Protein AF-A0A8J4SWR3-F1 (afdb_monomer)

Mean predicted aligned error: 11.01 Å

Nearest PDB structures (foldseek):
  1mqq-assembly1_A  TM=9.898E-01  e=1.662E-84  Geobacillus stearothermophilus
  1l8n-assembly1_A-2  TM=9.903E-01  e=9.318E-84  Geobacillus stearothermophilus
  1k9e-assembly1_A  TM=9.892E-01  e=3.804E-82  Geobacillus stearothermophilus
  1k9d-assembly1_A  TM=9.890E-01  e=4.939E-82  Geobacillus stearothermophilus
  1mqr-assembly1_A  TM=9.861E-01  e=1.559E-81  Geobacillus stearothermophilus

Organism: NCBI:txid1284355

Structure (mmCIF, N/CA/C/O backbone):
data_AF-A0A8J4SWR3-F1
#
_entry.id   AF-A0A8J4SWR3-F1
#
loop_
_atom_site.group_PDB
_atom_site.id
_atom_site.type_symbol
_atom_site.label_atom_id
_atom_site.label_alt_id
_atom_site.label_comp_id
_atom_site.label_asym_id
_atom_site.label_entity_id
_atom_site.label_seq_id
_atom_site.pdbx_PDB_ins_code
_atom_site.Cartn_x
_atom_site.Cartn_y
_atom_site.Cartn_z
_atom_site.occupancy
_atom_site.B_iso_or_equiv
_atom_site.auth_seq_id
_atom_site.auth_comp_id
_atom_site.auth_asym_id
_atom_site.auth_atom_id
_atom_site.pdbx_PDB_model_num
ATOM 1 N N . MET A 1 1 ? 6.407 -12.129 30.545 1.00 88.31 1 MET A N 1
ATOM 2 C CA . MET A 1 1 ? 5.534 -12.922 31.439 1.00 88.31 1 MET A CA 1
ATOM 3 C C . MET A 1 1 ? 4.850 -11.991 32.424 1.00 88.31 1 MET A C 1
ATOM 5 O O . MET A 1 1 ? 5.529 -11.154 33.009 1.00 88.31 1 MET A O 1
ATOM 9 N N . ILE A 1 2 ? 3.544 -12.156 32.614 1.00 88.31 2 ILE A N 1
ATOM 10 C CA . ILE A 1 2 ? 2.744 -11.530 33.669 1.00 88.31 2 ILE A CA 1
ATOM 11 C C . ILE A 1 2 ? 2.226 -12.658 34.562 1.00 88.31 2 ILE A C 1
ATOM 13 O O . ILE A 1 2 ? 1.759 -13.676 34.052 1.00 88.31 2 ILE A O 1
ATOM 17 N N . ARG A 1 3 ? 2.347 -12.521 35.882 1.00 86.75 3 ARG A N 1
ATOM 18 C CA . ARG A 1 3 ? 1.887 -13.540 36.832 1.00 86.75 3 ARG A CA 1
ATOM 19 C C . ARG A 1 3 ? 1.279 -12.900 38.068 1.00 86.75 3 ARG A C 1
ATOM 21 O O . ARG A 1 3 ? 1.910 -12.050 38.695 1.00 86.75 3 ARG A O 1
ATOM 28 N N . GLU A 1 4 ? 0.099 -13.368 38.443 1.00 84.31 4 GLU A N 1
ATOM 29 C CA . GLU A 1 4 ? -0.558 -13.022 39.699 1.00 84.31 4 GLU A CA 1
ATOM 30 C C . GLU A 1 4 ? -0.117 -13.977 40.822 1.00 84.31 4 GLU A C 1
ATOM 32 O O . GLU A 1 4 ? -0.136 -15.202 40.677 1.00 84.31 4 GLU A O 1
ATOM 37 N N . ASP A 1 5 ? 0.276 -13.415 41.962 1.00 82.31 5 ASP A N 1
ATOM 38 C CA . ASP A 1 5 ? 0.424 -14.117 43.235 1.00 82.31 5 ASP A CA 1
ATOM 39 C C . ASP A 1 5 ? -0.751 -13.728 44.136 1.00 82.31 5 ASP A C 1
ATOM 41 O O . ASP A 1 5 ? -0.742 -12.688 44.806 1.00 82.31 5 ASP A O 1
ATOM 45 N N . LYS A 1 6 ? -1.781 -14.579 44.121 1.00 76.75 6 LYS A N 1
ATOM 46 C CA . LYS A 1 6 ? -3.027 -14.377 44.868 1.00 76.75 6 LYS A CA 1
ATOM 47 C C . LYS A 1 6 ? -2.840 -14.449 46.380 1.00 76.75 6 LYS A C 1
ATOM 49 O O . LYS A 1 6 ? -3.588 -13.800 47.103 1.00 76.75 6 LYS A O 1
ATOM 54 N N . GLU A 1 7 ? -1.859 -15.209 46.867 1.00 76.81 7 GLU A N 1
ATOM 55 C CA . GLU A 1 7 ? -1.609 -15.341 48.308 1.00 76.81 7 GLU A CA 1
ATOM 56 C C . GLU A 1 7 ? -1.031 -14.048 48.890 1.00 76.81 7 GLU A C 1
ATOM 58 O O . GLU A 1 7 ? -1.329 -13.689 50.029 1.00 76.81 7 GLU A O 1
ATOM 63 N N . GLN A 1 8 ? -0.232 -13.325 48.099 1.00 80.38 8 GLN A N 1
ATOM 64 C CA . GLN A 1 8 ? 0.403 -12.071 48.515 1.00 80.38 8 GLN A CA 1
ATOM 65 C C . GLN A 1 8 ? -0.277 -10.813 47.960 1.00 80.38 8 GLN A C 1
ATOM 67 O O . GLN A 1 8 ? 0.134 -9.707 48.316 1.00 80.38 8 GLN A O 1
ATOM 72 N N . GLY A 1 9 ? -1.278 -10.957 47.085 1.00 81.56 9 GLY A N 1
ATOM 73 C CA . GLY A 1 9 ? -1.933 -9.840 46.400 1.00 81.56 9 GLY A CA 1
ATOM 74 C C . GLY A 1 9 ? -0.969 -9.046 45.513 1.00 81.56 9 GLY A C 1
ATOM 75 O O . GLY A 1 9 ? -0.998 -7.815 45.515 1.00 81.56 9 GLY A O 1
ATOM 76 N N . ARG A 1 10 ? -0.053 -9.732 44.817 1.00 85.62 10 ARG A N 1
ATOM 77 C CA . ARG A 1 10 ? 1.008 -9.116 44.000 1.00 85.62 10 ARG A CA 1
ATOM 78 C C . ARG A 1 10 ? 0.876 -9.509 42.537 1.00 85.62 10 ARG A C 1
ATOM 80 O O . ARG A 1 10 ? 0.489 -10.628 42.221 1.00 85.62 10 ARG A O 1
ATOM 87 N N . LEU A 1 11 ? 1.289 -8.608 41.652 1.00 88.88 11 LEU A N 1
ATOM 88 C CA . LEU A 1 11 ? 1.412 -8.872 40.225 1.00 88.88 11 LEU A CA 1
ATOM 89 C C . LEU A 1 11 ? 2.868 -8.679 39.794 1.00 88.88 11 LEU A C 1
ATOM 91 O O . LEU A 1 11 ? 3.489 -7.664 40.112 1.00 88.88 11 LEU A O 1
ATOM 95 N N . PHE A 1 12 ? 3.407 -9.653 39.070 1.00 91.25 12 PHE A N 1
ATOM 96 C CA . PHE A 1 12 ? 4.779 -9.646 38.579 1.00 91.25 12 PHE A CA 1
ATOM 97 C C . PHE A 1 12 ? 4.803 -9.505 37.061 1.00 91.25 12 PHE A C 1
ATOM 99 O O . PHE A 1 12 ? 4.116 -10.248 36.364 1.00 91.25 12 PHE A O 1
ATOM 106 N N . ILE A 1 13 ? 5.655 -8.611 36.556 1.00 93.94 13 ILE A N 1
ATOM 107 C CA . ILE A 1 13 ? 6.020 -8.527 35.139 1.00 93.94 13 ILE A CA 1
ATOM 108 C C . ILE A 1 13 ? 7.500 -8.877 35.030 1.00 93.94 13 ILE A C 1
ATOM 110 O O . ILE A 1 13 ? 8.350 -8.198 35.604 1.00 93.94 13 ILE A O 1
ATOM 114 N N . GLY A 1 14 ? 7.802 -9.961 34.321 1.00 93.25 14 GLY A N 1
ATOM 115 C CA . GLY A 1 14 ? 9.156 -10.481 34.155 1.00 93.25 14 GLY A CA 1
ATOM 116 C C . GLY A 1 14 ? 9.518 -10.685 32.688 1.00 93.25 14 GLY A C 1
ATOM 117 O O . GLY A 1 14 ? 8.694 -11.137 31.888 1.00 93.25 14 GLY A O 1
ATOM 118 N N . SER A 1 15 ? 10.765 -10.367 32.354 1.00 95.38 15 SER A N 1
ATOM 119 C CA . SER A 1 15 ? 11.383 -10.556 31.041 1.00 95.38 15 SER A CA 1
ATOM 120 C C . SER A 1 15 ? 12.899 -10.683 31.211 1.00 95.38 15 SER A C 1
ATOM 122 O O . SER A 1 15 ? 13.454 -10.170 32.182 1.00 95.38 15 SER A O 1
ATOM 124 N N . GLU A 1 16 ? 13.566 -11.338 30.262 1.00 92.56 16 GLU A N 1
ATOM 125 C CA . GLU A 1 16 ? 15.032 -11.422 30.196 1.00 92.56 16 GLU A CA 1
ATOM 126 C C . GLU A 1 16 ? 15.677 -10.091 29.781 1.00 92.56 16 GLU A C 1
ATOM 128 O O . GLU A 1 16 ? 16.842 -9.837 30.079 1.00 92.56 16 GLU A O 1
ATOM 133 N N . THR A 1 17 ? 14.911 -9.218 29.118 1.00 93.81 17 THR A N 1
ATOM 134 C CA . THR A 1 17 ? 15.361 -7.900 28.652 1.00 93.81 17 THR A CA 1
ATOM 135 C C . THR A 1 17 ? 14.491 -6.768 29.210 1.00 93.81 17 THR A C 1
ATOM 137 O O . THR A 1 17 ? 13.284 -6.969 29.413 1.00 93.81 17 THR A O 1
ATOM 140 N N . PRO A 1 18 ? 15.048 -5.553 29.400 1.00 94.31 18 PRO A N 1
ATOM 141 C CA . PRO A 1 18 ? 14.268 -4.370 29.775 1.00 94.31 18 PRO A CA 1
ATOM 142 C C . PRO A 1 18 ? 13.114 -4.067 28.806 1.00 94.31 18 PRO A C 1
ATOM 144 O O . PRO A 1 18 ? 12.027 -3.696 29.242 1.00 94.31 18 PRO A O 1
ATOM 147 N N . GLN A 1 19 ? 13.314 -4.282 27.501 1.00 94.62 19 GLN A N 1
ATOM 148 C CA . GLN A 1 19 ? 12.285 -4.079 26.476 1.00 94.62 19 GLN A CA 1
ATOM 149 C C . GLN A 1 19 ? 11.085 -5.004 26.693 1.00 94.62 19 GLN A C 1
ATOM 151 O O . GLN A 1 19 ? 9.945 -4.556 26.617 1.00 94.62 19 GLN A O 1
ATOM 156 N N . GLY A 1 20 ? 11.309 -6.277 27.032 1.00 95.88 20 GLY A N 1
ATOM 157 C CA . GLY A 1 20 ? 10.192 -7.180 27.308 1.00 95.88 20 GLY A CA 1
ATOM 158 C C . GLY A 1 20 ? 9.425 -6.836 28.594 1.00 95.88 20 GLY A C 1
ATOM 159 O O . GLY A 1 20 ? 8.236 -7.133 28.677 1.00 95.88 20 GLY A O 1
ATOM 160 N N . VAL A 1 21 ? 10.044 -6.149 29.570 1.00 96.56 21 VAL A N 1
ATOM 161 C CA . VAL A 1 21 ? 9.308 -5.577 30.720 1.00 96.56 21 VAL A CA 1
ATOM 162 C C . VAL A 1 21 ? 8.406 -4.431 30.262 1.00 96.56 21 VAL A C 1
ATOM 164 O O . VAL A 1 21 ? 7.251 -4.365 30.683 1.00 96.56 21 VAL A O 1
ATOM 167 N N . LEU A 1 22 ? 8.889 -3.560 29.370 1.00 97.31 22 LEU A N 1
ATOM 168 C CA . LEU A 1 22 ? 8.082 -2.486 28.786 1.00 97.31 22 LEU A CA 1
ATOM 169 C C . LEU A 1 22 ? 6.879 -3.043 28.009 1.00 97.31 22 LEU A C 1
ATOM 171 O O . LEU A 1 22 ? 5.747 -2.643 28.275 1.00 97.31 22 LEU A O 1
ATOM 175 N N . TYR A 1 23 ? 7.097 -4.011 27.114 1.00 97.50 23 TYR A N 1
ATOM 176 C CA . TYR A 1 23 ? 6.010 -4.648 26.360 1.00 97.50 23 TYR A CA 1
ATOM 177 C C . TYR A 1 23 ? 5.023 -5.369 27.284 1.00 97.50 23 TYR A C 1
ATOM 179 O O . TYR A 1 23 ? 3.815 -5.206 27.138 1.00 97.50 23 TYR A O 1
ATOM 187 N N . GLY A 1 24 ? 5.520 -6.092 28.294 1.00 96.06 24 GLY A N 1
ATOM 188 C CA . GLY A 1 24 ? 4.673 -6.721 29.310 1.00 96.06 24 GLY A CA 1
ATOM 189 C C . GLY A 1 24 ? 3.865 -5.713 30.134 1.00 96.06 24 GLY A C 1
ATOM 190 O O . GLY A 1 24 ? 2.739 -6.006 30.522 1.00 96.06 24 GLY A O 1
ATOM 191 N N . THR A 1 25 ? 4.394 -4.507 30.358 1.00 96.19 25 THR A N 1
ATOM 192 C CA . THR A 1 25 ? 3.666 -3.415 31.023 1.00 96.19 25 THR A CA 1
ATOM 193 C C . THR A 1 25 ? 2.527 -2.898 30.152 1.00 96.19 25 THR A C 1
ATOM 195 O O . THR A 1 25 ? 1.414 -2.741 30.642 1.00 96.19 25 THR A O 1
ATOM 198 N N . PHE A 1 26 ? 2.760 -2.685 28.855 1.00 97.75 26 PHE A N 1
ATOM 199 C CA . PHE A 1 26 ? 1.685 -2.309 27.935 1.00 97.75 26 PHE A CA 1
ATOM 200 C C . PHE A 1 26 ? 0.640 -3.412 27.760 1.00 97.75 26 PHE A C 1
ATOM 202 O O . PHE A 1 26 ? -0.549 -3.103 27.730 1.00 97.75 26 PHE A O 1
ATOM 209 N N . HIS A 1 27 ? 1.052 -4.684 27.716 1.00 95.81 27 HIS A N 1
ATOM 210 C CA . HIS A 1 27 ? 0.121 -5.815 27.726 1.00 95.81 27 HIS A CA 1
ATOM 211 C C . HIS A 1 27 ? -0.744 -5.775 28.985 1.00 95.81 27 HIS A C 1
ATOM 213 O O . HIS A 1 27 ? -1.963 -5.818 28.876 1.00 95.81 27 HIS A O 1
ATOM 219 N N . LEU A 1 28 ? -0.147 -5.618 30.169 1.00 93.56 28 LEU A N 1
ATOM 220 C CA . LEU A 1 28 ? -0.916 -5.511 31.407 1.00 93.56 28 LEU A CA 1
ATOM 221 C C . LEU A 1 28 ? -1.931 -4.363 31.352 1.00 93.56 28 LEU A C 1
ATOM 223 O O . LEU A 1 28 ? -3.089 -4.563 31.694 1.00 93.56 28 LEU A O 1
ATOM 227 N N . LEU A 1 29 ? -1.509 -3.169 30.928 1.00 94.12 29 LEU A N 1
ATOM 228 C CA . LEU A 1 29 ? -2.411 -2.019 30.818 1.00 94.12 29 LEU A CA 1
ATOM 229 C C . LEU A 1 29 ? -3.570 -2.302 29.860 1.00 94.12 29 LEU A C 1
ATOM 231 O O . LEU A 1 29 ? -4.701 -1.932 30.159 1.00 94.12 29 LEU A O 1
ATOM 235 N N . ARG A 1 30 ? -3.300 -2.989 28.747 1.00 94.31 30 ARG A N 1
ATOM 236 C CA . ARG A 1 30 ? -4.330 -3.434 27.810 1.00 94.31 30 ARG A CA 1
ATOM 237 C C . ARG A 1 30 ? -5.323 -4.385 28.479 1.00 94.31 30 ARG A C 1
ATOM 239 O O . ARG A 1 30 ? -6.515 -4.117 28.422 1.00 94.31 30 ARG A O 1
ATOM 246 N N . GLU A 1 31 ? -4.857 -5.426 29.168 1.00 90.25 31 GLU A N 1
ATOM 247 C CA . GLU A 1 31 ? -5.745 -6.368 29.877 1.00 90.25 31 GLU A CA 1
ATOM 248 C C . GLU A 1 31 ? -6.562 -5.674 30.970 1.00 90.25 31 GLU A C 1
ATOM 250 O O . GLU A 1 31 ? -7.741 -5.961 31.112 1.00 90.25 31 GLU A O 1
ATOM 255 N N . LEU A 1 32 ? -5.979 -4.722 31.708 1.00 87.31 32 LEU A N 1
ATOM 256 C CA . LEU A 1 32 ? -6.698 -3.973 32.746 1.00 87.31 32 LEU A CA 1
ATOM 257 C C . LEU A 1 32 ? -7.832 -3.108 32.187 1.00 87.31 32 LEU A C 1
ATOM 259 O O . LEU A 1 32 ? -8.826 -2.899 32.877 1.00 87.31 32 LEU A O 1
ATOM 263 N N . VAL A 1 33 ? -7.677 -2.571 30.973 1.00 88.88 33 VAL A N 1
ATOM 264 C CA . VAL A 1 33 ? -8.770 -1.863 30.297 1.00 88.88 33 VAL A CA 1
ATOM 265 C C . VAL A 1 33 ? -9.803 -2.874 29.810 1.00 88.88 3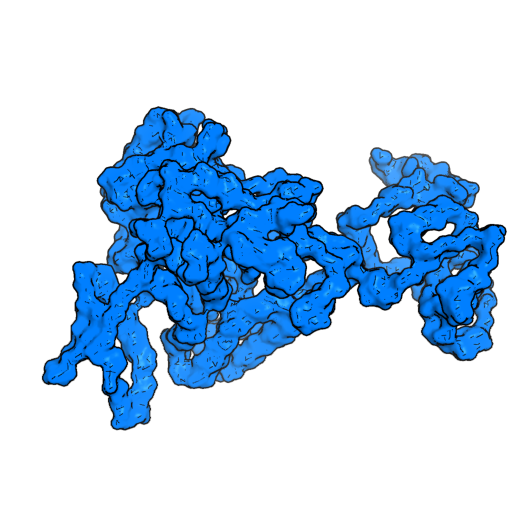3 VAL A C 1
ATOM 267 O O . VAL A 1 33 ? -10.976 -2.724 30.124 1.00 88.88 33 VAL A O 1
ATOM 270 N N . LEU A 1 34 ? -9.373 -3.944 29.134 1.00 87.44 34 LEU A N 1
ATOM 271 C CA . LEU A 1 34 ? -10.274 -4.965 28.589 1.00 87.44 34 LEU A CA 1
ATOM 272 C C . LEU A 1 34 ? -11.096 -5.701 29.668 1.00 87.44 34 LEU A C 1
ATOM 274 O O . LEU A 1 34 ? -12.232 -6.074 29.399 1.00 87.44 34 LEU A O 1
ATOM 278 N N . ASP A 1 35 ? -10.568 -5.870 30.884 1.00 77.31 35 ASP A N 1
ATOM 279 C CA . ASP A 1 35 ? -11.212 -6.591 31.997 1.00 77.31 35 ASP A CA 1
ATOM 280 C C . ASP A 1 35 ? -12.252 -5.760 32.784 1.00 77.31 35 ASP A C 1
ATOM 282 O O . ASP A 1 35 ? -12.876 -6.261 33.722 1.00 77.31 35 ASP A O 1
ATOM 286 N N . GLN A 1 36 ? -12.500 -4.493 32.417 1.00 65.94 36 GLN A N 1
ATOM 287 C CA . GLN A 1 36 ? -13.511 -3.656 33.091 1.00 65.94 36 GLN A CA 1
ATOM 288 C C . GLN A 1 36 ? -14.961 -4.182 32.973 1.00 65.94 36 GLN A C 1
ATOM 290 O O . GLN A 1 36 ? -15.846 -3.654 33.647 1.00 65.94 36 GLN A O 1
ATOM 295 N N . GLU A 1 37 ? -15.213 -5.253 32.209 1.00 51.75 37 GLU A N 1
ATOM 296 C CA . GLU A 1 37 ? -16.476 -6.016 32.227 1.00 51.75 37 GLU A CA 1
ATOM 297 C C . GLU A 1 37 ? -16.807 -6.612 33.610 1.00 51.75 37 GLU A C 1
ATOM 299 O O . GLU A 1 37 ? -17.973 -6.705 33.997 1.00 51.75 37 GLU A O 1
ATOM 304 N N . SER A 1 38 ? -15.796 -6.967 34.402 1.00 46.12 38 SER A N 1
ATOM 305 C CA . SER A 1 38 ? -15.959 -7.813 35.594 1.00 46.12 38 SER A CA 1
ATOM 306 C C . SER A 1 38 ? -16.396 -7.070 36.863 1.00 46.12 38 SER A C 1
ATOM 308 O O . SER A 1 38 ? -16.514 -7.674 37.927 1.00 46.12 38 SER A O 1
ATOM 310 N N . ALA A 1 39 ? -16.604 -5.751 36.796 1.00 44.28 39 ALA A N 1
ATOM 311 C CA . ALA A 1 39 ? -16.967 -4.940 37.962 1.00 44.28 39 ALA A CA 1
ATOM 312 C C . ALA A 1 39 ? -18.487 -4.817 38.192 1.00 44.28 39 ALA A C 1
ATOM 314 O O . ALA A 1 39 ? -18.901 -4.434 39.287 1.00 44.28 39 ALA A O 1
ATOM 315 N N . ASN A 1 40 ? -19.312 -5.144 37.188 1.00 43.09 40 ASN A N 1
ATOM 316 C CA . ASN A 1 40 ? -20.778 -5.102 37.292 1.00 43.09 40 ASN A CA 1
ATOM 317 C C . ASN A 1 40 ? -21.417 -6.465 37.590 1.00 43.09 40 ASN A C 1
ATOM 319 O O . ASN A 1 40 ? -22.575 -6.501 38.010 1.00 43.09 40 ASN A O 1
ATOM 323 N N . ASP A 1 41 ? -20.670 -7.561 37.442 1.00 42.19 41 ASP A N 1
ATOM 324 C CA . ASP A 1 41 ? -21.083 -8.883 37.895 1.00 42.19 41 ASP A CA 1
ATOM 325 C C . ASP A 1 41 ? -20.356 -9.244 39.193 1.00 42.19 41 ASP A C 1
ATOM 327 O O . ASP A 1 41 ? -19.172 -8.987 39.385 1.00 42.19 41 ASP A O 1
ATOM 331 N N . SER A 1 42 ? -21.077 -9.849 40.130 1.00 38.56 42 SER A N 1
ATOM 332 C CA . SER A 1 42 ? -20.582 -10.183 41.478 1.00 38.56 42 SER A CA 1
ATOM 333 C C . SER A 1 42 ? -19.594 -11.366 41.510 1.00 38.56 42 SER A C 1
ATOM 335 O O . SER A 1 42 ? -19.412 -12.014 42.544 1.00 38.56 42 SER A O 1
ATOM 337 N N . GLN A 1 43 ? -18.917 -11.630 40.391 1.00 38.66 43 GLN A N 1
ATOM 338 C CA . GLN A 1 43 ? -17.796 -12.551 40.273 1.00 38.66 43 GLN A CA 1
ATOM 339 C C . GLN A 1 43 ? -16.595 -11.798 39.680 1.00 38.66 43 GLN A C 1
ATOM 341 O O . GLN A 1 43 ? -16.655 -11.401 38.521 1.00 38.66 43 GLN A O 1
ATOM 346 N N . PRO A 1 44 ? -15.491 -11.605 40.430 1.00 42.22 44 PRO A N 1
ATOM 347 C CA . PRO A 1 44 ? -14.265 -11.076 39.836 1.00 42.22 44 PRO A CA 1
ATOM 348 C C . PRO A 1 44 ? -13.821 -12.003 38.698 1.00 42.22 44 PRO A C 1
ATOM 350 O O . PRO A 1 44 ? -13.978 -13.220 38.835 1.00 42.22 44 PRO A O 1
ATOM 353 N N . ALA A 1 45 ? -13.234 -11.460 37.622 1.00 47.22 45 ALA A N 1
ATOM 354 C CA . ALA A 1 45 ? -12.552 -12.223 36.571 1.00 47.22 45 ALA A CA 1
ATOM 355 C C . ALA A 1 45 ? -11.378 -13.018 37.155 1.00 47.22 45 ALA A C 1
ATOM 357 O O . ALA A 1 45 ? -10.196 -12.685 37.061 1.00 47.22 45 ALA A O 1
ATOM 358 N N . ALA A 1 46 ? -11.709 -14.105 37.834 1.00 44.44 46 ALA A N 1
ATOM 359 C CA . ALA A 1 46 ? -10.774 -14.944 38.533 1.00 44.44 46 ALA A CA 1
ATOM 360 C C . ALA A 1 46 ? -10.089 -15.852 37.510 1.00 44.44 46 ALA A C 1
ATOM 362 O O . ALA A 1 46 ? -10.480 -16.999 37.335 1.00 44.44 46 ALA A O 1
ATOM 363 N N . GLY A 1 47 ? -9.027 -15.366 36.863 1.00 54.94 47 GLY A N 1
ATOM 364 C CA . GLY A 1 47 ? -8.113 -16.254 36.136 1.00 54.94 47 GLY A CA 1
ATOM 365 C C . GLY A 1 47 ? -7.329 -15.668 34.968 1.00 54.94 47 GLY A C 1
ATOM 366 O O . GLY A 1 47 ? -6.282 -16.229 34.652 1.00 54.94 47 GLY A O 1
ATOM 367 N N . ARG A 1 48 ? -7.763 -14.560 34.350 1.00 60.44 48 ARG A N 1
ATOM 368 C CA . ARG A 1 48 ? -7.156 -14.057 33.097 1.00 60.44 48 ARG A CA 1
ATOM 369 C C . ARG A 1 48 ? -5.705 -13.582 33.271 1.00 60.44 48 ARG A C 1
ATOM 371 O O . ARG A 1 48 ? -4.853 -13.893 32.450 1.00 60.44 48 ARG A O 1
ATOM 378 N N . LEU A 1 49 ? -5.393 -12.948 34.403 1.00 68.56 49 LEU A N 1
ATOM 379 C CA . LEU A 1 49 ? -4.036 -12.521 34.778 1.00 68.56 49 LEU A CA 1
ATOM 380 C C . LEU A 1 49 ? -3.254 -13.569 35.595 1.00 68.56 49 LEU A C 1
ATOM 382 O O . LEU A 1 49 ? -2.145 -13.283 36.052 1.00 68.56 49 LEU A O 1
ATOM 386 N N . SER A 1 50 ? -3.800 -14.780 35.786 1.00 71.56 50 SER A N 1
ATOM 387 C CA . SER A 1 50 ? -3.154 -15.806 36.622 1.00 71.56 50 SER A CA 1
ATOM 388 C C . SER A 1 50 ? -1.753 -16.154 36.108 1.00 71.56 50 SER A C 1
ATOM 390 O O . SER A 1 50 ? -0.807 -16.246 36.897 1.00 71.56 50 SER A O 1
ATOM 392 N N . TYR A 1 51 ? -1.604 -16.271 34.785 1.00 83.19 51 TYR A N 1
ATOM 393 C CA . TYR A 1 51 ? -0.332 -16.458 34.101 1.00 83.19 51 TYR A CA 1
ATOM 394 C C . TYR A 1 51 ? -0.464 -16.131 32.604 1.00 83.19 51 TYR A C 1
ATOM 396 O O . TYR A 1 51 ? -1.218 -16.793 31.898 1.00 83.19 51 TYR A O 1
ATOM 404 N N . ILE A 1 52 ? 0.304 -15.156 32.110 1.00 89.44 52 ILE A N 1
ATOM 405 C CA . ILE A 1 52 ? 0.409 -14.816 30.682 1.00 89.44 52 ILE A CA 1
ATOM 406 C C . ILE A 1 52 ? 1.887 -14.850 30.287 1.00 89.44 52 ILE A C 1
ATOM 408 O O . ILE A 1 52 ? 2.729 -14.194 30.910 1.00 89.44 52 ILE A O 1
ATOM 412 N N . ALA A 1 53 ? 2.222 -15.586 29.233 1.00 92.62 53 ALA A N 1
ATOM 413 C CA . ALA A 1 53 ? 3.554 -15.599 28.644 1.00 92.62 53 ALA A CA 1
ATOM 414 C C . ALA A 1 53 ? 3.443 -15.261 27.158 1.00 92.62 53 ALA A C 1
ATOM 416 O O . ALA A 1 53 ? 2.702 -15.905 26.432 1.00 92.62 53 ALA A O 1
ATOM 417 N N . GLU A 1 54 ? 4.188 -14.245 26.735 1.00 94.69 54 GLU A N 1
ATOM 418 C CA . GLU A 1 54 ? 4.132 -13.678 25.392 1.00 94.69 54 GLU A CA 1
ATOM 419 C C . GLU A 1 54 ? 5.552 -13.430 24.899 1.00 94.69 54 GLU A C 1
ATOM 421 O O . GLU A 1 54 ? 6.417 -12.994 25.673 1.00 94.69 54 GLU A O 1
ATOM 426 N N . GLN A 1 55 ? 5.777 -13.708 23.620 1.00 95.12 55 GLN A N 1
ATOM 427 C CA . GLN A 1 55 ? 7.019 -13.445 22.902 1.00 95.12 55 GLN A CA 1
ATOM 428 C C . GLN A 1 55 ? 6.656 -12.989 21.485 1.00 95.12 55 GLN A C 1
ATOM 430 O O . GLN A 1 55 ? 5.762 -13.585 20.885 1.00 95.12 55 GLN A O 1
ATOM 435 N N . PRO A 1 56 ? 7.315 -11.953 20.941 1.00 95.50 56 PRO A N 1
ATOM 436 C CA . PRO A 1 56 ? 7.067 -11.555 19.565 1.00 95.50 56 PRO A CA 1
ATOM 437 C C . PRO A 1 56 ? 7.539 -12.658 18.616 1.00 95.50 56 PRO A C 1
ATOM 439 O O . PRO A 1 56 ? 8.640 -13.183 18.778 1.00 95.50 56 PRO A O 1
ATOM 442 N N . VAL A 1 57 ? 6.729 -12.958 17.605 1.00 95.88 57 VAL A N 1
ATOM 443 C CA . VAL A 1 57 ? 7.054 -13.926 16.549 1.00 95.88 57 VAL A CA 1
ATOM 444 C C . VAL A 1 57 ? 8.126 -13.364 15.609 1.00 95.88 57 VAL A C 1
ATOM 446 O O . VAL A 1 57 ? 9.041 -14.073 15.208 1.00 95.88 57 VAL A O 1
ATOM 449 N N . ASN A 1 58 ? 8.059 -12.064 15.312 1.00 96.25 58 ASN A N 1
ATOM 450 C CA . ASN A 1 58 ? 8.918 -11.418 14.319 1.00 96.25 58 ASN A CA 1
ATOM 451 C C . ASN A 1 58 ? 10.008 -10.573 14.962 1.00 96.25 58 ASN A C 1
ATOM 453 O O . ASN A 1 58 ? 9.721 -9.779 15.862 1.00 96.25 58 ASN A O 1
ATOM 457 N N . ALA A 1 59 ? 11.243 -10.676 14.471 1.00 94.88 59 ALA A N 1
ATOM 458 C CA . ALA A 1 59 ? 12.384 -9.971 15.053 1.00 94.88 59 ALA A CA 1
ATOM 459 C C . ALA A 1 59 ? 12.341 -8.453 14.793 1.00 94.88 59 ALA A C 1
ATOM 461 O O . ALA A 1 59 ? 12.449 -7.653 15.732 1.00 94.88 59 ALA A O 1
ATOM 462 N N . LEU A 1 60 ? 12.153 -8.054 13.532 1.00 98.12 60 LEU A N 1
ATOM 463 C CA . LEU A 1 60 ? 12.001 -6.664 13.109 1.00 98.12 60 LEU A CA 1
ATOM 464 C C . LEU A 1 60 ? 10.515 -6.313 12.978 1.00 98.12 60 LEU A C 1
ATOM 466 O O . LEU A 1 60 ? 9.766 -6.981 12.272 1.00 98.12 60 LEU A O 1
ATOM 470 N N . ARG A 1 61 ? 10.082 -5.253 13.660 1.00 98.62 61 ARG A N 1
ATOM 471 C CA . ARG A 1 61 ? 8.707 -4.738 13.618 1.00 98.62 61 ARG A CA 1
ATOM 472 C C . ARG A 1 61 ? 8.806 -3.233 13.423 1.00 98.62 61 ARG A C 1
ATOM 474 O O . ARG A 1 61 ? 8.953 -2.487 14.394 1.00 98.62 61 ARG A O 1
ATOM 481 N N . MET A 1 62 ? 8.862 -2.816 12.161 1.00 98.88 62 MET A N 1
ATOM 482 C CA . MET A 1 62 ? 9.358 -1.501 11.756 1.00 98.88 62 MET A CA 1
ATOM 483 C C . MET A 1 62 ? 8.263 -0.587 11.203 1.00 98.88 62 MET A C 1
ATOM 485 O O . MET A 1 62 ? 7.361 -1.041 10.511 1.00 98.88 62 MET A O 1
ATOM 489 N N . ILE A 1 63 ? 8.374 0.719 11.440 1.00 98.88 63 ILE A N 1
ATOM 490 C CA . ILE A 1 63 ? 7.616 1.741 10.705 1.00 98.88 63 ILE A CA 1
ATOM 491 C C . ILE A 1 63 ? 8.548 2.529 9.784 1.00 98.88 63 ILE A C 1
ATOM 493 O O . ILE A 1 63 ? 9.641 2.930 10.185 1.00 98.88 63 ILE A O 1
ATOM 497 N N . ASN A 1 64 ? 8.103 2.794 8.558 1.00 98.94 64 ASN A N 1
ATOM 498 C CA . ASN A 1 64 ? 8.770 3.697 7.633 1.00 98.94 64 ASN A CA 1
ATOM 499 C C . ASN A 1 64 ? 7.999 5.011 7.522 1.00 98.94 64 ASN A C 1
ATOM 501 O O . ASN A 1 64 ? 6.828 5.018 7.154 1.00 98.94 64 ASN A O 1
ATOM 505 N N . GLN A 1 65 ? 8.662 6.124 7.819 1.00 98.81 65 GLN A N 1
ATOM 506 C CA . GLN A 1 65 ? 8.137 7.459 7.555 1.00 98.81 65 GLN A CA 1
ATOM 507 C C . GLN A 1 65 ? 8.491 7.896 6.137 1.00 98.81 65 GLN A C 1
ATOM 509 O O . GLN A 1 65 ? 9.627 7.713 5.695 1.00 98.81 65 GLN A O 1
ATOM 514 N N . TRP A 1 66 ? 7.528 8.499 5.441 1.00 98.69 66 TRP A N 1
ATOM 515 C CA . TRP A 1 66 ? 7.735 9.158 4.146 1.00 98.69 66 TRP A CA 1
ATOM 516 C C . TRP A 1 66 ? 7.787 10.685 4.284 1.00 98.69 66 TRP A C 1
ATOM 518 O O . TRP A 1 66 ? 7.409 11.442 3.394 1.00 98.69 66 TRP A O 1
ATOM 528 N N . ASP A 1 67 ? 8.278 11.133 5.435 1.00 98.69 67 ASP A N 1
ATOM 529 C CA . ASP A 1 67 ? 8.384 12.530 5.822 1.00 98.69 67 ASP A CA 1
ATOM 530 C C . ASP A 1 67 ? 9.566 13.215 5.131 1.00 98.69 67 ASP A C 1
ATOM 532 O O . ASP A 1 67 ? 10.696 12.711 5.133 1.00 98.69 67 ASP A O 1
ATOM 536 N N . ASN A 1 68 ? 9.301 14.401 4.594 1.00 98.25 68 ASN A N 1
ATOM 537 C CA . ASN A 1 68 ? 10.296 15.311 4.047 1.00 98.25 68 ASN A CA 1
ATOM 538 C C . ASN A 1 68 ? 10.608 16.408 5.068 1.00 98.25 68 ASN A C 1
ATOM 540 O O . ASN A 1 68 ? 9.764 16.822 5.869 1.00 98.25 68 ASN A O 1
ATOM 544 N N . VAL A 1 69 ? 11.827 16.937 5.017 1.00 97.00 69 VAL A N 1
ATOM 545 C CA . VAL A 1 69 ? 12.308 17.923 5.994 1.00 97.00 69 VAL A CA 1
ATOM 546 C C . VAL A 1 69 ? 11.594 19.277 5.876 1.00 97.00 69 VAL A C 1
ATOM 548 O O . VAL A 1 69 ? 11.607 20.082 6.806 1.00 97.00 69 VAL A O 1
ATOM 551 N N . ASP A 1 70 ? 10.937 19.550 4.747 1.00 95.88 70 ASP A N 1
ATOM 552 C CA . ASP A 1 70 ? 10.083 20.731 4.569 1.00 95.88 70 ASP A CA 1
ATOM 553 C C . ASP A 1 70 ? 8.748 20.645 5.340 1.00 95.88 70 ASP A C 1
ATOM 555 O O . ASP A 1 70 ? 8.006 21.629 5.417 1.00 95.88 70 ASP A O 1
ATOM 559 N N . GLY A 1 71 ? 8.474 19.497 5.966 1.00 97.38 71 GLY A N 1
ATOM 560 C CA . GLY A 1 71 ? 7.275 19.211 6.743 1.00 97.38 71 GLY A CA 1
ATOM 561 C C . GLY A 1 71 ? 6.161 18.544 5.936 1.00 97.38 71 GLY A C 1
ATOM 562 O O . GLY A 1 71 ? 5.128 18.207 6.514 1.00 97.38 71 GLY A O 1
ATOM 563 N N . SER A 1 72 ? 6.326 18.350 4.626 1.00 97.94 72 SER A N 1
ATOM 564 C CA . SER A 1 72 ? 5.426 17.504 3.840 1.00 97.94 72 SER A CA 1
ATOM 565 C C . SER A 1 72 ? 5.674 16.021 4.133 1.00 97.94 72 SER A C 1
ATOM 567 O O . SER A 1 72 ? 6.742 15.631 4.599 1.00 97.94 72 SER A O 1
ATOM 569 N N . ILE A 1 73 ? 4.672 15.187 3.869 1.00 98.69 73 ILE A N 1
ATOM 570 C CA . ILE A 1 73 ? 4.794 13.730 3.914 1.00 98.69 73 ILE A CA 1
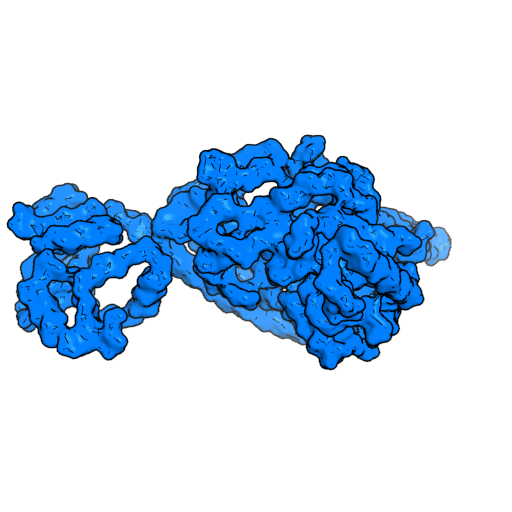ATOM 571 C C . ILE A 1 73 ? 4.355 13.224 2.543 1.00 98.69 73 ILE A C 1
ATOM 573 O O . ILE A 1 73 ? 3.230 13.494 2.110 1.00 98.69 73 ILE A O 1
ATOM 577 N N . GLU A 1 74 ? 5.236 12.520 1.836 1.00 98.19 74 GLU A N 1
ATOM 578 C CA . GLU A 1 74 ? 4.875 11.875 0.577 1.00 98.19 74 GLU A CA 1
ATOM 579 C C . GLU A 1 74 ? 3.819 10.802 0.865 1.00 98.19 74 GLU A C 1
ATOM 581 O O . GLU A 1 74 ? 4.013 9.933 1.711 1.00 98.19 74 GLU A O 1
ATOM 586 N N . ARG A 1 75 ? 2.659 10.908 0.204 1.00 97.44 75 ARG A N 1
ATOM 587 C CA . ARG A 1 75 ? 1.468 10.082 0.486 1.00 97.44 75 ARG A CA 1
ATOM 588 C C . ARG A 1 75 ? 0.983 10.173 1.941 1.00 97.44 75 ARG A C 1
ATOM 590 O O . ARG A 1 75 ? 0.427 9.214 2.474 1.00 97.44 75 ARG A O 1
ATOM 597 N N . GLY A 1 76 ? 1.174 11.325 2.586 1.00 98.00 76 GLY A N 1
ATOM 598 C CA . GLY A 1 76 ? 0.619 11.611 3.907 1.00 98.00 76 GLY A CA 1
ATOM 599 C C . GLY A 1 76 ? -0.729 12.321 3.834 1.00 98.00 76 GLY A C 1
ATOM 600 O O . GLY A 1 76 ? -0.850 13.395 3.246 1.00 98.00 76 GLY A O 1
ATOM 601 N N . TYR A 1 77 ? -1.735 11.745 4.490 1.00 98.62 77 TYR A N 1
ATOM 602 C CA . TYR A 1 77 ? -3.115 12.256 4.491 1.00 98.62 77 TYR A CA 1
ATOM 603 C C . TYR A 1 77 ? -3.610 12.643 5.893 1.00 98.62 77 TYR A C 1
ATOM 605 O O . TYR A 1 77 ? -4.810 12.743 6.138 1.00 98.62 77 TYR A O 1
ATOM 613 N N . ALA A 1 78 ? -2.673 12.857 6.820 1.00 98.50 78 ALA A N 1
ATOM 614 C CA . ALA A 1 78 ? -2.932 13.077 8.241 1.00 98.50 78 ALA A CA 1
ATOM 615 C C . ALA A 1 78 ? -2.239 14.338 8.792 1.00 98.50 78 ALA A C 1
ATOM 617 O O . ALA A 1 78 ? -1.835 14.398 9.955 1.00 98.50 78 ALA A O 1
ATOM 618 N N . GLY A 1 79 ? -2.061 15.343 7.934 1.00 97.94 79 GLY A N 1
ATOM 619 C CA . GLY A 1 79 ? -1.353 16.580 8.251 1.00 97.94 79 GLY A CA 1
ATOM 620 C C . GLY A 1 79 ? 0.133 16.535 7.883 1.00 97.94 79 GLY A C 1
ATOM 621 O O . GLY A 1 79 ? 0.573 15.721 7.077 1.00 97.94 79 GLY A O 1
ATOM 622 N N . LYS A 1 80 ? 0.899 17.472 8.449 1.00 98.38 80 LYS A N 1
ATOM 623 C CA . LYS A 1 80 ? 2.346 17.628 8.216 1.00 98.38 80 LYS A CA 1
ATOM 624 C C . LYS A 1 80 ? 3.175 16.626 9.023 1.00 98.38 80 LYS A C 1
ATOM 626 O O . LYS A 1 80 ? 2.652 15.990 9.933 1.00 98.38 80 LYS A O 1
ATOM 631 N N . SER A 1 81 ? 4.470 16.546 8.733 1.00 98.62 81 SER A N 1
ATOM 632 C CA . SER A 1 81 ? 5.433 15.798 9.542 1.00 98.62 81 SER A CA 1
ATOM 633 C C . SER A 1 81 ? 5.370 16.198 11.017 1.00 98.62 81 SER A C 1
ATOM 635 O O . SER A 1 81 ? 5.236 17.376 11.353 1.00 98.62 81 SER A O 1
ATOM 637 N N . ILE A 1 82 ? 5.511 15.213 11.905 1.00 98.56 82 ILE A N 1
ATOM 638 C CA . ILE A 1 82 ? 5.731 15.457 13.338 1.00 98.56 82 ILE A CA 1
ATOM 639 C C . ILE A 1 82 ? 7.215 15.638 13.676 1.00 98.56 82 ILE A C 1
ATOM 641 O O . ILE A 1 82 ? 7.535 16.053 14.785 1.00 98.56 82 ILE A O 1
ATOM 645 N N . PHE A 1 83 ? 8.117 15.294 12.753 1.00 98.62 83 PHE A N 1
ATOM 646 C CA . PHE A 1 83 ? 9.565 15.354 12.949 1.00 98.62 83 PHE A CA 1
ATOM 647 C C . PHE A 1 83 ? 10.157 16.657 12.436 1.00 98.62 83 PHE A C 1
ATOM 649 O O . PHE A 1 83 ? 11.163 17.115 12.979 1.00 98.62 83 PHE A O 1
ATOM 656 N N . TYR A 1 84 ? 9.543 17.248 11.410 1.00 98.25 84 TYR A N 1
ATOM 657 C CA . TYR A 1 84 ? 10.131 18.350 10.665 1.00 98.25 84 TYR A CA 1
ATOM 658 C C . TYR A 1 84 ? 9.190 19.539 10.532 1.00 98.25 84 TYR A C 1
ATOM 660 O O . TYR A 1 84 ? 8.004 19.399 10.239 1.00 98.25 84 TYR A O 1
ATOM 668 N N . GLU A 1 85 ? 9.750 20.732 10.699 1.00 94.62 85 GLU A N 1
ATOM 669 C CA . GLU A 1 85 ? 9.043 21.987 10.495 1.00 94.62 85 GLU A CA 1
ATOM 670 C C . GLU A 1 85 ? 9.998 23.015 9.876 1.00 94.62 85 GLU A C 1
ATOM 672 O O . GLU A 1 85 ? 11.098 23.250 10.377 1.00 94.62 85 GLU A O 1
ATOM 677 N N . ASN A 1 86 ? 9.579 23.652 8.777 1.00 90.06 86 ASN A N 1
ATOM 678 C CA . ASN A 1 86 ? 10.326 24.725 8.107 1.00 90.06 86 ASN A CA 1
ATOM 679 C C . ASN A 1 86 ? 11.762 24.341 7.676 1.00 90.06 86 ASN A C 1
ATOM 681 O O . ASN A 1 86 ? 12.667 25.179 7.700 1.00 90.06 86 ASN A O 1
ATOM 685 N N . GLY A 1 87 ? 11.992 23.090 7.259 1.00 92.88 87 GLY A N 1
ATOM 686 C CA . GLY A 1 87 ? 13.313 22.622 6.822 1.00 92.88 87 GLY A CA 1
ATOM 687 C C . GLY A 1 87 ? 14.242 22.188 7.962 1.00 92.88 87 GLY A C 1
ATOM 688 O O . GLY A 1 87 ? 15.423 21.935 7.723 1.00 92.88 87 GLY A O 1
ATOM 689 N N . GLU A 1 88 ? 13.756 22.122 9.197 1.00 96.62 88 GLU A N 1
ATOM 690 C CA . GLU A 1 88 ? 14.537 21.758 10.379 1.00 96.62 88 GLU A CA 1
ATOM 691 C C . GLU A 1 88 ? 13.824 20.669 11.186 1.00 96.62 88 GLU A C 1
ATOM 693 O O . GLU A 1 88 ? 12.631 20.426 11.008 1.00 96.62 88 GLU A O 1
ATOM 698 N N . PHE A 1 89 ? 14.545 20.031 12.109 1.00 98.12 89 PHE A N 1
ATOM 699 C CA . PHE A 1 89 ? 13.921 19.168 13.109 1.00 98.12 89 PHE A CA 1
ATOM 700 C C . PHE A 1 89 ? 13.024 19.991 14.040 1.00 98.12 89 PHE A C 1
ATOM 702 O O . PHE A 1 89 ? 13.389 21.089 14.477 1.00 98.12 89 PHE A O 1
ATOM 709 N N . THR A 1 90 ? 11.861 19.435 14.376 1.00 96.44 90 THR A N 1
ATOM 710 C CA . THR A 1 90 ? 10.937 20.032 15.336 1.00 96.44 90 THR A CA 1
ATOM 711 C C . THR A 1 90 ? 11.599 20.209 16.701 1.00 96.44 90 THR A C 1
ATOM 713 O O . THR A 1 90 ? 12.490 19.459 17.109 1.00 96.44 90 THR A O 1
ATOM 716 N N . ARG A 1 91 ? 11.115 21.198 17.453 1.00 93.62 91 ARG A N 1
ATOM 717 C CA . ARG A 1 91 ? 11.463 21.368 18.870 1.00 93.62 91 ARG A CA 1
ATOM 718 C C . ARG A 1 91 ? 10.490 20.645 19.800 1.00 93.62 91 ARG A C 1
ATOM 720 O O . ARG A 1 91 ? 10.786 20.512 20.986 1.00 93.62 91 ARG A O 1
ATOM 727 N N . ASP A 1 92 ? 9.353 20.184 19.281 1.00 93.44 92 ASP A N 1
ATOM 728 C CA . ASP A 1 92 ? 8.357 19.438 20.045 1.00 93.44 92 ASP A CA 1
ATOM 729 C C . ASP A 1 92 ? 8.734 17.954 20.146 1.00 93.44 92 ASP A C 1
ATOM 731 O O . ASP A 1 92 ? 8.243 17.090 19.420 1.00 93.44 92 ASP A O 1
ATOM 735 N N . LEU A 1 93 ? 9.619 17.651 21.094 1.00 97.00 93 LEU A N 1
ATOM 736 C CA . LEU A 1 93 ? 9.954 16.269 21.440 1.00 97.00 93 LEU A CA 1
ATOM 737 C C . LEU A 1 93 ? 8.838 15.573 22.237 1.00 97.00 93 LEU A C 1
ATOM 739 O O . LEU A 1 93 ? 8.854 14.350 22.359 1.00 97.00 93 LEU A O 1
ATOM 743 N N . GLY A 1 94 ? 7.872 16.323 22.785 1.00 98.25 94 GLY A N 1
ATOM 744 C CA . GLY A 1 94 ? 6.766 15.760 23.558 1.00 98.25 94 GLY A CA 1
ATOM 745 C C . GLY A 1 94 ? 5.890 14.871 22.685 1.00 98.25 94 GLY A C 1
ATOM 746 O O . GLY A 1 94 ? 5.651 13.712 23.023 1.00 98.25 94 GLY A O 1
ATOM 747 N N . ARG A 1 95 ? 5.519 15.372 21.505 1.00 97.81 95 ARG A N 1
ATOM 748 C CA . ARG A 1 95 ? 4.744 14.592 20.540 1.00 97.81 95 ARG A CA 1
ATOM 749 C C . ARG A 1 95 ? 5.512 13.382 20.004 1.00 97.81 95 ARG A C 1
ATOM 751 O O . ARG A 1 95 ? 4.945 12.300 19.904 1.00 97.81 95 ARG A O 1
ATOM 758 N N . ILE A 1 96 ? 6.812 13.508 19.736 1.00 98.62 96 ILE A N 1
ATOM 759 C CA . ILE A 1 96 ? 7.652 12.364 19.327 1.00 98.62 96 ILE A CA 1
ATOM 760 C C . ILE A 1 96 ? 7.678 11.283 20.419 1.00 98.62 96 ILE A C 1
ATOM 762 O O . ILE A 1 96 ? 7.577 10.094 20.118 1.00 98.62 96 ILE A O 1
ATOM 766 N N . ARG A 1 97 ? 7.749 11.681 21.693 1.00 98.69 97 ARG A N 1
ATOM 767 C CA . ARG A 1 97 ? 7.690 10.754 22.828 1.00 98.69 97 ARG A CA 1
ATOM 768 C C . ARG A 1 97 ? 6.354 10.023 22.913 1.00 98.69 97 ARG A C 1
ATOM 770 O O . ARG A 1 97 ? 6.336 8.818 23.150 1.00 98.69 97 ARG A O 1
ATOM 777 N N . ASP A 1 98 ? 5.243 10.724 22.705 1.00 98.69 98 ASP A N 1
ATOM 778 C CA . ASP A 1 98 ? 3.919 10.097 22.661 1.00 98.69 98 ASP A CA 1
ATOM 779 C C . ASP A 1 98 ? 3.776 9.142 21.479 1.00 98.69 98 ASP A C 1
ATOM 781 O O . ASP A 1 98 ? 3.185 8.072 21.617 1.00 98.69 98 ASP A O 1
ATOM 785 N N . TYR A 1 99 ? 4.399 9.458 20.346 1.00 98.81 99 TYR A N 1
ATOM 786 C CA . TYR A 1 99 ? 4.452 8.531 19.228 1.00 98.81 99 TYR A CA 1
ATOM 787 C C . TYR A 1 99 ? 5.251 7.267 19.565 1.00 98.81 99 TYR A C 1
ATOM 789 O O . TYR A 1 99 ? 4.776 6.157 19.331 1.00 98.81 99 TYR A O 1
ATOM 797 N N . ALA A 1 100 ? 6.416 7.406 20.204 1.00 98.88 100 ALA A N 1
ATOM 798 C CA . ALA A 1 100 ? 7.195 6.266 20.683 1.00 98.88 100 ALA A CA 1
ATOM 799 C C . ALA A 1 100 ? 6.394 5.386 21.666 1.00 98.88 100 ALA A C 1
ATOM 801 O O . ALA A 1 100 ? 6.479 4.159 21.593 1.00 98.88 100 ALA A O 1
ATOM 802 N N . ARG A 1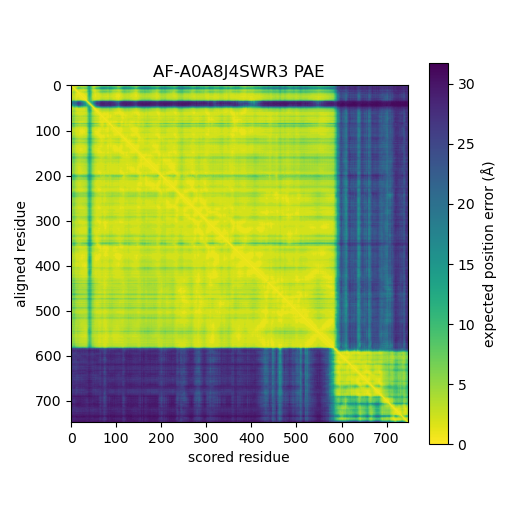 101 ? 5.550 5.989 22.522 1.00 98.81 101 ARG A N 1
ATOM 803 C CA . ARG A 1 101 ? 4.604 5.262 23.391 1.00 98.81 101 ARG A CA 1
ATOM 804 C C . ARG A 1 101 ? 3.576 4.458 22.594 1.00 98.81 101 ARG A C 1
ATOM 806 O O . ARG A 1 101 ? 3.345 3.302 22.935 1.00 98.81 101 ARG A O 1
ATOM 813 N N . LEU A 1 102 ? 2.969 5.052 21.563 1.00 98.69 102 LEU A N 1
ATOM 814 C CA . LEU A 1 102 ? 1.985 4.381 20.699 1.00 98.69 102 LEU A CA 1
ATOM 815 C C . LEU A 1 102 ? 2.598 3.195 19.944 1.00 98.69 102 LEU A C 1
ATOM 817 O O . LEU A 1 102 ? 1.989 2.134 19.845 1.00 98.69 102 LEU A O 1
ATOM 821 N N . LEU A 1 103 ? 3.818 3.355 19.435 1.00 98.88 103 LEU A N 1
ATOM 822 C CA . LEU A 1 103 ? 4.524 2.279 18.743 1.00 98.88 103 LEU A CA 1
ATOM 823 C C . LEU A 1 103 ? 4.896 1.143 19.711 1.00 98.88 103 LEU A C 1
ATOM 825 O O . LEU A 1 103 ? 4.605 -0.025 19.453 1.00 98.88 103 LEU A O 1
ATOM 829 N N . ALA A 1 104 ? 5.480 1.471 20.865 1.00 98.75 104 ALA A N 1
ATOM 830 C CA . ALA A 1 104 ? 5.892 0.460 21.836 1.00 98.75 104 ALA A CA 1
ATOM 831 C C . ALA A 1 104 ? 4.716 -0.264 22.507 1.00 98.75 104 ALA A C 1
ATOM 833 O O . ALA A 1 104 ? 4.881 -1.417 22.908 1.00 98.75 104 ALA A O 1
ATOM 834 N N . SER A 1 105 ? 3.528 0.351 22.591 1.00 98.62 105 SER A N 1
ATOM 835 C CA . SER A 1 105 ? 2.340 -0.300 23.163 1.00 98.62 105 SER A CA 1
ATOM 836 C C . SER A 1 105 ? 1.836 -1.488 22.346 1.00 98.62 105 SER A C 1
ATOM 838 O O . SER A 1 105 ? 1.240 -2.413 22.900 1.00 98.62 105 SER A O 1
ATOM 840 N N . THR A 1 106 ? 2.135 -1.500 21.048 1.00 98.25 106 THR A N 1
ATOM 841 C CA . THR A 1 106 ? 1.861 -2.621 20.139 1.00 98.25 106 THR A CA 1
ATOM 842 C C . THR A 1 106 ? 3.116 -3.437 19.819 1.00 98.25 106 THR A C 1
ATOM 844 O O . THR A 1 106 ? 3.053 -4.403 19.068 1.00 98.25 106 THR A O 1
ATOM 847 N N . GLY A 1 107 ? 4.253 -3.100 20.437 1.00 97.75 107 GLY A N 1
ATOM 848 C CA . GLY A 1 107 ? 5.497 -3.859 20.349 1.00 97.75 107 GLY A CA 1
ATOM 849 C C . GLY A 1 107 ? 6.402 -3.507 19.167 1.00 97.75 107 GLY A C 1
ATOM 850 O O . GLY A 1 107 ? 7.411 -4.190 18.982 1.00 97.75 107 GLY A O 1
ATOM 851 N N . ILE A 1 108 ? 6.100 -2.465 18.387 1.00 98.81 108 ILE A N 1
ATOM 852 C CA . ILE A 1 108 ? 6.974 -1.958 17.311 1.00 98.81 108 ILE A CA 1
ATOM 853 C C . ILE A 1 108 ? 8.337 -1.570 17.910 1.00 98.81 108 ILE A C 1
ATOM 855 O O . ILE A 1 108 ? 8.405 -1.006 19.002 1.00 98.81 108 ILE A O 1
ATOM 859 N N . ASN A 1 109 ? 9.431 -1.918 17.224 1.00 98.62 109 ASN A N 1
ATOM 860 C CA . ASN A 1 109 ? 10.799 -1.806 17.754 1.00 98.62 109 ASN A CA 1
ATOM 861 C C . ASN A 1 109 ? 11.805 -1.136 16.807 1.00 98.62 109 ASN A C 1
ATOM 863 O O . ASN A 1 109 ? 12.977 -0.997 17.163 1.00 98.62 109 ASN A O 1
ATOM 867 N N . ALA A 1 110 ? 11.374 -0.706 15.624 1.00 98.88 110 ALA A N 1
ATOM 868 C CA . ALA A 1 110 ? 12.221 -0.001 14.673 1.00 98.88 110 ALA A CA 1
ATOM 869 C C . ALA A 1 110 ? 11.448 1.108 13.951 1.00 98.88 110 ALA A C 1
ATOM 871 O O . ALA A 1 110 ? 10.249 0.985 13.700 1.00 98.88 110 ALA A O 1
ATOM 872 N N . ILE A 1 111 ? 12.138 2.191 13.595 1.00 98.94 111 ILE A N 1
ATOM 873 C CA . ILE A 1 111 ? 11.561 3.273 12.793 1.00 98.94 111 ILE A CA 1
ATOM 874 C C . ILE A 1 111 ? 12.602 3.901 11.869 1.00 98.94 111 ILE A C 1
ATOM 876 O O . ILE A 1 111 ? 13.692 4.232 12.326 1.00 98.94 111 ILE A O 1
ATOM 880 N N . SER A 1 112 ? 12.266 4.122 10.595 1.00 98.88 112 SER A N 1
ATOM 881 C CA . SER A 1 112 ? 12.968 5.100 9.751 1.00 98.88 112 SER A CA 1
ATOM 882 C C . SER A 1 112 ? 12.189 6.409 9.741 1.00 98.88 112 SER A C 1
ATOM 884 O O . SER A 1 112 ? 10.987 6.394 9.495 1.00 98.88 112 SER A O 1
ATOM 886 N N . ILE A 1 113 ? 12.850 7.531 10.034 1.00 98.62 113 ILE A N 1
ATOM 887 C CA . ILE A 1 113 ? 12.163 8.813 10.294 1.00 98.62 113 ILE A CA 1
ATOM 888 C C . ILE A 1 113 ? 12.034 9.732 9.073 1.00 98.62 113 ILE A C 1
ATOM 890 O O . ILE A 1 113 ? 11.439 10.797 9.184 1.00 98.62 113 ILE A O 1
ATOM 894 N N . ASN A 1 114 ? 12.575 9.337 7.921 1.00 98.69 114 ASN A N 1
ATOM 895 C CA . ASN A 1 114 ? 12.606 10.168 6.724 1.00 98.69 114 ASN A CA 1
ATOM 896 C C . ASN A 1 114 ? 12.295 9.383 5.453 1.00 98.69 114 ASN A C 1
ATOM 898 O O . ASN A 1 114 ? 12.554 8.176 5.365 1.00 98.69 114 ASN A O 1
ATOM 902 N N . ASN A 1 115 ? 11.811 10.119 4.456 1.00 98.56 115 ASN A N 1
ATOM 903 C CA . ASN A 1 115 ? 11.385 9.590 3.176 1.00 98.56 115 ASN A CA 1
ATOM 904 C C . ASN A 1 115 ? 12.454 8.743 2.477 1.00 98.56 115 ASN A C 1
ATOM 906 O O . ASN A 1 115 ? 13.639 9.074 2.456 1.00 98.56 115 ASN A O 1
ATOM 910 N N . VAL A 1 116 ? 12.004 7.644 1.868 1.00 97.81 116 VAL A N 1
ATOM 911 C CA . VAL A 1 116 ? 12.814 6.777 1.005 1.00 97.81 116 VAL A CA 1
ATOM 912 C C . VAL A 1 116 ? 13.291 7.513 -0.250 1.00 97.81 116 VAL A C 1
ATOM 914 O O . VAL A 1 116 ? 14.364 7.213 -0.773 1.00 97.81 116 VAL A O 1
ATOM 917 N N . ASN A 1 117 ? 12.534 8.510 -0.718 1.00 96.94 117 ASN A N 1
ATOM 918 C CA . ASN A 1 117 ? 12.971 9.471 -1.726 1.00 96.94 117 ASN A CA 1
ATOM 919 C C . ASN A 1 117 ? 13.798 10.585 -1.065 1.00 96.94 117 ASN A C 1
ATOM 921 O O . ASN A 1 117 ? 13.340 11.706 -0.892 1.00 96.94 117 ASN A O 1
ATOM 925 N N . VAL A 1 118 ? 15.042 10.284 -0.696 1.00 96.94 118 VAL A N 1
ATOM 926 C CA . VAL A 1 118 ? 15.900 11.228 0.041 1.00 96.94 118 VAL A CA 1
ATOM 927 C C . VAL A 1 118 ? 16.265 12.442 -0.829 1.00 96.94 118 VAL A C 1
ATOM 929 O O . VAL A 1 118 ? 16.993 12.305 -1.815 1.00 96.94 118 VAL A O 1
ATOM 932 N N . HIS A 1 119 ? 15.763 13.635 -0.509 1.00 93.62 119 HIS A N 1
ATOM 933 C CA . HIS A 1 119 ? 16.144 14.864 -1.214 1.00 93.62 119 HIS A CA 1
ATOM 934 C C . HIS A 1 119 ? 17.437 15.471 -0.642 1.00 93.62 119 HIS A C 1
ATOM 936 O O . HIS A 1 119 ? 18.027 14.970 0.315 1.00 93.62 119 HIS A O 1
ATOM 942 N N . GLN A 1 120 ? 17.914 16.555 -1.264 1.00 91.88 120 GLN A N 1
ATOM 943 C CA . GLN A 1 120 ? 19.234 17.133 -0.991 1.00 91.88 120 GLN A CA 1
ATOM 944 C C . GLN A 1 120 ? 19.449 17.498 0.488 1.00 91.88 120 GLN A C 1
ATOM 946 O O . GLN A 1 120 ? 20.562 17.382 1.001 1.00 91.88 120 GLN A O 1
ATOM 951 N N . ARG A 1 121 ? 18.408 17.969 1.184 1.00 94.56 121 ARG A N 1
ATOM 952 C CA . ARG A 1 121 ? 18.535 18.425 2.574 1.00 94.56 121 ARG A CA 1
ATOM 953 C C . ARG A 1 121 ? 18.479 17.256 3.555 1.00 94.56 121 ARG A C 1
ATOM 955 O O . ARG A 1 121 ? 19.207 17.269 4.540 1.00 94.56 121 ARG A O 1
ATOM 962 N N . GLU A 1 122 ? 17.699 16.231 3.252 1.00 96.62 122 GLU A N 1
ATOM 963 C CA . GLU A 1 122 ? 17.613 14.967 3.977 1.00 96.62 122 GLU A CA 1
ATOM 964 C C . GLU A 1 122 ? 18.919 14.171 3.853 1.00 96.62 122 GLU A C 1
ATOM 966 O O . GLU A 1 122 ? 19.330 13.538 4.824 1.00 96.62 122 GLU A O 1
ATOM 971 N N . SER A 1 123 ? 19.647 14.276 2.727 1.00 96.44 123 SER A N 1
ATOM 972 C CA . SER A 1 123 ? 21.008 13.719 2.595 1.00 96.44 123 SER A CA 1
ATOM 973 C C . SER A 1 123 ? 21.937 14.215 3.719 1.00 96.44 123 SER A C 1
ATOM 975 O O . SER A 1 123 ? 22.808 13.479 4.183 1.00 96.44 123 SER A O 1
ATOM 977 N N . LEU A 1 124 ? 21.728 15.436 4.232 1.00 97.12 124 LEU A N 1
ATOM 978 C CA . LEU A 1 124 ? 22.535 16.014 5.312 1.00 97.12 124 LEU A CA 1
ATOM 979 C C . LEU A 1 124 ? 22.277 15.383 6.692 1.00 97.12 124 LEU A C 1
ATOM 981 O O . LEU A 1 124 ? 23.016 15.703 7.627 1.00 97.12 124 LEU A O 1
ATOM 985 N N . PHE A 1 125 ? 21.290 14.491 6.855 1.00 97.81 125 PHE A N 1
ATOM 986 C CA . PHE A 1 125 ? 21.037 13.784 8.125 1.00 97.81 125 PHE A CA 1
ATOM 987 C C . PHE A 1 125 ? 22.216 12.912 8.569 1.00 97.81 125 PHE A C 1
ATOM 989 O O . PHE A 1 125 ? 22.360 12.634 9.757 1.00 97.81 125 PHE A O 1
ATOM 996 N N . LEU A 1 126 ? 23.099 12.555 7.635 1.00 96.50 126 LEU A N 1
ATOM 997 C CA . LEU A 1 126 ? 24.337 11.818 7.890 1.00 96.50 126 LEU A CA 1
ATOM 998 C C . LEU A 1 126 ? 25.514 12.719 8.310 1.00 96.50 126 LEU A C 1
ATOM 1000 O O . LEU A 1 126 ? 26.612 12.224 8.537 1.00 96.50 126 LEU A O 1
ATOM 1004 N N . THR A 1 127 ? 25.314 14.037 8.401 1.00 96.44 127 THR A N 1
ATOM 1005 C CA . THR A 1 127 ? 26.389 15.020 8.618 1.00 96.44 127 THR A CA 1
ATOM 1006 C C . THR A 1 127 ? 26.252 15.750 9.951 1.00 96.44 127 THR A C 1
ATOM 1008 O O . THR A 1 127 ? 25.174 15.814 10.546 1.00 96.44 127 THR A O 1
ATOM 1011 N N . GLU A 1 128 ? 27.331 16.399 10.399 1.00 95.00 128 GLU A N 1
ATOM 1012 C CA . GLU A 1 128 ? 27.355 17.186 11.643 1.00 95.00 128 GLU A CA 1
ATOM 1013 C C . GLU A 1 128 ? 26.267 18.274 11.701 1.00 95.00 128 GLU A C 1
ATOM 1015 O O . GLU A 1 128 ? 25.896 18.708 12.791 1.00 95.00 128 GLU A O 1
ATOM 1020 N N . ARG A 1 129 ? 25.708 18.683 10.550 1.00 96.06 129 ARG A N 1
ATOM 1021 C CA . ARG A 1 129 ? 24.605 19.647 10.479 1.00 96.06 129 ARG A CA 1
ATOM 1022 C C . ARG A 1 129 ? 23.358 19.187 11.233 1.00 96.06 129 ARG A C 1
ATOM 1024 O O . ARG A 1 129 ? 22.697 20.034 11.834 1.00 96.06 129 ARG A O 1
ATOM 1031 N N . PHE A 1 130 ? 23.027 17.898 11.154 1.00 97.69 130 PHE A N 1
ATOM 1032 C CA . PHE A 1 130 ? 21.778 17.345 11.686 1.00 97.69 130 PHE A CA 1
ATOM 1033 C C . PHE A 1 130 ? 21.973 16.140 12.606 1.00 97.69 130 PHE A C 1
ATOM 1035 O O . PHE A 1 130 ? 21.046 15.814 13.341 1.00 97.69 130 PHE A O 1
ATOM 1042 N N . LEU A 1 131 ? 23.155 15.512 12.650 1.00 96.81 131 LEU A N 1
ATOM 1043 C CA . LEU A 1 131 ? 23.397 14.339 13.504 1.00 96.81 131 LEU A CA 1
ATOM 1044 C C . LEU A 1 131 ? 23.026 14.574 14.976 1.00 96.81 131 LEU A C 1
ATOM 1046 O O . LEU A 1 131 ? 22.467 13.688 15.618 1.00 96.81 131 LEU A O 1
ATOM 1050 N N . GLY A 1 132 ? 23.275 15.777 15.506 1.00 97.94 132 GLY A N 1
ATOM 1051 C CA . GLY A 1 132 ? 22.877 16.134 16.870 1.00 97.94 132 GLY A CA 1
ATOM 1052 C C . GLY A 1 132 ? 21.359 16.170 17.086 1.00 97.94 132 GLY A C 1
ATOM 1053 O O . GLY A 1 132 ? 20.896 15.867 18.183 1.00 97.94 132 GLY A O 1
ATOM 1054 N N . ASP A 1 133 ? 20.576 16.510 16.062 1.00 98.38 133 ASP A N 1
ATOM 1055 C CA . ASP A 1 133 ? 19.112 16.515 16.128 1.00 98.38 133 ASP A CA 1
ATOM 1056 C C . ASP A 1 133 ? 18.536 15.113 15.906 1.00 98.38 133 ASP A C 1
ATOM 1058 O O . ASP A 1 133 ? 17.672 14.685 16.674 1.00 98.38 133 ASP A O 1
ATOM 1062 N N . VAL A 1 134 ? 19.100 14.341 14.967 1.00 98.50 134 VAL A N 1
ATOM 1063 C CA . VAL A 1 134 ? 18.771 12.915 14.796 1.00 98.50 134 VAL A CA 1
ATOM 1064 C C . VAL A 1 134 ? 19.010 12.158 16.108 1.00 98.50 134 VAL A C 1
ATOM 1066 O O . VAL A 1 134 ? 18.167 11.366 16.524 1.00 98.50 134 VAL A O 1
ATOM 1069 N N . ALA A 1 135 ? 20.109 12.441 16.816 1.00 98.62 135 ALA A N 1
ATOM 1070 C CA . ALA A 1 135 ? 20.419 11.808 18.097 1.00 98.62 135 ALA A CA 1
ATOM 1071 C C . ALA A 1 135 ? 19.393 12.122 19.201 1.00 98.62 135 ALA A C 1
ATOM 1073 O O . ALA A 1 135 ? 19.101 11.248 20.021 1.00 98.62 135 ALA A O 1
ATOM 1074 N N . LYS A 1 136 ? 18.807 13.330 19.218 1.00 98.56 136 LYS A N 1
ATOM 1075 C CA . LYS A 1 136 ? 17.724 13.680 20.158 1.00 98.56 136 LYS A CA 1
ATOM 1076 C C . LYS A 1 136 ? 16.460 12.880 19.859 1.00 98.56 136 LYS A C 1
ATOM 1078 O O . LYS A 1 136 ? 15.876 12.317 20.778 1.00 98.56 136 LYS A O 1
ATOM 1083 N N . VAL A 1 137 ? 16.079 12.775 18.584 1.00 98.62 137 VAL A N 1
ATOM 1084 C CA . VAL A 1 137 ? 14.927 11.960 18.163 1.00 98.62 137 VAL A CA 1
ATOM 1085 C C . VAL A 1 137 ? 15.167 10.482 18.486 1.00 98.62 137 VAL A C 1
ATOM 1087 O O . VAL A 1 137 ? 14.303 9.829 19.068 1.00 98.62 137 VAL A O 1
ATOM 1090 N N . ALA A 1 138 ? 16.368 9.966 18.207 1.00 98.75 138 ALA A N 1
ATOM 1091 C CA . ALA A 1 138 ? 16.754 8.602 18.558 1.00 98.75 138 ALA A CA 1
ATOM 1092 C C . ALA A 1 138 ? 16.666 8.344 20.070 1.00 98.75 138 ALA A C 1
ATOM 1094 O O . ALA A 1 138 ? 16.274 7.256 20.478 1.00 98.75 138 ALA A O 1
ATOM 1095 N N . ALA A 1 139 ? 16.997 9.329 20.913 1.00 98.56 139 ALA A N 1
ATOM 1096 C CA . ALA A 1 139 ? 16.896 9.192 22.364 1.00 98.56 139 ALA A CA 1
ATOM 1097 C C . ALA A 1 139 ? 15.448 9.028 22.854 1.00 98.56 139 ALA A C 1
ATOM 1099 O O . ALA A 1 139 ? 15.212 8.210 23.744 1.00 98.56 139 ALA A O 1
ATOM 1100 N N . GLU A 1 140 ? 14.489 9.741 22.253 1.00 98.56 140 GLU A N 1
ATOM 1101 C CA . GLU A 1 140 ? 13.065 9.583 22.579 1.00 98.56 140 GLU A CA 1
ATOM 1102 C C . GLU A 1 140 ? 12.565 8.176 22.216 1.00 98.56 140 GLU A C 1
ATOM 1104 O O . GLU A 1 140 ? 11.903 7.536 23.027 1.00 98.56 140 GLU A O 1
ATOM 1109 N N . PHE A 1 141 ? 12.947 7.637 21.053 1.00 98.75 141 PHE A N 1
ATOM 1110 C CA . PHE A 1 141 ? 12.581 6.270 20.652 1.00 98.75 141 PHE A CA 1
ATOM 1111 C C . PHE A 1 141 ? 13.299 5.182 21.462 1.00 98.75 141 PHE A C 1
ATOM 1113 O O . PHE A 1 141 ? 12.679 4.194 21.865 1.00 98.75 141 PHE A O 1
ATOM 1120 N N . ARG A 1 142 ? 14.583 5.379 21.780 1.00 98.50 142 ARG A N 1
ATOM 1121 C CA . ARG A 1 142 ? 15.383 4.448 22.591 1.00 98.50 142 ARG A CA 1
ATOM 1122 C C . ARG A 1 142 ? 14.769 4.216 23.967 1.00 98.50 142 ARG A C 1
ATOM 1124 O O . ARG A 1 142 ? 14.783 3.084 24.450 1.00 98.50 142 ARG A O 1
ATOM 1131 N N . ALA A 1 143 ? 14.194 5.254 24.579 1.00 97.88 143 ALA A N 1
ATOM 1132 C CA . ALA A 1 143 ? 13.497 5.146 25.863 1.00 97.88 143 ALA A CA 1
ATOM 1133 C C . ALA A 1 143 ? 12.318 4.152 25.827 1.00 97.88 143 ALA A C 1
ATOM 1135 O O . ALA A 1 143 ? 11.940 3.615 26.867 1.00 97.88 143 ALA A O 1
ATOM 1136 N N . TYR A 1 144 ? 11.791 3.864 24.635 1.00 98.56 144 TYR A N 1
ATOM 1137 C CA . TYR A 1 144 ? 10.706 2.916 24.391 1.00 98.56 144 TYR A CA 1
ATOM 1138 C C . TYR A 1 144 ? 11.161 1.638 23.670 1.00 98.56 144 TYR A C 1
ATOM 1140 O O . TYR A 1 144 ? 10.340 0.880 23.159 1.00 98.56 144 TYR A O 1
ATOM 1148 N N . GLY A 1 145 ? 12.470 1.368 23.638 1.00 97.81 145 GLY A N 1
ATOM 1149 C CA . GLY A 1 145 ? 13.018 0.161 23.016 1.00 97.81 145 GLY A CA 1
ATOM 1150 C C . GLY A 1 145 ? 12.937 0.152 21.487 1.00 97.81 145 GLY A C 1
ATOM 1151 O O . GLY A 1 145 ? 12.978 -0.925 20.896 1.00 97.81 145 GLY A O 1
ATOM 1152 N N . ILE A 1 146 ? 12.824 1.325 20.855 1.00 98.81 146 ILE A N 1
ATOM 1153 C CA . ILE A 1 146 ? 12.726 1.475 19.401 1.00 98.81 146 ILE A CA 1
ATOM 1154 C C . ILE A 1 146 ? 14.066 1.970 18.849 1.00 98.81 146 ILE A C 1
ATOM 1156 O O . ILE A 1 146 ? 14.564 3.020 19.258 1.00 98.81 146 ILE A O 1
ATOM 1160 N N . ARG A 1 147 ? 14.650 1.227 17.904 1.00 98.56 147 ARG A N 1
ATOM 1161 C CA . ARG A 1 147 ? 15.873 1.636 17.197 1.00 98.56 147 ARG A CA 1
ATOM 1162 C C . ARG A 1 147 ? 15.546 2.546 16.020 1.00 98.56 147 ARG A C 1
ATOM 1164 O O . ARG A 1 147 ? 14.616 2.282 15.258 1.00 98.56 147 ARG A O 1
ATOM 1171 N N . LEU A 1 148 ? 16.346 3.594 15.852 1.00 98.81 148 LEU A N 1
ATOM 1172 C CA . LEU A 1 148 ? 16.197 4.547 14.757 1.00 98.81 148 LEU A CA 1
ATOM 1173 C C . LEU A 1 148 ? 17.038 4.129 13.547 1.00 98.81 148 LEU A C 1
ATOM 1175 O O . LEU A 1 148 ? 18.206 3.775 13.689 1.00 98.81 148 LEU A O 1
ATOM 1179 N N . PHE A 1 149 ? 16.438 4.223 12.368 1.00 98.88 149 PHE A N 1
ATOM 1180 C CA . PHE A 1 149 ? 17.032 4.044 11.050 1.00 98.88 149 PHE A CA 1
ATOM 1181 C C . PHE A 1 149 ? 16.913 5.351 10.259 1.00 98.88 149 PHE A C 1
ATOM 1183 O O . PHE A 1 149 ? 16.055 6.192 10.544 1.00 98.88 149 PHE A O 1
ATOM 1190 N N . LEU A 1 150 ? 17.746 5.508 9.235 1.00 98.81 150 LEU A N 1
ATOM 1191 C CA . LEU A 1 150 ? 17.618 6.597 8.266 1.00 98.81 150 LEU A CA 1
ATOM 1192 C C . LEU A 1 150 ? 17.489 6.029 6.861 1.00 98.81 150 LEU A C 1
ATOM 1194 O O . LEU A 1 150 ? 18.246 5.136 6.477 1.00 98.81 150 LEU A O 1
ATOM 1198 N N . SER A 1 151 ? 16.572 6.588 6.078 1.00 98.75 151 SER A N 1
ATOM 1199 C CA . SER A 1 151 ? 16.629 6.420 4.632 1.00 98.75 151 SER A CA 1
ATOM 1200 C C . SER A 1 151 ? 17.828 7.207 4.112 1.00 98.75 151 SER A C 1
ATOM 1202 O O . SER A 1 151 ? 17.962 8.391 4.432 1.00 98.75 151 SER A O 1
ATOM 1204 N N . ALA A 1 152 ? 18.711 6.574 3.341 1.00 97.81 152 ALA A N 1
ATOM 1205 C CA . ALA A 1 152 ? 19.940 7.208 2.864 1.00 97.81 152 ALA A CA 1
ATOM 1206 C C . ALA A 1 152 ? 19.950 7.351 1.338 1.00 97.81 152 ALA A C 1
ATOM 1208 O O . ALA A 1 152 ? 19.558 6.438 0.610 1.00 97.81 152 ALA A O 1
ATOM 1209 N N . ASN A 1 153 ? 20.420 8.501 0.841 1.00 97.56 153 ASN A N 1
ATOM 1210 C CA . ASN A 1 153 ? 20.633 8.680 -0.589 1.00 97.56 153 ASN A CA 1
ATOM 1211 C C . ASN A 1 153 ? 21.871 7.889 -1.022 1.00 97.56 153 ASN A C 1
ATOM 1213 O O . ASN A 1 153 ? 22.972 8.147 -0.535 1.00 97.56 153 ASN A O 1
ATOM 1217 N N . TYR A 1 154 ? 21.714 6.975 -1.977 1.00 97.62 154 TYR A N 1
ATOM 1218 C CA . TYR A 1 154 ? 22.822 6.178 -2.499 1.00 97.62 154 TYR A CA 1
ATOM 1219 C C . TYR A 1 154 ? 23.937 7.054 -3.104 1.00 97.62 154 TYR A C 1
ATOM 1221 O O . TYR A 1 154 ? 25.119 6.754 -2.960 1.00 97.62 154 TYR A O 1
ATOM 1229 N N . ALA A 1 155 ? 23.570 8.197 -3.697 1.00 97.12 155 ALA A N 1
ATOM 1230 C CA . ALA A 1 155 ? 24.504 9.164 -4.277 1.00 97.12 155 ALA A CA 1
ATOM 1231 C C . ALA A 1 155 ? 25.102 10.165 -3.265 1.00 97.12 155 ALA A C 1
ATOM 1233 O O . ALA A 1 155 ? 25.770 11.117 -3.673 1.00 97.12 155 ALA A O 1
ATOM 1234 N N . SER A 1 156 ? 24.914 9.963 -1.954 1.00 97.69 156 SER A N 1
ATOM 1235 C CA . SER A 1 156 ? 25.490 10.828 -0.908 1.00 97.69 156 SER A CA 1
ATOM 1236 C C . SER A 1 156 ? 27.000 11.108 -1.056 1.00 97.69 156 SER A C 1
ATOM 1238 O O . SER A 1 156 ? 27.384 12.265 -0.862 1.00 97.69 156 SER A O 1
ATOM 1240 N N . PRO A 1 157 ? 27.864 10.143 -1.452 1.00 98.12 157 PRO A N 1
ATOM 1241 C CA . PRO A 1 157 ? 29.284 10.423 -1.692 1.00 98.12 157 PRO A CA 1
ATOM 1242 C C . PRO A 1 157 ? 29.525 11.570 -2.684 1.00 98.12 157 PRO A C 1
ATOM 1244 O O . PRO A 1 157 ? 30.460 12.348 -2.507 1.00 98.12 157 PRO A O 1
ATOM 1247 N N . ILE A 1 158 ? 28.653 11.724 -3.686 1.00 97.19 158 ILE A N 1
ATOM 1248 C CA . ILE A 1 158 ? 28.701 12.834 -4.643 1.00 97.19 158 ILE A CA 1
ATOM 1249 C C . ILE A 1 158 ? 28.084 14.088 -4.019 1.00 97.19 158 ILE A C 1
ATOM 1251 O O . ILE A 1 158 ? 28.743 15.121 -3.924 1.00 97.19 158 ILE A O 1
ATOM 1255 N N . GLU A 1 159 ? 26.825 14.001 -3.576 1.00 94.81 159 GLU A N 1
ATOM 1256 C CA . GLU A 1 159 ? 26.029 15.177 -3.188 1.00 94.81 159 GLU A CA 1
ATOM 1257 C C . GLU A 1 159 ? 26.583 15.930 -1.978 1.00 94.81 159 GLU A C 1
ATOM 1259 O O . GLU A 1 159 ? 26.534 17.159 -1.938 1.00 94.81 159 GLU A O 1
ATOM 1264 N N . ILE A 1 160 ? 27.081 15.195 -0.983 1.00 96.12 160 ILE A N 1
ATOM 1265 C CA . ILE A 1 160 ? 27.537 15.753 0.296 1.00 96.12 160 ILE A CA 1
ATOM 1266 C C . ILE A 1 160 ? 28.970 15.335 0.646 1.00 96.12 160 ILE A C 1
ATOM 1268 O O . ILE A 1 160 ? 29.561 15.894 1.569 1.00 96.12 160 ILE A O 1
ATOM 1272 N N . GLY A 1 161 ? 29.538 14.366 -0.079 1.00 94.81 161 GLY A N 1
ATOM 1273 C CA . GLY A 1 161 ? 30.913 13.901 0.103 1.00 94.81 161 GLY A CA 1
ATOM 1274 C C . GLY A 1 161 ? 31.946 14.549 -0.818 1.00 94.81 161 GLY A C 1
ATOM 1275 O O . GLY A 1 161 ? 33.135 14.480 -0.517 1.00 94.81 161 GLY A O 1
ATOM 1276 N N . GLY A 1 162 ? 31.518 15.194 -1.909 1.00 96.12 162 GLY A N 1
ATOM 1277 C CA . GLY A 1 162 ? 32.414 15.830 -2.878 1.00 96.12 162 GLY A CA 1
ATOM 1278 C C . GLY A 1 162 ? 33.190 14.856 -3.774 1.00 96.12 162 GLY A C 1
ATOM 1279 O O . GLY A 1 162 ? 34.143 15.276 -4.432 1.00 96.12 162 GLY A O 1
ATOM 1280 N N . LEU A 1 163 ? 32.811 13.574 -3.813 1.00 97.94 163 LEU A N 1
ATOM 1281 C CA . LEU A 1 163 ? 33.377 12.598 -4.746 1.00 97.94 163 LEU A CA 1
ATOM 1282 C C . LEU A 1 163 ? 32.772 12.770 -6.147 1.00 97.94 163 LEU A C 1
ATOM 1284 O O . LEU A 1 163 ? 31.690 13.323 -6.328 1.00 97.94 163 LEU A O 1
ATOM 1288 N N . LEU A 1 164 ? 33.474 12.259 -7.159 1.00 97.50 164 LEU A N 1
ATOM 1289 C CA . LEU A 1 164 ? 33.022 12.294 -8.556 1.00 97.50 164 LEU A CA 1
ATOM 1290 C C . LEU A 1 164 ? 32.119 11.108 -8.935 1.00 97.50 164 LEU A C 1
ATOM 1292 O O . LEU A 1 164 ? 31.568 11.083 -10.032 1.00 97.50 164 LEU A O 1
ATOM 1296 N N . THR A 1 165 ? 31.993 10.112 -8.056 1.00 97.94 165 THR A N 1
ATOM 1297 C CA . THR A 1 165 ? 31.253 8.868 -8.295 1.00 97.94 165 THR A CA 1
ATOM 1298 C C . THR A 1 165 ? 30.601 8.356 -7.008 1.00 97.94 165 THR A C 1
ATOM 1300 O O . THR A 1 165 ? 30.992 8.754 -5.911 1.00 97.94 165 THR A O 1
ATOM 1303 N N . ALA A 1 166 ? 29.611 7.475 -7.154 1.00 98.19 166 ALA A N 1
ATOM 1304 C CA . ALA A 1 166 ? 29.028 6.667 -6.080 1.00 98.19 166 ALA A CA 1
ATOM 1305 C C . ALA A 1 166 ? 29.027 5.166 -6.449 1.00 98.19 166 ALA A C 1
ATOM 1307 O O . ALA A 1 166 ? 28.190 4.401 -5.971 1.00 98.19 166 ALA A O 1
ATOM 1308 N N . ASP A 1 167 ? 29.957 4.744 -7.318 1.00 98.50 167 ASP A N 1
ATOM 1309 C CA . ASP A 1 167 ? 30.186 3.330 -7.640 1.00 98.50 167 ASP A CA 1
ATOM 1310 C C . ASP A 1 167 ? 30.568 2.559 -6.357 1.00 98.50 167 ASP A C 1
ATOM 1312 O O . ASP A 1 167 ? 31.572 2.903 -5.730 1.00 98.50 167 ASP A O 1
ATOM 1316 N N . PRO A 1 168 ? 29.810 1.525 -5.943 1.00 98.38 168 PRO A N 1
ATOM 1317 C CA . PRO A 1 168 ? 30.085 0.781 -4.710 1.00 98.38 168 PRO A CA 1
ATOM 1318 C C . PRO A 1 168 ? 31.422 0.037 -4.702 1.00 98.38 168 PRO A C 1
ATOM 1320 O O . PRO A 1 168 ? 31.873 -0.372 -3.631 1.00 98.38 168 PRO A O 1
ATOM 1323 N N . LEU A 1 169 ? 32.043 -0.171 -5.867 1.00 98.00 169 LEU A N 1
ATOM 1324 C CA . LEU A 1 169 ? 33.352 -0.818 -5.971 1.00 98.00 169 LEU A CA 1
ATOM 1325 C C . LEU A 1 169 ? 34.519 0.183 -5.978 1.00 98.00 169 LEU A C 1
ATOM 1327 O O . LEU A 1 169 ? 35.672 -0.242 -5.943 1.00 98.00 169 LEU A O 1
ATOM 1331 N N . ASP A 1 170 ? 34.247 1.491 -5.999 1.00 98.62 170 ASP A N 1
ATOM 1332 C CA . ASP A 1 170 ? 35.278 2.521 -5.862 1.00 98.62 170 ASP A CA 1
ATOM 1333 C C . ASP A 1 170 ? 35.762 2.613 -4.402 1.00 98.62 170 ASP A C 1
ATOM 1335 O O . ASP A 1 170 ? 34.972 2.715 -3.460 1.00 98.62 170 ASP A O 1
ATOM 1339 N N . GLU A 1 171 ? 37.081 2.575 -4.198 1.00 98.31 171 GLU A N 1
ATOM 1340 C CA . GLU A 1 171 ? 37.682 2.566 -2.859 1.00 98.31 171 GLU A CA 1
ATOM 1341 C C . GLU A 1 171 ? 37.384 3.845 -2.062 1.00 98.31 171 GLU A C 1
ATOM 1343 O O . GLU A 1 171 ? 37.177 3.772 -0.850 1.00 98.31 171 GLU A O 1
ATOM 1348 N N . GLN A 1 172 ? 37.304 5.008 -2.719 1.00 98.44 172 GLN A N 1
ATOM 1349 C CA . GLN A 1 172 ? 36.999 6.271 -2.040 1.00 98.44 172 GLN A CA 1
ATOM 1350 C C . GLN A 1 172 ? 35.533 6.318 -1.609 1.00 98.44 172 GLN A C 1
ATOM 1352 O O . GLN A 1 172 ? 35.232 6.842 -0.538 1.00 98.44 172 GLN A O 1
ATOM 1357 N N . VAL A 1 173 ? 34.621 5.749 -2.405 1.00 98.69 173 VAL A N 1
ATOM 1358 C CA . VAL A 1 173 ? 33.198 5.626 -2.042 1.00 98.69 173 VAL A CA 1
ATOM 1359 C C . VAL A 1 173 ? 33.028 4.733 -0.815 1.00 98.69 173 VAL A C 1
ATOM 1361 O O . VAL A 1 173 ? 32.324 5.104 0.126 1.00 98.69 173 VAL A O 1
ATOM 1364 N N . ARG A 1 174 ? 33.704 3.580 -0.799 1.00 98.69 174 ARG A N 1
ATOM 1365 C CA . ARG A 1 174 ? 33.685 2.636 0.329 1.00 98.69 174 ARG A CA 1
ATOM 1366 C C . ARG A 1 174 ? 34.229 3.284 1.602 1.00 98.69 174 ARG A C 1
ATOM 1368 O O . ARG A 1 174 ? 33.582 3.233 2.647 1.00 98.69 174 ARG A O 1
ATOM 1375 N N . GLU A 1 175 ? 35.372 3.960 1.501 1.00 98.62 175 GLU A N 1
ATOM 1376 C CA . GLU A 1 175 ? 35.971 4.674 2.631 1.00 98.62 175 GLU A CA 1
ATOM 1377 C C . GLU A 1 175 ? 35.080 5.818 3.130 1.00 98.62 175 GLU A C 1
ATOM 1379 O O . GLU A 1 175 ? 34.918 6.009 4.337 1.00 98.62 175 GLU A O 1
ATOM 1384 N N . TRP A 1 176 ? 34.429 6.547 2.220 1.00 98.69 176 TRP A N 1
ATOM 1385 C CA . TRP A 1 176 ? 33.488 7.596 2.593 1.00 98.69 176 TRP A CA 1
ATOM 1386 C C . TRP A 1 176 ? 32.335 7.044 3.439 1.00 98.69 176 TRP A C 1
ATOM 1388 O O . TRP A 1 176 ? 32.043 7.597 4.504 1.00 98.69 176 TRP A O 1
ATOM 1398 N N . TRP A 1 177 ? 31.720 5.934 3.018 1.00 98.69 177 TRP A N 1
ATOM 1399 C CA . TRP A 1 177 ? 30.645 5.295 3.780 1.00 98.69 177 TRP A CA 1
ATOM 1400 C C . TRP A 1 177 ? 31.123 4.765 5.131 1.00 98.69 177 TRP A C 1
ATOM 1402 O O . TRP A 1 177 ? 30.414 4.956 6.120 1.00 98.69 177 TRP A O 1
ATOM 1412 N N . ASN A 1 178 ? 32.327 4.191 5.215 1.00 98.62 178 ASN A N 1
ATOM 1413 C CA . ASN A 1 178 ? 32.927 3.777 6.489 1.00 98.62 178 ASN A CA 1
ATOM 1414 C C . ASN A 1 178 ? 33.049 4.958 7.464 1.00 98.62 178 ASN A C 1
ATOM 1416 O O . ASN A 1 178 ? 32.601 4.876 8.611 1.00 98.62 178 ASN A O 1
ATOM 1420 N N . ILE A 1 179 ? 33.601 6.084 6.998 1.00 98.38 179 ILE A N 1
ATOM 1421 C CA . ILE A 1 179 ? 33.792 7.288 7.814 1.00 98.38 179 ILE A CA 1
ATOM 1422 C C . ILE A 1 179 ? 32.448 7.879 8.248 1.00 98.38 179 ILE A C 1
ATOM 1424 O O . ILE A 1 179 ? 32.268 8.178 9.431 1.00 98.38 179 ILE A O 1
ATOM 1428 N N . GLN A 1 180 ? 31.497 8.065 7.326 1.00 98.25 180 GLN A N 1
ATOM 1429 C CA . GLN A 1 180 ? 30.198 8.650 7.681 1.00 98.25 180 GLN A CA 1
ATOM 1430 C C . GLN A 1 180 ? 29.411 7.750 8.629 1.00 98.25 180 GLN A C 1
ATOM 1432 O O . GLN A 1 180 ? 28.843 8.237 9.605 1.00 98.25 180 GLN A O 1
ATOM 1437 N N . THR A 1 181 ? 29.429 6.439 8.399 1.00 98.62 181 THR A N 1
ATOM 1438 C CA . THR A 1 181 ? 28.769 5.473 9.281 1.00 98.62 181 THR A CA 1
ATOM 1439 C C . THR A 1 181 ? 29.354 5.539 10.689 1.00 98.62 181 THR A C 1
ATOM 1441 O O . THR A 1 181 ? 28.605 5.642 11.661 1.00 98.62 181 THR A O 1
ATOM 1444 N N . ALA A 1 182 ? 30.683 5.595 10.821 1.00 98.62 182 ALA A N 1
ATOM 1445 C CA . ALA A 1 182 ? 31.335 5.760 12.118 1.00 98.62 182 ALA A CA 1
ATOM 1446 C C . ALA A 1 182 ? 30.914 7.060 12.831 1.00 98.62 182 ALA A C 1
ATOM 1448 O O . ALA A 1 182 ? 30.702 7.052 14.044 1.00 98.62 182 ALA A O 1
ATOM 1449 N N . LYS A 1 183 ? 30.729 8.168 12.096 1.00 98.31 183 LYS A N 1
ATOM 1450 C CA . LYS A 1 183 ? 30.193 9.421 12.659 1.00 98.31 183 LYS A CA 1
ATOM 1451 C C . LYS A 1 183 ? 28.751 9.271 13.144 1.00 98.31 183 LYS A C 1
ATOM 1453 O O . LYS A 1 183 ? 28.427 9.775 14.220 1.00 98.31 183 LYS A O 1
ATOM 1458 N N . VAL A 1 184 ? 27.899 8.567 12.392 1.00 98.56 184 VAL A N 1
ATOM 1459 C CA . VAL A 1 184 ? 26.513 8.294 12.804 1.00 98.56 184 VAL A CA 1
ATOM 1460 C C . VAL A 1 184 ? 26.493 7.493 14.105 1.00 98.56 184 VAL A C 1
ATOM 1462 O O . VAL A 1 184 ? 25.828 7.907 15.051 1.00 98.56 184 VAL A O 1
ATOM 1465 N N . TYR A 1 185 ? 27.277 6.417 14.206 1.00 98.75 185 TYR A N 1
ATOM 1466 C CA . TYR A 1 185 ? 27.357 5.612 15.432 1.00 98.75 185 TYR A CA 1
ATOM 1467 C C . TYR A 1 185 ? 27.998 6.349 16.610 1.00 98.75 185 TYR A C 1
ATOM 1469 O O . TYR A 1 185 ? 27.617 6.115 17.756 1.00 98.75 185 TYR A O 1
ATOM 1477 N N . ALA A 1 186 ? 28.920 7.282 16.362 1.00 98.38 186 ALA A N 1
ATOM 1478 C CA . ALA A 1 186 ? 29.443 8.148 17.416 1.00 98.38 186 ALA A CA 1
ATOM 1479 C C . ALA A 1 186 ? 28.349 9.049 18.021 1.00 98.38 186 ALA A C 1
ATOM 1481 O O . ALA A 1 186 ? 28.364 9.309 19.224 1.00 98.38 186 ALA A O 1
ATOM 1482 N N . ALA A 1 187 ? 27.388 9.504 17.210 1.00 98.31 187 ALA A N 1
ATOM 1483 C CA . ALA A 1 187 ? 26.242 10.287 17.674 1.00 98.31 187 ALA A CA 1
ATOM 1484 C C . ALA A 1 187 ? 25.102 9.411 18.235 1.00 98.31 187 ALA A C 1
ATOM 1486 O O . ALA A 1 187 ? 24.392 9.825 19.153 1.00 98.31 187 ALA A O 1
ATOM 1487 N N . ILE A 1 188 ? 24.916 8.209 17.683 1.00 98.62 188 ILE A N 1
ATOM 1488 C CA . ILE A 1 188 ? 23.795 7.304 17.960 1.00 98.62 188 ILE A CA 1
ATOM 1489 C C . ILE A 1 188 ? 24.340 5.870 18.105 1.00 98.62 188 ILE A C 1
ATOM 1491 O O . ILE A 1 188 ? 24.326 5.104 17.143 1.00 98.62 188 ILE A O 1
ATOM 1495 N N . PRO A 1 189 ? 24.821 5.473 19.299 1.00 98.38 189 PRO A N 1
ATOM 1496 C CA . PRO A 1 189 ? 25.533 4.199 19.475 1.00 98.38 189 PRO A CA 1
ATOM 1497 C C . PRO A 1 189 ? 24.722 2.932 19.168 1.00 98.38 189 PRO A C 1
ATOM 1499 O O . PRO A 1 189 ? 25.299 1.884 18.903 1.00 98.38 189 PRO A O 1
ATOM 1502 N N . ASP A 1 190 ? 23.395 3.015 19.213 1.00 98.25 190 ASP A N 1
ATOM 1503 C CA . ASP A 1 190 ? 22.450 1.931 18.924 1.00 98.25 190 ASP A CA 1
ATOM 1504 C C . ASP A 1 190 ? 21.660 2.163 17.626 1.00 98.25 190 ASP A C 1
ATOM 1506 O O . ASP A 1 190 ? 20.545 1.653 17.472 1.00 98.25 190 ASP A O 1
ATOM 1510 N N . PHE A 1 191 ? 22.224 2.946 16.701 1.00 98.81 191 PHE A N 1
ATOM 1511 C CA . PHE A 1 191 ? 21.646 3.176 15.383 1.00 98.81 191 PHE A CA 1
ATOM 1512 C C . PHE A 1 191 ? 21.331 1.848 14.684 1.00 98.81 191 PHE A C 1
ATOM 1514 O O . PHE A 1 191 ? 22.143 0.920 14.665 1.00 98.81 191 PHE A O 1
ATOM 1521 N N . GLY A 1 192 ? 20.125 1.754 14.129 1.00 98.62 192 GLY A N 1
ATOM 1522 C CA . GLY A 1 192 ? 19.629 0.536 13.500 1.00 98.62 192 GLY A CA 1
ATOM 1523 C C . GLY A 1 192 ? 20.294 0.248 12.157 1.00 98.62 192 GLY A C 1
ATOM 1524 O O . GLY A 1 192 ? 20.613 -0.905 11.868 1.00 98.62 192 GLY A O 1
ATOM 1525 N N . GLY A 1 193 ? 20.539 1.292 11.362 1.00 98.75 193 GLY A N 1
ATOM 1526 C CA . GLY A 1 193 ? 21.142 1.189 10.037 1.00 98.75 193 GLY A CA 1
ATOM 1527 C C . GLY A 1 193 ? 20.381 1.974 8.968 1.00 98.75 193 GLY A C 1
ATOM 1528 O O . GLY A 1 193 ? 19.673 2.941 9.267 1.00 98.75 193 GLY A O 1
ATOM 1529 N N . TYR A 1 194 ? 20.533 1.563 7.711 1.00 98.88 194 TYR A N 1
ATOM 1530 C CA . TYR A 1 194 ? 20.041 2.318 6.557 1.00 98.88 194 TYR A CA 1
ATOM 1531 C C . TYR A 1 194 ? 18.867 1.636 5.858 1.00 98.88 194 TYR A C 1
ATOM 1533 O O . TYR A 1 194 ? 18.897 0.430 5.634 1.00 98.88 194 TYR A O 1
ATOM 1541 N N . LEU A 1 195 ? 17.870 2.430 5.460 1.00 98.81 195 LEU A N 1
ATOM 1542 C CA . LEU A 1 195 ? 16.821 2.042 4.516 1.00 98.81 195 LEU A CA 1
ATOM 1543 C C . LEU A 1 195 ? 17.157 2.605 3.128 1.00 98.81 195 LEU A C 1
ATOM 1545 O O . LEU A 1 195 ? 17.428 3.796 2.988 1.00 98.81 195 LEU A O 1
ATOM 1549 N N . ILE A 1 196 ? 17.149 1.769 2.093 1.00 98.69 196 ILE A N 1
ATOM 1550 C CA . ILE A 1 196 ? 17.611 2.158 0.755 1.00 98.69 196 ILE A CA 1
ATOM 1551 C C . ILE A 1 196 ? 16.522 1.924 -0.292 1.00 98.69 196 ILE A C 1
ATOM 1553 O O . ILE A 1 196 ? 16.046 0.804 -0.475 1.00 98.69 196 ILE A O 1
ATOM 1557 N N . LYS A 1 197 ? 16.177 2.990 -1.026 1.00 98.25 197 LYS A N 1
ATOM 1558 C CA . LYS A 1 197 ? 15.490 2.937 -2.324 1.00 98.25 197 LYS A CA 1
ATOM 1559 C C . LYS A 1 197 ? 16.492 3.356 -3.399 1.00 98.25 197 LYS A C 1
ATOM 1561 O O . LYS A 1 197 ? 16.908 4.512 -3.433 1.00 98.25 197 LYS A O 1
ATOM 1566 N N . ALA A 1 198 ? 16.874 2.417 -4.256 1.00 95.88 198 ALA A N 1
ATOM 1567 C CA . ALA A 1 198 ? 17.886 2.601 -5.293 1.00 95.88 198 ALA A CA 1
ATOM 1568 C C . ALA A 1 198 ? 17.380 2.058 -6.636 1.00 95.88 198 ALA A C 1
ATOM 1570 O O . ALA A 1 198 ? 16.609 1.101 -6.651 1.00 95.88 198 ALA A O 1
ATOM 1571 N N . ASP A 1 199 ? 17.795 2.690 -7.739 1.00 93.31 199 ASP A N 1
ATOM 1572 C CA . ASP A 1 199 ? 17.420 2.343 -9.124 1.00 93.31 199 ASP A CA 1
ATOM 1573 C C . ASP A 1 199 ? 15.904 2.216 -9.364 1.00 93.31 199 ASP A C 1
ATOM 1575 O O . ASP A 1 199 ? 15.427 1.415 -10.163 1.00 93.31 199 ASP A O 1
ATOM 1579 N N . SER A 1 200 ? 15.125 3.040 -8.668 1.00 90.94 200 SER A N 1
ATOM 1580 C CA . SER A 1 200 ? 13.664 3.027 -8.701 1.00 90.94 200 SER A CA 1
ATOM 1581 C C . SER A 1 200 ? 13.151 4.451 -8.847 1.00 90.94 200 SER A C 1
ATOM 1583 O O . SER A 1 200 ? 13.577 5.336 -8.109 1.00 90.94 200 SER A O 1
ATOM 1585 N N . GLU A 1 201 ? 12.271 4.698 -9.820 1.00 87.94 201 GLU A N 1
ATOM 1586 C CA . GLU A 1 201 ? 11.615 6.002 -10.028 1.00 87.94 201 GLU A CA 1
ATOM 1587 C C . GLU A 1 201 ? 12.602 7.176 -10.173 1.00 87.94 201 GLU A C 1
ATOM 1589 O O . GLU A 1 201 ? 12.386 8.282 -9.681 1.00 87.94 201 GLU A O 1
ATOM 1594 N N . ASN A 1 202 ? 13.695 6.935 -10.907 1.00 89.31 202 ASN A N 1
ATOM 1595 C CA . ASN A 1 202 ? 14.817 7.861 -11.127 1.00 89.31 202 ASN A CA 1
ATOM 1596 C C . ASN A 1 202 ? 15.682 8.147 -9.885 1.00 89.31 202 ASN A C 1
ATOM 1598 O O . ASN A 1 202 ? 16.527 9.042 -9.931 1.00 89.31 202 ASN A O 1
ATOM 1602 N N . ARG A 1 203 ? 15.518 7.398 -8.787 1.00 89.44 203 ARG A N 1
ATOM 1603 C CA . ARG A 1 203 ? 16.466 7.433 -7.668 1.00 89.44 203 ARG A CA 1
ATOM 1604 C C . ARG A 1 203 ? 17.788 6.768 -8.078 1.00 89.44 203 ARG A C 1
ATOM 1606 O O . ARG A 1 203 ? 17.744 5.710 -8.706 1.00 89.44 203 ARG A O 1
ATOM 1613 N N . PRO A 1 204 ? 18.946 7.362 -7.735 1.00 85.44 204 PRO A N 1
ATOM 1614 C CA . PRO A 1 204 ? 20.245 6.803 -8.092 1.00 85.44 204 PRO A CA 1
ATOM 1615 C C . PRO A 1 204 ? 20.476 5.463 -7.388 1.00 85.44 204 PRO A C 1
ATOM 1617 O O . PRO A 1 204 ? 19.948 5.220 -6.300 1.00 85.44 204 PRO A O 1
ATOM 1620 N N . GLY A 1 205 ? 21.293 4.611 -7.992 1.00 93.88 205 GLY A N 1
ATOM 1621 C CA . GLY A 1 205 ? 21.616 3.298 -7.455 1.00 93.88 205 GLY A CA 1
ATOM 1622 C C . GLY A 1 205 ? 22.737 2.593 -8.223 1.00 93.88 205 GLY A C 1
ATOM 1623 O O . GLY A 1 205 ? 23.332 3.182 -9.136 1.00 93.88 205 GLY A O 1
ATOM 1624 N N . PRO A 1 206 ? 23.063 1.351 -7.830 1.00 93.62 206 PRO A N 1
ATOM 1625 C CA . PRO A 1 206 ? 24.088 0.522 -8.465 1.00 93.62 206 PRO A CA 1
ATOM 1626 C C . PRO A 1 206 ? 24.009 0.416 -9.996 1.00 93.62 206 PRO A C 1
ATOM 1628 O O . PRO A 1 206 ? 25.059 0.454 -10.647 1.00 93.62 206 PRO A O 1
ATOM 1631 N N . PHE A 1 207 ? 22.814 0.356 -10.601 1.00 94.12 207 PHE A N 1
ATOM 1632 C CA . PHE A 1 207 ? 22.676 0.232 -12.062 1.00 94.12 207 PHE A CA 1
ATOM 1633 C C . PHE A 1 207 ? 23.282 1.419 -12.813 1.00 94.12 207 PHE A C 1
ATOM 1635 O O . PHE A 1 207 ? 23.801 1.250 -13.917 1.00 94.12 207 PHE A O 1
ATOM 1642 N N . THR A 1 208 ? 23.309 2.602 -12.192 1.00 93.06 208 THR A N 1
ATOM 1643 C CA . THR A 1 208 ? 23.956 3.804 -12.752 1.00 93.06 208 THR A CA 1
ATOM 1644 C C . THR A 1 208 ? 25.447 3.577 -13.037 1.00 93.06 208 THR A C 1
ATOM 1646 O O . THR A 1 208 ? 26.012 4.188 -13.943 1.00 93.06 208 THR A O 1
ATOM 1649 N N . TYR A 1 209 ? 26.077 2.664 -12.295 1.00 95.62 209 TYR A N 1
ATOM 1650 C CA . TYR A 1 209 ? 27.502 2.344 -12.367 1.00 95.62 209 TYR A CA 1
ATOM 1651 C C . TYR A 1 209 ? 27.762 0.945 -12.940 1.00 95.62 209 TYR A C 1
ATOM 1653 O O . TYR A 1 209 ? 28.863 0.415 -12.798 1.00 95.62 209 TYR A O 1
ATOM 1661 N N . ASN A 1 210 ? 26.760 0.340 -13.592 1.00 95.88 210 ASN A N 1
ATOM 1662 C CA . ASN A 1 210 ? 26.830 -1.019 -14.133 1.00 95.88 210 ASN A CA 1
ATOM 1663 C C . ASN A 1 210 ? 27.205 -2.069 -13.064 1.00 95.88 210 ASN A C 1
ATOM 1665 O O . ASN A 1 210 ? 28.002 -2.978 -13.313 1.00 95.88 210 ASN A O 1
ATOM 1669 N N . ARG A 1 211 ? 26.655 -1.900 -11.856 1.00 97.62 211 ARG A N 1
ATOM 1670 C CA . ARG A 1 211 ? 26.747 -2.826 -10.718 1.00 97.62 211 ARG A CA 1
ATOM 1671 C C . ARG A 1 211 ? 25.373 -3.388 -10.408 1.00 97.62 211 ARG A C 1
ATOM 1673 O O . ARG A 1 211 ? 24.377 -2.780 -10.783 1.00 97.62 211 ARG A O 1
ATOM 1680 N N . ASP A 1 212 ? 25.306 -4.507 -9.702 1.00 97.88 212 ASP A N 1
ATOM 1681 C CA . ASP A 1 212 ? 24.027 -5.046 -9.240 1.00 97.88 212 ASP A CA 1
ATOM 1682 C C . ASP A 1 212 ? 23.687 -4.621 -7.802 1.00 97.88 212 ASP A C 1
ATOM 1684 O O . ASP A 1 212 ? 24.472 -3.981 -7.094 1.00 97.88 212 ASP A O 1
ATOM 1688 N N . HIS A 1 213 ? 22.474 -4.960 -7.365 1.00 98.56 213 HIS A N 1
ATOM 1689 C CA . HIS A 1 213 ? 21.992 -4.609 -6.033 1.00 98.56 213 HIS A CA 1
ATOM 1690 C C . HIS A 1 213 ? 22.774 -5.287 -4.901 1.00 98.56 213 HIS A C 1
ATOM 1692 O O . HIS A 1 213 ? 22.830 -4.722 -3.809 1.00 98.56 213 HIS A O 1
ATOM 1698 N N . ALA A 1 214 ? 23.390 -6.453 -5.131 1.00 98.69 214 ALA A N 1
ATOM 1699 C CA . ALA A 1 214 ? 24.199 -7.106 -4.108 1.00 98.69 214 ALA A CA 1
ATOM 1700 C C . ALA A 1 214 ? 25.500 -6.331 -3.877 1.00 98.69 214 ALA A C 1
ATOM 1702 O O . ALA A 1 214 ? 25.849 -6.084 -2.726 1.00 98.69 214 ALA A O 1
ATOM 1703 N N . ASP A 1 215 ? 26.164 -5.860 -4.936 1.00 98.50 215 ASP A N 1
ATOM 1704 C CA . ASP A 1 215 ? 27.365 -5.021 -4.811 1.00 98.50 215 ASP A CA 1
ATOM 1705 C C . ASP A 1 215 ? 27.079 -3.742 -4.005 1.00 98.50 215 ASP A C 1
ATOM 1707 O O . ASP A 1 215 ? 27.805 -3.404 -3.065 1.00 98.50 215 ASP A O 1
ATOM 1711 N N . GLY A 1 216 ? 25.980 -3.053 -4.333 1.00 98.50 216 GLY A N 1
ATOM 1712 C CA . GLY A 1 216 ? 25.569 -1.831 -3.641 1.00 98.50 216 GLY A CA 1
ATOM 1713 C C . GLY A 1 216 ? 25.175 -2.048 -2.184 1.00 98.50 216 GLY A C 1
ATOM 1714 O O . GLY A 1 216 ? 25.635 -1.320 -1.300 1.00 98.50 216 GLY A O 1
ATOM 1715 N N . ALA A 1 217 ? 24.345 -3.058 -1.919 1.00 98.75 217 ALA A N 1
ATOM 1716 C CA . ALA A 1 217 ? 23.908 -3.379 -0.566 1.00 98.75 217 ALA A CA 1
ATOM 1717 C C . ALA A 1 217 ? 25.082 -3.834 0.311 1.00 98.75 217 ALA A C 1
ATOM 1719 O O . ALA A 1 217 ? 25.206 -3.386 1.450 1.00 98.75 217 ALA A O 1
ATOM 1720 N N . ASN A 1 218 ? 25.972 -4.675 -0.224 1.00 98.81 218 ASN A N 1
ATOM 1721 C CA . ASN A 1 218 ? 27.102 -5.228 0.519 1.00 98.81 218 ASN A CA 1
ATOM 1722 C C . ASN A 1 218 ? 28.135 -4.165 0.899 1.00 98.81 218 ASN A C 1
ATOM 1724 O O . ASN A 1 218 ? 28.711 -4.254 1.982 1.00 98.81 218 ASN A O 1
ATOM 1728 N N . MET A 1 219 ? 28.341 -3.146 0.059 1.00 98.75 219 MET A N 1
ATOM 1729 C CA . MET A 1 219 ? 29.206 -2.011 0.387 1.00 98.75 219 MET A CA 1
ATOM 1730 C C . MET A 1 219 ? 28.702 -1.255 1.629 1.00 98.75 219 MET A C 1
ATOM 1732 O O . MET A 1 219 ? 29.471 -1.010 2.557 1.00 98.75 219 MET A O 1
ATOM 1736 N N . LEU A 1 220 ? 27.399 -0.961 1.701 1.00 98.81 220 LEU A N 1
ATOM 1737 C CA . LEU A 1 220 ? 26.800 -0.327 2.883 1.00 98.81 220 LEU A CA 1
ATOM 1738 C C . LEU A 1 220 ? 26.811 -1.265 4.098 1.00 98.81 220 LEU A C 1
ATOM 1740 O O . LEU A 1 220 ? 27.042 -0.838 5.231 1.00 98.81 220 LEU A O 1
ATOM 1744 N N . ALA A 1 221 ? 26.578 -2.555 3.864 1.00 98.75 221 ALA A N 1
ATOM 1745 C CA . ALA A 1 221 ? 26.553 -3.570 4.907 1.00 98.75 221 ALA A CA 1
ATOM 1746 C C . ALA A 1 221 ? 27.921 -3.735 5.573 1.00 98.75 221 ALA A C 1
ATOM 1748 O O . ALA A 1 221 ? 27.994 -3.932 6.785 1.00 98.75 221 ALA A O 1
ATOM 1749 N N . GLU A 1 222 ? 29.001 -3.617 4.804 1.00 98.62 222 GLU A N 1
ATOM 1750 C CA . GLU A 1 222 ? 30.370 -3.614 5.306 1.00 98.62 222 GLU A CA 1
ATOM 1751 C C . GLU A 1 222 ? 30.645 -2.422 6.226 1.00 98.62 222 GLU A C 1
ATOM 1753 O O . GLU A 1 222 ? 31.176 -2.628 7.315 1.00 98.62 222 GLU A O 1
ATOM 1758 N N . ALA A 1 223 ? 30.205 -1.215 5.853 1.00 98.69 223 ALA A N 1
ATOM 1759 C CA . ALA A 1 223 ? 30.359 -0.022 6.686 1.00 98.69 223 ALA A CA 1
ATOM 1760 C C . ALA A 1 223 ? 29.600 -0.126 8.024 1.00 98.69 223 ALA A C 1
ATOM 1762 O O . ALA A 1 223 ? 30.076 0.346 9.058 1.00 98.69 223 ALA A O 1
ATOM 1763 N N . LEU A 1 224 ? 28.432 -0.780 8.025 1.00 98.75 224 LEU A N 1
ATOM 1764 C CA . LEU A 1 224 ? 27.597 -0.989 9.215 1.00 98.75 224 LEU A CA 1
ATOM 1765 C C . LEU A 1 224 ? 28.054 -2.163 10.098 1.00 98.75 224 LEU A C 1
ATOM 1767 O O . LEU A 1 224 ? 27.757 -2.187 11.298 1.00 98.75 224 LEU A O 1
ATOM 1771 N N . ARG A 1 225 ? 28.767 -3.145 9.531 1.00 98.19 225 ARG A N 1
ATOM 1772 C CA . ARG A 1 225 ? 29.123 -4.408 10.202 1.00 98.19 225 ARG A CA 1
ATOM 1773 C C . ARG A 1 225 ? 29.869 -4.224 11.532 1.00 98.19 225 ARG A C 1
ATOM 1775 O O . ARG A 1 225 ? 29.486 -4.908 12.482 1.00 98.19 225 ARG A O 1
ATOM 1782 N N . PRO A 1 226 ? 30.868 -3.325 11.671 1.00 98.50 226 PRO A N 1
ATOM 1783 C CA . PRO A 1 226 ? 31.587 -3.135 12.936 1.00 98.50 226 PRO A CA 1
ATOM 1784 C C . PRO A 1 226 ? 30.697 -2.691 14.103 1.00 98.50 226 PRO A C 1
ATOM 1786 O O . PRO A 1 226 ? 31.084 -2.840 15.259 1.00 98.50 226 PRO A O 1
ATOM 1789 N N . PHE A 1 227 ? 29.515 -2.153 13.800 1.00 98.44 227 PHE A N 1
ATOM 1790 C CA . PHE A 1 227 ? 28.585 -1.587 14.770 1.00 98.44 227 PHE A CA 1
ATOM 1791 C C . PHE A 1 227 ? 27.316 -2.436 14.959 1.00 98.44 227 PHE A C 1
ATOM 1793 O O . PHE A 1 227 ? 26.462 -2.093 15.773 1.00 98.44 227 PHE A O 1
ATOM 1800 N N . GLY A 1 228 ? 27.179 -3.545 14.219 1.00 97.75 228 GLY A N 1
ATOM 1801 C CA . GLY A 1 228 ? 25.987 -4.398 14.249 1.00 97.75 228 GLY A CA 1
ATOM 1802 C C . GLY A 1 228 ? 24.759 -3.795 13.554 1.00 97.75 228 GLY A C 1
ATOM 1803 O O . GLY A 1 228 ? 23.634 -4.168 13.887 1.00 97.75 228 GLY A O 1
ATOM 1804 N N . GLY A 1 229 ? 24.961 -2.852 12.628 1.00 98.44 229 GLY A N 1
ATOM 1805 C CA . GLY A 1 229 ? 23.889 -2.222 11.854 1.00 98.44 229 GLY A CA 1
ATOM 1806 C C . GLY A 1 229 ? 23.394 -3.059 10.675 1.00 98.44 229 GLY A C 1
ATOM 1807 O O . GLY A 1 229 ? 24.101 -3.940 10.176 1.00 98.44 229 GLY A O 1
ATOM 1808 N N . LEU A 1 230 ? 22.189 -2.738 10.202 1.00 98.75 230 LEU A N 1
ATOM 1809 C CA . LEU A 1 230 ? 21.495 -3.450 9.126 1.00 98.75 230 LEU A CA 1
ATOM 1810 C C . LEU A 1 230 ? 21.301 -2.568 7.886 1.00 98.75 230 LEU A C 1
ATOM 1812 O O . LEU A 1 230 ? 20.993 -1.380 7.997 1.00 98.75 230 LEU A O 1
ATOM 1816 N N . VAL A 1 231 ? 21.414 -3.162 6.699 1.00 98.88 231 VAL A N 1
ATOM 1817 C CA . VAL A 1 231 ? 20.938 -2.545 5.453 1.00 98.88 231 VAL A CA 1
ATOM 1818 C C . VAL A 1 231 ? 19.582 -3.134 5.123 1.00 98.88 231 VAL A C 1
ATOM 1820 O O . VAL A 1 231 ? 19.472 -4.323 4.837 1.00 98.88 231 VAL A O 1
ATOM 1823 N N . ILE A 1 232 ? 18.557 -2.295 5.117 1.00 98.81 232 ILE A N 1
ATOM 1824 C CA . ILE A 1 232 ? 17.232 -2.644 4.626 1.00 98.81 232 ILE A CA 1
ATOM 1825 C C . ILE A 1 232 ? 17.143 -2.144 3.184 1.00 98.81 232 ILE A C 1
ATOM 1827 O O . ILE A 1 232 ? 17.035 -0.945 2.926 1.00 98.81 232 ILE A O 1
ATOM 1831 N N . TRP A 1 233 ? 17.253 -3.061 2.228 1.00 98.88 233 TRP A N 1
ATOM 1832 C CA . TRP A 1 233 ? 17.295 -2.762 0.800 1.00 98.88 233 TRP A CA 1
ATOM 1833 C C . TRP A 1 233 ? 15.940 -3.054 0.159 1.00 98.88 233 TRP A C 1
ATOM 1835 O O . TRP A 1 233 ? 15.495 -4.200 0.139 1.00 98.88 233 TRP A O 1
ATOM 1845 N N . ARG A 1 234 ? 15.259 -2.032 -0.367 1.00 98.81 234 ARG A N 1
ATOM 1846 C CA . ARG A 1 234 ? 13.918 -2.208 -0.940 1.00 98.81 234 ARG A CA 1
ATOM 1847 C C . ARG A 1 234 ? 13.981 -2.872 -2.314 1.00 98.81 234 ARG A C 1
ATOM 1849 O O . ARG A 1 234 ? 14.722 -2.430 -3.188 1.00 98.81 234 ARG A O 1
ATOM 1856 N N . CYS A 1 235 ? 13.127 -3.868 -2.529 1.00 98.69 235 CYS A N 1
ATOM 1857 C CA . CYS A 1 235 ? 12.971 -4.572 -3.806 1.00 98.69 235 CYS A CA 1
ATOM 1858 C C . CYS A 1 235 ? 11.955 -3.922 -4.754 1.00 98.69 235 CYS A C 1
ATOM 1860 O O . CYS A 1 235 ? 11.630 -4.492 -5.792 1.00 98.69 235 CYS A O 1
ATOM 1862 N N . PHE A 1 236 ? 11.445 -2.734 -4.418 1.00 98.12 236 PHE A N 1
ATOM 1863 C CA . PHE A 1 236 ? 10.546 -1.962 -5.276 1.00 98.12 236 PHE A CA 1
ATOM 1864 C C . PHE A 1 236 ? 11.314 -1.337 -6.452 1.00 98.12 236 PHE A C 1
ATOM 1866 O O . PHE A 1 236 ? 11.572 -0.133 -6.473 1.00 98.12 236 PHE A O 1
ATOM 1873 N N . VAL A 1 237 ? 11.721 -2.176 -7.404 1.00 97.19 237 VAL A N 1
ATOM 1874 C CA . VAL A 1 237 ? 12.537 -1.845 -8.579 1.00 97.19 237 VAL A CA 1
ATOM 1875 C C . VAL A 1 237 ? 11.825 -2.364 -9.823 1.00 97.19 237 VAL A C 1
ATOM 1877 O O . VAL A 1 237 ? 11.456 -3.535 -9.889 1.00 97.19 237 VAL A O 1
ATOM 1880 N N . TYR A 1 238 ? 11.608 -1.480 -10.795 1.00 96.56 238 TYR A N 1
ATOM 1881 C CA . TYR A 1 238 ? 10.913 -1.785 -12.043 1.00 96.56 238 TYR A CA 1
ATOM 1882 C C . TYR A 1 238 ? 11.274 -0.772 -13.134 1.00 96.56 238 TYR A C 1
ATOM 1884 O O . TYR A 1 238 ? 11.816 0.304 -12.861 1.00 96.56 238 TYR A O 1
ATOM 1892 N N . ASN A 1 239 ? 10.932 -1.084 -14.386 1.00 93.94 239 ASN A N 1
ATOM 1893 C CA . ASN A 1 239 ? 11.079 -0.145 -15.493 1.00 93.94 239 ASN A CA 1
ATOM 1894 C C . ASN A 1 239 ? 10.006 0.961 -15.428 1.00 93.94 239 ASN A C 1
ATOM 1896 O O . ASN A 1 239 ? 8.927 0.834 -15.998 1.00 93.94 239 ASN A O 1
ATOM 1900 N N . CYS A 1 240 ? 10.318 2.087 -14.785 1.00 92.31 240 CYS A N 1
ATOM 1901 C CA . CYS A 1 240 ? 9.427 3.253 -14.691 1.00 92.31 240 CYS A CA 1
ATOM 1902 C C . CYS A 1 240 ? 9.395 4.138 -15.963 1.00 92.31 240 CYS A C 1
ATOM 1904 O O . CYS A 1 240 ? 9.029 5.319 -15.918 1.00 92.31 240 CYS A O 1
ATOM 1906 N N . LYS A 1 241 ? 9.883 3.604 -17.089 1.00 93.56 241 LYS A N 1
ATOM 1907 C CA . LYS A 1 241 ? 9.894 4.219 -18.425 1.00 93.56 241 LYS A CA 1
ATOM 1908 C C . LYS A 1 241 ? 9.426 3.210 -19.485 1.00 93.56 241 LYS A C 1
ATOM 1910 O O . LYS A 1 241 ? 9.901 3.245 -20.618 1.00 93.56 241 LYS A O 1
ATOM 1915 N N . GLN A 1 242 ? 8.541 2.294 -19.101 1.00 94.19 242 GLN A N 1
ATOM 1916 C CA . GLN A 1 242 ? 7.994 1.268 -19.979 1.00 94.19 242 GLN A CA 1
ATOM 1917 C C . GLN A 1 242 ? 7.203 1.903 -21.135 1.00 94.19 242 GLN A C 1
ATOM 1919 O O . GLN A 1 242 ? 6.524 2.909 -20.950 1.00 94.19 242 GLN A O 1
ATOM 1924 N N . ASP A 1 243 ? 7.283 1.327 -22.334 1.00 88.94 243 ASP A N 1
ATOM 1925 C CA . ASP A 1 243 ? 6.397 1.694 -23.444 1.00 88.94 243 ASP A CA 1
ATOM 1926 C C . ASP A 1 243 ? 5.076 0.930 -23.291 1.00 88.94 243 ASP A C 1
ATOM 1928 O O . ASP A 1 243 ? 5.084 -0.296 -23.245 1.00 88.94 243 ASP A O 1
ATOM 1932 N N . TRP A 1 244 ? 3.938 1.626 -23.219 1.00 84.31 244 TRP A N 1
ATOM 1933 C CA . TRP A 1 244 ? 2.613 0.996 -23.096 1.00 84.31 244 TRP A CA 1
ATOM 1934 C C . TRP A 1 244 ? 2.250 0.093 -24.282 1.00 84.31 244 TRP A C 1
ATOM 1936 O O . TRP A 1 244 ? 1.386 -0.775 -24.172 1.00 84.31 244 TRP A O 1
ATOM 1946 N N . ARG A 1 245 ? 2.917 0.274 -25.429 1.00 84.75 245 ARG A N 1
ATOM 1947 C CA . ARG A 1 245 ? 2.750 -0.580 -26.615 1.00 84.75 245 ARG A CA 1
ATOM 1948 C C . ARG A 1 245 ? 3.408 -1.944 -26.437 1.00 84.75 245 ARG A C 1
ATOM 1950 O O . ARG A 1 245 ? 3.004 -2.903 -27.092 1.00 84.75 245 ARG A O 1
ATOM 1957 N N . ASP A 1 246 ? 4.432 -2.022 -25.591 1.00 94.25 246 ASP A N 1
ATOM 1958 C CA . ASP A 1 246 ? 5.138 -3.260 -25.299 1.00 94.25 246 ASP A CA 1
ATOM 1959 C C . ASP A 1 246 ? 4.367 -4.069 -24.253 1.00 94.25 246 ASP A C 1
ATOM 1961 O O . ASP A 1 246 ? 4.493 -3.857 -23.045 1.00 94.25 246 ASP A O 1
ATOM 1965 N N . ARG A 1 247 ? 3.578 -5.024 -24.752 1.00 95.88 247 ARG A N 1
ATOM 1966 C CA . ARG A 1 247 ? 2.833 -5.987 -23.933 1.00 95.88 247 ARG A CA 1
ATOM 1967 C C . ARG A 1 247 ? 3.677 -7.177 -23.458 1.00 95.88 247 ARG A C 1
ATOM 1969 O O . ARG A 1 247 ? 3.151 -8.019 -22.744 1.00 95.88 247 ARG A O 1
ATOM 1976 N N . SER A 1 248 ? 4.949 -7.273 -23.855 1.00 95.75 248 SER A N 1
ATOM 1977 C CA . SER A 1 248 ? 5.849 -8.342 -23.397 1.00 95.75 248 SER A CA 1
ATOM 1978 C C . SER A 1 248 ? 6.566 -7.988 -22.092 1.00 95.75 248 SER A C 1
ATOM 1980 O O . SER A 1 248 ? 6.818 -8.868 -21.271 1.00 95.75 248 SER A O 1
ATOM 1982 N N . THR A 1 249 ? 6.857 -6.702 -21.867 1.00 97.56 249 THR A N 1
ATOM 1983 C CA . THR A 1 249 ? 7.374 -6.220 -20.581 1.00 97.56 249 THR A CA 1
ATOM 1984 C C . THR A 1 249 ? 6.254 -6.201 -19.540 1.00 97.56 249 THR A C 1
ATOM 1986 O O . THR A 1 249 ? 5.199 -5.608 -19.756 1.00 97.56 249 THR A O 1
ATOM 1989 N N . ASP A 1 250 ? 6.503 -6.778 -18.365 1.00 98.50 250 ASP A N 1
ATOM 1990 C CA . ASP A 1 250 ? 5.550 -6.792 -17.253 1.00 98.50 250 ASP A CA 1
ATOM 1991 C C . ASP A 1 250 ? 6.196 -6.263 -15.977 1.00 98.50 250 ASP A C 1
ATOM 1993 O O . ASP A 1 250 ? 7.166 -6.830 -15.466 1.00 98.50 250 ASP A O 1
ATOM 1997 N N . ARG A 1 251 ? 5.626 -5.187 -15.434 1.00 98.56 251 ARG A N 1
ATOM 1998 C CA . ARG A 1 251 ? 6.058 -4.607 -14.163 1.00 98.56 251 ARG A CA 1
ATOM 1999 C C . ARG A 1 251 ? 5.976 -5.616 -13.018 1.00 98.56 251 ARG A C 1
ATOM 2001 O O . ARG A 1 251 ? 6.886 -5.627 -12.191 1.00 98.56 251 ARG A O 1
ATOM 2008 N N . ALA A 1 252 ? 4.958 -6.481 -12.993 1.00 98.62 252 ALA A N 1
ATOM 2009 C CA . ALA A 1 252 ? 4.768 -7.448 -11.910 1.00 98.62 252 ALA A CA 1
ATOM 2010 C C . ALA A 1 252 ? 5.939 -8.443 -11.805 1.00 98.62 252 ALA A C 1
ATOM 2012 O O . ALA A 1 252 ? 6.273 -8.916 -10.720 1.00 98.62 252 ALA A O 1
ATOM 2013 N N . ARG A 1 253 ? 6.622 -8.717 -12.924 1.00 98.56 253 ARG A N 1
ATOM 2014 C CA . ARG A 1 253 ? 7.779 -9.617 -12.963 1.00 98.56 253 ARG A CA 1
ATOM 2015 C C . ARG A 1 253 ? 9.061 -9.011 -12.400 1.00 98.56 253 ARG A C 1
ATOM 2017 O O . ARG A 1 253 ? 9.964 -9.756 -12.014 1.00 98.56 253 ARG A O 1
ATOM 2024 N N . ALA A 1 254 ? 9.169 -7.682 -12.396 1.00 98.25 254 ALA A N 1
ATOM 2025 C CA . ALA A 1 254 ? 10.451 -6.987 -12.337 1.00 98.25 254 ALA A CA 1
ATOM 2026 C C . ALA A 1 254 ? 11.238 -7.273 -11.053 1.00 98.25 254 ALA A C 1
ATOM 2028 O O . ALA A 1 254 ? 12.417 -7.616 -11.117 1.00 98.25 254 ALA A O 1
ATOM 2029 N N . ALA A 1 255 ? 10.593 -7.186 -9.886 1.00 98.50 255 ALA A N 1
ATOM 2030 C CA . ALA A 1 255 ? 11.270 -7.413 -8.611 1.00 98.50 255 ALA A CA 1
ATOM 2031 C C . ALA A 1 255 ? 11.852 -8.836 -8.522 1.00 98.50 255 ALA A C 1
ATOM 2033 O O . ALA A 1 255 ? 12.996 -9.019 -8.108 1.00 98.50 255 ALA A O 1
ATOM 2034 N N . TYR A 1 256 ? 11.100 -9.846 -8.964 1.00 98.75 256 TYR A N 1
ATOM 2035 C CA . TYR A 1 256 ? 11.590 -11.221 -8.993 1.00 98.75 256 TYR A CA 1
ATOM 2036 C C . TYR A 1 256 ? 12.770 -11.377 -9.952 1.00 98.75 256 TYR A C 1
ATOM 2038 O O . TYR A 1 256 ? 13.829 -11.854 -9.541 1.00 98.75 256 TYR A O 1
ATOM 2046 N N . ASP A 1 257 ? 12.619 -10.919 -11.196 1.00 98.38 257 ASP A N 1
ATOM 2047 C CA . ASP A 1 257 ? 13.641 -11.070 -12.236 1.00 98.38 257 ASP A CA 1
ATOM 2048 C C . ASP A 1 257 ? 14.944 -10.316 -11.878 1.00 98.38 257 ASP A C 1
ATOM 2050 O O . ASP A 1 257 ? 16.033 -10.759 -12.244 1.00 98.38 257 ASP A O 1
ATOM 2054 N N . HIS A 1 258 ? 14.866 -9.229 -11.098 1.00 98.12 258 HIS A N 1
ATOM 2055 C CA . HIS A 1 258 ? 16.038 -8.510 -10.589 1.00 98.12 258 HIS A CA 1
ATOM 2056 C C . HIS A 1 258 ? 16.717 -9.184 -9.390 1.00 98.12 258 HIS A C 1
ATOM 2058 O O . HIS A 1 258 ? 17.947 -9.243 -9.345 1.00 98.12 258 HIS A O 1
ATOM 2064 N N . PHE A 1 259 ? 15.954 -9.654 -8.397 1.00 98.75 259 PHE A N 1
ATOM 2065 C CA . PHE A 1 259 ? 16.521 -10.061 -7.104 1.00 98.75 259 PHE A CA 1
ATOM 2066 C C . PHE A 1 259 ? 16.708 -11.570 -6.949 1.00 98.75 259 PHE A C 1
ATOM 2068 O O . PHE A 1 259 ? 17.673 -11.983 -6.305 1.00 98.75 259 PHE A O 1
ATOM 2075 N N . LYS A 1 260 ? 15.865 -12.414 -7.556 1.00 98.62 260 LYS A N 1
ATOM 2076 C CA . LYS A 1 260 ? 16.015 -13.876 -7.455 1.00 98.62 260 LYS A CA 1
ATOM 2077 C C . LYS A 1 260 ? 17.387 -14.372 -7.948 1.00 98.62 260 LYS A C 1
ATOM 2079 O O . LYS A 1 260 ? 17.971 -15.204 -7.252 1.00 98.62 260 LYS A O 1
ATOM 2084 N N . PRO A 1 261 ? 17.967 -13.867 -9.058 1.00 98.69 261 PRO A N 1
ATOM 2085 C CA . PRO A 1 261 ? 19.314 -14.266 -9.484 1.00 98.69 261 PRO A CA 1
ATOM 2086 C C . PRO A 1 261 ? 20.437 -13.888 -8.502 1.00 98.69 261 PRO A C 1
ATOM 2088 O O . PRO A 1 261 ? 21.558 -14.372 -8.642 1.00 98.69 261 PRO A O 1
ATOM 2091 N N . LEU A 1 262 ? 20.158 -13.011 -7.533 1.00 98.69 262 LEU A N 1
ATOM 2092 C CA . LEU A 1 262 ? 21.115 -12.525 -6.539 1.00 98.69 262 LEU A CA 1
ATOM 2093 C C . LEU A 1 262 ? 21.033 -13.281 -5.203 1.00 98.69 262 LEU A C 1
ATOM 2095 O O . LEU A 1 262 ? 21.765 -12.942 -4.271 1.00 98.69 262 LEU A O 1
ATOM 2099 N N . ASP A 1 263 ? 20.160 -14.286 -5.087 1.00 98.62 263 ASP A N 1
ATOM 2100 C CA . ASP A 1 263 ? 20.009 -15.056 -3.852 1.00 98.62 263 ASP A CA 1
ATOM 2101 C C . ASP A 1 263 ? 21.348 -15.660 -3.386 1.00 98.62 263 ASP A C 1
ATOM 2103 O O . ASP A 1 263 ? 22.091 -16.252 -4.170 1.00 98.62 263 ASP A O 1
ATOM 2107 N N . GLY A 1 264 ? 21.679 -15.472 -2.105 1.00 97.62 264 GLY A N 1
ATOM 2108 C CA . GLY A 1 264 ? 22.934 -15.934 -1.501 1.00 97.62 264 GLY A CA 1
ATOM 2109 C C . GLY A 1 264 ? 24.157 -15.042 -1.751 1.00 97.62 264 GLY A C 1
ATOM 2110 O O . GLY A 1 264 ? 25.232 -15.334 -1.231 1.00 97.62 264 GLY A O 1
ATOM 2111 N N . ARG A 1 265 ? 24.028 -13.943 -2.510 1.00 98.50 265 ARG A N 1
ATOM 2112 C CA . ARG A 1 265 ? 25.114 -12.955 -2.686 1.00 98.50 265 ARG A CA 1
ATOM 2113 C C . ARG A 1 265 ? 25.090 -11.818 -1.669 1.00 98.50 265 ARG A C 1
ATOM 2115 O O . ARG A 1 265 ? 26.089 -11.111 -1.530 1.00 98.50 265 ARG A O 1
ATOM 2122 N N . PHE A 1 266 ? 23.965 -11.601 -1.001 1.00 98.62 266 PHE A N 1
ATOM 2123 C CA . PHE A 1 266 ? 23.823 -10.539 -0.013 1.00 98.62 266 PHE A CA 1
ATOM 2124 C C . PHE A 1 266 ? 24.536 -10.904 1.295 1.00 98.62 266 PHE A C 1
ATOM 2126 O O . PHE A 1 266 ? 24.499 -12.048 1.741 1.00 98.62 266 PHE A O 1
ATOM 2133 N N . ALA A 1 267 ? 25.192 -9.925 1.915 1.00 98.25 267 ALA A N 1
ATOM 2134 C CA . ALA A 1 267 ? 25.819 -10.083 3.219 1.00 98.25 267 ALA A CA 1
ATOM 2135 C C . ALA A 1 267 ? 24.773 -10.362 4.311 1.00 98.25 267 ALA A C 1
ATOM 2137 O O . ALA A 1 267 ? 23.623 -9.940 4.216 1.00 98.25 267 ALA A O 1
ATOM 2138 N N . GLU A 1 268 ? 25.191 -11.022 5.393 1.00 97.19 268 GLU A N 1
ATOM 2139 C CA . GLU A 1 268 ? 24.292 -11.472 6.467 1.00 97.19 268 GLU A CA 1
ATOM 2140 C C . GLU A 1 268 ? 23.488 -10.345 7.131 1.00 97.19 268 GLU A C 1
ATOM 2142 O O . GLU A 1 268 ? 22.393 -10.598 7.619 1.00 97.19 268 GLU A O 1
ATOM 2147 N N . ASN A 1 269 ? 24.005 -9.111 7.156 1.00 98.25 269 ASN A N 1
ATOM 2148 C CA . ASN A 1 269 ? 23.323 -7.933 7.700 1.00 98.25 269 ASN A CA 1
ATOM 2149 C C . ASN A 1 269 ? 22.583 -7.094 6.637 1.00 98.25 269 ASN A C 1
ATOM 2151 O O . ASN A 1 269 ? 22.219 -5.948 6.903 1.00 98.25 269 ASN A O 1
ATOM 2155 N N . VAL A 1 270 ? 22.355 -7.652 5.444 1.00 98.69 270 VAL A N 1
ATOM 2156 C CA . VAL A 1 270 ? 21.432 -7.114 4.436 1.00 98.69 270 VAL A CA 1
ATOM 2157 C C . VAL A 1 270 ? 20.095 -7.836 4.547 1.00 98.69 270 VAL A C 1
ATOM 2159 O O . VAL A 1 270 ? 20.041 -9.058 4.693 1.00 98.69 270 VAL A O 1
ATOM 2162 N N . ILE A 1 271 ? 19.016 -7.067 4.450 1.00 98.56 271 ILE A N 1
ATOM 2163 C CA . ILE A 1 271 ? 17.635 -7.532 4.466 1.00 98.56 271 ILE A CA 1
ATOM 2164 C C . ILE A 1 271 ? 16.926 -6.948 3.252 1.00 98.56 271 ILE A C 1
ATOM 2166 O O . ILE A 1 271 ? 16.917 -5.732 3.062 1.00 98.56 271 ILE A O 1
ATOM 2170 N N . LEU A 1 272 ? 16.307 -7.804 2.446 1.00 98.69 272 LEU A N 1
ATOM 2171 C CA . LEU A 1 272 ? 15.472 -7.368 1.338 1.00 98.69 272 LEU A CA 1
ATOM 2172 C C . LEU A 1 272 ? 14.066 -7.027 1.834 1.00 98.69 272 LEU A C 1
ATOM 2174 O O . LEU A 1 272 ? 13.351 -7.892 2.334 1.00 98.69 272 LEU A O 1
ATOM 2178 N N . GLN A 1 273 ? 13.672 -5.763 1.697 1.00 98.88 273 GLN A N 1
ATOM 2179 C CA . GLN A 1 273 ? 12.333 -5.286 2.031 1.00 98.88 273 GLN A CA 1
ATOM 2180 C C . GLN A 1 273 ? 11.439 -5.342 0.790 1.00 98.88 273 GLN A C 1
ATOM 2182 O O . GLN A 1 273 ? 11.694 -4.656 -0.203 1.00 98.88 273 GLN A O 1
ATOM 2187 N N . ILE A 1 274 ? 10.404 -6.178 0.836 1.00 98.81 274 ILE A N 1
ATOM 2188 C CA . ILE A 1 274 ? 9.580 -6.541 -0.322 1.00 98.81 274 ILE A CA 1
ATOM 2189 C C . ILE A 1 274 ? 8.122 -6.203 -0.011 1.00 98.81 274 ILE A C 1
ATOM 2191 O O . ILE A 1 274 ? 7.608 -6.614 1.024 1.00 98.81 274 ILE A O 1
ATOM 2195 N N . LYS A 1 275 ? 7.448 -5.474 -0.907 1.00 98.81 275 LYS A N 1
ATOM 2196 C CA . LYS A 1 275 ? 6.016 -5.168 -0.771 1.00 98.81 275 LYS A CA 1
ATOM 2197 C C . LYS A 1 275 ? 5.168 -6.441 -0.782 1.00 98.81 275 LYS A C 1
ATOM 2199 O O . LYS A 1 275 ? 5.555 -7.442 -1.385 1.00 98.81 275 LYS A O 1
ATOM 2204 N N . ASN A 1 276 ? 3.995 -6.391 -0.158 1.00 98.62 276 ASN A N 1
ATOM 2205 C CA . ASN A 1 276 ? 3.053 -7.512 -0.128 1.00 98.62 276 ASN A CA 1
ATOM 2206 C C . ASN A 1 276 ? 2.648 -8.025 -1.513 1.00 98.62 276 ASN A C 1
ATOM 2208 O O . ASN A 1 276 ? 2.515 -9.235 -1.680 1.00 98.62 276 ASN A O 1
ATOM 2212 N N . GLY A 1 277 ? 2.527 -7.132 -2.493 1.00 98.69 277 GLY A N 1
ATOM 2213 C CA . GLY A 1 277 ? 2.301 -7.482 -3.889 1.00 98.69 277 GLY A CA 1
ATOM 2214 C C . GLY A 1 277 ? 3.368 -6.906 -4.829 1.00 98.69 277 GLY A C 1
ATOM 2215 O O . GLY A 1 277 ? 4.174 -6.054 -4.425 1.00 98.69 277 GLY A O 1
ATOM 2216 N N . PRO A 1 278 ? 3.421 -7.405 -6.074 1.00 98.69 278 PRO A N 1
ATOM 2217 C CA . PRO A 1 278 ? 4.472 -7.101 -7.038 1.00 98.69 278 PRO A CA 1
ATOM 2218 C C . PRO A 1 278 ? 4.288 -5.750 -7.747 1.00 98.69 278 PRO A C 1
ATOM 2220 O O . PRO A 1 278 ? 5.179 -5.343 -8.495 1.00 98.69 278 PRO A O 1
ATOM 2223 N N . MET A 1 279 ? 3.143 -5.074 -7.576 1.00 98.56 279 MET A N 1
ATOM 2224 C CA . MET A 1 279 ? 2.820 -3.844 -8.297 1.00 98.56 279 MET A CA 1
ATOM 2225 C C . MET A 1 279 ? 3.095 -2.605 -7.452 1.00 98.56 279 MET A C 1
ATOM 2227 O O . MET A 1 279 ? 4.164 -2.010 -7.620 1.00 98.56 279 MET A O 1
ATOM 2231 N N . ASP A 1 280 ? 2.141 -2.160 -6.623 1.00 98.50 280 ASP A N 1
ATOM 2232 C CA . ASP A 1 280 ? 2.262 -0.946 -5.809 1.00 98.50 280 ASP A CA 1
ATOM 2233 C C . ASP A 1 280 ? 1.115 -0.734 -4.803 1.00 98.50 280 ASP A C 1
ATOM 2235 O O . ASP A 1 280 ? 0.370 0.236 -4.912 1.00 98.50 280 ASP A O 1
ATOM 2239 N N . PHE A 1 281 ? 0.964 -1.613 -3.812 1.00 98.75 281 PHE A N 1
ATOM 2240 C CA . PHE A 1 281 ? -0.005 -1.421 -2.718 1.00 98.75 281 PHE A CA 1
ATOM 2241 C C . PHE A 1 281 ? -1.458 -1.164 -3.168 1.00 98.75 281 PHE A C 1
ATOM 2243 O O . PHE A 1 281 ? -2.198 -0.435 -2.504 1.00 98.75 281 PHE A O 1
ATOM 2250 N N . GLN A 1 282 ? -1.879 -1.739 -4.296 1.00 98.81 282 GLN A N 1
ATOM 2251 C CA . GLN A 1 282 ? -3.260 -1.630 -4.763 1.00 98.81 282 GLN A CA 1
ATOM 2252 C C . GLN A 1 282 ? -4.232 -2.268 -3.754 1.00 98.81 282 GLN A C 1
ATOM 2254 O O . GLN A 1 282 ? -3.830 -3.026 -2.867 1.00 98.81 282 GLN A O 1
ATOM 2259 N N . VAL A 1 283 ? -5.529 -1.971 -3.899 1.00 98.75 283 VAL A N 1
ATOM 2260 C CA . VAL A 1 283 ? -6.594 -2.501 -3.020 1.00 98.75 283 VAL A CA 1
ATOM 2261 C C . VAL A 1 283 ? -6.519 -4.025 -2.901 1.00 98.75 283 VAL A C 1
ATOM 2263 O O . VAL A 1 283 ? -6.636 -4.572 -1.806 1.00 98.75 283 VAL A O 1
ATOM 2266 N N . ARG A 1 284 ? -6.229 -4.700 -4.014 1.00 98.69 284 ARG A N 1
ATOM 2267 C CA . ARG A 1 284 ? -5.913 -6.123 -4.065 1.00 98.69 284 ARG A CA 1
ATOM 2268 C C . ARG A 1 284 ? -4.784 -6.361 -5.056 1.00 98.69 284 ARG A C 1
ATOM 2270 O O . ARG A 1 284 ? -4.782 -5.808 -6.152 1.00 98.69 284 ARG A O 1
ATOM 2277 N N . GLU A 1 285 ? -3.834 -7.198 -4.660 1.00 98.81 285 GLU A N 1
ATOM 2278 C CA . GLU A 1 285 ? -2.760 -7.704 -5.511 1.00 98.81 285 GLU A CA 1
ATOM 2279 C C . GLU A 1 285 ? -2.525 -9.178 -5.192 1.00 98.81 285 GLU A C 1
ATOM 2281 O O . GLU A 1 285 ? -2.746 -9.619 -4.061 1.00 98.81 285 GLU A O 1
ATOM 2286 N N . ALA A 1 286 ? -2.016 -9.929 -6.167 1.00 98.56 286 ALA A N 1
ATOM 2287 C CA . ALA A 1 286 ? -1.407 -11.217 -5.873 1.00 98.56 286 ALA A CA 1
ATOM 2288 C C . ALA A 1 286 ? -0.157 -11.021 -4.994 1.00 98.56 286 ALA A C 1
ATOM 2290 O O . ALA A 1 286 ? 0.491 -9.974 -5.032 1.00 98.56 286 ALA A O 1
ATOM 2291 N N . VAL A 1 287 ? 0.207 -12.034 -4.208 1.00 98.81 287 VAL A N 1
ATOM 2292 C CA . VAL A 1 287 ? 1.377 -11.958 -3.322 1.00 98.81 287 VAL A CA 1
ATOM 2293 C C . VAL A 1 287 ? 2.678 -11.911 -4.129 1.00 98.81 287 VAL A C 1
ATOM 2295 O O . VAL A 1 287 ? 2.828 -12.637 -5.112 1.00 98.81 287 VAL A O 1
ATOM 2298 N N . SER A 1 288 ? 3.642 -11.092 -3.701 1.00 98.81 288 SER A N 1
ATOM 2299 C CA . SER A 1 288 ? 4.972 -10.990 -4.320 1.00 98.81 288 SER A CA 1
ATOM 2300 C C . SER A 1 288 ? 5.694 -12.351 -4.408 1.00 98.81 288 SER A C 1
ATOM 2302 O O . SER A 1 288 ? 6.010 -12.933 -3.368 1.00 98.81 288 SER A O 1
ATOM 2304 N N . PRO A 1 289 ? 6.090 -12.827 -5.606 1.00 98.56 289 PRO A N 1
ATOM 2305 C CA . PRO A 1 289 ? 6.692 -14.153 -5.787 1.00 98.56 289 PRO A CA 1
ATOM 2306 C C . PRO A 1 289 ? 8.144 -14.244 -5.292 1.00 98.56 289 PRO A C 1
ATOM 2308 O O . PRO A 1 289 ? 8.737 -15.316 -5.280 1.00 98.56 289 PRO A O 1
ATOM 2311 N N . LEU A 1 290 ? 8.750 -13.130 -4.860 1.00 98.38 290 LEU A N 1
ATOM 2312 C CA . LEU A 1 290 ? 10.046 -13.166 -4.172 1.00 98.38 290 LEU A CA 1
ATOM 2313 C C . LEU A 1 290 ? 9.973 -13.903 -2.826 1.00 98.38 290 LEU A C 1
ATOM 2315 O O . LEU A 1 290 ? 10.976 -14.480 -2.385 1.00 98.38 290 LEU A O 1
ATOM 2319 N N . PHE A 1 291 ? 8.817 -13.884 -2.159 1.00 98.19 291 PHE A N 1
ATOM 2320 C CA . PHE A 1 291 ? 8.618 -14.655 -0.939 1.00 98.19 291 PHE A CA 1
ATOM 2321 C C . PHE A 1 291 ? 8.540 -16.144 -1.271 1.00 98.19 291 PHE A C 1
ATOM 2323 O O . PHE A 1 291 ? 7.787 -16.565 -2.141 1.00 98.19 291 PHE A O 1
ATOM 2330 N N . GLY A 1 292 ? 9.365 -16.940 -0.591 1.00 93.94 292 GLY A N 1
ATOM 2331 C CA . GLY A 1 292 ? 9.508 -18.367 -0.879 1.00 93.94 292 GLY A CA 1
ATOM 2332 C C . GLY A 1 292 ? 10.483 -18.671 -2.019 1.00 93.94 292 GLY A C 1
ATOM 2333 O O . GLY A 1 292 ? 10.810 -19.830 -2.251 1.00 93.94 292 GLY A O 1
ATOM 2334 N N . ALA A 1 293 ? 10.993 -17.653 -2.718 1.00 97.38 293 ALA A N 1
ATOM 2335 C CA . ALA A 1 293 ? 11.963 -17.849 -3.787 1.00 97.38 293 ALA A CA 1
ATOM 2336 C C . ALA A 1 293 ? 13.412 -17.616 -3.338 1.00 97.38 293 ALA A C 1
ATOM 2338 O O . ALA A 1 293 ? 14.311 -18.210 -3.914 1.00 97.38 293 ALA A O 1
ATOM 2339 N N . MET A 1 294 ? 13.702 -16.778 -2.341 1.00 96.94 294 MET A N 1
ATOM 2340 C CA . MET A 1 294 ? 15.093 -16.417 -1.996 1.00 96.94 294 MET A CA 1
ATOM 2341 C C . MET A 1 294 ? 15.630 -17.142 -0.759 1.00 96.94 294 MET A C 1
ATOM 2343 O O . MET A 1 294 ? 15.764 -16.541 0.298 1.00 96.94 294 MET A O 1
ATOM 2347 N N . GLU A 1 295 ? 15.927 -18.432 -0.843 1.00 95.81 295 GLU A N 1
ATOM 2348 C CA . GLU A 1 295 ? 16.244 -19.269 0.328 1.00 95.81 295 GLU A CA 1
ATOM 2349 C C . GLU A 1 295 ? 17.425 -18.766 1.177 1.00 95.81 295 GLU A C 1
ATOM 2351 O O . GLU A 1 295 ? 17.420 -18.942 2.395 1.00 95.81 295 GLU A O 1
ATOM 2356 N N . ASN A 1 296 ? 18.405 -18.103 0.559 1.00 96.81 296 ASN A N 1
ATOM 2357 C CA . ASN A 1 296 ? 19.682 -17.743 1.181 1.00 96.81 296 ASN A CA 1
ATOM 2358 C C . ASN A 1 296 ? 19.809 -16.247 1.505 1.00 96.81 296 ASN A C 1
ATOM 2360 O O . ASN A 1 296 ? 20.911 -15.757 1.749 1.00 96.81 296 ASN A O 1
ATOM 2364 N N . THR A 1 297 ? 18.699 -15.508 1.494 1.00 97.50 297 THR A N 1
ATOM 2365 C CA . THR A 1 297 ? 18.693 -14.054 1.694 1.00 97.50 297 THR A CA 1
ATOM 2366 C C . THR A 1 297 ? 17.643 -13.652 2.723 1.00 97.50 297 THR A C 1
ATOM 2368 O O . THR A 1 297 ? 16.505 -14.114 2.658 1.00 97.50 297 THR A O 1
ATOM 2371 N N . ASN A 1 298 ? 17.993 -12.775 3.669 1.00 97.75 298 ASN A N 1
ATOM 2372 C CA . ASN A 1 298 ? 17.030 -12.246 4.640 1.00 97.75 298 ASN A CA 1
ATOM 2373 C C . ASN A 1 298 ? 15.947 -11.419 3.937 1.00 97.75 298 ASN A C 1
ATOM 2375 O O . ASN A 1 298 ? 16.248 -10.640 3.031 1.00 97.75 298 ASN A O 1
ATOM 2379 N N . GLN A 1 299 ? 14.698 -11.541 4.387 1.00 97.25 299 GLN A N 1
ATOM 2380 C CA . GLN A 1 299 ? 13.566 -10.808 3.820 1.00 97.25 299 GLN A CA 1
ATOM 2381 C C . GLN A 1 299 ? 12.706 -10.219 4.935 1.00 97.25 299 GLN A C 1
ATOM 2383 O O . GLN A 1 299 ? 12.537 -10.843 5.983 1.00 97.25 299 GLN A O 1
ATOM 2388 N N . VAL A 1 300 ? 12.138 -9.044 4.678 1.00 97.69 300 VAL A N 1
ATOM 2389 C CA . VAL A 1 300 ? 11.068 -8.444 5.483 1.00 97.69 300 VAL A CA 1
ATOM 2390 C C . VAL A 1 300 ? 9.925 -8.017 4.572 1.00 97.69 300 VAL A C 1
ATOM 2392 O O . VAL A 1 300 ? 10.145 -7.553 3.450 1.00 97.69 300 VAL A O 1
ATOM 2395 N N . LEU A 1 301 ? 8.702 -8.192 5.062 1.00 98.50 301 LEU A N 1
ATOM 2396 C CA . LEU A 1 301 ? 7.481 -7.814 4.359 1.00 98.50 301 LEU A CA 1
ATOM 2397 C C . LEU A 1 301 ? 7.172 -6.332 4.576 1.00 98.50 301 LEU A C 1
ATOM 2399 O O . LEU A 1 301 ? 7.156 -5.876 5.714 1.00 98.50 301 LEU A O 1
ATOM 2403 N N . GLU A 1 302 ? 6.923 -5.589 3.499 1.00 98.88 302 GLU A N 1
ATOM 2404 C CA . GLU A 1 302 ? 6.496 -4.189 3.522 1.00 98.88 302 GLU A CA 1
ATOM 2405 C C . GLU A 1 302 ? 4.992 -4.083 3.245 1.00 98.88 302 GLU A C 1
ATOM 2407 O O . GLU A 1 302 ? 4.526 -4.471 2.173 1.00 98.88 302 GLU A O 1
ATOM 2412 N N . PHE A 1 303 ? 4.250 -3.506 4.189 1.00 98.81 303 PHE A N 1
ATOM 2413 C CA . PHE A 1 303 ? 2.859 -3.081 4.010 1.00 98.81 303 PHE A CA 1
ATOM 2414 C C . PHE A 1 303 ? 2.741 -1.555 3.894 1.00 98.81 303 PHE A C 1
ATOM 2416 O O . PHE A 1 303 ? 3.677 -0.809 4.191 1.00 98.81 303 PHE A O 1
ATOM 2423 N N . GLN A 1 304 ? 1.562 -1.064 3.516 1.00 98.88 304 GLN A N 1
ATOM 2424 C CA . GLN A 1 304 ? 1.243 0.362 3.520 1.00 98.88 304 GLN A CA 1
ATOM 2425 C C . GLN A 1 304 ? 0.087 0.628 4.486 1.00 98.88 304 GLN A C 1
ATOM 2427 O O . GLN A 1 304 ? -1.023 0.162 4.258 1.00 98.88 304 GLN A O 1
ATOM 2432 N N . ILE A 1 305 ? 0.342 1.348 5.585 1.00 98.88 305 ILE A N 1
ATOM 2433 C CA . ILE A 1 305 ? -0.717 1.760 6.523 1.00 98.88 305 ILE A CA 1
ATOM 2434 C C . ILE A 1 305 ? -1.400 3.024 5.993 1.00 98.88 305 ILE A C 1
ATOM 2436 O O . ILE A 1 305 ? -2.614 3.179 6.137 1.00 98.88 305 ILE A O 1
ATOM 2440 N N . THR A 1 306 ? -0.623 3.957 5.418 1.00 98.88 306 THR A N 1
ATOM 2441 C CA . THR A 1 306 ? -1.198 5.126 4.734 1.00 98.88 306 THR A CA 1
ATOM 2442 C C . THR A 1 306 ? -1.965 4.659 3.509 1.00 98.88 306 THR A C 1
ATOM 2444 O O . THR A 1 306 ? -1.496 3.817 2.750 1.00 98.88 306 THR A O 1
ATOM 2447 N N . GLN A 1 307 ? -3.165 5.181 3.321 1.00 98.88 307 GLN A N 1
ATOM 2448 C CA . GLN A 1 307 ? -4.129 4.623 2.388 1.00 98.88 307 GLN A CA 1
ATOM 2449 C C . GLN A 1 307 ? -3.973 5.228 0.986 1.00 98.88 307 GLN A C 1
ATOM 2451 O O . GLN A 1 307 ? -4.922 5.790 0.454 1.00 98.88 307 GLN A O 1
ATOM 2456 N N . GLU A 1 308 ? -2.790 5.167 0.370 1.00 98.81 308 GLU A N 1
ATOM 2457 C CA . GLU A 1 308 ? -2.544 5.818 -0.929 1.00 98.81 308 GLU A CA 1
ATOM 2458 C C . GLU A 1 308 ? -3.565 5.428 -2.003 1.00 98.81 308 GLU A C 1
ATOM 2460 O O . GLU A 1 308 ? -4.198 6.313 -2.585 1.00 98.81 308 GLU A O 1
ATOM 2465 N N . TYR A 1 309 ? -3.759 4.120 -2.188 1.00 98.81 309 TYR A N 1
ATOM 2466 C CA . TYR A 1 309 ? -4.714 3.532 -3.132 1.00 98.81 309 TYR A CA 1
ATOM 2467 C C . TYR A 1 309 ? -5.963 2.963 -2.445 1.00 98.81 309 TYR A C 1
ATOM 2469 O O . TYR A 1 309 ? -6.845 2.432 -3.107 1.00 98.81 309 TYR A O 1
ATOM 2477 N N . THR A 1 310 ? -6.055 3.085 -1.119 1.00 98.75 310 THR A N 1
ATOM 2478 C CA . THR A 1 310 ? -7.165 2.577 -0.295 1.00 98.75 310 THR A CA 1
ATOM 2479 C C . THR A 1 310 ? -7.962 3.714 0.359 1.00 98.75 310 THR A C 1
ATOM 2481 O O . THR A 1 310 ? -8.495 3.592 1.462 1.00 98.75 310 THR A O 1
ATOM 2484 N N . GLY A 1 311 ? -8.032 4.869 -0.316 1.00 98.44 311 GLY A N 1
ATOM 2485 C CA . GLY A 1 311 ? -8.974 5.952 -0.001 1.00 98.44 311 GLY A CA 1
ATOM 2486 C C . GLY A 1 311 ? -8.444 7.118 0.834 1.00 98.44 311 GLY A C 1
ATOM 2487 O O . GLY A 1 311 ? -9.230 7.960 1.261 1.00 98.44 311 GLY A O 1
ATOM 2488 N N . GLN A 1 312 ? -7.134 7.202 1.047 1.00 98.75 312 GLN A N 1
ATOM 2489 C CA . GLN A 1 312 ? -6.390 8.361 1.563 1.00 98.75 312 GLN A CA 1
ATOM 2490 C C . GLN A 1 312 ? -6.882 8.896 2.909 1.00 98.75 312 GLN A C 1
ATOM 2492 O O . GLN A 1 312 ? -6.947 10.106 3.124 1.00 98.75 312 GLN A O 1
ATOM 2497 N N . GLN A 1 313 ? -7.325 7.997 3.795 1.00 98.56 313 GLN A N 1
ATOM 2498 C CA . GLN A 1 313 ? -7.998 8.337 5.055 1.00 98.56 313 GLN A CA 1
ATOM 2499 C C . GLN A 1 313 ? -9.208 9.283 4.878 1.00 98.56 313 GLN A C 1
ATOM 2501 O O . GLN A 1 313 ? -9.688 9.908 5.820 1.00 98.56 313 GLN A O 1
ATOM 2506 N N . ARG A 1 314 ? -9.749 9.386 3.662 1.00 98.69 314 ARG A N 1
ATOM 2507 C CA . ARG A 1 314 ? -11.071 9.960 3.388 1.00 98.69 314 ARG A CA 1
ATOM 2508 C C . ARG A 1 314 ? -12.142 8.881 3.394 1.00 98.69 314 ARG A C 1
ATOM 2510 O O . ARG A 1 314 ? -13.274 9.160 3.762 1.00 98.69 314 ARG A O 1
ATOM 2517 N N . HIS A 1 315 ? -11.751 7.664 3.031 1.00 98.88 315 HIS A N 1
ATOM 2518 C CA . HIS A 1 315 ? -12.574 6.471 3.118 1.00 98.88 315 HIS A CA 1
ATOM 2519 C C . HIS A 1 315 ? -12.110 5.626 4.300 1.00 98.88 315 HIS A C 1
ATOM 2521 O O . HIS A 1 315 ? -10.907 5.488 4.551 1.00 98.88 315 HIS A O 1
ATOM 2527 N N . LEU A 1 316 ? -13.065 5.032 5.002 1.00 98.88 316 LEU A N 1
ATOM 2528 C CA . LEU A 1 316 ? -12.794 3.949 5.923 1.00 98.88 316 LEU A CA 1
ATOM 2529 C C . LEU A 1 316 ? -12.305 2.738 5.124 1.00 98.88 316 LEU A C 1
ATOM 2531 O O . LEU A 1 316 ? -13.020 2.258 4.247 1.00 98.88 316 LEU A O 1
ATOM 2535 N N . CYS A 1 317 ? -11.103 2.265 5.442 1.00 98.81 317 CYS A N 1
ATOM 2536 C CA . CYS A 1 317 ? -10.545 1.023 4.922 1.00 98.81 317 CYS A CA 1
ATOM 2537 C C . CYS A 1 317 ? -9.649 0.403 6.000 1.00 98.81 317 CYS A C 1
ATOM 2539 O O . CYS A 1 317 ? -8.526 0.854 6.230 1.00 98.81 317 CYS A O 1
ATOM 2541 N N . TYR A 1 318 ? -10.171 -0.594 6.706 1.00 98.94 318 TYR A N 1
ATOM 2542 C CA . TYR A 1 318 ? -9.440 -1.374 7.695 1.00 98.94 318 TYR A CA 1
ATOM 2543 C C . TYR A 1 318 ? -8.636 -2.461 6.978 1.00 98.94 318 TYR A C 1
ATOM 2545 O O . TYR A 1 318 ? -9.207 -3.335 6.334 1.00 98.94 318 TYR A O 1
ATOM 2553 N N . LEU A 1 319 ? -7.309 -2.380 7.054 1.00 98.94 319 LEU A N 1
ATOM 2554 C CA . LEU A 1 319 ? -6.395 -3.127 6.178 1.00 98.94 319 LEU A CA 1
ATOM 2555 C C . LEU A 1 319 ? -5.967 -4.487 6.741 1.00 98.94 319 LEU A C 1
ATOM 2557 O O . LEU A 1 319 ? -5.326 -5.275 6.054 1.00 98.94 319 LEU A O 1
ATOM 2561 N N . ILE A 1 320 ? -6.324 -4.788 7.988 1.00 98.88 320 ILE A N 1
ATOM 2562 C CA . ILE A 1 320 ? -5.892 -6.010 8.674 1.00 98.88 320 ILE A CA 1
ATOM 2563 C C . ILE A 1 320 ? -6.410 -7.274 7.962 1.00 98.88 320 ILE A C 1
ATOM 2565 O O . ILE A 1 320 ? -5.601 -8.184 7.794 1.00 98.88 320 ILE A O 1
ATOM 2569 N N . PRO A 1 321 ? -7.664 -7.337 7.455 1.00 98.88 321 PRO A N 1
ATOM 2570 C CA . PRO A 1 321 ? -8.113 -8.451 6.618 1.00 98.88 321 PRO A CA 1
ATOM 2571 C C . PRO A 1 321 ? -7.220 -8.687 5.392 1.00 98.88 321 PRO A C 1
ATOM 2573 O O . PRO A 1 321 ? -6.767 -9.809 5.184 1.00 98.88 321 PRO A O 1
ATOM 2576 N N . GLN A 1 322 ? -6.864 -7.627 4.654 1.00 98.81 322 GLN A N 1
ATOM 2577 C CA . GLN A 1 322 ? -5.955 -7.713 3.501 1.00 98.81 322 GLN A CA 1
ATOM 2578 C C . GLN A 1 322 ? -4.595 -8.297 3.906 1.00 98.81 322 GLN A C 1
ATOM 2580 O O . GLN A 1 322 ? -4.035 -9.164 3.238 1.00 98.81 322 GLN A O 1
ATOM 2585 N N . TRP A 1 323 ? -4.037 -7.815 5.017 1.00 98.88 323 TRP A N 1
ATOM 2586 C CA . TRP A 1 323 ? -2.733 -8.268 5.490 1.00 98.88 323 TRP A CA 1
ATOM 2587 C C . TRP A 1 323 ? -2.770 -9.713 5.974 1.00 98.88 323 TRP A C 1
ATOM 2589 O O . TRP A 1 323 ? -1.795 -10.430 5.767 1.00 98.88 323 TRP A O 1
ATOM 2599 N N . LYS A 1 324 ? -3.883 -10.165 6.565 1.00 98.75 324 LYS A N 1
ATOM 2600 C CA . LYS A 1 324 ? -4.079 -11.575 6.920 1.00 98.75 324 LYS A CA 1
ATOM 2601 C C . LYS A 1 324 ? -4.160 -12.470 5.690 1.00 98.75 324 LYS A C 1
ATOM 2603 O O . LYS A 1 324 ? -3.485 -13.489 5.675 1.00 98.75 324 LYS A O 1
ATOM 2608 N N . GLU A 1 325 ? -4.884 -12.069 4.646 1.00 98.62 325 GLU A N 1
ATOM 2609 C CA . GLU A 1 325 ? -4.913 -12.813 3.378 1.00 98.62 325 GLU A CA 1
ATOM 2610 C C . GLU A 1 325 ? -3.506 -12.992 2.793 1.00 98.62 325 GLU A C 1
ATOM 2612 O O . GLU A 1 325 ? -3.136 -14.092 2.387 1.00 98.62 325 GLU A O 1
ATOM 2617 N N . VAL A 1 326 ? -2.686 -11.934 2.814 1.00 98.81 326 VAL A N 1
ATOM 2618 C CA . VAL A 1 326 ? -1.277 -12.013 2.400 1.00 98.81 326 VAL A CA 1
ATOM 2619 C C . VAL A 1 326 ? -0.485 -12.937 3.323 1.00 98.81 326 VAL A C 1
ATOM 2621 O O . VAL A 1 326 ? 0.303 -13.745 2.846 1.00 98.81 326 VAL A O 1
ATOM 2624 N N . LEU A 1 327 ? -0.659 -12.819 4.640 1.00 98.75 327 LEU A N 1
ATOM 2625 C CA . LEU A 1 327 ? 0.121 -13.567 5.627 1.00 98.75 327 LEU A CA 1
ATOM 2626 C C . LEU A 1 327 ? -0.166 -15.064 5.633 1.00 98.75 327 LEU A C 1
ATOM 2628 O O . LEU A 1 327 ? 0.758 -15.856 5.829 1.00 98.75 327 LEU A O 1
ATOM 2632 N N . ASP A 1 328 ? -1.426 -15.421 5.414 1.00 98.75 328 ASP A N 1
ATOM 2633 C CA . ASP A 1 328 ? -1.926 -16.791 5.391 1.00 98.75 328 ASP A CA 1
ATOM 2634 C C . ASP A 1 328 ? -1.821 -17.422 3.988 1.00 98.75 328 ASP A C 1
ATOM 2636 O O . ASP A 1 328 ? -2.123 -18.602 3.815 1.00 98.75 328 ASP A O 1
ATOM 2640 N N . PHE A 1 329 ? -1.350 -16.671 2.985 1.00 98.81 329 PHE A N 1
ATOM 2641 C CA . PHE A 1 329 ? -1.070 -17.202 1.655 1.00 98.81 329 PHE A CA 1
ATOM 2642 C C . PHE A 1 329 ? 0.059 -18.237 1.708 1.00 98.81 329 PHE A C 1
ATOM 2644 O O . PHE A 1 329 ? 1.2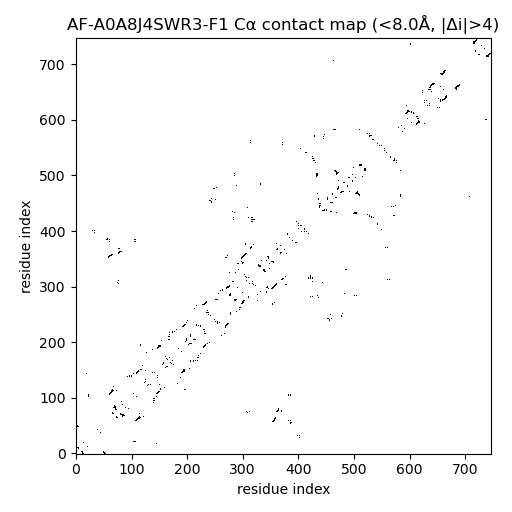10 -17.907 2.011 1.00 98.81 329 PHE A O 1
ATOM 2651 N N . ASP A 1 330 ? -0.264 -19.488 1.375 1.00 98.75 330 ASP A N 1
ATOM 2652 C CA . ASP A 1 330 ? 0.715 -20.564 1.245 1.00 98.75 330 ASP A CA 1
ATOM 2653 C C . ASP A 1 330 ? 1.494 -20.422 -0.064 1.00 98.75 330 ASP A C 1
ATOM 2655 O O . ASP A 1 330 ? 0.934 -20.494 -1.160 1.00 98.75 330 ASP A O 1
ATOM 2659 N N . THR A 1 331 ? 2.806 -20.220 0.049 1.00 98.62 331 THR A N 1
ATOM 2660 C CA . THR A 1 331 ? 3.687 -20.110 -1.116 1.00 98.62 331 THR A CA 1
ATOM 2661 C C . THR A 1 331 ? 4.041 -21.463 -1.719 1.00 98.62 331 THR A C 1
ATOM 2663 O O . THR A 1 331 ? 4.510 -21.482 -2.852 1.00 98.62 331 THR A O 1
ATOM 2666 N N . PHE A 1 332 ? 3.851 -22.565 -0.981 1.00 98.62 332 PHE A N 1
ATOM 2667 C CA . PHE A 1 332 ? 4.323 -23.919 -1.302 1.00 98.62 332 PHE A CA 1
ATOM 2668 C C . PHE A 1 332 ? 5.846 -24.065 -1.452 1.00 98.62 332 PHE A C 1
ATOM 2670 O O . PHE A 1 332 ? 6.339 -25.079 -1.943 1.00 98.62 332 PHE A O 1
ATOM 2677 N N . ALA A 1 333 ? 6.629 -23.096 -0.971 1.00 97.88 333 ALA A N 1
ATOM 2678 C CA . ALA A 1 333 ? 8.071 -23.070 -1.199 1.00 97.88 333 ALA A CA 1
ATOM 2679 C C . ALA A 1 333 ? 8.856 -24.262 -0.626 1.00 97.88 333 ALA A C 1
ATOM 2681 O O . ALA A 1 333 ? 9.896 -24.639 -1.165 1.00 97.88 333 ALA A O 1
ATOM 2682 N N . LYS A 1 334 ? 8.364 -24.874 0.456 1.00 97.50 334 LYS A N 1
ATOM 2683 C CA . LYS A 1 334 ? 8.827 -26.170 0.976 1.00 97.50 334 LYS A CA 1
ATOM 2684 C C . LYS A 1 334 ? 7.668 -27.170 1.085 1.00 97.50 334 LYS A C 1
ATOM 2686 O O . LYS A 1 334 ? 7.634 -27.987 2.004 1.00 97.50 334 LYS A O 1
ATOM 2691 N N . GLY A 1 335 ? 6.732 -27.106 0.138 1.00 97.38 335 GLY A N 1
ATOM 2692 C CA . GLY A 1 335 ? 5.453 -27.813 0.188 1.00 97.38 335 GLY A CA 1
ATOM 2693 C C . GLY A 1 335 ? 4.415 -27.104 1.072 1.00 97.38 335 GLY A C 1
ATOM 2694 O O . GLY A 1 335 ? 4.657 -25.973 1.503 1.00 97.38 335 GLY A O 1
ATOM 2695 N N . PRO A 1 336 ? 3.266 -27.752 1.341 1.00 97.94 336 PRO A N 1
ATOM 2696 C CA . PRO A 1 336 ? 2.178 -27.163 2.123 1.00 97.94 336 PRO A CA 1
ATOM 2697 C C . PRO A 1 336 ? 2.619 -26.684 3.514 1.00 97.94 336 PRO A C 1
ATOM 2699 O O . PRO A 1 336 ? 3.413 -27.354 4.178 1.00 97.94 336 PRO A O 1
ATOM 2702 N N . GLY A 1 337 ? 2.064 -25.562 3.972 1.00 97.50 337 GLY A N 1
ATOM 2703 C CA . GLY A 1 337 ? 2.444 -24.896 5.224 1.00 97.50 337 GLY A CA 1
ATOM 2704 C C . GLY A 1 337 ? 3.659 -23.972 5.079 1.00 97.50 337 GLY A C 1
ATOM 2705 O O . GLY A 1 337 ? 4.410 -23.774 6.036 1.00 97.50 337 GLY A O 1
ATOM 2706 N N . SER A 1 338 ? 3.894 -23.445 3.873 1.00 98.38 338 SER A N 1
ATOM 2707 C CA . SER A 1 338 ? 4.942 -22.461 3.584 1.00 98.38 338 SER A CA 1
ATOM 2708 C C . SER A 1 338 ? 4.345 -21.055 3.497 1.00 98.38 338 SER A C 1
ATOM 2710 O O . SER A 1 338 ? 4.577 -20.331 2.522 1.00 98.38 338 SER A O 1
ATOM 2712 N N . GLU A 1 339 ? 3.535 -20.664 4.483 1.00 98.62 339 GLU A N 1
ATOM 2713 C CA . GLU A 1 339 ? 2.826 -19.386 4.442 1.00 98.62 339 GLU A CA 1
ATOM 2714 C C . GLU A 1 339 ? 3.778 -18.187 4.535 1.00 98.62 339 GLU A C 1
ATOM 2716 O O . GLU A 1 339 ? 4.866 -18.263 5.119 1.00 98.62 339 GLU A O 1
ATOM 2721 N N . ILE A 1 340 ? 3.353 -17.036 4.006 1.00 98.56 340 ILE A N 1
ATOM 2722 C CA . ILE A 1 340 ? 4.133 -15.791 4.070 1.00 98.56 340 ILE A CA 1
ATOM 2723 C C . ILE A 1 340 ? 4.535 -15.449 5.501 1.00 98.56 340 ILE A C 1
ATOM 2725 O O . ILE A 1 340 ? 5.677 -15.047 5.719 1.00 98.56 340 ILE A O 1
ATOM 2729 N N . LYS A 1 341 ? 3.666 -15.671 6.493 1.00 97.94 341 LYS A N 1
ATOM 2730 C CA . LYS A 1 341 ? 4.015 -15.456 7.905 1.00 97.94 341 LYS A CA 1
ATOM 2731 C C . LYS A 1 341 ? 5.207 -16.300 8.381 1.00 97.94 341 LYS A C 1
ATOM 2733 O O . LYS A 1 341 ? 6.009 -15.783 9.147 1.00 97.94 341 LYS A O 1
ATOM 2738 N N . ARG A 1 342 ? 5.399 -17.525 7.869 1.00 98.00 342 ARG A N 1
ATOM 2739 C CA . ARG A 1 342 ? 6.558 -18.397 8.179 1.00 98.00 342 ARG A CA 1
ATOM 2740 C C . ARG A 1 342 ? 7.845 -17.966 7.479 1.00 98.00 342 ARG A C 1
ATOM 2742 O O . ARG A 1 342 ? 8.956 -18.267 7.916 1.00 98.00 342 ARG A O 1
ATOM 2749 N N . ILE A 1 343 ? 7.713 -17.272 6.353 1.00 96.75 343 ILE A N 1
ATOM 2750 C CA . ILE A 1 343 ? 8.845 -16.648 5.660 1.00 96.75 343 ILE A CA 1
ATOM 2751 C C . ILE A 1 343 ? 9.229 -15.348 6.374 1.00 96.75 343 ILE A C 1
ATOM 2753 O O . ILE A 1 343 ? 10.416 -15.096 6.592 1.00 96.75 343 ILE A O 1
ATOM 2757 N N . ALA A 1 344 ? 8.226 -14.550 6.748 1.00 94.44 344 ALA A N 1
ATOM 2758 C CA . ALA A 1 344 ? 8.376 -13.282 7.443 1.00 94.44 344 ALA A CA 1
ATOM 2759 C C . ALA A 1 344 ? 8.898 -13.460 8.873 1.00 94.44 344 ALA A C 1
ATOM 2761 O O . ALA A 1 344 ? 9.713 -12.650 9.282 1.00 94.44 344 ALA A O 1
ATOM 2762 N N . ASP A 1 345 ? 8.532 -14.521 9.597 1.00 94.69 345 ASP A N 1
ATOM 2763 C CA . ASP A 1 345 ? 9.093 -14.835 10.926 1.00 94.69 345 ASP A CA 1
ATOM 2764 C C . ASP A 1 345 ? 10.464 -15.542 10.862 1.00 94.69 345 ASP A C 1
ATOM 2766 O O . ASP A 1 345 ? 11.127 -15.771 11.875 1.00 94.69 345 ASP A O 1
ATOM 2770 N N . GLY A 1 346 ? 10.921 -15.867 9.648 1.00 95.00 346 GLY A N 1
ATOM 2771 C CA . GLY A 1 346 ? 12.204 -16.502 9.375 1.00 95.00 346 GLY A CA 1
ATOM 2772 C C . GLY A 1 346 ? 12.261 -18.004 9.663 1.00 95.00 346 GLY A C 1
ATOM 2773 O O . GLY A 1 346 ? 13.291 -18.609 9.356 1.00 95.00 346 GLY A O 1
ATOM 2774 N N . SER A 1 347 ? 11.204 -18.627 10.192 1.00 95.88 347 SER A N 1
ATOM 2775 C CA . SER A 1 347 ? 11.182 -20.046 10.576 1.00 95.88 347 SER A CA 1
ATOM 2776 C C . SER A 1 347 ? 11.309 -20.998 9.385 1.00 95.88 347 SER A C 1
ATOM 2778 O O . SER A 1 347 ? 11.943 -22.046 9.510 1.00 95.88 347 SER A O 1
ATOM 2780 N N . LEU A 1 348 ? 10.804 -20.624 8.202 1.00 96.81 348 LEU A N 1
ATOM 2781 C CA . LEU A 1 348 ? 10.865 -21.490 7.016 1.00 96.81 348 LEU A CA 1
ATOM 2782 C C . LEU A 1 348 ? 12.306 -21.718 6.513 1.00 96.81 348 LEU A C 1
ATOM 2784 O O . LEU A 1 348 ? 12.635 -22.793 5.997 1.00 96.81 348 LEU A O 1
ATOM 2788 N N . TYR A 1 349 ? 13.185 -20.722 6.673 1.00 95.44 349 TYR A N 1
ATOM 2789 C CA . TYR A 1 349 ? 14.571 -20.739 6.176 1.00 95.44 349 TYR A CA 1
ATOM 2790 C C . TYR A 1 349 ? 15.632 -20.494 7.262 1.00 95.44 349 TYR A C 1
ATOM 2792 O O . TYR A 1 349 ? 16.805 -20.348 6.934 1.00 95.44 349 TYR A O 1
ATOM 2800 N N . ASN A 1 350 ? 15.252 -20.476 8.543 1.00 92.88 350 ASN A N 1
ATOM 2801 C CA . ASN A 1 350 ? 16.127 -20.177 9.687 1.00 92.88 350 ASN A CA 1
ATOM 2802 C C . ASN A 1 350 ? 16.883 -18.842 9.558 1.00 92.88 350 ASN A C 1
ATOM 2804 O O . ASN A 1 350 ? 18.091 -18.767 9.790 1.00 92.88 350 ASN A O 1
ATOM 2808 N N . ARG A 1 351 ? 16.174 -17.777 9.172 1.00 90.62 351 ARG A N 1
ATOM 2809 C CA . ARG A 1 351 ? 16.781 -16.460 8.938 1.00 90.62 351 ARG A CA 1
ATOM 2810 C C . ARG A 1 351 ? 16.891 -15.648 10.232 1.00 90.62 351 ARG A C 1
ATOM 2812 O O . ARG A 1 351 ? 15.869 -15.440 10.891 1.00 90.62 351 ARG A O 1
ATOM 2819 N N . PRO A 1 352 ? 18.084 -15.126 10.571 1.00 85.19 352 PRO A N 1
ATOM 2820 C CA . PRO A 1 352 ? 18.291 -14.363 11.801 1.00 85.19 352 PRO A CA 1
ATOM 2821 C C . PRO A 1 352 ? 17.643 -12.974 11.760 1.00 85.19 352 PRO A C 1
ATOM 2823 O O . PRO A 1 352 ? 17.261 -12.450 12.804 1.00 85.19 352 PRO A O 1
ATOM 2826 N N . TYR A 1 353 ? 17.510 -12.384 10.568 1.00 93.25 353 TYR A N 1
ATOM 2827 C CA . TYR A 1 353 ? 16.858 -11.096 10.374 1.00 93.25 353 TYR A CA 1
ATOM 2828 C C . TYR A 1 353 ? 15.610 -11.279 9.521 1.00 93.25 353 TYR A C 1
ATOM 2830 O O . TYR A 1 353 ? 15.673 -11.680 8.359 1.00 93.25 353 TYR A O 1
ATOM 2838 N N . ASN A 1 354 ? 14.467 -11.022 10.137 1.00 93.75 354 ASN A N 1
ATOM 2839 C CA . ASN A 1 354 ? 13.154 -11.324 9.599 1.00 93.75 354 ASN A CA 1
ATOM 2840 C C . ASN A 1 354 ? 12.131 -10.342 10.192 1.00 93.75 354 ASN A C 1
ATOM 2842 O O . ASN A 1 354 ? 12.428 -9.640 11.165 1.00 93.75 354 ASN A O 1
ATOM 2846 N N . GLY A 1 355 ? 10.949 -10.271 9.595 1.00 96.06 355 GLY A N 1
ATOM 2847 C CA . GLY A 1 355 ? 9.799 -9.569 10.141 1.00 96.06 355 GLY A CA 1
ATOM 2848 C C . GLY A 1 355 ? 9.117 -8.629 9.155 1.00 96.06 355 GLY A C 1
ATOM 2849 O O . GLY A 1 355 ? 8.960 -8.934 7.972 1.00 96.06 355 GLY A O 1
ATOM 2850 N N . PHE A 1 356 ? 8.686 -7.485 9.679 1.00 95.50 356 PHE A N 1
ATOM 2851 C CA . PHE A 1 356 ? 7.737 -6.576 9.047 1.00 95.50 356 PHE A CA 1
ATOM 2852 C C . PHE A 1 356 ? 8.255 -5.142 9.027 1.00 95.50 356 PHE A C 1
ATOM 2854 O O . PHE A 1 356 ? 8.884 -4.667 9.979 1.00 95.50 356 PHE A O 1
ATOM 2861 N N . ALA A 1 357 ? 7.904 -4.438 7.963 1.00 98.50 357 ALA A N 1
ATOM 2862 C CA . ALA A 1 357 ? 7.951 -2.997 7.843 1.00 98.50 357 ALA A CA 1
ATOM 2863 C C . ALA A 1 357 ? 6.601 -2.497 7.319 1.00 98.50 357 ALA A C 1
ATOM 2865 O O . ALA A 1 357 ? 5.910 -3.200 6.581 1.00 98.50 357 ALA A O 1
ATOM 2866 N N . ALA A 1 358 ? 6.217 -1.274 7.670 1.00 98.69 358 ALA A N 1
ATOM 2867 C CA . ALA A 1 358 ? 5.067 -0.654 7.034 1.00 98.69 358 ALA A CA 1
ATOM 2868 C C . ALA A 1 358 ? 5.190 0.860 6.932 1.00 98.69 358 ALA A C 1
ATOM 2870 O O . ALA A 1 358 ? 5.735 1.516 7.822 1.00 98.69 358 ALA A O 1
ATOM 2871 N N . VAL A 1 359 ? 4.656 1.417 5.847 1.00 98.88 359 VAL A N 1
ATOM 2872 C CA . VAL A 1 359 ? 4.615 2.864 5.620 1.00 98.88 359 VAL A CA 1
ATOM 2873 C C . VAL A 1 359 ? 3.589 3.500 6.556 1.00 98.88 359 VAL A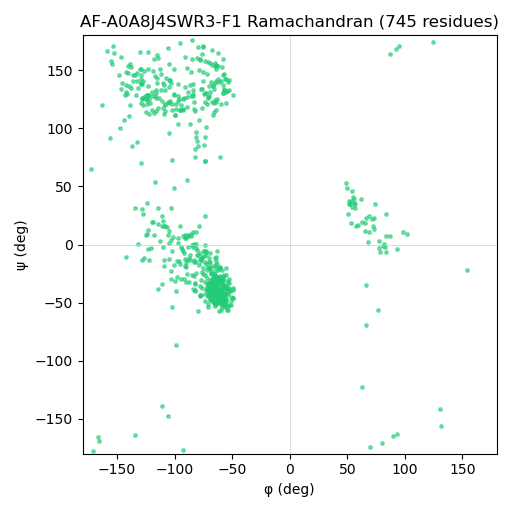 C 1
ATOM 2875 O O . VAL A 1 359 ? 2.410 3.153 6.520 1.00 98.88 359 VAL A O 1
ATOM 2878 N N . SER A 1 360 ? 4.050 4.429 7.387 1.00 98.81 360 SER A N 1
ATOM 2879 C CA . SER A 1 360 ? 3.275 5.164 8.390 1.00 98.81 360 SER A CA 1
ATOM 2880 C C . SER A 1 360 ? 2.063 5.886 7.799 1.00 98.81 360 SER A C 1
ATOM 2882 O O . SER A 1 360 ? 2.168 6.476 6.730 1.00 98.81 360 SER A O 1
ATOM 2884 N N . ASN A 1 361 ? 0.943 5.914 8.531 1.00 98.81 361 ASN A N 1
ATOM 2885 C CA . ASN A 1 361 ? -0.240 6.725 8.209 1.00 98.81 361 ASN A CA 1
ATOM 2886 C C . ASN A 1 361 ? -0.403 7.969 9.092 1.00 98.81 361 ASN A C 1
ATOM 2888 O O . ASN A 1 361 ? -1.481 8.568 9.094 1.00 98.81 361 ASN A O 1
ATOM 2892 N N . ILE A 1 362 ? 0.622 8.326 9.874 1.00 98.81 362 ILE A N 1
ATOM 2893 C CA . ILE A 1 362 ? 0.515 9.422 10.835 1.00 98.81 362 ILE A CA 1
ATOM 2894 C C . ILE A 1 362 ? 0.937 10.779 10.260 1.00 98.81 362 ILE A C 1
ATOM 2896 O O . ILE A 1 362 ? 1.667 10.865 9.280 1.00 98.81 362 ILE A O 1
ATOM 2900 N N . GLY A 1 363 ? 0.511 11.843 10.930 1.00 98.62 363 GLY A N 1
ATOM 2901 C CA . GLY A 1 363 ? 0.958 13.212 10.733 1.00 98.62 363 GLY A CA 1
ATOM 2902 C C . GLY A 1 363 ? 0.509 14.107 11.891 1.00 98.62 363 GLY A C 1
ATOM 2903 O O . GLY A 1 363 ? 0.117 13.644 12.969 1.00 98.62 363 GLY A O 1
ATOM 2904 N N . ALA A 1 364 ? 0.604 15.417 11.683 1.00 98.12 364 ALA A N 1
ATOM 2905 C CA . ALA A 1 364 ? 0.371 16.428 12.705 1.00 98.12 364 ALA A CA 1
ATOM 2906 C C . ALA A 1 364 ? -1.111 16.642 13.075 1.00 98.12 364 ALA A C 1
ATOM 2908 O O . ALA A 1 364 ? -1.381 17.365 14.040 1.00 98.12 364 ALA A O 1
ATOM 2909 N N . ASP A 1 365 ? -2.069 16.008 12.397 1.00 98.25 365 ASP A N 1
ATOM 2910 C CA . ASP A 1 365 ? -3.484 16.067 12.779 1.00 98.25 365 ASP A CA 1
ATOM 2911 C C . ASP A 1 365 ? -3.693 15.573 14.216 1.00 98.25 365 ASP A C 1
ATOM 2913 O O . ASP A 1 365 ? -2.998 14.677 14.687 1.00 98.25 365 ASP A O 1
ATOM 2917 N N . ALA A 1 366 ? -4.660 16.139 14.943 1.00 96.50 366 ALA A N 1
ATOM 2918 C CA . ALA A 1 366 ? -4.862 15.827 16.365 1.00 96.50 366 ALA A CA 1
ATOM 2919 C C . ALA A 1 366 ? -5.147 14.333 16.630 1.00 96.50 366 ALA A C 1
ATOM 2921 O O . ALA A 1 366 ? -4.696 13.782 17.629 1.00 96.50 366 ALA A O 1
ATOM 2922 N N . CYS A 1 367 ? -5.847 13.663 15.709 1.00 96.94 367 CYS A N 1
ATOM 2923 C CA . CYS A 1 367 ? -6.108 12.221 15.768 1.00 96.94 367 CYS A CA 1
ATOM 2924 C C . CYS A 1 367 ? -4.978 11.365 15.167 1.00 96.94 367 CYS A C 1
ATOM 2926 O O . CYS A 1 367 ? -5.159 10.161 14.987 1.00 96.94 367 CYS A O 1
ATOM 2928 N N . TRP A 1 368 ? -3.836 11.972 14.838 1.00 98.81 368 TRP A N 1
ATOM 2929 C CA . TRP A 1 368 ? -2.653 11.377 14.211 1.00 98.81 368 TRP A CA 1
ATOM 2930 C C . TRP A 1 368 ? -2.830 10.881 12.787 1.00 98.81 368 TRP A C 1
ATOM 2932 O O . TRP A 1 368 ? -1.884 10.995 12.034 1.00 98.81 368 TRP A O 1
ATOM 2942 N N . THR A 1 369 ? -3.985 10.342 12.406 1.00 98.81 369 THR A N 1
ATOM 2943 C CA . THR A 1 369 ? -4.151 9.537 11.179 1.00 98.81 369 THR A CA 1
ATOM 2944 C C . THR A 1 369 ? -5.125 10.146 10.166 1.00 98.81 369 THR A C 1
ATOM 2946 O O . THR A 1 369 ? -5.446 9.523 9.158 1.00 98.81 369 THR A O 1
ATOM 2949 N N . GLY A 1 370 ? -5.591 11.379 10.397 1.00 98.44 370 GLY A N 1
ATOM 2950 C CA . GLY A 1 370 ? -6.556 12.089 9.546 1.00 98.44 370 GLY A CA 1
ATOM 2951 C C . GLY A 1 370 ? -7.994 11.591 9.733 1.00 98.44 370 GLY A C 1
ATOM 2952 O O . GLY A 1 370 ? -8.879 12.366 10.116 1.00 98.44 370 GLY A O 1
ATOM 2953 N N . HIS A 1 371 ? -8.211 10.287 9.539 1.00 98.75 371 HIS A N 1
ATOM 2954 C CA . HIS A 1 371 ? -9.447 9.582 9.881 1.00 98.75 371 HIS A CA 1
ATOM 2955 C C . HIS A 1 371 ? -9.320 8.949 11.271 1.00 98.75 371 HIS A C 1
ATOM 2957 O O . HIS A 1 371 ? -8.484 8.065 11.432 1.00 98.75 371 HIS A O 1
ATOM 2963 N N . PRO A 1 372 ? -10.165 9.281 12.267 1.00 98.69 372 PRO A N 1
ATOM 2964 C CA . PRO A 1 372 ? -10.055 8.692 13.607 1.00 98.69 372 PRO A CA 1
ATOM 2965 C C . PRO A 1 372 ? -10.044 7.155 13.615 1.00 98.69 372 PRO A C 1
ATOM 2967 O O . PRO A 1 372 ? -9.228 6.545 14.295 1.00 98.69 372 PRO A O 1
ATOM 2970 N N . LEU A 1 373 ? -10.880 6.521 12.784 1.00 98.88 373 LEU A N 1
ATOM 2971 C CA . LEU A 1 373 ? -10.891 5.058 12.638 1.00 98.88 373 LEU A CA 1
ATOM 2972 C C . LEU A 1 373 ? -9.659 4.459 11.921 1.00 98.88 373 LEU A C 1
ATOM 2974 O O . LEU A 1 373 ? -9.421 3.264 12.049 1.00 98.88 373 LEU A O 1
ATOM 2978 N N . ALA A 1 374 ? -8.829 5.247 11.223 1.00 98.88 374 ALA A N 1
ATOM 2979 C CA . ALA A 1 374 ? -7.589 4.746 10.610 1.00 98.88 374 ALA A CA 1
ATOM 2980 C C . ALA A 1 374 ? -6.471 4.493 11.640 1.00 98.88 374 ALA A C 1
ATOM 2982 O O . ALA A 1 374 ? -5.465 3.851 11.324 1.00 98.88 374 ALA A O 1
ATOM 2983 N N . GLN A 1 375 ? -6.648 4.919 12.897 1.00 98.94 375 GLN A N 1
ATOM 2984 C CA . GLN A 1 375 ? -5.791 4.489 14.007 1.00 98.94 375 GLN A CA 1
ATOM 2985 C C . GLN A 1 375 ? -5.825 2.963 14.187 1.00 98.94 375 GLN A C 1
ATOM 2987 O O . GLN A 1 375 ? -4.806 2.380 14.558 1.00 98.94 375 GLN A O 1
ATOM 2992 N N . ALA A 1 376 ? -6.948 2.315 13.849 1.00 98.94 376 ALA A N 1
ATOM 2993 C CA . ALA A 1 376 ? -7.088 0.862 13.877 1.00 98.94 376 ALA A CA 1
ATOM 2994 C C . ALA A 1 376 ? -6.070 0.157 12.964 1.00 98.94 376 ALA A C 1
ATOM 2996 O O . ALA A 1 376 ? -5.609 -0.932 13.298 1.00 98.94 376 ALA A O 1
ATOM 2997 N N . ASN A 1 377 ? -5.660 0.787 11.853 1.00 98.94 377 ASN A N 1
ATOM 2998 C CA . ASN A 1 377 ? -4.652 0.231 10.945 1.00 98.94 377 ASN A CA 1
ATOM 2999 C C . ASN A 1 377 ? -3.251 0.254 11.566 1.00 98.94 377 ASN A C 1
ATOM 3001 O O . ASN A 1 377 ? -2.544 -0.750 11.515 1.00 98.94 377 ASN A O 1
ATOM 3005 N N . LEU A 1 378 ? -2.855 1.365 12.203 1.00 98.94 378 LEU A N 1
ATOM 3006 C CA . LEU A 1 378 ? -1.573 1.440 12.915 1.00 98.94 378 LEU A CA 1
ATOM 3007 C C . LEU A 1 378 ? -1.542 0.462 14.093 1.00 98.94 378 LEU A C 1
ATOM 3009 O O . LEU A 1 378 ? -0.546 -0.231 14.302 1.00 98.94 378 LEU A O 1
ATOM 3013 N N . TYR A 1 379 ? -2.645 0.395 14.840 1.00 98.94 379 TYR A N 1
ATOM 3014 C CA . TYR A 1 379 ? -2.794 -0.535 15.946 1.00 98.94 379 TYR A CA 1
ATOM 3015 C C . TYR A 1 379 ? -2.665 -1.984 15.475 1.00 98.94 379 TYR A C 1
ATOM 3017 O O . TYR A 1 379 ? -1.796 -2.720 15.944 1.00 98.94 379 TYR A O 1
ATOM 3025 N N . GLY A 1 380 ? -3.491 -2.375 14.505 1.00 98.88 380 GLY A N 1
ATOM 3026 C CA . GLY A 1 380 ? -3.543 -3.736 13.996 1.00 98.88 380 GLY A CA 1
ATOM 3027 C C . GLY A 1 380 ? -2.269 -4.177 13.289 1.00 98.88 380 GLY A C 1
ATOM 3028 O O . GLY A 1 380 ? -1.869 -5.327 13.458 1.00 98.88 380 GLY A O 1
ATOM 3029 N N . TYR A 1 381 ? -1.565 -3.262 12.613 1.00 98.88 381 TYR A N 1
ATOM 3030 C CA . TYR A 1 381 ? -0.222 -3.530 12.095 1.00 98.88 381 TYR A CA 1
ATOM 3031 C C . TYR A 1 381 ? 0.718 -3.979 13.217 1.00 98.88 381 TYR A C 1
ATOM 3033 O O . TYR A 1 381 ? 1.355 -5.024 13.108 1.00 98.88 381 TYR A O 1
ATOM 3041 N N . GLY A 1 382 ? 0.778 -3.226 14.320 1.00 98.75 382 GLY A N 1
ATOM 3042 C CA . GLY A 1 382 ? 1.628 -3.580 15.452 1.00 98.75 382 GLY A CA 1
ATOM 3043 C C . GLY A 1 382 ? 1.241 -4.923 16.084 1.00 98.75 382 GLY A C 1
ATOM 3044 O O . GLY A 1 382 ? 2.118 -5.722 16.413 1.00 98.75 382 GLY A O 1
ATOM 3045 N N . ARG A 1 383 ? -0.063 -5.226 16.184 1.00 98.81 383 ARG A N 1
ATOM 3046 C CA . ARG A 1 383 ? -0.550 -6.523 16.691 1.00 98.81 383 ARG A CA 1
ATOM 3047 C C . ARG A 1 383 ? -0.149 -7.691 15.788 1.00 98.81 383 ARG A C 1
ATOM 3049 O O . ARG A 1 383 ? 0.396 -8.660 16.311 1.00 98.81 383 ARG A O 1
ATOM 3056 N N . LEU A 1 384 ? -0.320 -7.581 14.468 1.00 98.75 384 LEU A N 1
ATOM 3057 C CA . LEU A 1 384 ? 0.113 -8.615 13.518 1.00 98.75 384 LEU A CA 1
ATOM 3058 C C . LEU A 1 384 ? 1.638 -8.755 13.458 1.00 98.75 384 LEU A C 1
ATOM 3060 O O . LEU A 1 384 ? 2.158 -9.867 13.409 1.00 98.75 384 LEU A O 1
ATOM 3064 N N . ALA A 1 385 ? 2.373 -7.643 13.525 1.00 98.44 385 ALA A N 1
ATOM 3065 C CA . ALA A 1 385 ? 3.829 -7.669 13.586 1.00 98.44 385 ALA A CA 1
ATOM 3066 C C . ALA A 1 385 ? 4.327 -8.363 14.867 1.00 98.44 385 ALA A C 1
ATOM 3068 O O . ALA A 1 385 ? 5.377 -9.005 14.849 1.00 98.44 385 ALA A O 1
ATOM 3069 N N . TRP A 1 386 ? 3.588 -8.272 15.979 1.00 98.50 386 TRP A N 1
ATOM 3070 C CA . TRP A 1 386 ? 3.859 -9.052 17.190 1.00 98.50 386 TRP A CA 1
ATOM 3071 C C . TRP A 1 386 ? 3.517 -10.533 17.008 1.00 98.50 386 TRP A C 1
ATOM 3073 O O . TRP A 1 386 ? 4.372 -11.384 17.248 1.00 98.50 386 TRP A O 1
ATOM 3083 N N . ASN A 1 387 ? 2.286 -10.833 16.588 1.00 98.25 387 ASN A N 1
ATOM 3084 C CA . ASN A 1 387 ? 1.791 -12.187 16.375 1.00 98.25 387 ASN A CA 1
ATOM 3085 C C . ASN A 1 387 ? 0.834 -12.227 15.163 1.00 98.25 387 ASN A C 1
ATOM 3087 O O . ASN A 1 387 ? -0.307 -11.769 15.281 1.00 98.25 387 ASN A O 1
ATOM 3091 N N . PRO A 1 388 ? 1.257 -12.802 14.021 1.00 98.06 388 PRO A N 1
ATOM 3092 C CA . PRO A 1 388 ? 0.440 -12.857 12.810 1.00 98.06 388 PRO A CA 1
ATOM 3093 C C . PRO A 1 388 ? -0.735 -13.848 12.903 1.00 98.06 388 PRO A C 1
ATOM 3095 O O . PRO A 1 388 ? -1.592 -13.851 12.023 1.00 98.06 388 PRO A O 1
ATOM 3098 N N . GLU A 1 389 ? -0.808 -14.672 13.956 1.00 97.69 389 GLU A N 1
ATOM 3099 C CA . GLU A 1 389 ? -1.918 -15.614 14.163 1.00 97.69 389 GLU A CA 1
ATOM 3100 C C . GLU A 1 389 ? -3.196 -14.946 14.691 1.00 97.69 389 GLU A C 1
ATOM 3102 O O . GLU A 1 389 ? -4.263 -15.552 14.635 1.00 97.69 389 GLU A O 1
ATOM 3107 N N . LEU A 1 390 ? -3.118 -13.703 15.184 1.00 98.31 390 LEU A N 1
ATOM 3108 C CA . LEU A 1 390 ? -4.289 -12.962 15.662 1.00 98.31 390 LEU A CA 1
ATOM 3109 C C . LEU A 1 390 ? -5.303 -12.739 14.533 1.00 98.31 390 LEU A C 1
ATOM 3111 O O . LEU A 1 390 ? -4.926 -12.440 13.394 1.00 98.31 390 LEU A O 1
ATOM 3115 N N . SER A 1 391 ? -6.592 -12.873 14.840 1.00 98.69 391 SER A N 1
ATOM 3116 C CA . SER A 1 391 ? -7.670 -12.625 13.877 1.00 98.69 391 SER A CA 1
ATOM 3117 C C . SER A 1 391 ? -7.939 -11.128 13.672 1.00 98.69 391 SER A C 1
ATOM 3119 O O . SER A 1 391 ? -7.599 -10.292 14.514 1.00 98.69 391 SER A O 1
ATOM 3121 N N . SER A 1 392 ? -8.555 -10.775 12.539 1.00 98.62 392 SER A N 1
ATOM 3122 C CA . SER A 1 392 ? -8.964 -9.389 12.267 1.00 98.62 392 SER A CA 1
ATOM 3123 C C . SER A 1 392 ? -10.001 -8.916 13.282 1.00 98.62 392 SER A C 1
ATOM 3125 O O . SER A 1 392 ? -9.988 -7.762 13.700 1.00 98.62 392 SER A O 1
ATOM 3127 N N . GLU A 1 393 ? -10.890 -9.824 13.674 1.00 98.69 393 GLU A N 1
ATOM 3128 C CA . GLU A 1 393 ? -11.993 -9.628 14.601 1.00 98.69 393 GLU A CA 1
ATOM 3129 C C . GLU A 1 393 ? -11.472 -9.308 16.002 1.00 98.69 393 GLU A C 1
ATOM 3131 O O . GLU A 1 393 ? -11.856 -8.288 16.572 1.00 98.69 393 GLU A O 1
ATOM 3136 N N . GLU A 1 394 ? -10.543 -10.119 16.521 1.00 98.06 394 GLU A N 1
ATOM 3137 C CA . GLU A 1 394 ? -9.923 -9.891 17.832 1.00 98.06 394 GLU A CA 1
ATOM 3138 C C . GLU A 1 394 ? -9.200 -8.543 17.880 1.00 98.06 394 GLU A C 1
ATOM 3140 O O . GLU A 1 394 ? -9.341 -7.800 18.848 1.00 98.06 394 GLU A O 1
ATOM 3145 N N . ILE A 1 395 ? -8.446 -8.196 16.831 1.00 98.81 395 ILE A N 1
ATOM 3146 C CA . ILE A 1 395 ? -7.716 -6.924 16.768 1.00 98.81 395 ILE A CA 1
ATOM 3147 C C . ILE A 1 395 ? -8.686 -5.738 16.686 1.00 98.81 395 ILE A C 1
ATOM 3149 O O . ILE A 1 395 ? -8.458 -4.721 17.349 1.00 98.81 395 ILE A O 1
ATOM 3153 N N . ALA A 1 396 ? -9.741 -5.841 15.873 1.00 98.75 396 ALA A N 1
ATOM 3154 C CA . ALA A 1 396 ? -10.745 -4.793 15.732 1.00 98.75 396 ALA A CA 1
ATOM 3155 C C . ALA A 1 396 ? -11.473 -4.555 17.058 1.00 98.75 396 ALA A C 1
ATOM 3157 O O . ALA A 1 396 ? -11.524 -3.418 17.524 1.00 98.75 396 ALA A O 1
ATOM 3158 N N . GLU A 1 397 ? -11.966 -5.614 17.702 1.00 98.31 397 GLU A N 1
ATOM 3159 C CA . GLU A 1 397 ? -12.660 -5.515 18.985 1.00 98.31 397 GLU A CA 1
ATOM 3160 C C . GLU A 1 397 ? -11.746 -4.950 20.082 1.00 98.31 397 GLU A C 1
ATOM 3162 O O . GLU A 1 397 ? -12.135 -4.022 20.796 1.00 98.31 397 GLU A O 1
ATOM 3167 N N . GLU A 1 398 ? -10.507 -5.449 20.175 1.00 98.38 398 GLU A N 1
ATOM 3168 C CA . GLU A 1 398 ? -9.493 -4.956 21.112 1.00 98.38 398 GLU A CA 1
ATOM 3169 C C . GLU A 1 398 ? -9.272 -3.447 20.925 1.00 98.38 398 GLU A C 1
ATOM 3171 O O . GLU A 1 398 ? -9.343 -2.680 21.886 1.00 98.38 398 GLU A O 1
ATOM 3176 N N . TRP A 1 399 ? -9.073 -2.991 19.685 1.00 98.81 399 TRP A N 1
ATOM 3177 C CA . TRP A 1 399 ? -8.878 -1.573 19.386 1.00 98.81 399 TRP A CA 1
ATOM 3178 C C . TRP A 1 399 ? -10.113 -0.721 19.706 1.00 98.81 399 TRP A C 1
ATOM 3180 O O . TRP A 1 399 ? -9.974 0.358 20.291 1.00 98.81 399 TRP A O 1
ATOM 3190 N N . VAL A 1 400 ? -11.317 -1.184 19.352 1.00 98.62 400 VAL A N 1
ATOM 3191 C CA . VAL A 1 400 ? -12.560 -0.442 19.603 1.00 98.62 400 VAL A CA 1
ATOM 3192 C C . VAL A 1 400 ? -12.799 -0.285 21.101 1.00 98.62 400 VAL A C 1
ATOM 3194 O O . VAL A 1 400 ? -13.071 0.832 21.541 1.00 98.62 400 VAL A O 1
ATOM 3197 N N . ARG A 1 401 ? -12.616 -1.346 21.898 1.00 97.88 401 ARG A N 1
ATOM 3198 C CA . ARG A 1 401 ? -12.772 -1.280 23.360 1.00 97.88 401 ARG A CA 1
ATOM 3199 C C . ARG A 1 401 ? -11.777 -0.316 24.000 1.00 97.88 401 ARG A C 1
ATOM 3201 O O . ARG A 1 401 ? -12.160 0.507 24.829 1.00 97.88 401 ARG A O 1
ATOM 3208 N N . LEU A 1 402 ? -10.518 -0.347 23.558 1.00 97.25 402 LEU A N 1
ATOM 3209 C CA . LEU A 1 402 ? -9.479 0.572 24.038 1.00 97.25 402 LEU A CA 1
ATOM 3210 C C . LEU A 1 402 ? -9.734 2.039 23.652 1.00 97.25 402 LEU A C 1
ATOM 3212 O O . LEU A 1 402 ? -9.271 2.938 24.353 1.00 97.25 402 LEU A O 1
ATOM 3216 N N . THR A 1 403 ? -10.435 2.284 22.543 1.00 98.00 403 THR A N 1
ATOM 3217 C CA . THR A 1 403 ? -10.599 3.629 21.965 1.00 98.00 403 THR A CA 1
ATOM 3218 C C . THR A 1 403 ? -11.929 4.283 22.343 1.00 98.00 403 THR A C 1
ATOM 3220 O O . THR A 1 403 ? -11.968 5.480 22.622 1.00 98.00 403 THR A O 1
ATOM 3223 N N . PHE A 1 404 ? -13.016 3.511 22.359 1.00 97.06 404 PHE A N 1
ATOM 3224 C CA . PHE A 1 404 ? -14.389 4.003 22.516 1.00 97.06 404 PHE A CA 1
ATOM 3225 C C . PHE A 1 404 ? -15.119 3.424 23.737 1.00 97.06 404 PHE A C 1
ATOM 3227 O O . PHE A 1 404 ? -16.237 3.844 24.030 1.00 97.06 404 PHE A O 1
ATOM 3234 N N . GLY A 1 405 ? -14.491 2.510 24.482 1.00 94.25 405 GLY A N 1
ATOM 3235 C CA . GLY A 1 405 ? -15.060 1.899 25.682 1.00 94.25 405 GLY A CA 1
ATOM 3236 C C . GLY A 1 405 ? -15.861 0.622 25.408 1.00 94.25 405 GLY A C 1
ATOM 3237 O O . GLY A 1 405 ? -15.755 0.009 24.352 1.00 94.25 405 GLY A O 1
ATOM 3238 N N . HIS A 1 406 ? -16.652 0.202 26.398 1.00 94.38 406 HIS A N 1
ATOM 3239 C CA . HIS A 1 406 ? -17.238 -1.147 26.478 1.00 94.38 406 HIS A CA 1
ATOM 3240 C C . HIS A 1 406 ? -18.752 -1.197 26.212 1.00 94.38 406 HIS A C 1
ATOM 3242 O O . HIS A 1 406 ? -19.402 -2.175 26.565 1.00 94.38 406 HIS A O 1
ATOM 3248 N N . ASP A 1 407 ? -19.354 -0.149 25.640 1.00 95.62 407 ASP A N 1
ATOM 3249 C CA . ASP A 1 407 ? -20.753 -0.241 25.202 1.00 95.62 407 ASP A CA 1
ATOM 3250 C C . ASP A 1 407 ? -20.843 -1.256 24.050 1.00 95.62 407 ASP A C 1
ATOM 3252 O O . ASP A 1 407 ? -20.284 -1.041 22.977 1.00 95.62 407 ASP A O 1
ATOM 3256 N N . GLU A 1 408 ? -21.528 -2.379 24.277 1.00 95.62 408 GLU A N 1
ATOM 3257 C CA . GLU A 1 408 ? -21.583 -3.501 23.328 1.00 95.62 408 GLU A CA 1
ATOM 3258 C C . GLU A 1 408 ? -22.182 -3.123 21.967 1.00 95.62 408 GLU A C 1
ATOM 3260 O O . GLU A 1 408 ? -21.845 -3.714 20.941 1.00 95.62 408 GLU A O 1
ATOM 3265 N N . GLU A 1 409 ? -23.053 -2.113 21.919 1.00 96.81 409 GLU A N 1
ATOM 3266 C CA . GLU A 1 409 ? -23.562 -1.610 20.648 1.00 96.81 409 GLU A CA 1
ATOM 3267 C C . GLU A 1 409 ? -22.492 -0.804 19.904 1.00 96.81 409 GLU A C 1
ATOM 3269 O O . GLU A 1 409 ? -22.309 -1.029 18.707 1.00 96.81 409 GLU A O 1
ATOM 3274 N N . VAL A 1 410 ? -21.738 0.058 20.598 1.00 98.19 410 VAL A N 1
ATOM 3275 C CA . VAL A 1 410 ? -20.572 0.761 20.028 1.00 98.19 410 VAL A CA 1
ATOM 3276 C C . VAL A 1 410 ? -19.546 -0.243 19.502 1.00 98.19 410 VAL A C 1
ATOM 3278 O O . VAL A 1 410 ? -19.129 -0.143 18.347 1.00 98.19 410 VAL A O 1
ATOM 3281 N N . VAL A 1 411 ? -19.180 -1.240 20.315 1.00 98.31 411 VAL A N 1
ATOM 3282 C CA . VAL A 1 411 ? -18.193 -2.266 19.951 1.00 98.31 411 VAL A CA 1
ATOM 3283 C C . VAL A 1 411 ? -18.634 -3.027 18.707 1.00 98.31 411 VAL A C 1
ATOM 3285 O O . VAL A 1 411 ? -17.888 -3.094 17.727 1.00 98.31 411 VAL A O 1
ATOM 3288 N N . ARG A 1 412 ? -19.866 -3.542 18.704 1.00 98.44 412 ARG A N 1
ATOM 3289 C CA . ARG A 1 412 ? -20.421 -4.307 17.583 1.00 98.44 412 ARG A CA 1
ATOM 3290 C C . ARG A 1 412 ? -20.501 -3.480 16.301 1.00 98.44 412 ARG A C 1
ATOM 3292 O O . ARG A 1 412 ? -20.110 -3.969 15.242 1.00 98.44 412 ARG A O 1
ATOM 3299 N N . LEU A 1 413 ? -21.018 -2.251 16.371 1.00 98.69 413 LEU A N 1
ATOM 3300 C CA . LEU A 1 413 ? -21.221 -1.417 15.185 1.00 98.69 413 LEU A CA 1
ATOM 3301 C C . LEU A 1 413 ? -19.890 -0.962 14.577 1.00 98.69 413 LEU A C 1
ATOM 3303 O O . LEU A 1 413 ? -19.700 -1.123 13.373 1.00 98.69 413 LEU A O 1
ATOM 3307 N N . ILE A 1 414 ? -18.944 -0.468 15.384 1.00 98.88 414 ILE A N 1
ATOM 3308 C CA . ILE A 1 414 ? -17.645 -0.015 14.863 1.00 98.88 414 ILE A CA 1
ATOM 3309 C C . ILE A 1 414 ? -16.822 -1.201 14.349 1.00 98.88 414 ILE A C 1
ATOM 3311 O O . ILE A 1 414 ? -16.261 -1.108 13.259 1.00 98.88 414 ILE A O 1
ATOM 3315 N N . SER A 1 415 ? -16.792 -2.331 15.064 1.00 98.81 415 SER A N 1
ATOM 3316 C CA . SER A 1 415 ? -16.062 -3.524 14.603 1.00 98.81 415 SER A CA 1
ATOM 3317 C C . SER A 1 415 ? -16.632 -4.046 13.284 1.00 98.81 415 SER A C 1
ATOM 3319 O O . SER A 1 415 ? -15.877 -4.328 12.357 1.00 98.81 415 SER A O 1
ATOM 3321 N N . SER A 1 416 ? -17.963 -4.076 13.144 1.00 98.56 416 SER A N 1
ATOM 3322 C CA . SER A 1 416 ? -18.614 -4.415 11.875 1.00 98.56 416 SER A CA 1
ATOM 3323 C C . SER A 1 416 ? -18.229 -3.437 10.763 1.00 98.56 416 SER A C 1
ATOM 3325 O O . SER A 1 416 ? -17.920 -3.871 9.657 1.00 98.56 416 SER A O 1
ATOM 3327 N N . MET A 1 417 ? -18.220 -2.127 11.022 1.00 98.88 417 MET A N 1
ATOM 3328 C CA . MET A 1 417 ? -17.799 -1.144 10.018 1.00 98.88 417 MET A CA 1
ATOM 3329 C C . MET A 1 417 ? -16.348 -1.366 9.577 1.00 98.88 417 MET A C 1
ATOM 3331 O O . MET A 1 417 ? -16.073 -1.318 8.383 1.00 98.88 417 MET A O 1
ATOM 3335 N N . LEU A 1 418 ? -15.433 -1.632 10.516 1.00 98.94 418 LEU A N 1
ATOM 3336 C CA . LEU A 1 418 ? -14.032 -1.922 10.208 1.00 98.94 418 LEU A CA 1
ATOM 3337 C C . LEU A 1 418 ? -13.916 -3.176 9.337 1.00 98.94 418 LEU A C 1
ATOM 3339 O O . LEU A 1 418 ? -13.409 -3.090 8.223 1.00 98.94 418 LEU A O 1
ATOM 3343 N N . LEU A 1 419 ? -14.443 -4.313 9.790 1.00 98.88 419 LEU A N 1
ATOM 3344 C CA . LEU A 1 419 ? -14.270 -5.607 9.119 1.00 98.88 419 LEU A CA 1
ATOM 3345 C C . LEU A 1 419 ? -14.842 -5.644 7.693 1.00 98.88 419 LEU A C 1
ATOM 3347 O O . LEU A 1 419 ? -14.271 -6.307 6.837 1.00 98.88 419 LEU A O 1
ATOM 3351 N N . ASN A 1 420 ? -15.913 -4.893 7.414 1.00 98.75 420 ASN A N 1
ATOM 3352 C CA . ASN A 1 420 ? -16.518 -4.841 6.076 1.00 98.75 420 ASN A CA 1
ATOM 3353 C C . ASN A 1 420 ? -15.911 -3.751 5.170 1.00 98.75 420 ASN A C 1
ATOM 3355 O O . ASN A 1 420 ? -16.166 -3.725 3.971 1.00 98.75 420 ASN A O 1
ATOM 3359 N N . SER A 1 421 ? -15.131 -2.814 5.716 1.00 98.88 421 SER A N 1
ATOM 3360 C CA . SER A 1 421 ? -14.735 -1.605 4.977 1.00 98.88 421 SER A CA 1
ATOM 3361 C C . SER A 1 421 ? -13.813 -1.848 3.778 1.00 98.88 421 SER A C 1
ATOM 3363 O O . SER A 1 421 ? -13.929 -1.124 2.791 1.00 98.88 421 SER A O 1
ATOM 3365 N N . LEU A 1 422 ? -12.933 -2.855 3.839 1.00 98.75 422 LEU A N 1
ATOM 3366 C CA . LEU A 1 422 ? -12.040 -3.208 2.730 1.00 98.75 422 LEU A CA 1
ATOM 3367 C C . LEU A 1 422 ? -12.830 -3.699 1.513 1.00 98.75 422 LEU A C 1
ATOM 3369 O O . LEU A 1 422 ? -12.671 -3.146 0.431 1.00 98.75 422 LEU A O 1
ATOM 3373 N N . GLU A 1 423 ? -13.712 -4.684 1.708 1.00 98.56 423 GLU A N 1
ATOM 3374 C CA . GLU A 1 423 ? -14.559 -5.233 0.641 1.00 98.56 423 GLU A CA 1
ATOM 3375 C C . GLU A 1 423 ? -15.459 -4.144 0.047 1.00 98.56 423 GLU A C 1
ATOM 3377 O O . GLU A 1 423 ? -15.586 -4.025 -1.167 1.00 98.56 423 GLU A O 1
ATOM 3382 N N . ILE A 1 424 ? -16.027 -3.281 0.897 1.00 98.94 424 ILE A N 1
ATOM 3383 C CA . ILE A 1 424 ? -16.827 -2.140 0.443 1.00 98.94 424 ILE A CA 1
ATOM 3384 C C . ILE A 1 424 ? -15.998 -1.219 -0.459 1.00 98.94 424 ILE A C 1
ATOM 3386 O O . ILE A 1 424 ? -16.490 -0.814 -1.508 1.00 98.94 424 ILE A O 1
ATOM 3390 N N . TYR A 1 425 ? -14.760 -0.883 -0.073 1.00 98.94 425 TYR A N 1
ATOM 3391 C CA . TYR A 1 425 ? -13.871 -0.045 -0.884 1.00 98.94 425 TYR A CA 1
ATOM 3392 C C . TYR A 1 425 ? -13.473 -0.723 -2.201 1.00 98.94 425 TYR A C 1
ATOM 3394 O O . TYR A 1 425 ? -13.484 -0.083 -3.252 1.00 98.94 425 TYR A O 1
ATOM 3402 N N . GLU A 1 426 ? -13.166 -2.018 -2.166 1.00 98.88 426 GLU A N 1
ATOM 3403 C CA . GLU A 1 426 ? -12.857 -2.815 -3.353 1.00 98.88 426 GLU A CA 1
ATOM 3404 C C . GLU A 1 426 ? -14.035 -2.854 -4.337 1.00 98.88 426 GLU A C 1
ATOM 3406 O O . GLU A 1 426 ? -13.853 -2.608 -5.528 1.00 98.88 426 GLU A O 1
ATOM 3411 N N . ASN A 1 427 ? -15.257 -3.049 -3.834 1.00 98.81 427 ASN A N 1
ATOM 3412 C CA . ASN A 1 427 ? -16.463 -3.208 -4.644 1.00 98.81 427 ASN A CA 1
ATOM 3413 C C . ASN A 1 427 ? -16.717 -2.049 -5.622 1.00 98.81 427 ASN A C 1
ATOM 3415 O O . ASN A 1 427 ? -17.176 -2.297 -6.739 1.00 98.81 427 ASN A O 1
ATOM 3419 N N . TYR A 1 428 ? -16.425 -0.803 -5.229 1.00 98.56 428 TYR A N 1
ATOM 3420 C CA . TYR A 1 428 ? -16.591 0.367 -6.102 1.00 98.56 428 TYR A CA 1
ATOM 3421 C C . TYR A 1 428 ? -15.294 0.879 -6.740 1.00 98.56 428 TYR A C 1
ATOM 3423 O O . TYR A 1 428 ? -15.332 1.930 -7.370 1.00 98.56 428 TYR A O 1
ATOM 3431 N N . THR A 1 429 ? -14.156 0.197 -6.592 1.00 98.81 429 THR A N 1
ATOM 3432 C CA . THR A 1 429 ? -12.885 0.623 -7.209 1.00 98.81 429 THR A CA 1
ATOM 3433 C C . THR A 1 429 ? -12.444 -0.323 -8.332 1.00 98.81 429 THR A C 1
ATOM 3435 O O . THR A 1 429 ? -13.249 -0.684 -9.183 1.00 98.81 429 THR A O 1
ATOM 3438 N N . ALA A 1 430 ? -11.159 -0.664 -8.444 1.00 98.31 430 ALA A N 1
ATOM 3439 C CA . ALA A 1 430 ? -10.676 -1.467 -9.565 1.00 98.31 430 ALA A CA 1
ATOM 3440 C C . ALA A 1 430 ? -11.164 -2.929 -9.439 1.00 98.31 430 ALA A C 1
ATOM 3442 O O . ALA A 1 430 ? -10.902 -3.562 -8.416 1.00 98.31 430 ALA A O 1
ATOM 3443 N N . PRO A 1 431 ? -11.834 -3.499 -10.458 1.00 98.56 431 PRO A N 1
ATOM 3444 C CA . PRO A 1 431 ? -12.474 -4.807 -10.342 1.00 98.56 431 PRO A CA 1
ATOM 3445 C C . PRO A 1 431 ? -11.486 -5.974 -10.466 1.00 98.56 431 PRO A C 1
ATOM 3447 O O . PRO A 1 431 ? -10.522 -5.908 -11.234 1.00 98.56 431 PRO A O 1
ATOM 3450 N N . LEU A 1 432 ? -11.800 -7.087 -9.790 1.00 98.75 432 LEU A N 1
ATOM 3451 C CA . LEU A 1 432 ? -11.212 -8.419 -10.026 1.00 98.75 432 LEU A CA 1
ATOM 3452 C C . LEU A 1 432 ? -9.666 -8.422 -10.039 1.00 98.75 432 LEU A C 1
ATOM 3454 O O . LEU A 1 432 ? -9.029 -9.089 -10.861 1.00 98.75 432 LEU A O 1
ATOM 3458 N N . GLY A 1 433 ? -9.068 -7.612 -9.161 1.00 98.38 433 GLY A N 1
ATOM 3459 C CA . GLY A 1 433 ? -7.624 -7.558 -8.936 1.00 98.38 433 GLY A CA 1
ATOM 3460 C C . GLY A 1 433 ? -6.809 -6.800 -9.986 1.00 98.38 433 GLY A C 1
ATOM 3461 O O . GLY A 1 433 ? -5.590 -6.759 -9.862 1.00 98.38 433 GLY A O 1
ATOM 3462 N N . VAL A 1 434 ? -7.417 -6.173 -11.003 1.00 98.62 434 VAL A N 1
ATOM 3463 C CA . VAL A 1 434 ? -6.652 -5.483 -12.069 1.00 98.62 434 VAL A CA 1
ATOM 3464 C C . VAL A 1 434 ? -5.849 -4.274 -11.558 1.00 98.62 434 VAL A C 1
ATOM 3466 O O . VAL A 1 434 ? -4.808 -3.926 -12.120 1.00 98.62 434 VAL A O 1
ATOM 3469 N N . GLY A 1 435 ? -6.307 -3.663 -10.460 1.00 98.31 435 GLY A N 1
ATOM 3470 C CA . GLY A 1 435 ? -5.685 -2.503 -9.824 1.00 98.31 435 GLY A CA 1
ATOM 3471 C C . GLY A 1 435 ? -5.803 -1.206 -10.632 1.00 98.31 435 GLY A C 1
ATOM 3472 O O . GLY A 1 435 ? -6.447 -1.136 -11.679 1.00 98.31 435 GLY A O 1
ATOM 3473 N N . TRP A 1 436 ? -5.138 -0.164 -10.140 1.00 98.12 436 TRP A N 1
ATOM 3474 C CA . TRP A 1 436 ? -5.026 1.157 -10.754 1.00 98.12 436 TRP A CA 1
ATOM 3475 C C . TRP A 1 436 ? -6.379 1.858 -10.889 1.00 98.12 436 TRP A C 1
ATOM 3477 O O . TRP A 1 436 ? -7.025 2.112 -9.879 1.00 98.12 436 TRP A O 1
ATOM 3487 N N . MET A 1 437 ? -6.784 2.250 -12.100 1.00 96.62 437 MET A N 1
ATOM 3488 C CA . MET A 1 437 ? -8.001 3.037 -12.361 1.00 96.62 437 MET A CA 1
ATOM 3489 C C . MET A 1 437 ? -8.139 4.304 -11.493 1.00 96.62 437 MET A C 1
ATOM 3491 O O . MET A 1 437 ? -9.248 4.777 -11.244 1.00 96.62 437 MET A O 1
ATOM 3495 N N . VAL A 1 438 ? -7.014 4.865 -11.037 1.00 96.69 438 VAL A N 1
ATOM 3496 C CA . VAL A 1 438 ? -6.941 6.074 -10.207 1.00 96.69 438 VAL A CA 1
ATOM 3497 C C . VAL A 1 438 ? -6.470 7.277 -11.011 1.00 96.69 438 VAL A C 1
ATOM 3499 O O . VAL A 1 438 ? -5.727 7.150 -11.987 1.00 96.69 438 VAL A O 1
ATOM 3502 N N . ASN A 1 439 ? -6.830 8.476 -10.553 1.00 87.44 439 ASN A N 1
ATOM 3503 C CA . ASN A 1 439 ? -6.242 9.704 -11.081 1.00 87.44 439 ASN A CA 1
ATOM 3504 C C . ASN A 1 439 ? -4.707 9.708 -10.952 1.00 87.44 439 ASN A C 1
ATOM 3506 O O . ASN A 1 439 ? -4.185 9.436 -9.863 1.00 87.44 439 ASN A O 1
ATOM 3510 N N . PRO A 1 440 ? -3.974 10.069 -12.021 1.00 87.94 440 PRO A N 1
ATOM 3511 C CA . PRO A 1 440 ? -2.526 10.188 -11.970 1.00 87.94 440 PRO A CA 1
ATOM 3512 C C . PRO A 1 440 ? -2.027 11.176 -10.921 1.00 87.94 440 PRO A C 1
ATOM 3514 O O . PRO A 1 440 ? -2.736 12.085 -10.497 1.00 87.94 440 PRO A O 1
ATOM 3517 N N . GLU A 1 441 ? -0.763 11.010 -10.545 1.00 92.19 441 GLU A N 1
ATOM 3518 C CA . GLU A 1 441 ? -0.039 11.821 -9.566 1.00 92.19 441 GLU A CA 1
ATOM 3519 C C . GLU A 1 441 ? -0.587 11.680 -8.147 1.00 92.19 441 GLU A C 1
ATOM 3521 O O . GLU A 1 441 ? 0.086 11.098 -7.305 1.00 92.19 441 GLU A O 1
ATOM 3526 N N . HIS A 1 442 ? -1.787 12.183 -7.860 1.00 92.12 442 HIS A N 1
ATOM 3527 C CA . HIS A 1 442 ? -2.345 12.210 -6.508 1.00 92.12 442 HIS A CA 1
ATOM 3528 C C . HIS A 1 442 ? -3.103 10.937 -6.115 1.00 92.12 442 HIS A C 1
ATOM 3530 O O . HIS A 1 442 ? -3.404 10.789 -4.937 1.00 92.12 442 HIS A O 1
ATOM 3536 N N . HIS A 1 443 ? -3.400 10.032 -7.054 1.00 97.62 443 HIS A N 1
ATOM 3537 C CA . HIS A 1 443 ? -3.924 8.674 -6.806 1.00 97.62 443 HIS A CA 1
ATOM 3538 C C . HIS A 1 443 ? -5.303 8.613 -6.123 1.00 97.62 443 HIS A C 1
ATOM 3540 O O . HIS A 1 443 ? -5.682 7.589 -5.565 1.00 97.62 443 HIS A O 1
ATOM 3546 N N . TYR A 1 444 ? -6.076 9.703 -6.170 1.00 97.75 444 TYR A N 1
ATOM 3547 C CA . TYR A 1 444 ? -7.390 9.792 -5.524 1.00 97.75 444 TYR A CA 1
ATOM 3548 C C . TYR A 1 444 ? -8.511 9.913 -6.549 1.00 97.75 444 TYR A C 1
ATOM 3550 O O . TYR A 1 444 ? -8.515 10.845 -7.353 1.00 97.75 444 TYR A O 1
ATOM 3558 N N . GLY A 1 445 ? -9.496 9.027 -6.460 1.00 89.69 445 GLY A N 1
ATOM 3559 C CA . GLY A 1 445 ? -10.690 9.070 -7.301 1.00 89.69 445 GLY A CA 1
ATOM 3560 C C . GLY A 1 445 ? -10.544 8.344 -8.638 1.00 89.69 445 GLY A C 1
ATOM 3561 O O . GLY A 1 445 ? -9.420 8.025 -9.042 1.00 89.69 445 GLY A O 1
ATOM 3562 N N . PRO A 1 446 ? -11.682 8.072 -9.297 1.00 89.88 446 PRO A N 1
ATOM 3563 C CA . PRO A 1 446 ? -11.750 7.213 -10.469 1.00 89.88 446 PRO A CA 1
ATOM 3564 C C . PRO A 1 446 ? -11.148 7.880 -11.701 1.00 89.88 446 PRO A C 1
ATOM 3566 O O . PRO A 1 446 ? -11.520 8.990 -12.080 1.00 89.88 446 PRO A O 1
ATOM 3569 N N . ASN A 1 447 ? -10.272 7.155 -12.380 1.00 86.44 447 ASN A N 1
ATOM 3570 C CA . ASN A 1 447 ? -9.815 7.470 -13.723 1.00 86.44 447 ASN A CA 1
ATOM 3571 C C . ASN A 1 447 ? -9.321 6.181 -14.379 1.00 86.44 447 ASN A C 1
ATOM 3573 O O . ASN A 1 447 ? -8.162 5.807 -14.208 1.00 86.44 447 ASN A O 1
ATOM 3577 N N . VAL A 1 448 ? -10.221 5.485 -15.083 1.00 84.81 448 VAL A N 1
ATOM 3578 C CA . VAL A 1 448 ? -9.945 4.146 -15.634 1.00 84.81 448 VAL A CA 1
ATOM 3579 C C . VAL A 1 448 ? -8.685 4.165 -16.494 1.00 84.81 448 VAL A C 1
ATOM 3581 O O . VAL A 1 448 ? -7.711 3.509 -16.147 1.00 84.81 448 VAL A O 1
ATOM 3584 N N . ASP A 1 449 ? -8.650 5.036 -17.506 1.00 88.69 449 ASP A N 1
ATOM 3585 C CA . ASP A 1 449 ? -7.504 5.187 -18.411 1.00 88.69 449 ASP A CA 1
ATOM 3586 C C . ASP A 1 449 ? -6.372 6.062 -17.832 1.00 88.69 449 ASP A C 1
ATOM 3588 O O . ASP A 1 449 ? -5.443 6.425 -18.558 1.00 88.69 449 ASP A O 1
ATOM 3592 N N . GLY A 1 450 ? -6.415 6.414 -16.540 1.00 81.31 450 GLY A N 1
ATOM 3593 C CA . GLY A 1 450 ? -5.520 7.402 -15.929 1.00 81.31 450 GLY A CA 1
ATOM 3594 C C . GLY A 1 450 ? -4.043 7.132 -16.220 1.00 81.31 450 GLY A C 1
ATOM 3595 O O . GLY A 1 450 ? -3.307 8.035 -16.627 1.00 81.31 450 GLY A O 1
ATOM 3596 N N . TYR A 1 451 ? -3.625 5.871 -16.094 1.00 84.75 451 TYR A N 1
ATOM 3597 C CA . TYR A 1 451 ? -2.268 5.431 -16.421 1.00 84.75 451 TYR A CA 1
ATOM 3598 C C . TYR A 1 451 ? -2.163 4.488 -17.631 1.00 84.75 451 TYR A C 1
ATOM 3600 O O . TYR A 1 451 ? -1.048 4.087 -17.971 1.00 84.75 451 TYR A O 1
ATOM 3608 N N . GLU A 1 452 ? -3.265 4.191 -18.322 1.00 87.81 452 GLU A N 1
ATOM 3609 C CA . GLU A 1 452 ? -3.336 3.146 -19.361 1.00 87.81 452 GLU A CA 1
ATOM 3610 C C . GLU A 1 452 ? -2.369 3.385 -20.534 1.00 87.81 452 GLU A C 1
ATOM 3612 O O . GLU A 1 452 ? -1.779 2.455 -21.072 1.00 87.81 452 GLU A O 1
ATOM 3617 N N . TYR A 1 453 ? -2.131 4.650 -20.891 1.00 85.06 453 TYR A N 1
ATOM 3618 C CA . TYR A 1 453 ? -1.195 5.039 -21.958 1.00 85.06 453 TYR A CA 1
ATOM 3619 C C . TYR A 1 453 ? 0.069 5.725 -21.420 1.00 85.06 453 TYR A C 1
ATOM 3621 O O . TYR A 1 453 ? 0.752 6.468 -22.135 1.00 85.06 453 TYR A O 1
ATOM 3629 N N . SER A 1 454 ? 0.363 5.517 -20.136 1.00 83.88 454 SER A N 1
ATOM 3630 C CA . SER A 1 454 ? 1.513 6.099 -19.449 1.00 83.88 454 SER A CA 1
ATOM 3631 C C . SER A 1 454 ? 2.732 5.173 -19.488 1.00 83.88 454 SER A C 1
ATOM 3633 O O . SER A 1 454 ? 2.725 4.126 -20.120 1.00 83.88 454 SER A O 1
ATOM 3635 N N . LYS A 1 455 ? 3.818 5.582 -18.830 1.00 93.56 455 LYS A N 1
ATOM 3636 C CA . LYS A 1 455 ? 5.122 4.898 -18.863 1.00 93.56 455 LYS A CA 1
ATOM 3637 C C . LYS A 1 455 ? 5.390 3.961 -17.678 1.00 93.56 455 LYS A C 1
ATOM 3639 O O . LYS A 1 455 ? 6.519 3.514 -17.482 1.00 93.56 455 LYS A O 1
ATOM 3644 N N . TRP A 1 456 ? 4.395 3.764 -16.817 1.00 93.69 456 TRP A N 1
ATOM 3645 C CA . TRP A 1 456 ? 4.591 3.183 -15.487 1.00 93.69 456 TRP A CA 1
ATOM 3646 C C . TRP A 1 456 ? 4.390 1.666 -15.432 1.00 93.69 456 TRP A C 1
ATOM 3648 O O . TRP A 1 456 ? 4.620 1.087 -14.370 1.00 93.69 456 TRP A O 1
ATOM 3658 N N . GLY A 1 457 ? 3.989 1.026 -16.538 1.00 96.88 457 GLY A N 1
ATOM 3659 C CA . GLY A 1 457 ? 3.757 -0.422 -16.585 1.00 96.88 457 GLY A CA 1
ATOM 3660 C C . GLY A 1 457 ? 2.467 -0.857 -15.887 1.00 96.88 457 GLY A C 1
ATOM 3661 O O . GLY A 1 457 ? 2.454 -1.886 -15.221 1.00 96.88 457 GLY A O 1
ATOM 3662 N N . THR A 1 458 ? 1.413 -0.043 -15.957 1.00 97.94 458 THR A N 1
ATOM 3663 C CA . THR A 1 458 ? 0.211 -0.137 -15.111 1.00 97.94 458 THR A CA 1
ATOM 3664 C C . THR A 1 458 ? -1.047 -0.119 -15.970 1.00 97.94 458 THR A C 1
ATOM 3666 O O . THR A 1 458 ? -1.759 0.885 -16.023 1.00 97.94 458 THR A O 1
ATOM 3669 N N . TYR A 1 459 ? -1.250 -1.206 -16.708 1.00 97.00 459 TYR A N 1
ATOM 3670 C CA . TYR A 1 459 ? -2.241 -1.285 -17.777 1.00 97.00 459 TYR A CA 1
ATOM 3671 C C . TYR A 1 459 ? -3.300 -2.335 -17.454 1.00 97.00 459 TYR A C 1
ATOM 3673 O O . TYR A 1 459 ? -2.982 -3.371 -16.871 1.00 97.00 459 TYR A O 1
ATOM 3681 N N . HIS A 1 460 ? -4.540 -2.078 -17.856 1.00 97.38 460 HIS A N 1
ATOM 3682 C CA . HIS A 1 460 ? -5.664 -3.006 -17.749 1.00 97.38 460 HIS A CA 1
ATOM 3683 C C . HIS A 1 460 ? -6.108 -3.551 -19.114 1.00 97.38 460 HIS A C 1
ATOM 3685 O O . HIS A 1 460 ? -6.869 -4.515 -19.156 1.00 97.38 460 HIS A O 1
ATOM 3691 N N . PHE A 1 461 ? -5.664 -2.958 -20.229 1.00 96.50 461 PHE A N 1
ATOM 3692 C CA . PHE A 1 461 ? -5.938 -3.412 -21.598 1.00 96.50 461 PHE A CA 1
ATOM 3693 C C . PHE A 1 461 ? -7.426 -3.602 -21.911 1.00 96.50 461 PHE A C 1
ATOM 3695 O O . PHE A 1 461 ? -7.819 -4.525 -22.628 1.00 96.50 461 PHE A O 1
ATOM 3702 N N . ALA A 1 462 ? -8.262 -2.712 -21.375 1.00 89.44 462 ALA A N 1
ATOM 3703 C CA . ALA A 1 462 ? -9.686 -2.728 -21.677 1.00 89.44 462 ALA A CA 1
ATOM 3704 C C . ALA A 1 462 ? -9.903 -2.310 -23.135 1.00 89.44 462 ALA A C 1
ATOM 3706 O O . ALA A 1 462 ? -9.408 -1.268 -23.571 1.00 89.44 462 ALA A O 1
ATOM 3707 N N . ASP A 1 463 ? -10.688 -3.068 -23.886 1.00 83.31 463 ASP A N 1
ATOM 3708 C CA . ASP A 1 463 ? -11.095 -2.762 -25.258 1.00 83.31 463 ASP A CA 1
ATOM 3709 C C . ASP A 1 463 ? -12.601 -3.001 -25.432 1.00 83.31 463 ASP A C 1
ATOM 3711 O O . ASP A 1 463 ? -13.345 -3.002 -24.456 1.00 83.31 463 ASP A O 1
ATOM 3715 N N . CYS A 1 464 ? -13.098 -3.095 -26.664 1.00 80.50 464 CYS A N 1
ATOM 3716 C CA . CYS A 1 464 ? -14.528 -3.292 -26.891 1.00 80.50 464 CYS A CA 1
ATOM 3717 C C . CYS A 1 464 ? -15.022 -4.726 -26.625 1.00 80.50 464 CYS A C 1
ATOM 3719 O O . CYS A 1 464 ? -16.231 -4.958 -26.589 1.00 80.50 464 CYS A O 1
ATOM 3721 N N . ASP A 1 465 ? -14.106 -5.679 -26.448 1.00 82.31 465 ASP A N 1
ATOM 3722 C CA . ASP A 1 465 ? -14.388 -7.104 -26.302 1.00 82.31 465 ASP A CA 1
ATOM 3723 C C . ASP A 1 465 ? -14.097 -7.620 -24.886 1.00 82.31 465 ASP A C 1
ATOM 3725 O O . ASP A 1 465 ? -14.818 -8.497 -24.398 1.00 82.31 465 ASP A O 1
ATOM 3729 N N . GLY A 1 466 ? -13.081 -7.080 -24.211 1.00 90.56 466 GLY A N 1
ATOM 3730 C CA . GLY A 1 466 ? -12.639 -7.570 -22.912 1.00 90.56 466 GLY A CA 1
ATOM 3731 C C . GLY A 1 466 ? -11.714 -6.634 -22.141 1.00 90.56 466 GLY A C 1
ATOM 3732 O O . GLY A 1 466 ? -11.554 -5.454 -22.452 1.00 90.56 466 GLY A O 1
ATOM 3733 N N . ILE A 1 467 ? -11.132 -7.179 -21.076 1.00 98.38 467 ILE A N 1
ATOM 3734 C CA . ILE A 1 467 ? -10.228 -6.495 -20.145 1.00 98.38 467 ILE A CA 1
ATOM 3735 C C . ILE A 1 467 ? -9.310 -7.525 -19.471 1.00 98.38 467 ILE A C 1
ATOM 3737 O O . ILE A 1 467 ? -9.654 -8.702 -19.378 1.00 98.38 467 ILE A O 1
ATOM 3741 N N . GLY A 1 468 ? -8.168 -7.063 -18.967 1.00 98.69 468 GLY A N 1
ATOM 3742 C CA . GLY A 1 468 ? -7.292 -7.778 -18.047 1.00 98.69 468 GLY A CA 1
ATOM 3743 C C . GLY A 1 468 ? -5.869 -7.887 -18.583 1.00 98.69 468 GLY A C 1
ATOM 3744 O O . GLY A 1 468 ? -5.574 -7.481 -19.705 1.00 98.69 468 GLY A O 1
ATOM 3745 N N . VAL A 1 469 ? -4.955 -8.419 -17.783 1.00 98.81 469 VAL A N 1
ATOM 3746 C CA . VAL A 1 469 ? -3.558 -8.594 -18.198 1.00 98.81 469 VAL A CA 1
ATOM 3747 C C . VAL A 1 469 ? -3.280 -10.074 -18.372 1.00 98.81 469 VAL A C 1
ATOM 3749 O O . VAL A 1 469 ? -3.348 -10.814 -17.402 1.00 98.81 469 VAL A O 1
ATOM 3752 N N . ASP A 1 470 ? -2.938 -10.511 -19.586 1.00 98.75 470 ASP A N 1
ATOM 3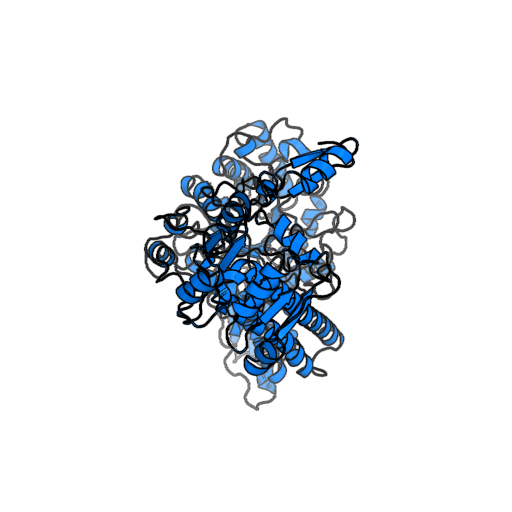753 C CA . ASP A 1 470 ? -2.518 -11.897 -19.809 1.00 98.75 470 ASP A CA 1
ATOM 3754 C C . ASP A 1 470 ? -1.113 -12.120 -19.230 1.00 98.75 470 ASP A C 1
ATOM 3756 O O . ASP A 1 470 ? -0.097 -11.730 -19.811 1.00 98.75 470 ASP A O 1
ATOM 3760 N N . ARG A 1 471 ? -1.074 -12.735 -18.049 1.00 98.81 471 ARG A N 1
ATOM 3761 C CA . ARG A 1 471 ? 0.139 -13.070 -17.295 1.00 98.81 471 ARG A CA 1
ATOM 3762 C C . ARG A 1 471 ? 0.474 -14.556 -17.338 1.00 98.81 471 ARG A C 1
ATOM 3764 O O . ARG A 1 471 ? 1.390 -14.991 -16.635 1.00 98.81 471 ARG A O 1
ATOM 3771 N N . THR A 1 472 ? -0.241 -15.317 -18.161 1.00 98.81 472 THR A N 1
ATOM 3772 C CA . THR A 1 472 ? -0.030 -16.754 -18.329 1.00 98.81 472 THR A CA 1
ATOM 3773 C C . THR A 1 472 ? 1.290 -17.045 -19.038 1.00 98.81 472 THR A C 1
ATOM 3775 O O . THR A 1 472 ? 1.815 -16.209 -19.779 1.00 98.81 472 THR A O 1
ATOM 3778 N N . VAL A 1 473 ? 1.840 -18.242 -18.840 1.00 98.50 473 VAL A N 1
ATOM 3779 C CA . VAL A 1 473 ? 2.976 -18.748 -19.628 1.00 98.50 473 VAL A CA 1
ATOM 3780 C C . VAL A 1 473 ? 2.541 -19.064 -21.051 1.00 98.50 473 VAL A C 1
ATOM 3782 O O . VAL A 1 473 ? 3.318 -18.882 -21.987 1.00 98.50 473 VAL A O 1
ATOM 3785 N N . SER A 1 474 ? 1.313 -19.558 -21.218 1.00 96.62 474 SER A N 1
ATOM 3786 C CA . SER A 1 474 ? 0.834 -20.054 -22.506 1.00 96.62 474 SER A CA 1
ATOM 3787 C C . SER A 1 474 ? 0.732 -18.979 -23.597 1.00 96.62 474 SER A C 1
ATOM 3789 O O . SER A 1 474 ? 1.065 -19.264 -24.752 1.00 96.62 474 SER A O 1
ATOM 3791 N N . SER A 1 475 ? 0.312 -17.759 -23.251 1.00 96.62 475 SER A N 1
ATOM 3792 C CA . SER A 1 475 ? 0.097 -16.675 -24.222 1.00 96.62 475 SER A CA 1
ATOM 3793 C C . SER A 1 475 ? 0.504 -15.279 -23.743 1.00 96.62 475 SER A C 1
ATOM 3795 O O . SER A 1 475 ? 0.576 -14.366 -24.569 1.00 96.62 475 SER A O 1
ATOM 3797 N N . GLY A 1 476 ? 0.800 -15.118 -22.452 1.00 98.00 476 GLY A N 1
ATOM 3798 C CA . GLY A 1 476 ? 1.031 -13.829 -21.815 1.00 98.00 476 GLY A CA 1
ATOM 3799 C C . GLY A 1 476 ? 2.491 -13.518 -21.492 1.00 98.00 476 GLY A C 1
ATOM 3800 O O . GLY A 1 476 ? 3.431 -13.916 -22.182 1.00 98.00 476 GLY A O 1
ATOM 3801 N N . THR A 1 477 ? 2.681 -12.780 -20.400 1.00 98.50 477 THR A N 1
ATOM 3802 C CA . THR A 1 477 ? 4.000 -12.353 -19.893 1.00 98.50 477 THR A CA 1
ATOM 3803 C C . THR A 1 477 ? 4.752 -13.469 -19.151 1.00 98.50 477 THR A C 1
ATOM 3805 O O . THR A 1 477 ? 5.909 -13.301 -18.750 1.00 98.50 477 THR A O 1
ATOM 3808 N N . GLY A 1 478 ? 4.101 -14.612 -18.914 1.00 98.50 478 GLY A N 1
ATOM 3809 C CA . GLY A 1 478 ? 4.634 -15.739 -18.152 1.00 98.50 478 GLY A CA 1
ATOM 3810 C C . GLY A 1 478 ? 4.889 -15.450 -16.677 1.00 98.50 478 GLY A C 1
ATOM 3811 O O . GLY A 1 478 ? 5.689 -16.149 -16.060 1.00 98.50 478 GLY A O 1
ATOM 3812 N N . TYR A 1 479 ? 4.297 -14.397 -16.108 1.00 98.81 479 TYR A N 1
ATOM 3813 C CA . TYR A 1 479 ? 4.484 -14.035 -14.700 1.00 98.81 479 TYR A CA 1
ATOM 3814 C C . TYR A 1 479 ? 4.057 -15.158 -13.740 1.00 98.81 479 TYR A C 1
ATOM 3816 O O . TYR A 1 479 ? 4.715 -15.364 -12.721 1.00 98.81 479 TYR A O 1
ATOM 3824 N N . THR A 1 480 ? 3.040 -15.951 -14.095 1.00 98.69 480 THR A N 1
ATOM 3825 C CA . THR A 1 480 ? 2.626 -17.144 -13.330 1.00 98.69 480 THR A CA 1
ATOM 3826 C C . THR A 1 480 ? 3.783 -18.114 -13.062 1.00 98.69 480 THR A C 1
ATOM 3828 O O . THR A 1 480 ? 3.818 -18.734 -12.002 1.00 98.69 480 THR A O 1
ATOM 3831 N N . SER A 1 481 ? 4.791 -18.185 -13.944 1.00 98.38 481 SER A N 1
ATOM 3832 C CA . SER A 1 481 ? 5.967 -19.051 -13.771 1.00 98.38 481 SER A CA 1
ATOM 3833 C C . SER A 1 481 ? 6.913 -18.625 -12.642 1.00 98.38 481 SER A C 1
ATOM 3835 O O . SER A 1 481 ? 7.906 -19.311 -12.404 1.00 98.38 481 SER A O 1
ATOM 3837 N N . GLN A 1 482 ? 6.700 -17.461 -12.020 1.00 98.69 482 GLN A N 1
ATOM 3838 C CA . GLN A 1 482 ? 7.498 -17.006 -10.878 1.00 98.69 482 GLN A CA 1
ATOM 3839 C C . GLN A 1 482 ? 7.012 -17.607 -9.551 1.00 98.69 482 GLN A C 1
ATOM 3841 O O . GLN A 1 482 ? 7.743 -17.563 -8.563 1.00 98.69 482 GLN A O 1
ATOM 3846 N N . TYR A 1 483 ? 5.805 -18.177 -9.522 1.00 98.75 483 TYR A N 1
ATOM 3847 C CA . TYR A 1 483 ? 5.283 -18.900 -8.366 1.00 98.75 483 TYR A CA 1
ATOM 3848 C C . TYR A 1 483 ? 5.741 -20.362 -8.351 1.00 98.75 483 TYR A C 1
ATOM 3850 O O . TYR A 1 483 ? 6.092 -20.939 -9.381 1.00 98.75 483 TYR A O 1
ATOM 3858 N N . HIS A 1 484 ? 5.682 -20.984 -7.170 1.00 98.44 484 HIS A N 1
ATOM 3859 C CA . HIS A 1 484 ? 5.782 -22.441 -7.045 1.00 98.44 484 HIS A CA 1
ATOM 3860 C C . HIS A 1 484 ? 4.593 -23.130 -7.719 1.00 98.44 484 HIS A C 1
ATOM 3862 O O . HIS A 1 484 ? 3.536 -22.518 -7.901 1.00 98.44 484 HIS A O 1
ATOM 3868 N N . GLN A 1 485 ? 4.792 -24.392 -8.107 1.00 98.00 485 GLN A N 1
ATOM 3869 C CA . GLN A 1 485 ? 3.945 -25.121 -9.053 1.00 98.00 485 GLN A CA 1
ATOM 3870 C C . GLN A 1 485 ? 2.447 -25.027 -8.732 1.00 98.00 485 GLN A C 1
ATOM 3872 O O . GLN A 1 485 ? 1.661 -24.727 -9.622 1.00 98.00 485 GLN A O 1
ATOM 3877 N N . GLU A 1 486 ? 2.052 -25.219 -7.476 1.00 98.31 486 GLU A N 1
ATOM 3878 C CA . GLU A 1 486 ? 0.654 -25.228 -7.043 1.00 98.31 486 GLU A CA 1
ATOM 3879 C C . GLU A 1 486 ? -0.045 -23.887 -7.309 1.00 98.31 486 GLU A C 1
ATOM 3881 O O . GLU A 1 486 ? -1.161 -23.843 -7.828 1.00 98.31 486 GLU A O 1
ATOM 3886 N N . ASN A 1 487 ? 0.627 -22.777 -6.996 1.00 98.56 487 ASN A N 1
ATOM 3887 C CA . ASN A 1 487 ? 0.099 -21.438 -7.246 1.00 98.56 487 ASN A CA 1
ATOM 3888 C C . ASN A 1 487 ? 0.233 -21.040 -8.719 1.00 98.56 487 ASN A C 1
ATOM 3890 O O . ASN A 1 487 ? -0.666 -20.395 -9.257 1.00 98.56 487 ASN A O 1
ATOM 3894 N N . ALA A 1 488 ? 1.316 -21.450 -9.385 1.00 98.50 488 ALA A N 1
ATOM 3895 C CA . ALA A 1 488 ? 1.491 -21.235 -10.816 1.00 98.50 488 ALA A CA 1
ATOM 3896 C C . ALA A 1 488 ? 0.346 -21.890 -11.602 1.00 98.50 488 ALA A C 1
ATOM 3898 O O . ALA A 1 488 ? -0.310 -21.212 -12.382 1.00 98.50 488 ALA A O 1
ATOM 3899 N N . GLU A 1 489 ? 0.034 -23.163 -11.340 1.00 98.25 489 GLU A N 1
ATOM 3900 C CA . GLU A 1 489 ? -1.077 -23.892 -11.966 1.00 98.25 489 GLU A CA 1
ATOM 3901 C C . GLU A 1 489 ? -2.441 -23.280 -11.619 1.00 98.25 489 GLU A C 1
ATOM 3903 O O . GLU A 1 489 ? -3.288 -23.124 -12.503 1.00 98.25 489 GLU A O 1
ATOM 3908 N N . ARG A 1 490 ? -2.641 -22.881 -10.351 1.00 98.19 490 ARG A N 1
ATOM 3909 C CA . ARG A 1 490 ? -3.868 -22.209 -9.898 1.00 98.19 490 ARG A CA 1
ATOM 3910 C C . ARG A 1 490 ? -4.147 -20.949 -10.711 1.00 98.19 490 ARG A C 1
ATOM 3912 O O . ARG A 1 490 ? -5.279 -20.772 -11.159 1.00 98.19 490 ARG A O 1
ATOM 3919 N N . TYR A 1 491 ? -3.138 -20.097 -10.896 1.00 98.75 491 TYR A N 1
ATOM 3920 C CA . TYR A 1 491 ? -3.276 -18.824 -11.600 1.00 98.75 491 TYR A CA 1
ATOM 3921 C C . TYR A 1 491 ? -3.184 -18.948 -13.125 1.00 98.75 491 TYR A C 1
ATOM 3923 O O . TYR A 1 491 ? -3.796 -18.141 -13.814 1.00 98.75 491 TYR A O 1
ATOM 3931 N N . GLU A 1 492 ? -2.479 -19.948 -13.661 1.00 98.69 492 GLU A N 1
ATOM 3932 C CA . GLU A 1 492 ? -2.313 -20.176 -15.108 1.00 98.69 492 GLU A CA 1
ATOM 3933 C C . GLU A 1 492 ? -3.626 -20.542 -15.804 1.00 98.69 492 GLU A C 1
ATOM 3935 O O . GLU A 1 492 ? -3.830 -20.210 -16.968 1.00 98.69 492 GLU A O 1
ATOM 3940 N N . SER A 1 493 ? -4.531 -21.235 -15.112 1.00 97.94 493 SER A N 1
ATOM 3941 C CA . SER A 1 493 ? -5.803 -21.668 -15.685 1.00 97.94 493 SER A CA 1
ATOM 3942 C C . SER A 1 493 ? -6.932 -20.706 -15.323 1.00 97.94 493 SER A C 1
ATOM 3944 O O . SER A 1 493 ? -7.266 -20.533 -14.152 1.00 97.94 493 SER A O 1
ATOM 3946 N N . VAL A 1 494 ? -7.607 -20.165 -16.343 1.00 97.38 494 VAL A N 1
ATOM 3947 C CA . VAL A 1 494 ? -8.828 -19.349 -16.187 1.00 97.38 494 VAL A CA 1
ATOM 3948 C C . VAL A 1 494 ? -9.892 -20.066 -15.340 1.00 97.38 494 VAL A C 1
ATOM 3950 O O . VAL A 1 494 ? -10.622 -19.427 -14.597 1.00 97.38 494 VAL A O 1
ATOM 3953 N N . ALA A 1 495 ? -9.977 -21.400 -15.421 1.00 96.81 495 ALA A N 1
ATOM 3954 C CA . ALA A 1 495 ? -10.986 -22.188 -14.709 1.00 96.81 495 ALA A CA 1
ATOM 3955 C C . ALA A 1 495 ? -10.692 -22.397 -13.211 1.00 96.81 495 ALA A C 1
ATOM 3957 O O . ALA A 1 495 ? -11.551 -22.900 -12.496 1.00 96.81 495 ALA A O 1
ATOM 3958 N N . SER A 1 496 ? -9.475 -22.096 -12.753 1.00 97.62 496 SER A N 1
ATOM 3959 C CA . SER A 1 496 ? -9.050 -22.247 -11.350 1.00 97.62 496 SER A CA 1
ATOM 3960 C C . SER A 1 496 ? -8.550 -20.944 -10.729 1.00 97.62 496 SER A C 1
ATOM 3962 O O . SER A 1 496 ? -8.372 -20.880 -9.510 1.00 97.62 496 SER A O 1
ATOM 3964 N N . CYS A 1 497 ? -8.298 -19.924 -11.554 1.00 98.75 497 CYS A N 1
ATOM 3965 C CA . CYS A 1 497 ? -7.891 -18.603 -11.109 1.00 98.75 497 CYS A CA 1
ATOM 3966 C C . CYS A 1 497 ? -9.023 -17.989 -10.269 1.00 98.75 497 CYS A C 1
ATOM 3968 O O . CYS A 1 497 ? -10.153 -17.931 -10.752 1.00 98.75 497 CYS A O 1
ATOM 3970 N N . PRO A 1 498 ? -8.767 -17.552 -9.025 1.00 98.62 498 PRO A N 1
ATOM 3971 C CA . PRO A 1 498 ? -9.800 -16.935 -8.196 1.00 98.62 498 PRO A CA 1
ATOM 3972 C C . PRO A 1 498 ? -10.371 -15.673 -8.850 1.00 98.62 498 PRO A C 1
ATOM 3974 O O . PRO A 1 498 ? -9.615 -14.889 -9.427 1.00 98.62 498 PRO A O 1
ATOM 3977 N N . ASP A 1 499 ? -11.688 -15.468 -8.742 1.00 98.81 499 ASP A N 1
ATOM 3978 C CA . ASP A 1 499 ? -12.382 -14.335 -9.372 1.00 98.81 499 ASP A CA 1
ATOM 3979 C C . ASP A 1 499 ? -11.726 -13.001 -8.975 1.00 98.81 499 ASP A C 1
ATOM 3981 O O . ASP A 1 499 ? -11.459 -12.154 -9.825 1.00 98.81 499 ASP A O 1
ATOM 3985 N N . GLU A 1 500 ? -11.377 -12.843 -7.697 1.00 98.56 500 GLU A N 1
ATOM 3986 C CA . GLU A 1 500 ? -10.783 -11.633 -7.128 1.00 98.56 500 GLU A CA 1
ATOM 3987 C C . GLU A 1 500 ? -9.387 -11.283 -7.679 1.00 98.56 500 GLU A C 1
ATOM 3989 O O . GLU A 1 500 ? -8.901 -10.177 -7.461 1.00 98.56 500 GLU A O 1
ATOM 3994 N N . LEU A 1 501 ? -8.739 -12.190 -8.418 1.00 98.88 501 LEU A N 1
ATOM 3995 C CA . LEU A 1 501 ? -7.458 -11.957 -9.096 1.00 98.88 501 LEU A CA 1
ATOM 3996 C C . LEU A 1 501 ? -7.516 -12.259 -10.601 1.00 98.88 501 LEU A C 1
ATOM 3998 O O . LEU A 1 501 ? -6.482 -12.229 -11.272 1.00 98.88 501 LEU A O 1
ATOM 4002 N N . LEU A 1 502 ? -8.701 -12.526 -11.158 1.00 98.88 502 LEU A N 1
ATOM 4003 C CA . LEU A 1 502 ? -8.842 -12.964 -12.544 1.00 98.88 502 LEU A CA 1
ATOM 4004 C C . LEU A 1 502 ? -8.226 -11.965 -13.527 1.00 98.88 502 LEU A C 1
ATOM 4006 O O . LEU A 1 502 ? -7.432 -12.361 -14.377 1.00 98.88 502 LEU A O 1
ATOM 4010 N N . LEU A 1 503 ? -8.546 -10.674 -13.401 1.00 98.88 503 LEU A N 1
ATOM 4011 C CA . LEU A 1 503 ? -8.060 -9.644 -14.328 1.00 98.88 503 LEU A CA 1
ATOM 4012 C C . LEU A 1 503 ? -6.605 -9.242 -14.064 1.00 98.88 503 LEU A C 1
ATOM 4014 O O . LEU A 1 503 ? -5.979 -8.598 -14.910 1.00 98.88 503 LEU A O 1
ATOM 4018 N N . PHE A 1 504 ? -6.052 -9.649 -12.918 1.00 98.88 504 PHE A N 1
ATOM 4019 C CA . PHE A 1 504 ? -4.617 -9.593 -12.687 1.00 98.88 504 PHE A CA 1
ATOM 4020 C C . PHE A 1 504 ? -3.880 -10.638 -13.537 1.00 98.88 504 PHE A C 1
ATOM 4022 O O . PHE A 1 504 ? -2.786 -10.351 -14.014 1.00 98.88 504 PHE A O 1
ATOM 4029 N N . PHE A 1 505 ? -4.442 -11.833 -13.738 1.00 98.94 505 PHE A N 1
ATOM 4030 C CA . PHE A 1 505 ? -3.740 -12.926 -14.424 1.00 98.94 505 PHE A CA 1
ATOM 4031 C C . PHE A 1 505 ? -4.160 -13.174 -15.875 1.00 98.94 505 PHE A C 1
ATOM 4033 O O . PHE A 1 505 ? -3.373 -13.739 -16.637 1.00 98.94 505 PHE A O 1
ATOM 4040 N N . HIS A 1 506 ? -5.366 -12.758 -16.263 1.00 98.94 506 HIS A N 1
ATOM 4041 C CA . HIS A 1 506 ? -5.959 -13.083 -17.557 1.00 98.94 506 HIS A CA 1
ATOM 4042 C C . HIS A 1 506 ? -6.551 -11.856 -18.241 1.00 98.94 506 HIS A C 1
ATOM 4044 O O . HIS A 1 506 ? -7.222 -11.046 -17.605 1.00 98.94 506 HIS A O 1
ATOM 4050 N N . HIS A 1 507 ? -6.385 -11.768 -19.564 1.00 98.69 507 HIS A N 1
ATOM 4051 C CA . HIS A 1 507 ? -7.251 -10.948 -20.419 1.00 98.69 507 HIS A CA 1
ATOM 4052 C C . HIS A 1 507 ? -8.427 -11.813 -20.878 1.00 98.69 507 HIS A C 1
ATOM 4054 O O . HIS A 1 507 ? -8.233 -12.851 -21.511 1.00 98.69 507 HIS A O 1
ATOM 4060 N N . VAL A 1 508 ? -9.647 -11.421 -20.515 1.00 98.31 508 VAL A N 1
ATOM 4061 C CA . VAL A 1 508 ? -10.866 -12.200 -20.778 1.00 98.31 508 VAL A CA 1
ATOM 4062 C C . VAL A 1 508 ? -11.939 -11.336 -21.435 1.00 98.31 508 VAL A C 1
ATOM 4064 O O . VAL A 1 508 ? -12.008 -10.128 -21.183 1.00 98.31 508 VAL A O 1
ATOM 4067 N N . PRO A 1 509 ? -12.823 -11.929 -22.261 1.00 96.31 509 PRO A N 1
ATOM 4068 C CA . PRO A 1 509 ? -13.961 -11.200 -22.792 1.00 96.31 509 PRO A CA 1
ATOM 4069 C C . PRO A 1 509 ? -14.903 -10.781 -21.662 1.00 96.31 509 PRO A C 1
ATOM 4071 O O . PRO A 1 509 ? -15.076 -11.500 -20.677 1.00 96.31 509 PRO A O 1
ATOM 4074 N N . TYR A 1 510 ? -15.612 -9.671 -21.846 1.00 92.06 510 TYR A N 1
ATOM 4075 C CA . TYR A 1 510 ? -16.611 -9.179 -20.891 1.00 92.06 510 TYR A CA 1
ATOM 4076 C C . TYR A 1 510 ? -17.701 -10.205 -20.545 1.00 92.06 510 TYR A C 1
ATOM 4078 O O . TYR A 1 510 ? -18.279 -10.160 -19.459 1.00 92.06 510 TYR A O 1
ATOM 4086 N N . THR A 1 511 ? -17.972 -11.143 -21.456 1.00 91.50 511 THR A N 1
ATOM 4087 C CA . THR A 1 511 ? -18.947 -12.230 -21.301 1.00 91.50 511 THR A CA 1
ATOM 4088 C C . THR A 1 511 ? -18.401 -13.457 -20.569 1.00 91.50 511 THR A C 1
ATOM 4090 O O . THR A 1 511 ? -19.145 -14.421 -20.395 1.00 91.50 511 THR A O 1
ATOM 4093 N N . HIS A 1 512 ? -17.124 -13.472 -20.174 1.00 96.88 512 HIS A N 1
ATOM 4094 C CA . HIS A 1 512 ? -16.560 -14.560 -19.380 1.00 96.88 512 HIS A CA 1
ATOM 4095 C C . HIS A 1 512 ? -17.339 -14.711 -18.068 1.00 96.88 512 HIS A C 1
ATOM 4097 O O . HIS A 1 512 ? -17.583 -13.715 -17.390 1.00 96.88 512 HIS A O 1
ATOM 4103 N N . VAL A 1 513 ? -17.751 -15.939 -17.743 1.00 96.75 513 VAL A N 1
ATOM 4104 C CA . VAL A 1 513 ? -18.556 -16.251 -16.557 1.00 96.75 513 VAL A CA 1
ATOM 4105 C C . VAL A 1 513 ? -17.631 -16.627 -15.408 1.00 96.75 513 VAL A C 1
ATOM 4107 O O . VAL A 1 513 ? -16.930 -17.631 -15.484 1.00 96.75 513 VAL A O 1
ATOM 4110 N N . LEU A 1 514 ? -17.679 -15.814 -14.360 1.00 98.31 514 LEU A N 1
ATOM 4111 C CA . LEU A 1 514 ? -16.968 -15.982 -13.100 1.00 98.31 514 LEU A CA 1
ATOM 4112 C C . LEU A 1 514 ? -17.480 -17.196 -12.309 1.00 98.31 514 LEU A C 1
ATOM 4114 O O . LEU A 1 514 ? -18.585 -17.691 -12.559 1.00 98.31 514 LEU A O 1
ATOM 4118 N N . HIS A 1 515 ? -16.748 -17.613 -11.275 1.00 98.19 515 HIS A N 1
ATOM 4119 C CA . HIS A 1 515 ? -17.191 -18.670 -10.354 1.00 98.19 515 HIS A CA 1
ATOM 4120 C C . HIS A 1 515 ? -18.510 -18.314 -9.651 1.00 98.19 515 HIS A C 1
ATOM 4122 O O . HIS A 1 515 ? -19.326 -19.192 -9.368 1.00 98.19 515 HIS A O 1
ATOM 4128 N N . SER A 1 516 ? -18.767 -17.020 -9.442 1.00 95.81 516 SER A N 1
ATOM 4129 C CA . SER A 1 516 ? -20.058 -16.505 -8.955 1.00 95.81 516 SER A CA 1
ATOM 4130 C C . SER A 1 516 ? -21.256 -16.736 -9.899 1.00 95.81 516 SER A C 1
ATOM 4132 O O . SER A 1 516 ? -22.400 -16.499 -9.507 1.00 95.81 516 SER A O 1
ATOM 4134 N N . GLY A 1 517 ? -21.028 -17.162 -11.146 1.00 95.12 517 GLY A N 1
ATOM 4135 C CA . GLY A 1 517 ? -22.053 -17.331 -12.183 1.00 95.12 517 GLY A CA 1
ATOM 4136 C C . GLY A 1 517 ? -22.421 -16.043 -12.929 1.00 95.12 517 GLY A C 1
ATOM 4137 O O . GLY A 1 517 ? -23.233 -16.082 -13.855 1.00 95.12 517 GLY A O 1
ATOM 4138 N N . LYS A 1 518 ? -21.827 -14.903 -12.560 1.00 94.38 518 LYS A N 1
ATOM 4139 C CA . LYS A 1 518 ? -21.987 -13.620 -13.259 1.00 94.38 518 LYS A CA 1
ATOM 4140 C C . LYS A 1 518 ? -20.936 -13.469 -14.349 1.00 94.38 518 LYS A C 1
ATOM 4142 O O . LYS A 1 518 ? -19.835 -13.996 -14.228 1.00 94.38 518 LYS A O 1
ATOM 4147 N N . THR A 1 519 ? -21.250 -12.720 -15.401 1.00 95.50 519 THR A N 1
ATOM 4148 C CA . THR A 1 519 ? -20.216 -12.312 -16.358 1.00 95.50 519 THR A CA 1
ATOM 4149 C C . THR A 1 519 ? -19.293 -11.265 -15.734 1.00 95.50 519 THR A C 1
ATOM 4151 O O . THR A 1 519 ? -19.714 -10.552 -14.823 1.00 95.50 519 THR A O 1
ATOM 4154 N N . VAL A 1 520 ? -18.068 -11.118 -16.245 1.00 97.25 520 VAL A N 1
ATOM 4155 C CA . VAL A 1 520 ? -17.128 -10.063 -15.819 1.00 97.25 520 VAL A CA 1
ATOM 4156 C C . VAL A 1 520 ? -17.793 -8.687 -15.850 1.00 97.25 520 VAL A C 1
ATOM 4158 O O . VAL A 1 520 ? -17.754 -7.962 -14.860 1.00 97.25 520 VAL A O 1
ATOM 4161 N N . ILE A 1 521 ? -18.472 -8.336 -16.947 1.00 94.00 521 ILE A N 1
ATOM 4162 C CA . ILE A 1 521 ? -19.125 -7.024 -17.067 1.00 94.00 521 ILE A CA 1
ATOM 4163 C C . ILE A 1 521 ? -20.289 -6.842 -16.087 1.00 94.00 521 ILE A C 1
ATOM 4165 O O . ILE A 1 521 ? -20.443 -5.765 -15.517 1.00 94.00 521 ILE A O 1
ATOM 4169 N N . GLN A 1 522 ? -21.080 -7.893 -15.842 1.00 89.62 522 GLN A N 1
ATOM 4170 C CA . GLN A 1 522 ? -22.176 -7.819 -14.878 1.00 89.62 522 GLN A CA 1
ATOM 4171 C C . GLN A 1 522 ? -21.648 -7.733 -13.445 1.00 89.62 522 GLN A C 1
ATOM 4173 O O . GLN A 1 522 ? -22.203 -6.991 -12.644 1.00 89.62 522 GLN A O 1
ATOM 4178 N N . HIS A 1 523 ? -20.564 -8.447 -13.127 1.00 97.44 523 HIS A N 1
ATOM 4179 C CA . HIS A 1 523 ? -19.890 -8.333 -11.839 1.00 97.44 523 HIS A CA 1
ATOM 4180 C C . HIS A 1 523 ? -19.413 -6.902 -11.597 1.00 97.44 523 HIS A C 1
ATOM 4182 O O . HIS A 1 523 ? -19.730 -6.355 -10.547 1.00 97.44 523 HIS A O 1
ATOM 4188 N N . ILE A 1 524 ? -18.746 -6.281 -12.581 1.00 95.69 524 ILE A N 1
ATOM 4189 C CA . ILE A 1 524 ? -18.323 -4.877 -12.493 1.00 95.69 524 ILE A CA 1
ATOM 4190 C C . ILE A 1 524 ? -19.526 -3.994 -12.147 1.00 95.69 524 ILE A C 1
ATOM 4192 O O . ILE A 1 524 ? -19.484 -3.282 -11.152 1.00 95.69 524 ILE A O 1
ATOM 4196 N N . TYR A 1 525 ? -20.633 -4.072 -12.890 1.00 87.25 525 TYR A N 1
ATOM 4197 C CA . TYR A 1 525 ? -21.807 -3.253 -12.571 1.00 87.25 525 TYR A CA 1
ATOM 4198 C C . TYR A 1 525 ? -22.345 -3.514 -11.162 1.00 87.25 525 TYR A C 1
ATOM 4200 O O . TYR A 1 525 ? -22.578 -2.568 -10.406 1.00 87.25 525 TYR A O 1
ATOM 4208 N N . ASP A 1 526 ? -22.514 -4.783 -10.802 1.00 90.94 526 ASP A N 1
ATOM 4209 C CA . ASP A 1 526 ? -23.125 -5.185 -9.541 1.00 90.94 526 ASP A CA 1
ATOM 4210 C C . ASP A 1 526 ? -22.306 -4.732 -8.331 1.00 90.94 526 ASP A C 1
ATOM 4212 O O . ASP A 1 526 ? -22.883 -4.169 -7.399 1.00 90.94 526 ASP A O 1
ATOM 4216 N N . THR A 1 527 ? -20.984 -4.934 -8.336 1.00 98.06 527 THR A N 1
ATOM 4217 C CA . THR A 1 527 ? -20.136 -4.516 -7.211 1.00 98.06 527 THR A CA 1
ATOM 4218 C C . THR A 1 527 ? -20.093 -3.004 -7.090 1.00 98.06 527 THR A C 1
ATOM 4220 O O . THR A 1 527 ? -20.167 -2.488 -5.982 1.00 98.06 527 THR A O 1
ATOM 4223 N N . HIS A 1 528 ? -20.073 -2.264 -8.198 1.00 96.62 528 HIS A N 1
ATOM 4224 C CA . HIS A 1 528 ? -20.000 -0.807 -8.144 1.00 96.62 528 HIS A CA 1
ATOM 4225 C C . HIS A 1 528 ? -21.299 -0.187 -7.619 1.00 96.62 528 HIS A C 1
ATOM 4227 O O . HIS A 1 528 ? -21.261 0.766 -6.835 1.00 96.62 528 HIS A O 1
ATOM 4233 N N . PHE A 1 529 ? -22.461 -0.727 -8.008 1.00 92.75 529 PHE A N 1
ATOM 4234 C CA . PHE A 1 529 ? -23.738 -0.321 -7.413 1.00 92.75 529 PHE A CA 1
ATOM 4235 C C . PHE A 1 529 ? -23.801 -0.696 -5.928 1.00 92.75 529 PHE A C 1
ATOM 4237 O O . PHE A 1 529 ? -24.050 0.181 -5.098 1.00 92.75 529 PHE A O 1
ATOM 4244 N N . ALA A 1 530 ? -23.516 -1.958 -5.590 1.00 97.00 530 ALA A N 1
ATOM 4245 C CA . ALA A 1 530 ? -23.575 -2.449 -4.216 1.00 97.00 530 ALA A CA 1
ATOM 4246 C C . ALA A 1 530 ? -22.585 -1.721 -3.295 1.00 97.00 530 ALA A C 1
ATOM 4248 O O . ALA A 1 530 ? -22.961 -1.295 -2.209 1.00 97.00 530 ALA A O 1
ATOM 4249 N N . GLY A 1 531 ? -21.350 -1.499 -3.742 1.00 98.50 531 GLY A N 1
ATOM 4250 C CA . GLY A 1 531 ? -20.303 -0.801 -3.000 1.00 98.50 531 GLY A CA 1
ATOM 4251 C C . GLY A 1 531 ? -20.690 0.635 -2.652 1.00 98.50 531 GLY A C 1
ATOM 4252 O O . GLY A 1 531 ? -20.488 1.072 -1.519 1.00 98.50 531 GLY A O 1
ATOM 4253 N N . ALA A 1 532 ? -21.311 1.366 -3.584 1.00 96.88 532 ALA A N 1
ATOM 4254 C CA . ALA A 1 532 ? -21.810 2.715 -3.313 1.00 96.88 532 ALA A CA 1
ATOM 4255 C C . ALA A 1 532 ? -22.966 2.720 -2.292 1.00 96.88 532 ALA A C 1
ATOM 4257 O O . ALA A 1 532 ? -23.031 3.600 -1.430 1.00 96.88 532 ALA A O 1
ATOM 4258 N N . GLU A 1 533 ? -23.864 1.733 -2.351 1.00 98.19 533 GLU A N 1
ATOM 4259 C CA . GLU A 1 533 ? -24.941 1.563 -1.365 1.00 98.19 533 GLU A CA 1
ATOM 4260 C C . GLU A 1 533 ? -24.396 1.174 0.016 1.00 98.19 533 GLU A C 1
ATOM 4262 O O . GLU A 1 533 ? -24.803 1.747 1.029 1.00 98.19 533 GLU A O 1
ATOM 4267 N N . GLN A 1 534 ? -23.425 0.261 0.067 1.00 98.81 534 GLN A N 1
ATOM 4268 C CA . GLN A 1 534 ? -22.746 -0.153 1.293 1.00 98.81 534 GLN A CA 1
ATOM 4269 C C . GLN A 1 534 ? -21.973 1.012 1.932 1.00 98.81 534 GLN A C 1
ATOM 4271 O O . GLN A 1 534 ? -22.046 1.202 3.146 1.00 98.81 534 GLN A O 1
ATOM 4276 N N . ALA A 1 535 ? -21.295 1.849 1.138 1.00 98.56 535 ALA A N 1
ATOM 4277 C CA . ALA A 1 535 ? -20.638 3.063 1.625 1.00 98.56 535 ALA A CA 1
ATOM 4278 C C . ALA A 1 535 ? -21.643 4.053 2.245 1.00 98.56 535 ALA A C 1
ATOM 4280 O O . ALA A 1 535 ? -21.391 4.612 3.312 1.00 98.56 535 ALA A O 1
ATOM 4281 N N . ALA A 1 536 ? -22.820 4.226 1.635 1.00 98.19 536 ALA A N 1
ATOM 4282 C CA . ALA A 1 536 ? -23.895 5.021 2.231 1.00 98.19 536 ALA A CA 1
ATOM 4283 C C . ALA A 1 536 ? -24.433 4.393 3.534 1.00 98.19 536 ALA A C 1
ATOM 4285 O O . ALA A 1 536 ? -24.750 5.112 4.485 1.00 98.19 536 ALA A O 1
ATOM 4286 N N . ALA A 1 537 ? -24.493 3.061 3.613 1.00 98.62 537 ALA A N 1
ATOM 4287 C CA . ALA A 1 537 ? -24.895 2.343 4.819 1.00 98.62 537 ALA A CA 1
ATOM 4288 C C . ALA A 1 537 ? -23.876 2.481 5.969 1.00 98.62 537 ALA A C 1
ATOM 4290 O O . ALA A 1 537 ? -24.288 2.529 7.130 1.00 98.62 537 ALA A O 1
ATOM 4291 N N . LEU A 1 538 ? -22.572 2.624 5.688 1.00 98.62 538 LEU A N 1
ATOM 4292 C CA . LEU A 1 538 ? -21.565 2.943 6.715 1.00 98.62 538 LEU A CA 1
ATOM 4293 C C . LEU A 1 538 ? -21.867 4.286 7.396 1.00 98.62 538 LEU A C 1
ATOM 4295 O O . LEU A 1 538 ? -21.820 4.374 8.624 1.00 98.62 538 LEU A O 1
ATOM 4299 N N . ALA A 1 539 ? -22.249 5.311 6.626 1.00 97.25 539 ALA A N 1
ATOM 4300 C CA . ALA A 1 539 ? -22.640 6.611 7.174 1.00 97.25 539 ALA A CA 1
ATOM 4301 C C . ALA A 1 539 ? -23.903 6.514 8.051 1.00 97.25 539 ALA A C 1
ATOM 4303 O O . ALA A 1 539 ? -23.953 7.096 9.135 1.00 97.25 539 ALA A O 1
ATOM 4304 N N . GLN A 1 540 ? -24.900 5.732 7.622 1.00 97.75 540 GLN A N 1
ATOM 4305 C CA . GLN A 1 540 ? -26.107 5.474 8.418 1.00 97.75 540 GLN A CA 1
ATOM 4306 C C . GLN A 1 540 ? -25.796 4.706 9.708 1.00 97.75 540 GLN A C 1
ATOM 4308 O O . GLN A 1 540 ? -26.368 5.003 10.754 1.00 97.75 540 GLN A O 1
ATOM 4313 N N . THR A 1 541 ? -24.882 3.737 9.640 1.00 98.38 541 THR A N 1
ATOM 4314 C CA . THR A 1 541 ? -24.443 2.941 10.792 1.00 98.38 541 THR A CA 1
ATOM 4315 C C . THR A 1 541 ? -23.727 3.817 11.813 1.00 98.38 541 THR A C 1
ATOM 4317 O O . THR A 1 541 ? -24.065 3.772 12.992 1.00 98.38 541 THR A O 1
ATOM 4320 N N . TRP A 1 542 ? -22.805 4.677 11.367 1.00 98.56 542 TRP A N 1
ATOM 4321 C CA . TRP A 1 542 ? -22.138 5.634 12.251 1.00 98.56 542 TRP A CA 1
ATOM 4322 C C . TRP A 1 542 ? -23.132 6.593 12.913 1.00 98.56 542 TRP A C 1
ATOM 4324 O O . TRP A 1 542 ? -23.014 6.861 14.102 1.00 98.56 542 TRP A O 1
ATOM 4334 N N . GLY A 1 543 ? -24.154 7.050 12.180 1.00 98.12 543 GLY A N 1
ATOM 4335 C CA . GLY A 1 543 ? -25.201 7.928 12.714 1.00 98.12 543 GLY A CA 1
ATOM 4336 C C . GLY A 1 543 ? -25.955 7.355 13.922 1.00 98.12 543 GLY A C 1
ATOM 4337 O O . GLY A 1 543 ? -26.414 8.116 14.767 1.00 98.12 543 GLY A O 1
ATOM 4338 N N . GLN A 1 544 ? -26.028 6.028 14.066 1.00 98.19 544 GLN A N 1
ATOM 4339 C CA . GLN A 1 544 ? -26.657 5.374 15.226 1.00 98.19 544 GLN A CA 1
ATOM 4340 C C . GLN A 1 544 ? -25.854 5.552 16.524 1.00 98.19 544 GLN A C 1
ATOM 4342 O O . GLN A 1 544 ? -26.381 5.321 17.609 1.00 98.19 544 GLN A O 1
ATOM 4347 N N . LEU A 1 545 ? -24.588 5.966 16.425 1.00 98.19 545 LEU A N 1
ATOM 4348 C CA . LEU A 1 545 ? -23.684 6.164 17.558 1.00 98.19 545 LEU A CA 1
ATOM 4349 C C . LEU A 1 545 ? -23.736 7.593 18.129 1.00 98.19 545 LEU A C 1
ATOM 4351 O O . LEU A 1 545 ? -22.945 7.932 19.015 1.00 98.19 545 LEU A O 1
ATOM 4355 N N . GLU A 1 546 ? -24.644 8.441 17.636 1.00 97.12 546 GLU A N 1
ATOM 4356 C CA . GLU A 1 546 ? -24.808 9.810 18.127 1.00 97.12 546 GLU A CA 1
ATOM 4357 C C . GLU A 1 546 ? -25.116 9.811 19.634 1.00 97.12 546 GLU A C 1
ATOM 4359 O O . GLU A 1 546 ? -25.961 9.067 20.129 1.00 97.12 546 GLU A O 1
ATOM 4364 N N . GLY A 1 547 ? -24.384 10.631 20.391 1.00 96.94 547 GLY A N 1
ATOM 4365 C CA . GLY A 1 547 ? -24.501 10.697 21.850 1.00 96.94 547 GLY A CA 1
ATOM 4366 C C . GLY A 1 547 ? -23.798 9.569 22.618 1.00 96.94 547 GLY A C 1
ATOM 4367 O O . GLY A 1 547 ? -23.723 9.654 23.844 1.00 96.94 547 GLY A O 1
ATOM 4368 N N . LYS A 1 548 ? -23.246 8.553 21.936 1.00 97.50 548 LYS A N 1
ATOM 4369 C CA . LYS A 1 548 ? -22.407 7.498 22.542 1.00 97.50 548 LYS A CA 1
ATOM 4370 C C . LYS A 1 548 ? -20.905 7.706 22.335 1.00 97.50 548 LYS A C 1
ATOM 4372 O O . LYS A 1 548 ? -20.102 7.112 23.047 1.00 97.50 548 LYS A O 1
ATOM 4377 N N . ILE A 1 549 ? -20.529 8.544 21.373 1.00 98.06 549 ILE A N 1
ATOM 4378 C CA . ILE A 1 549 ? -19.142 8.884 21.041 1.00 98.06 549 ILE A CA 1
ATOM 4379 C C . ILE A 1 549 ? -18.881 10.353 21.387 1.00 98.06 549 ILE A C 1
ATOM 4381 O O . ILE A 1 549 ? -19.801 11.172 21.347 1.00 98.06 549 ILE A O 1
ATOM 4385 N N . ASP A 1 550 ? -17.630 10.693 21.718 1.00 97.38 550 ASP A N 1
ATOM 4386 C CA . ASP A 1 550 ? -17.212 12.089 21.887 1.00 97.38 550 ASP A CA 1
ATOM 4387 C C . ASP A 1 550 ? -17.663 12.934 20.676 1.00 97.38 550 ASP A C 1
ATOM 4389 O O . ASP A 1 550 ? -17.362 12.547 19.541 1.00 97.38 550 ASP A O 1
ATOM 4393 N N . PRO A 1 551 ? -18.347 14.078 20.880 1.00 98.06 551 PRO A N 1
ATOM 4394 C CA . PRO A 1 551 ? -18.918 14.858 19.782 1.00 98.06 551 PRO A CA 1
ATOM 4395 C C . PRO A 1 551 ? -17.898 15.264 18.712 1.00 98.06 551 PRO A C 1
ATOM 4397 O O . PRO A 1 551 ? -18.200 15.228 17.524 1.00 98.06 551 PRO A O 1
ATOM 4400 N N . THR A 1 552 ? -16.659 15.577 19.106 1.00 97.56 552 THR A N 1
ATOM 4401 C CA . THR A 1 552 ? -15.613 15.996 18.159 1.00 97.56 552 THR A CA 1
ATOM 4402 C C . THR A 1 552 ? -15.208 14.842 17.246 1.00 97.56 552 THR A C 1
ATOM 4404 O O . THR A 1 552 ? -15.017 15.023 16.040 1.00 97.56 552 THR A O 1
ATOM 4407 N N . VAL A 1 553 ? -15.067 13.641 17.815 1.00 98.19 553 VAL A N 1
ATOM 4408 C CA . VAL A 1 553 ? -14.746 12.432 17.047 1.00 98.19 553 VAL A CA 1
ATOM 4409 C C . VAL A 1 553 ? -15.935 12.012 16.188 1.00 98.19 553 VAL A C 1
ATOM 4411 O O . VAL A 1 553 ? -15.747 11.692 15.011 1.00 98.19 553 VAL A O 1
ATOM 4414 N N . PHE A 1 554 ? -17.146 12.064 16.748 1.00 98.69 554 PHE A N 1
ATOM 4415 C CA . PHE A 1 554 ? -18.384 11.744 16.050 1.00 98.69 554 PHE A CA 1
ATOM 4416 C C . PHE A 1 554 ? -18.558 12.595 14.791 1.00 98.69 554 PHE A C 1
ATOM 4418 O O . PHE A 1 554 ? -18.670 12.033 13.700 1.00 98.69 554 PHE A O 1
ATOM 4425 N N . ASP A 1 555 ? -18.480 13.922 14.920 1.00 98.56 555 ASP A N 1
ATOM 4426 C CA . ASP A 1 555 ? -18.666 14.865 13.813 1.00 98.56 555 ASP A CA 1
ATOM 4427 C C . ASP A 1 555 ? -17.603 14.686 12.721 1.00 98.56 555 ASP A C 1
ATOM 4429 O O . ASP A 1 555 ? -17.897 14.736 11.519 1.00 98.56 555 ASP A O 1
ATOM 4433 N N . LYS A 1 556 ? -16.349 14.435 13.123 1.00 98.56 556 LYS A N 1
ATOM 4434 C CA . LYS A 1 556 ? -15.243 14.207 12.186 1.00 98.56 556 LYS A CA 1
ATOM 4435 C C . LYS A 1 556 ? -15.456 12.936 11.368 1.00 98.56 556 LYS A C 1
ATOM 4437 O O . LYS A 1 556 ? -15.309 12.985 10.147 1.00 98.56 556 LYS A O 1
ATOM 4442 N N . VAL A 1 557 ? -15.795 11.816 12.009 1.00 98.81 557 VAL A N 1
ATOM 4443 C CA . VAL A 1 557 ? -16.047 10.547 11.306 1.00 98.81 557 VAL A CA 1
ATOM 4444 C C . VAL A 1 557 ? -17.321 10.636 10.466 1.00 98.81 557 VAL A C 1
ATOM 4446 O O . VAL A 1 557 ? -17.302 10.201 9.319 1.00 98.81 557 VAL A O 1
ATOM 4449 N N . ALA A 1 558 ? -18.387 11.268 10.967 1.00 98.75 558 ALA A N 1
ATOM 4450 C CA . ALA A 1 558 ? -19.624 11.476 10.212 1.00 98.75 558 ALA A CA 1
ATOM 4451 C C . ALA A 1 558 ? -19.374 12.269 8.916 1.00 98.75 558 ALA A C 1
ATOM 4453 O O . ALA A 1 558 ? -19.854 11.887 7.849 1.00 98.75 558 ALA A O 1
ATOM 4454 N N . THR A 1 559 ? -18.555 13.325 8.985 1.00 98.75 559 THR A N 1
ATOM 4455 C CA . THR A 1 559 ? -18.162 14.122 7.810 1.00 98.75 559 THR A CA 1
ATOM 4456 C C . THR A 1 559 ? -17.385 13.289 6.787 1.00 98.75 559 THR A C 1
ATOM 4458 O O . THR A 1 559 ? -17.648 13.381 5.588 1.00 98.75 559 THR A O 1
ATOM 4461 N N . LEU A 1 560 ? -16.432 12.470 7.244 1.00 98.75 560 LEU A N 1
ATOM 4462 C CA . LEU A 1 560 ? -15.634 11.611 6.362 1.00 98.75 560 LEU A CA 1
ATOM 4463 C C . LEU A 1 560 ? -16.494 10.519 5.713 1.00 98.75 560 LEU A C 1
ATOM 4465 O O . LEU A 1 560 ? -16.413 10.337 4.504 1.00 98.75 560 LEU A O 1
ATOM 4469 N N . GLN A 1 561 ? -17.383 9.876 6.473 1.00 98.56 561 GLN A N 1
ATOM 4470 C CA . GLN A 1 561 ? -18.308 8.863 5.957 1.00 98.56 561 GLN A CA 1
ATOM 4471 C C . GLN A 1 561 ? -19.298 9.434 4.935 1.00 98.56 561 GLN A C 1
ATOM 4473 O O . GLN A 1 561 ? -19.558 8.810 3.908 1.00 98.56 561 GLN A O 1
ATOM 4478 N N . ALA A 1 562 ? -19.812 10.648 5.159 1.00 98.31 562 ALA A N 1
ATOM 4479 C CA . ALA A 1 562 ? -20.630 11.339 4.164 1.00 98.31 562 ALA A CA 1
ATOM 4480 C C . ALA A 1 562 ? -19.834 11.625 2.876 1.00 98.31 562 ALA A C 1
ATOM 4482 O O . ALA A 1 562 ? -20.332 11.397 1.774 1.00 98.31 562 ALA A O 1
ATOM 4483 N N . GLY A 1 563 ? -18.576 12.064 3.006 1.00 98.44 563 GLY A N 1
ATOM 4484 C CA . GLY A 1 563 ? -17.672 12.255 1.869 1.00 98.44 563 GLY A CA 1
ATOM 4485 C C . GLY A 1 563 ? -17.369 10.957 1.113 1.00 98.44 563 GLY A C 1
ATOM 4486 O O . GLY A 1 563 ? -17.392 10.949 -0.116 1.00 98.44 563 GLY A O 1
ATOM 4487 N N . GLN A 1 564 ? -17.145 9.853 1.831 1.00 98.81 564 GLN A N 1
ATOM 4488 C CA . GLN A 1 564 ? -16.967 8.519 1.257 1.00 98.81 564 GLN A CA 1
ATOM 4489 C C . GLN A 1 564 ? -18.215 8.067 0.491 1.00 98.81 564 GLN A C 1
ATOM 4491 O O . GLN A 1 564 ? -18.081 7.569 -0.623 1.00 98.81 564 GLN A O 1
ATOM 4496 N N . ALA A 1 565 ? -19.415 8.267 1.043 1.00 98.06 565 ALA A N 1
ATOM 4497 C CA . ALA A 1 565 ? -20.666 7.900 0.382 1.00 98.06 565 ALA A CA 1
ATOM 4498 C C . ALA A 1 565 ? -20.885 8.668 -0.935 1.00 98.06 565 ALA A C 1
ATOM 4500 O O . ALA A 1 565 ? -21.334 8.079 -1.917 1.00 98.06 565 ALA A O 1
ATOM 4501 N N . GLU A 1 566 ? -20.546 9.961 -0.990 1.00 96.62 566 GLU A N 1
ATOM 4502 C CA . GLU A 1 566 ? -20.620 10.734 -2.238 1.00 96.62 566 GLU A CA 1
ATOM 4503 C C . GLU A 1 566 ? -19.532 10.326 -3.236 1.00 96.62 566 GLU A C 1
ATOM 4505 O O . GLU A 1 566 ? -19.824 10.102 -4.409 1.00 96.62 566 GLU A O 1
ATOM 4510 N N . HIS A 1 567 ? -18.289 10.152 -2.787 1.00 97.50 567 HIS A N 1
ATOM 4511 C CA . HIS A 1 567 ? -17.193 9.782 -3.682 1.00 97.50 567 HIS A CA 1
ATOM 4512 C C . HIS A 1 567 ? -17.323 8.345 -4.217 1.00 97.50 567 HIS A C 1
ATOM 4514 O O . HIS A 1 567 ? -16.941 8.076 -5.353 1.00 97.50 567 HIS A O 1
ATOM 4520 N N . ALA A 1 568 ? -17.922 7.422 -3.458 1.00 97.62 568 ALA A N 1
ATOM 4521 C CA . ALA A 1 568 ? -18.237 6.076 -3.940 1.00 97.62 568 ALA A CA 1
ATOM 4522 C C . ALA A 1 568 ? -19.255 6.092 -5.100 1.00 97.62 568 ALA A C 1
ATOM 4524 O O . ALA A 1 568 ? -19.174 5.252 -5.996 1.00 97.62 568 ALA A O 1
ATOM 4525 N N . LYS A 1 569 ? -20.179 7.069 -5.142 1.00 88.56 569 LYS A N 1
ATOM 4526 C CA . LYS A 1 569 ? -21.075 7.265 -6.299 1.00 88.56 569 LYS A CA 1
ATOM 4527 C C . LYS A 1 569 ? -20.304 7.726 -7.530 1.00 88.56 569 LYS A C 1
ATOM 4529 O O . LYS A 1 569 ? -20.580 7.237 -8.619 1.00 88.56 569 LYS A O 1
ATOM 4534 N N . GLU A 1 570 ? -19.341 8.633 -7.358 1.00 86.25 570 GLU A N 1
ATOM 4535 C CA . GLU A 1 570 ? -18.473 9.091 -8.450 1.00 86.25 570 GLU A CA 1
ATOM 4536 C C . GLU A 1 570 ? -17.671 7.925 -9.036 1.00 86.25 570 GLU A C 1
ATOM 4538 O O . GLU A 1 570 ? -17.693 7.714 -10.247 1.00 86.25 570 GLU A O 1
ATOM 4543 N N . TRP A 1 571 ? -17.045 7.119 -8.175 1.00 96.19 571 TRP A N 1
ATOM 4544 C CA . TRP A 1 571 ? -16.381 5.875 -8.561 1.00 96.19 571 TRP A CA 1
ATOM 4545 C C . TRP A 1 571 ? -17.305 4.947 -9.351 1.00 96.19 571 TRP A C 1
ATOM 4547 O O . TRP A 1 571 ? -17.015 4.624 -10.502 1.00 96.19 571 TRP A O 1
ATOM 4557 N N . ARG A 1 572 ? -18.462 4.595 -8.783 1.00 96.12 572 ARG A N 1
ATOM 4558 C CA . ARG A 1 572 ? -19.468 3.766 -9.454 1.00 96.12 572 ARG A CA 1
ATOM 4559 C C . ARG A 1 572 ? -19.826 4.297 -10.838 1.00 96.12 572 ARG A C 1
ATOM 4561 O O . ARG A 1 572 ? -19.815 3.540 -11.805 1.00 96.12 572 ARG A O 1
ATOM 4568 N N . ASP A 1 573 ? -20.180 5.576 -10.933 1.00 75.56 573 ASP A N 1
ATOM 4569 C CA . ASP A 1 573 ? -20.690 6.165 -12.170 1.00 75.56 573 ASP A CA 1
ATOM 4570 C C . ASP A 1 573 ? -19.603 6.232 -13.244 1.00 75.56 573 ASP A C 1
ATOM 4572 O O . ASP A 1 573 ? -19.877 5.916 -14.405 1.00 75.56 573 ASP A O 1
ATOM 4576 N N . MET A 1 574 ? -18.370 6.577 -12.866 1.00 78.81 574 MET A N 1
ATOM 4577 C CA . MET A 1 574 ? -17.231 6.643 -13.781 1.00 78.81 574 MET A CA 1
ATOM 4578 C C . MET A 1 574 ? -16.846 5.263 -14.312 1.00 78.81 574 MET A C 1
ATOM 4580 O O . MET A 1 574 ? -16.731 5.096 -15.529 1.00 78.81 574 MET A O 1
ATOM 4584 N N . ILE A 1 575 ? -16.712 4.264 -13.435 1.00 82.50 575 ILE A N 1
ATOM 4585 C CA . ILE A 1 575 ? -16.357 2.904 -13.848 1.00 82.50 575 ILE A CA 1
ATOM 4586 C C . ILE A 1 575 ? -17.474 2.291 -14.705 1.00 82.50 575 ILE A C 1
ATOM 4588 O O . ILE A 1 575 ? -17.224 1.843 -15.829 1.00 82.50 575 ILE A O 1
ATOM 4592 N N . ASN A 1 576 ? -18.727 2.339 -14.238 1.00 80.25 576 ASN A N 1
ATOM 4593 C CA . ASN A 1 576 ? -19.856 1.762 -14.970 1.00 80.25 576 ASN A CA 1
ATOM 4594 C C . ASN A 1 576 ? -20.040 2.428 -16.336 1.00 80.25 576 ASN A C 1
ATOM 4596 O O . ASN A 1 576 ? -20.246 1.734 -17.331 1.00 80.25 576 ASN A O 1
ATOM 4600 N N . THR A 1 577 ? -19.920 3.757 -16.415 1.00 72.19 577 THR A N 1
ATOM 4601 C CA . THR A 1 577 ? -20.042 4.490 -17.684 1.00 72.19 577 THR A CA 1
ATOM 4602 C C . THR A 1 577 ? -18.905 4.156 -18.645 1.00 72.19 577 THR A C 1
ATOM 4604 O O . THR A 1 577 ? -19.158 3.978 -19.839 1.00 72.19 577 THR A O 1
ATOM 4607 N N . TYR A 1 578 ? -17.667 4.048 -18.157 1.00 81.31 578 TYR A N 1
ATOM 4608 C CA . TYR A 1 578 ? -16.525 3.661 -18.984 1.00 81.31 578 TYR A CA 1
ATOM 4609 C C . TYR A 1 578 ? -16.747 2.281 -19.614 1.00 81.31 578 TYR A C 1
ATOM 4611 O O . TYR A 1 578 ? -16.717 2.136 -20.840 1.00 81.31 578 TYR A O 1
ATOM 4619 N N . PHE A 1 579 ? -17.055 1.277 -18.790 1.00 80.31 579 PHE A N 1
ATOM 4620 C CA . PHE A 1 579 ? -17.246 -0.089 -19.268 1.00 80.31 579 PHE A CA 1
ATOM 4621 C C . PHE A 1 579 ? -18.507 -0.252 -20.106 1.00 80.31 579 PHE A C 1
ATOM 4623 O O . PHE A 1 579 ? -18.513 -1.011 -21.074 1.00 80.31 579 PHE A O 1
ATOM 4630 N N . TYR A 1 580 ? -19.560 0.504 -19.803 1.00 73.38 580 TYR A N 1
ATOM 4631 C CA . TYR A 1 580 ? -20.710 0.639 -20.685 1.00 73.38 580 TYR A CA 1
ATOM 4632 C C . TYR A 1 580 ? -20.289 1.130 -22.069 1.00 73.38 580 TYR A C 1
ATOM 4634 O O . TYR A 1 580 ? -20.581 0.471 -23.055 1.00 73.38 580 TYR A O 1
ATOM 4642 N N . ARG A 1 581 ? -19.554 2.243 -22.171 1.00 69.44 581 ARG A N 1
ATOM 4643 C CA . ARG A 1 581 ? -19.135 2.813 -23.464 1.00 69.44 581 ARG A CA 1
ATOM 4644 C C . ARG A 1 581 ? -18.239 1.873 -24.265 1.00 69.44 581 ARG A C 1
ATOM 4646 O O . ARG A 1 581 ? -18.414 1.783 -25.476 1.00 69.44 581 ARG A O 1
ATOM 4653 N N . LYS A 1 582 ? -17.315 1.181 -23.595 1.00 72.56 582 LYS A N 1
ATOM 4654 C CA . LYS A 1 582 ? -16.432 0.176 -24.204 1.00 72.56 582 LYS A CA 1
ATOM 4655 C C . LYS A 1 582 ? -17.214 -1.007 -24.759 1.00 72.56 582 LYS A C 1
ATOM 4657 O O . LYS A 1 582 ? -16.995 -1.413 -25.893 1.00 72.56 582 LYS A O 1
ATOM 4662 N N . SER A 1 583 ? -18.163 -1.521 -23.985 1.00 67.75 583 SER A N 1
ATOM 4663 C CA . SER A 1 583 ? -18.826 -2.787 -24.290 1.00 67.75 583 SER A CA 1
ATOM 4664 C C . SER A 1 583 ? -20.175 -2.631 -25.034 1.00 67.75 583 SER A C 1
ATOM 4666 O O . SER A 1 583 ? -20.663 -3.586 -25.637 1.00 67.75 583 SER A O 1
ATOM 4668 N N . ALA A 1 584 ? -20.764 -1.424 -25.075 1.00 53.84 584 ALA A N 1
ATOM 4669 C CA . ALA A 1 584 ? -22.170 -1.133 -25.412 1.00 53.84 584 ALA A CA 1
ATOM 4670 C C . ALA A 1 584 ? -22.731 -1.780 -26.689 1.00 53.84 584 ALA A C 1
ATOM 4672 O O . ALA A 1 584 ? -23.843 -2.300 -26.645 1.00 53.84 584 ALA A O 1
ATOM 4673 N N . ALA A 1 585 ? -22.032 -1.767 -27.829 1.00 49.72 585 ALA A N 1
ATOM 4674 C CA . ALA A 1 585 ? -22.614 -2.338 -29.052 1.00 49.72 585 ALA A CA 1
ATOM 4675 C C . ALA A 1 585 ? -22.890 -3.847 -28.897 1.00 49.72 585 ALA A C 1
ATOM 4677 O O . ALA A 1 585 ? -23.931 -4.333 -29.327 1.00 49.72 585 ALA A O 1
ATOM 4678 N N . LYS A 1 586 ? -22.012 -4.580 -28.206 1.00 48.28 586 LYS A N 1
ATOM 4679 C CA . LYS A 1 586 ? -22.194 -6.013 -27.936 1.00 48.28 586 LYS A CA 1
ATOM 4680 C C . LYS A 1 586 ? -22.950 -6.279 -26.629 1.00 48.28 586 LYS A C 1
ATOM 4682 O O . LYS A 1 586 ? -23.736 -7.219 -26.577 1.00 48.28 586 LYS A O 1
ATOM 4687 N N . SER A 1 587 ? -22.794 -5.431 -25.614 1.00 42.94 587 SER A N 1
ATOM 4688 C CA . SER A 1 587 ? -23.410 -5.597 -24.285 1.00 42.94 587 SER A CA 1
ATOM 4689 C C . SER A 1 587 ? -24.923 -5.416 -24.255 1.00 42.94 587 SER A C 1
ATOM 4691 O O . SER A 1 587 ? -25.572 -5.930 -23.349 1.00 42.94 587 SER A O 1
ATOM 4693 N N . PHE A 1 588 ? -25.507 -4.749 -25.253 1.00 47.12 588 PHE A N 1
ATOM 4694 C CA . PHE A 1 588 ? -26.962 -4.735 -25.452 1.00 47.12 588 PHE A CA 1
ATOM 4695 C C . PHE A 1 588 ? -27.479 -5.849 -26.367 1.00 47.12 588 PHE A C 1
ATOM 4697 O O . PHE A 1 588 ? -28.647 -5.829 -26.749 1.00 47.12 588 PHE A O 1
ATOM 4704 N N . GLY A 1 589 ? -26.629 -6.806 -26.752 1.00 48.44 589 GLY A N 1
ATOM 4705 C CA . GLY A 1 589 ? -27.019 -7.893 -27.647 1.00 48.44 589 GLY A CA 1
ATOM 4706 C C . GLY A 1 589 ? -27.307 -7.435 -29.079 1.00 48.44 589 GLY A C 1
ATOM 4707 O O . GLY A 1 589 ? -28.056 -8.104 -29.788 1.00 48.44 589 GLY A O 1
ATOM 4708 N N . VAL A 1 590 ? -26.742 -6.302 -29.533 1.00 62.25 590 VAL A N 1
ATOM 4709 C CA . VAL A 1 590 ? -26.852 -5.896 -30.944 1.00 62.25 590 VAL A CA 1
ATOM 4710 C C . VAL A 1 590 ? -25.918 -6.775 -31.774 1.00 62.25 590 VAL A C 1
ATOM 4712 O O . VAL A 1 590 ? -24.779 -6.431 -32.070 1.00 62.25 590 VAL A O 1
ATOM 4715 N N . GLU A 1 591 ? -26.421 -7.941 -32.167 1.00 65.31 591 GLU A N 1
ATOM 4716 C CA . GLU A 1 591 ? -25.700 -8.907 -33.005 1.00 65.31 591 GLU A CA 1
ATOM 4717 C C . GLU A 1 591 ? -25.579 -8.455 -34.467 1.00 65.31 591 GLU A C 1
ATOM 4719 O O . GLU A 1 591 ? -24.781 -9.002 -35.230 1.00 65.31 591 GLU A O 1
ATOM 4724 N N . ARG A 1 592 ? -26.399 -7.481 -34.890 1.00 81.00 592 ARG A N 1
ATOM 4725 C CA . ARG A 1 592 ? -26.544 -7.103 -36.297 1.00 81.00 592 ARG A CA 1
ATOM 4726 C C . ARG A 1 592 ? -26.650 -5.592 -36.482 1.00 81.00 592 ARG A C 1
ATOM 4728 O O . ARG A 1 592 ? -27.664 -4.975 -36.179 1.00 81.00 592 ARG A O 1
ATOM 4735 N N . ILE A 1 593 ? -25.600 -5.024 -37.065 1.00 87.19 593 ILE A N 1
ATOM 4736 C CA . ILE A 1 593 ? -25.510 -3.630 -37.510 1.00 87.19 593 ILE A CA 1
ATOM 4737 C C . ILE A 1 593 ? -25.539 -3.622 -39.042 1.00 87.19 593 ILE A C 1
ATOM 4739 O O . ILE A 1 593 ? -24.620 -4.154 -39.671 1.00 87.19 593 ILE A O 1
ATOM 4743 N N . ILE A 1 594 ? -26.592 -3.053 -39.635 1.00 91.69 594 ILE A N 1
ATOM 4744 C CA . ILE A 1 594 ? -26.795 -2.990 -41.090 1.00 91.69 594 ILE A CA 1
ATOM 4745 C C . ILE A 1 594 ? -26.645 -1.538 -41.545 1.00 91.69 594 ILE A C 1
ATOM 4747 O O . ILE A 1 594 ? -27.371 -0.670 -41.065 1.00 91.69 594 ILE A O 1
ATOM 4751 N N . VAL A 1 595 ? -25.735 -1.271 -42.484 1.00 89.81 595 VAL A N 1
ATOM 4752 C CA . VAL A 1 595 ? -25.527 0.076 -43.043 1.00 89.81 595 VAL A CA 1
ATOM 4753 C C . VAL A 1 595 ? -25.856 0.106 -44.532 1.00 89.81 595 VAL A C 1
ATOM 4755 O O . VAL A 1 595 ? -25.313 -0.664 -45.320 1.00 89.81 595 VAL A O 1
ATOM 4758 N N . THR A 1 596 ? -26.735 1.021 -44.931 1.00 88.94 596 THR A N 1
ATOM 4759 C CA . THR A 1 596 ? -27.140 1.225 -46.327 1.00 88.94 596 THR A CA 1
ATOM 4760 C C . THR A 1 596 ? -26.557 2.528 -46.861 1.00 88.94 596 THR A C 1
ATOM 4762 O O . THR A 1 596 ? -26.702 3.561 -46.210 1.00 88.94 596 THR A O 1
ATOM 4765 N N . ASP A 1 597 ? -25.964 2.517 -48.051 1.00 85.69 597 ASP A N 1
ATOM 4766 C CA . ASP A 1 597 ? -25.496 3.729 -48.740 1.00 85.69 597 ASP A CA 1
ATOM 4767 C C . ASP A 1 597 ? -25.479 3.486 -50.265 1.00 85.69 597 ASP A C 1
ATOM 4769 O O . ASP A 1 597 ? -25.716 2.376 -50.744 1.00 85.69 597 ASP A O 1
ATOM 4773 N N . LEU A 1 598 ? -25.251 4.543 -51.042 1.00 84.94 598 LEU A N 1
ATOM 4774 C CA . LEU A 1 598 ? -25.063 4.503 -52.492 1.00 84.94 598 LEU A CA 1
ATOM 4775 C C . LEU A 1 598 ? -23.590 4.311 -52.880 1.00 84.94 598 LEU A C 1
ATOM 4777 O O . LEU A 1 598 ? -23.312 3.863 -53.993 1.00 84.94 598 LEU A O 1
ATOM 4781 N N . GLU A 1 599 ? -22.658 4.713 -52.012 1.00 80.44 599 GLU A N 1
ATOM 4782 C CA . GLU A 1 599 ? -21.228 4.777 -52.316 1.00 80.44 599 GLU A CA 1
ATOM 4783 C C . GLU A 1 599 ? -20.451 3.670 -51.589 1.00 80.44 599 GLU A C 1
ATOM 4785 O O . GLU A 1 599 ? -20.418 3.621 -50.359 1.00 80.44 599 GLU A O 1
ATOM 4790 N N . GLU A 1 600 ? -19.755 2.811 -52.340 1.00 84.44 600 GLU A N 1
ATOM 4791 C CA . GLU A 1 600 ? -19.063 1.643 -51.768 1.00 84.44 600 GLU A CA 1
ATOM 4792 C C . GLU A 1 600 ? -17.967 2.038 -50.766 1.00 84.44 600 GLU A C 1
ATOM 4794 O O . GLU A 1 600 ? -17.803 1.388 -49.739 1.00 84.44 600 GLU A O 1
ATOM 4799 N N . VAL A 1 601 ? -17.288 3.168 -50.990 1.00 77.19 601 VAL A N 1
ATOM 4800 C CA . VAL A 1 601 ? -16.258 3.689 -50.074 1.00 77.19 601 VAL A CA 1
ATOM 4801 C C . VAL A 1 601 ? -16.800 3.960 -48.661 1.00 77.19 601 VAL A C 1
ATOM 4803 O O . VAL A 1 601 ? -16.090 3.770 -47.674 1.00 77.19 601 VAL A O 1
ATOM 4806 N N . ARG A 1 602 ? -18.073 4.360 -48.536 1.00 77.94 602 ARG A N 1
ATOM 4807 C CA . ARG A 1 602 ? -18.734 4.578 -47.236 1.00 77.94 602 ARG A CA 1
ATOM 4808 C C . ARG A 1 602 ? -19.106 3.261 -46.577 1.00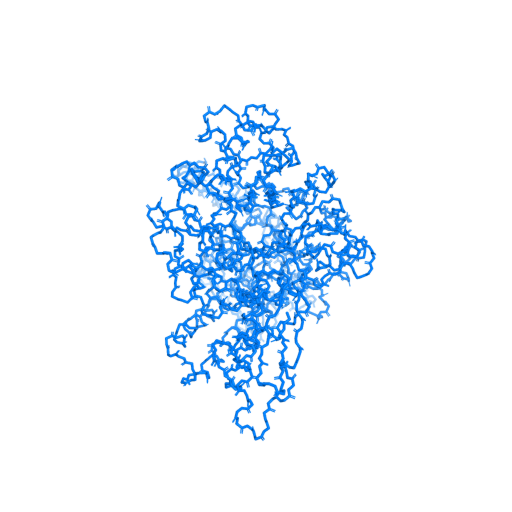 77.94 602 ARG A C 1
ATOM 4810 O O . ARG A 1 602 ? -18.972 3.125 -45.364 1.00 77.94 602 ARG A O 1
ATOM 4817 N N . LEU A 1 603 ? -19.531 2.287 -47.378 1.00 83.00 603 LEU A N 1
ATOM 4818 C CA . LEU A 1 603 ? -19.845 0.945 -46.902 1.00 83.00 603 LEU A CA 1
ATOM 4819 C C . LEU A 1 603 ? -18.587 0.224 -46.408 1.00 83.00 603 LEU A C 1
ATOM 4821 O O . LEU A 1 603 ? -18.612 -0.397 -45.350 1.00 83.00 603 LEU A O 1
ATOM 4825 N N . GLU A 1 604 ? -17.463 0.349 -47.111 1.00 81.38 604 GLU A N 1
ATOM 4826 C CA . GLU A 1 604 ? -16.173 -0.178 -46.656 1.00 81.38 604 GLU A CA 1
ATOM 4827 C C . GLU A 1 604 ? -15.722 0.451 -45.335 1.00 81.38 604 GLU A C 1
ATOM 4829 O O . GLU A 1 604 ? -15.299 -0.271 -44.429 1.00 81.38 604 GLU A O 1
ATOM 4834 N N . ALA A 1 605 ? -15.854 1.774 -45.195 1.00 71.06 605 ALA A N 1
ATOM 4835 C CA . ALA A 1 605 ? -15.568 2.463 -43.940 1.00 71.06 605 ALA A CA 1
ATOM 4836 C C . ALA A 1 605 ? -16.476 1.961 -42.804 1.00 71.06 605 ALA A C 1
ATOM 4838 O O . ALA A 1 605 ? -15.987 1.644 -41.723 1.00 71.06 605 ALA A O 1
ATOM 4839 N N . ALA A 1 606 ? -17.775 1.795 -43.065 1.00 71.19 606 ALA A N 1
ATOM 4840 C CA . ALA A 1 606 ? -18.723 1.268 -42.090 1.00 71.19 606 ALA A CA 1
ATOM 4841 C C . ALA A 1 606 ? -18.351 -0.147 -41.612 1.00 71.19 606 ALA A C 1
ATOM 4843 O O . ALA A 1 606 ? -18.382 -0.402 -40.410 1.00 71.19 606 ALA A O 1
ATOM 4844 N N . ARG A 1 607 ? -17.935 -1.051 -42.516 1.00 81.25 607 ARG A N 1
ATOM 4845 C CA . ARG A 1 607 ? -17.455 -2.401 -42.148 1.00 81.25 607 ARG A CA 1
ATOM 4846 C C . ARG A 1 607 ? -16.244 -2.328 -41.215 1.00 81.25 607 ARG A C 1
ATOM 4848 O O . ARG A 1 607 ? -16.218 -2.999 -40.190 1.00 81.25 607 ARG A O 1
ATOM 4855 N N . ARG A 1 608 ? -15.265 -1.470 -41.531 1.00 73.44 608 ARG A N 1
ATOM 4856 C CA . ARG A 1 608 ? -14.076 -1.254 -40.681 1.00 73.44 608 ARG A CA 1
ATOM 4857 C C . ARG A 1 608 ? -14.428 -0.685 -39.306 1.00 73.44 608 ARG A C 1
ATOM 4859 O O . ARG A 1 608 ? -13.719 -0.948 -38.345 1.00 73.44 608 ARG A O 1
ATOM 4866 N N . MET A 1 609 ? -15.523 0.067 -39.219 1.00 67.25 609 MET A N 1
ATOM 4867 C CA . MET A 1 609 ? -16.048 0.644 -37.980 1.00 67.25 609 MET A CA 1
ATOM 4868 C C . MET A 1 609 ? -17.024 -0.276 -37.225 1.00 67.25 609 MET A C 1
ATOM 4870 O O . MET A 1 609 ? -17.626 0.162 -36.248 1.00 67.25 609 MET A O 1
ATOM 4874 N N . GLY A 1 610 ? -17.190 -1.534 -37.649 1.00 71.25 610 GLY A N 1
ATOM 4875 C CA . GLY A 1 610 ? -17.983 -2.533 -36.925 1.00 71.25 610 GLY A CA 1
ATOM 4876 C C . GLY A 1 610 ? -19.381 -2.808 -37.487 1.00 71.25 610 GLY A C 1
ATOM 4877 O O . GLY A 1 610 ? -20.148 -3.535 -36.860 1.00 71.25 610 GLY A O 1
ATOM 4878 N N . ALA A 1 611 ? -19.740 -2.285 -38.666 1.00 79.62 611 ALA A N 1
ATOM 4879 C CA . ALA A 1 611 ? -20.969 -2.706 -39.339 1.00 79.62 611 ALA A CA 1
ATOM 4880 C C . ALA A 1 611 ? -20.879 -4.184 -39.753 1.00 79.62 611 ALA A C 1
ATOM 4882 O O . ALA A 1 611 ? -19.985 -4.581 -40.498 1.00 79.62 611 ALA A O 1
ATOM 4883 N N . THR A 1 612 ? -21.840 -4.992 -39.305 1.00 84.25 612 THR A N 1
ATOM 4884 C CA . THR A 1 612 ? -21.887 -6.437 -39.596 1.00 84.25 612 THR A CA 1
ATOM 4885 C C . THR A 1 612 ? -22.299 -6.741 -41.035 1.00 84.25 612 THR A C 1
ATOM 4887 O O . THR A 1 612 ? -21.858 -7.727 -41.612 1.00 84.25 612 THR A O 1
ATOM 4890 N N . HIS A 1 613 ? -23.157 -5.898 -41.612 1.00 91.50 613 HIS A N 1
ATOM 4891 C CA . HIS A 1 613 ? -23.672 -6.029 -42.968 1.00 91.50 613 HIS A CA 1
ATOM 4892 C C . HIS A 1 613 ? -23.733 -4.647 -43.603 1.00 91.50 613 HIS A C 1
ATOM 4894 O O . HIS A 1 613 ? -24.012 -3.648 -42.933 1.00 91.50 613 HIS A O 1
ATOM 4900 N N . THR A 1 614 ? -23.524 -4.591 -44.911 1.00 93.12 614 THR A N 1
ATOM 4901 C CA . THR A 1 614 ? -23.696 -3.361 -45.674 1.00 93.12 614 THR A CA 1
ATOM 4902 C C . THR A 1 614 ? -24.426 -3.627 -46.978 1.00 93.12 614 THR A C 1
ATOM 4904 O O . THR A 1 614 ? -24.259 -4.688 -47.573 1.00 93.12 614 THR A O 1
ATOM 4907 N N . ILE A 1 615 ? -25.246 -2.669 -47.411 1.00 92.31 615 ILE A N 1
ATOM 4908 C CA . ILE A 1 615 ? -26.100 -2.810 -48.593 1.00 92.31 615 ILE A CA 1
ATOM 4909 C C . ILE A 1 615 ? -25.884 -1.607 -49.504 1.00 92.31 615 ILE A C 1
ATOM 4911 O O . ILE A 1 615 ? -26.105 -0.460 -49.103 1.00 92.31 615 ILE A O 1
ATOM 4915 N N . ASN A 1 616 ? -25.481 -1.880 -50.745 1.00 92.00 616 ASN A N 1
ATOM 4916 C CA . ASN A 1 616 ? -25.385 -0.860 -51.777 1.00 92.00 616 ASN A CA 1
ATOM 4917 C C . ASN A 1 616 ? -26.735 -0.704 -52.483 1.00 92.00 616 ASN A C 1
ATOM 4919 O O . ASN A 1 616 ? -27.114 -1.512 -53.334 1.00 92.00 616 ASN A O 1
ATOM 4923 N N . VAL A 1 617 ? -27.457 0.366 -52.153 1.00 89.75 617 VAL A N 1
ATOM 4924 C CA . VAL A 1 617 ? -28.854 0.550 -52.585 1.00 89.75 617 VAL A CA 1
ATOM 4925 C C . VAL A 1 617 ? -29.001 0.922 -54.068 1.00 89.75 617 VAL A C 1
ATOM 4927 O O . VAL A 1 617 ? -30.116 1.106 -54.553 1.00 89.75 617 VAL A O 1
ATOM 4930 N N . ARG A 1 618 ? -27.889 1.049 -54.812 1.00 88.06 618 ARG A N 1
ATOM 4931 C CA . ARG A 1 618 ? -27.915 1.130 -56.285 1.00 88.06 618 ARG A CA 1
ATOM 4932 C C . ARG A 1 618 ? -28.134 -0.228 -56.939 1.00 88.06 618 ARG A C 1
ATOM 4934 O O . ARG A 1 618 ? -28.682 -0.282 -58.037 1.00 88.06 618 ARG A O 1
ATOM 4941 N N . ASN A 1 619 ? -27.660 -1.284 -56.287 1.00 89.31 619 ASN A N 1
ATOM 4942 C CA . ASN A 1 619 ? -27.575 -2.617 -56.868 1.00 89.31 619 ASN A CA 1
ATOM 4943 C C . ASN A 1 619 ? -28.686 -3.530 -56.342 1.00 89.31 619 ASN A C 1
ATOM 4945 O O . ASN A 1 619 ? -29.123 -4.428 -57.056 1.00 89.31 619 ASN A O 1
ATOM 4949 N N . GLU A 1 620 ? -29.146 -3.293 -55.113 1.00 88.62 620 GLU A N 1
ATOM 4950 C CA . GLU A 1 620 ? -30.064 -4.178 -54.397 1.00 88.62 620 GLU A CA 1
ATOM 4951 C C . GLU A 1 620 ? -31.156 -3.385 -53.662 1.00 88.62 620 GLU A C 1
ATOM 4953 O O . GLU A 1 620 ? -30.961 -2.230 -53.272 1.00 88.62 620 GLU A O 1
ATOM 4958 N N . ASP A 1 621 ? -32.321 -4.010 -53.461 1.00 91.44 621 ASP A N 1
ATOM 4959 C CA . ASP A 1 621 ? -33.414 -3.440 -52.668 1.00 91.44 621 ASP A CA 1
ATOM 4960 C C . ASP A 1 621 ? -33.129 -3.621 -51.171 1.00 91.44 621 ASP A C 1
ATOM 4962 O O . ASP A 1 621 ? -33.245 -4.720 -50.622 1.00 91.44 621 ASP A O 1
ATOM 4966 N N . ALA A 1 622 ? -32.791 -2.518 -50.499 1.00 91.44 622 ALA A N 1
ATOM 4967 C CA . ALA A 1 622 ? -32.466 -2.509 -49.078 1.00 91.44 622 ALA A CA 1
ATOM 4968 C C . ALA A 1 622 ? -33.563 -3.115 -48.195 1.00 91.44 622 ALA A C 1
ATOM 4970 O O . ALA A 1 622 ? -33.245 -3.806 -47.231 1.00 91.44 622 ALA A O 1
ATOM 4971 N N . LEU A 1 623 ? -34.843 -2.893 -48.509 1.00 93.38 623 LEU A N 1
ATOM 4972 C CA . LEU A 1 623 ? -35.940 -3.423 -47.697 1.00 93.38 623 LEU A CA 1
ATOM 4973 C C . LEU A 1 623 ? -36.051 -4.940 -47.831 1.00 93.38 623 LEU A C 1
ATOM 4975 O O . LEU A 1 623 ? -36.299 -5.622 -46.836 1.00 93.38 623 LEU A O 1
ATOM 4979 N N . ALA A 1 624 ? -35.856 -5.469 -49.039 1.00 94.06 624 ALA A N 1
ATOM 4980 C CA . ALA A 1 624 ? -35.868 -6.907 -49.281 1.00 94.06 624 ALA A CA 1
ATOM 4981 C C . ALA A 1 624 ? -34.717 -7.599 -48.536 1.00 94.06 624 ALA A C 1
ATOM 4983 O O . ALA A 1 624 ? -34.955 -8.561 -47.806 1.00 94.06 624 ALA A O 1
ATOM 4984 N N . VAL A 1 625 ? -33.504 -7.049 -48.637 1.00 95.06 625 VAL A N 1
ATOM 4985 C CA . VAL A 1 625 ? -32.314 -7.593 -47.966 1.00 95.06 625 VAL A CA 1
ATOM 4986 C C . VAL A 1 625 ? -32.438 -7.487 -46.446 1.00 95.06 625 VAL A C 1
ATOM 4988 O O . VAL A 1 625 ? -32.177 -8.454 -45.738 1.00 95.06 625 VAL A O 1
ATOM 4991 N N . ILE A 1 626 ? -32.899 -6.351 -45.910 1.00 95.06 626 ILE A N 1
ATOM 4992 C CA . ILE A 1 626 ? -33.118 -6.210 -44.463 1.00 95.06 626 ILE A CA 1
ATOM 4993 C C . ILE A 1 626 ? -34.150 -7.227 -43.973 1.00 95.06 626 ILE A C 1
ATOM 4995 O O . ILE A 1 626 ? -33.951 -7.832 -42.922 1.00 95.06 626 ILE A O 1
ATOM 4999 N N . ARG A 1 627 ? -35.234 -7.457 -44.722 1.00 93.25 627 ARG A N 1
ATOM 5000 C CA . ARG A 1 627 ? -36.224 -8.483 -44.368 1.00 93.25 627 ARG A CA 1
ATOM 5001 C C . ARG A 1 627 ? -35.615 -9.874 -44.370 1.00 93.25 627 ARG A C 1
ATOM 5003 O O . ARG A 1 627 ? -35.855 -10.610 -43.426 1.00 93.25 627 ARG A O 1
ATOM 5010 N N . GLU A 1 628 ? -34.810 -10.226 -45.363 1.00 94.12 628 GLU A N 1
ATOM 5011 C CA . GLU A 1 628 ? -34.098 -11.507 -45.376 1.00 94.12 628 GLU A CA 1
ATOM 5012 C C . GLU A 1 628 ? -33.193 -11.656 -44.143 1.00 94.12 628 GLU A C 1
ATOM 5014 O O . GLU A 1 628 ? -33.319 -12.621 -43.392 1.00 94.12 628 GLU A O 1
ATOM 5019 N N . LEU A 1 629 ? -32.375 -10.639 -43.854 1.00 91.88 629 LEU A N 1
ATOM 5020 C CA . LEU A 1 629 ? -31.459 -10.617 -42.708 1.00 91.88 629 LEU A CA 1
ATOM 5021 C C . LEU A 1 629 ? -32.163 -10.629 -41.342 1.00 91.88 629 LEU A C 1
ATOM 5023 O O . LEU A 1 629 ? -31.538 -10.948 -40.330 1.00 91.88 629 LEU A O 1
ATOM 5027 N N . THR A 1 630 ? -33.443 -10.259 -41.300 1.00 91.56 630 THR A N 1
ATOM 5028 C CA . THR A 1 630 ? -34.262 -10.177 -40.080 1.00 91.56 630 THR A CA 1
ATOM 5029 C C . THR A 1 630 ? -35.401 -11.198 -40.066 1.00 91.56 630 THR A C 1
ATOM 5031 O O . THR A 1 630 ? -36.347 -11.050 -39.294 1.00 91.56 630 THR A O 1
ATOM 5034 N N . ASN A 1 631 ? -35.343 -12.240 -40.906 1.00 91.06 631 ASN A N 1
ATOM 5035 C CA . ASN A 1 631 ? -36.369 -13.290 -41.004 1.00 91.06 631 ASN A CA 1
ATOM 5036 C C . ASN A 1 631 ? -37.799 -12.747 -41.216 1.00 91.06 631 ASN A C 1
ATOM 5038 O O . ASN A 1 631 ? -38.779 -13.282 -40.701 1.00 91.06 631 ASN A O 1
ATOM 5042 N N . GLY A 1 632 ? -37.917 -11.653 -41.964 1.00 91.12 632 GLY A N 1
ATOM 5043 C CA . GLY A 1 632 ? -39.166 -10.972 -42.296 1.00 91.12 632 GLY A CA 1
ATOM 5044 C C . GLY A 1 632 ? -39.692 -10.019 -41.220 1.00 91.12 632 GLY A C 1
ATOM 5045 O O . GLY A 1 632 ? -40.735 -9.408 -41.445 1.00 91.12 632 GLY A O 1
ATOM 5046 N N . VAL A 1 633 ? -39.001 -9.872 -40.084 1.00 92.44 633 VAL A N 1
ATOM 5047 C CA . VAL A 1 633 ? -39.488 -9.106 -38.923 1.00 92.44 633 VAL A CA 1
ATOM 5048 C C . VAL A 1 633 ? -39.212 -7.605 -39.045 1.00 92.44 633 VAL A C 1
ATOM 5050 O O . VAL A 1 633 ? -40.074 -6.807 -38.683 1.00 92.44 633 VAL A O 1
ATOM 5053 N N . GLY A 1 634 ? -38.052 -7.215 -39.579 1.00 93.12 634 GLY A N 1
ATOM 5054 C CA . GLY A 1 634 ? -37.567 -5.831 -39.573 1.00 93.12 634 GLY A CA 1
ATOM 5055 C C . GLY A 1 634 ? -36.632 -5.523 -38.397 1.00 93.12 634 GLY A C 1
ATOM 5056 O O . GLY A 1 634 ? -36.446 -6.343 -37.500 1.00 93.12 634 GLY A O 1
ATOM 5057 N N . VAL A 1 635 ? -36.007 -4.345 -38.420 1.00 94.25 635 VAL A N 1
ATOM 5058 C CA . VAL A 1 635 ? -35.022 -3.911 -37.412 1.00 94.25 635 VAL A CA 1
ATOM 5059 C C . VAL A 1 635 ? -35.694 -3.275 -36.195 1.00 94.25 635 VAL A C 1
ATOM 5061 O O . VAL A 1 635 ? -36.736 -2.627 -36.317 1.00 94.25 635 VAL A O 1
ATOM 5064 N N . ASP A 1 636 ? -35.085 -3.422 -35.017 1.00 92.69 636 ASP A N 1
ATOM 5065 C CA . ASP A 1 636 ? -35.550 -2.799 -33.769 1.00 92.69 636 ASP A CA 1
ATOM 5066 C C . ASP A 1 636 ? -35.474 -1.271 -33.807 1.00 92.69 636 ASP A C 1
ATOM 5068 O O . ASP A 1 636 ? -36.322 -0.567 -33.256 1.00 92.69 636 ASP A O 1
ATOM 5072 N N . THR A 1 637 ? -34.423 -0.739 -34.427 1.00 92.69 637 THR A N 1
ATOM 5073 C CA . THR A 1 637 ? -34.164 0.697 -34.505 1.00 92.69 637 THR A CA 1
ATOM 5074 C C . THR A 1 637 ? -33.503 1.036 -35.837 1.00 92.69 637 THR A C 1
ATOM 5076 O O . THR A 1 637 ? -32.626 0.310 -36.302 1.00 92.69 637 THR A O 1
ATOM 5079 N N . ALA A 1 638 ? -33.911 2.148 -36.447 1.00 93.56 638 ALA A N 1
ATOM 5080 C CA . ALA A 1 638 ? -33.384 2.653 -37.710 1.00 93.56 638 ALA A CA 1
ATOM 5081 C C . ALA A 1 638 ? -32.967 4.120 -37.562 1.00 93.56 638 ALA A C 1
ATOM 5083 O O . ALA A 1 638 ? -33.643 4.904 -36.895 1.00 93.56 638 ALA A O 1
ATOM 5084 N N . TRP A 1 639 ? -31.822 4.482 -38.142 1.00 92.19 639 TRP A N 1
ATOM 5085 C CA . TRP A 1 639 ? -31.259 5.833 -38.073 1.00 92.19 639 TRP A CA 1
ATOM 5086 C C . TRP A 1 639 ? -31.138 6.381 -39.493 1.00 92.19 639 TRP A C 1
ATOM 5088 O O . TRP A 1 639 ? -30.388 5.847 -40.308 1.00 92.19 639 TRP A O 1
ATOM 5098 N N . GLU A 1 640 ? -31.872 7.448 -39.795 1.00 90.81 640 GLU A N 1
ATOM 5099 C CA . GLU A 1 640 ? -31.775 8.149 -41.074 1.00 90.81 640 GLU A CA 1
ATOM 5100 C C . GLU A 1 640 ? -30.809 9.324 -40.926 1.00 90.81 640 GLU A C 1
ATOM 5102 O O . GLU A 1 640 ? -31.058 10.252 -40.156 1.00 90.81 640 GLU A O 1
ATOM 5107 N N . THR A 1 641 ? -29.694 9.282 -41.651 1.00 86.69 641 THR A N 1
ATOM 5108 C CA . THR A 1 641 ? -28.601 10.261 -41.526 1.00 86.69 641 THR A CA 1
ATOM 5109 C C . THR A 1 641 ? -28.262 10.970 -42.840 1.00 86.69 641 THR A C 1
ATOM 5111 O O . THR A 1 641 ? -27.432 11.879 -42.848 1.00 86.69 641 THR A O 1
ATOM 5114 N N . ALA A 1 642 ? -28.898 10.596 -43.953 1.00 82.00 642 ALA A N 1
ATOM 5115 C CA . ALA A 1 642 ? -28.625 11.121 -45.286 1.00 82.00 642 ALA A CA 1
ATOM 5116 C C . ALA A 1 642 ? -29.471 12.356 -45.638 1.00 82.00 642 ALA A C 1
ATOM 5118 O O . ALA A 1 642 ? -29.117 13.081 -46.570 1.00 82.00 642 ALA A O 1
ATOM 5119 N N . GLY A 1 643 ? -30.589 12.592 -44.941 1.00 80.81 643 GLY A N 1
ATOM 5120 C CA . GLY A 1 643 ? -31.529 13.668 -45.258 1.00 80.81 643 GLY A CA 1
ATOM 5121 C C . GLY A 1 643 ? -32.220 13.442 -46.605 1.00 80.81 643 GLY A C 1
ATOM 5122 O O . GLY A 1 643 ? -32.650 14.385 -47.265 1.00 80.81 643 GLY A O 1
ATOM 5123 N N . ASN A 1 644 ? -32.285 12.194 -47.075 1.00 85.31 644 ASN A N 1
ATOM 5124 C CA . ASN A 1 644 ? -32.913 11.864 -48.347 1.00 85.31 644 ASN A CA 1
ATOM 5125 C C . ASN A 1 644 ? -34.326 11.301 -48.110 1.00 85.31 644 ASN A C 1
ATOM 5127 O O . ASN A 1 644 ? -34.462 10.329 -47.368 1.00 85.31 644 ASN A O 1
ATOM 5131 N N . PRO A 1 645 ? -35.372 11.807 -48.788 1.00 88.56 645 PRO A N 1
ATOM 5132 C CA . PRO A 1 645 ? -36.742 11.321 -48.600 1.00 88.56 645 PRO A CA 1
ATOM 5133 C C . PRO A 1 645 ? -36.917 9.816 -48.827 1.00 88.56 645 PRO A C 1
ATOM 5135 O O . PRO A 1 645 ? -37.680 9.172 -48.110 1.00 88.56 645 PRO A O 1
ATOM 5138 N N . LYS A 1 646 ? -36.199 9.230 -49.797 1.00 87.50 646 LYS A N 1
ATOM 5139 C CA . LYS A 1 646 ? -36.252 7.783 -50.053 1.00 87.50 646 LYS A CA 1
ATOM 5140 C C . LYS A 1 646 ? -35.547 6.991 -48.955 1.00 87.50 646 LYS A C 1
ATOM 5142 O O . LYS A 1 646 ? -36.044 5.939 -48.571 1.00 87.50 646 LYS A O 1
ATOM 5147 N N . ALA A 1 647 ? -34.428 7.501 -48.437 1.00 87.50 647 ALA A N 1
ATOM 5148 C CA . ALA A 1 647 ? -33.728 6.883 -47.311 1.00 87.50 647 ALA A CA 1
ATOM 5149 C C . ALA A 1 647 ? -34.596 6.913 -46.047 1.00 87.50 647 ALA A C 1
ATOM 5151 O O . ALA A 1 647 ? -34.712 5.897 -45.372 1.00 87.50 647 ALA A O 1
ATOM 5152 N N . LEU A 1 648 ? -35.297 8.023 -45.796 1.00 91.56 648 LEU A N 1
ATOM 5153 C CA . LEU A 1 648 ? -36.239 8.139 -44.683 1.00 91.56 648 LEU A CA 1
ATOM 5154 C C . LEU A 1 648 ? -37.406 7.159 -44.799 1.00 91.56 648 LEU A C 1
ATOM 5156 O O . LEU A 1 648 ? -37.742 6.485 -43.828 1.00 91.56 648 LEU A O 1
ATOM 5160 N N . GLN A 1 649 ? -37.995 7.028 -45.988 1.00 92.38 649 GLN A N 1
ATOM 5161 C CA . GLN A 1 649 ? -39.045 6.036 -46.221 1.00 92.38 649 GLN A CA 1
ATOM 5162 C C . GLN A 1 649 ? -38.519 4.607 -46.052 1.00 92.38 649 GLN A C 1
ATOM 5164 O O . GLN A 1 649 ? -39.167 3.795 -45.399 1.00 92.38 649 GLN A O 1
ATOM 5169 N N . SER A 1 650 ? -37.332 4.303 -46.580 1.00 92.25 650 SER A N 1
ATOM 5170 C CA . SER A 1 650 ? -36.701 2.991 -46.411 1.00 92.25 650 SER A CA 1
ATOM 5171 C C . SER A 1 650 ? -36.386 2.685 -44.943 1.00 92.25 650 SER A C 1
ATOM 5173 O O . SER A 1 650 ? -36.587 1.558 -44.511 1.00 92.25 650 SER A O 1
ATOM 5175 N N . ALA A 1 651 ? -35.929 3.667 -44.165 1.00 93.69 651 ALA A N 1
ATOM 5176 C CA . ALA A 1 651 ? -35.668 3.511 -42.736 1.00 93.69 651 ALA A CA 1
ATOM 5177 C C . ALA A 1 651 ? -36.962 3.309 -41.934 1.00 93.69 651 ALA A C 1
ATOM 5179 O O . ALA A 1 651 ? -36.988 2.516 -41.003 1.00 93.69 651 ALA A O 1
ATOM 5180 N N . LEU A 1 652 ? -38.055 3.981 -42.309 1.00 96.12 652 LEU A N 1
ATOM 5181 C CA . LEU A 1 652 ? -39.358 3.776 -41.676 1.00 96.12 652 LEU A CA 1
ATOM 5182 C C . LEU A 1 652 ? -39.909 2.370 -41.960 1.00 96.12 652 LEU A C 1
ATOM 5184 O O . LEU A 1 652 ? -40.380 1.695 -41.051 1.00 96.12 652 LEU A O 1
ATOM 5188 N N . TYR A 1 653 ? -39.850 1.921 -43.216 1.00 96.00 653 TYR A N 1
ATOM 5189 C CA . TYR A 1 653 ? -40.411 0.630 -43.627 1.00 96.00 653 TYR A CA 1
ATOM 5190 C C . TYR A 1 653 ? -39.521 -0.577 -43.307 1.00 96.00 653 TYR A C 1
ATOM 5192 O O . TYR A 1 653 ? -39.970 -1.714 -43.472 1.00 96.00 653 TYR A O 1
ATOM 5200 N N . SER A 1 654 ? -38.278 -0.358 -42.870 1.00 96.12 654 SER A N 1
ATOM 5201 C CA . SER A 1 654 ? -37.395 -1.429 -42.402 1.00 96.12 654 SER A CA 1
ATOM 5202 C C . SER A 1 654 ? -37.674 -1.843 -40.958 1.00 96.12 654 SER A C 1
ATOM 5204 O O . SER A 1 654 ? -37.202 -2.899 -40.539 1.00 96.12 654 SER A O 1
ATOM 5206 N N . LEU A 1 655 ? -38.424 -1.036 -40.202 1.00 96.56 655 LEU A N 1
ATOM 5207 C CA . LEU A 1 655 ? -38.719 -1.272 -38.794 1.00 96.56 655 LEU A CA 1
ATOM 5208 C C . LEU A 1 655 ? -39.701 -2.423 -38.585 1.00 96.56 655 LEU A C 1
ATOM 5210 O O . LEU A 1 655 ? -40.644 -2.613 -39.357 1.00 96.56 655 LEU A O 1
ATOM 5214 N N . ARG A 1 656 ? -39.513 -3.142 -37.478 1.00 95.50 656 ARG A N 1
ATOM 5215 C CA . ARG A 1 656 ? -40.531 -4.051 -36.939 1.00 95.50 656 ARG A CA 1
ATOM 5216 C C . ARG A 1 656 ? -41.670 -3.287 -36.250 1.00 95.50 656 ARG A C 1
ATOM 5218 O O . ARG A 1 656 ? -41.545 -2.100 -35.950 1.00 95.50 656 ARG A O 1
ATOM 5225 N N . ARG A 1 657 ? -42.754 -3.994 -35.902 1.00 95.06 657 ARG A N 1
ATOM 5226 C CA . ARG A 1 657 ? -43.782 -3.473 -34.975 1.00 95.06 657 ARG A CA 1
ATOM 5227 C C . ARG A 1 657 ? -43.145 -3.082 -33.636 1.00 95.06 657 ARG A C 1
ATOM 5229 O O . ARG A 1 657 ? -42.335 -3.844 -33.105 1.00 95.06 657 ARG A O 1
ATOM 5236 N N . GLY A 1 658 ? -43.489 -1.907 -33.115 1.00 94.69 658 GLY A N 1
ATOM 5237 C CA . GLY A 1 658 ? -42.881 -1.286 -31.936 1.00 94.69 658 GLY A CA 1
ATOM 5238 C C . GLY A 1 658 ? -41.462 -0.751 -32.166 1.00 94.69 658 GLY A C 1
ATOM 5239 O O . GLY A 1 658 ? -40.708 -0.595 -31.207 1.00 94.69 658 GLY A O 1
ATOM 5240 N N . GLY A 1 659 ? -41.043 -0.588 -33.425 1.00 95.38 659 GLY A N 1
ATOM 5241 C CA . GLY A 1 659 ? -39.701 -0.134 -33.789 1.00 95.38 659 GLY A CA 1
ATOM 5242 C C . GLY A 1 659 ? -39.496 1.371 -33.598 1.00 95.38 659 GLY A C 1
ATOM 5243 O O . GLY A 1 659 ? -40.449 2.140 -33.480 1.00 95.38 659 GLY A O 1
ATOM 5244 N N . LYS A 1 660 ? -38.228 1.798 -33.592 1.00 97.06 660 LYS A N 1
ATOM 5245 C CA . LYS A 1 660 ? -37.837 3.193 -33.333 1.00 97.06 660 LYS A CA 1
ATOM 5246 C C . LYS A 1 660 ? -37.090 3.821 -34.505 1.00 97.06 660 LYS A C 1
ATOM 5248 O O . LYS A 1 660 ? -36.079 3.285 -34.952 1.00 97.06 660 LYS A O 1
ATOM 5253 N N . LEU A 1 661 ? -37.534 4.987 -34.964 1.00 96.06 661 LEU A N 1
ATOM 5254 C CA . LEU A 1 661 ? -36.880 5.767 -36.015 1.00 96.06 661 LEU A CA 1
ATOM 5255 C C . LEU A 1 661 ? -36.214 7.015 -35.434 1.00 96.06 661 LEU A C 1
ATOM 5257 O O . LEU A 1 661 ? -36.889 7.892 -34.901 1.00 96.06 661 LEU A O 1
ATOM 5261 N N . ALA A 1 662 ? -34.903 7.140 -35.602 1.00 93.25 662 ALA A N 1
ATOM 5262 C CA . ALA A 1 662 ? -34.176 8.378 -35.347 1.00 93.25 662 ALA A CA 1
ATOM 5263 C C . ALA A 1 662 ? -33.933 9.125 -36.666 1.00 93.25 662 ALA A C 1
ATOM 5265 O O . ALA A 1 662 ? -33.288 8.601 -37.575 1.00 93.25 662 ALA A O 1
ATOM 5266 N N . ILE A 1 663 ? -34.429 10.358 -36.767 1.00 91.75 663 ILE A N 1
ATOM 5267 C CA . ILE A 1 663 ? -34.214 11.246 -37.912 1.00 91.75 663 ILE A CA 1
ATOM 5268 C C . ILE A 1 663 ? -33.112 12.236 -37.545 1.00 91.75 663 ILE A C 1
ATOM 5270 O O . ILE A 1 663 ? -33.297 13.101 -36.687 1.00 91.75 663 ILE A O 1
ATOM 5274 N N . VAL A 1 664 ? -31.965 12.087 -38.199 1.00 87.25 664 VAL A N 1
ATOM 5275 C CA . VAL A 1 664 ? -30.757 12.895 -37.988 1.00 87.25 664 VAL A CA 1
ATOM 5276 C C . VAL A 1 664 ? -30.439 13.729 -39.230 1.00 87.25 664 VAL A C 1
ATOM 5278 O O . VAL A 1 664 ? -29.998 14.875 -39.127 1.00 87.25 664 VAL A O 1
ATOM 5281 N N . GLY A 1 665 ? -30.647 13.153 -40.416 1.00 82.50 665 GLY A N 1
ATOM 5282 C CA . GLY A 1 665 ? -30.415 13.813 -41.692 1.00 82.50 665 GLY A CA 1
ATOM 5283 C C . GLY A 1 665 ? -31.387 14.967 -41.931 1.00 82.50 665 GLY A C 1
ATOM 5284 O O . GLY A 1 665 ? -32.586 14.849 -41.686 1.00 82.50 665 GLY A O 1
ATOM 5285 N N . LEU A 1 666 ? -30.877 16.093 -42.438 1.00 82.25 666 LEU A N 1
ATOM 5286 C CA . LEU A 1 666 ? -31.708 17.241 -42.801 1.00 82.25 666 LEU A CA 1
ATOM 5287 C C . LEU A 1 666 ? -32.055 17.213 -44.293 1.00 82.25 666 LEU A C 1
ATOM 5289 O O . LEU A 1 666 ? -31.148 17.340 -45.122 1.00 82.25 666 LEU A O 1
ATOM 5293 N N . PRO A 1 667 ? -33.339 17.074 -44.657 1.00 81.00 667 PRO A N 1
ATOM 5294 C CA . PRO A 1 667 ? -33.751 17.105 -46.047 1.00 81.00 667 PRO A CA 1
ATOM 5295 C C . PRO A 1 667 ? -33.743 18.513 -46.633 1.00 81.00 667 PRO A C 1
ATOM 5297 O O . PRO A 1 667 ? -34.007 19.498 -45.953 1.00 81.00 667 PRO A O 1
ATOM 5300 N N . ALA A 1 668 ? -33.468 18.597 -47.936 1.00 76.75 668 ALA A N 1
ATOM 5301 C CA . ALA A 1 668 ? -33.527 19.850 -48.692 1.00 76.75 668 ALA A CA 1
ATOM 5302 C C . ALA A 1 668 ? -34.964 20.293 -49.031 1.00 76.75 668 ALA A C 1
ATOM 5304 O O . ALA A 1 668 ? -35.159 21.395 -49.532 1.00 76.75 668 ALA A O 1
ATOM 5305 N N . GLN A 1 669 ? -35.950 19.420 -48.811 1.00 83.62 669 GLN A N 1
ATOM 5306 C CA . GLN A 1 669 ? -37.369 19.711 -48.997 1.00 83.62 669 GLN A CA 1
ATOM 5307 C C . GLN A 1 669 ? -38.044 19.927 -47.645 1.00 83.62 669 GLN A C 1
ATOM 5309 O O . GLN A 1 669 ? -37.764 19.191 -46.700 1.00 83.62 669 GLN A O 1
ATOM 5314 N N . ASP A 1 670 ? -38.961 20.891 -47.594 1.00 80.81 670 ASP A N 1
ATOM 5315 C CA . ASP A 1 670 ? -39.644 21.281 -46.356 1.00 80.81 670 ASP A CA 1
ATOM 5316 C C . ASP A 1 670 ? -40.636 20.215 -45.868 1.00 80.81 670 ASP A C 1
ATOM 5318 O O . ASP A 1 670 ? -40.803 20.015 -44.667 1.00 80.81 670 ASP A O 1
ATOM 5322 N N . GLU A 1 671 ? -41.271 19.488 -46.794 1.00 86.06 671 GLU A N 1
ATOM 5323 C CA . GLU A 1 671 ? -42.291 18.486 -46.479 1.00 86.06 671 GLU A CA 1
ATOM 5324 C C . GLU A 1 671 ? -41.916 17.108 -47.033 1.00 86.06 671 GLU A C 1
ATOM 5326 O O . GLU A 1 671 ? -41.626 16.948 -48.222 1.00 86.06 671 GLU A O 1
ATOM 5331 N N . ILE A 1 672 ? -41.959 16.081 -46.179 1.00 87.94 672 ILE A N 1
ATOM 5332 C CA . ILE A 1 672 ? -41.841 14.673 -46.577 1.00 87.94 672 ILE A CA 1
ATOM 5333 C C . ILE A 1 672 ? -43.094 13.942 -46.117 1.00 87.94 672 ILE A C 1
ATOM 5335 O O . ILE A 1 672 ? -43.397 13.892 -44.927 1.00 87.94 672 ILE A O 1
ATOM 5339 N N . ALA A 1 673 ? -43.815 13.340 -47.061 1.00 87.75 673 ALA A N 1
ATOM 5340 C CA . ALA A 1 673 ? -44.983 12.537 -46.737 1.00 87.75 673 ALA A CA 1
ATOM 5341 C C . ALA A 1 673 ? -44.570 11.266 -45.972 1.00 87.75 673 ALA A C 1
ATOM 5343 O O . ALA A 1 673 ? -43.790 10.452 -46.478 1.00 87.75 673 ALA A O 1
ATOM 5344 N N . LEU A 1 674 ? -45.133 11.093 -44.774 1.00 89.50 674 LEU A N 1
ATOM 5345 C CA . LEU A 1 674 ? -45.023 9.883 -43.961 1.00 89.50 674 LEU A CA 1
ATOM 5346 C C . LEU A 1 674 ? -46.353 9.125 -43.957 1.00 89.50 674 LEU A C 1
ATOM 5348 O O . LEU A 1 674 ? -47.433 9.717 -43.931 1.00 89.50 674 LEU A O 1
ATOM 5352 N N . ASN A 1 675 ? -46.280 7.797 -43.972 1.00 93.12 675 ASN A N 1
ATOM 5353 C CA . ASN A 1 675 ? -47.457 6.938 -43.951 1.00 93.12 675 ASN A CA 1
ATOM 5354 C C . ASN A 1 675 ? -47.991 6.809 -42.518 1.00 93.12 675 ASN A C 1
ATOM 5356 O O . ASN A 1 675 ? -47.591 5.920 -41.769 1.00 93.12 675 ASN A O 1
ATOM 5360 N N . VAL A 1 676 ? -48.887 7.722 -42.139 1.00 95.12 676 VAL A N 1
ATOM 5361 C CA . VAL A 1 676 ? -49.474 7.776 -40.791 1.00 95.12 676 VAL A CA 1
ATOM 5362 C C . VAL A 1 676 ? -50.191 6.472 -40.407 1.00 95.12 676 VAL A C 1
ATOM 5364 O O . VAL A 1 676 ? -49.944 5.997 -39.300 1.00 95.12 676 VAL A O 1
ATOM 5367 N N . PRO A 1 677 ? -51.001 5.828 -41.279 1.00 96.25 677 PRO A N 1
ATOM 5368 C CA . PRO A 1 677 ? -51.562 4.511 -40.973 1.00 96.25 677 PRO A CA 1
ATOM 5369 C C . PRO A 1 677 ? -50.511 3.445 -40.644 1.00 96.25 677 PRO A C 1
ATOM 5371 O O . PRO A 1 677 ? -50.706 2.690 -39.699 1.00 96.25 677 PRO A O 1
ATOM 5374 N N . PHE A 1 678 ? -49.393 3.394 -41.378 1.00 95.25 678 PHE A N 1
ATOM 5375 C CA . PHE A 1 678 ? -48.307 2.450 -41.088 1.00 95.25 678 PHE A CA 1
ATOM 5376 C C . PHE A 1 678 ? -47.663 2.726 -39.726 1.00 95.25 678 PHE A C 1
ATOM 5378 O O . PHE A 1 678 ? -47.469 1.792 -38.953 1.00 95.25 678 PHE A O 1
ATOM 5385 N N . ILE A 1 679 ? -47.363 3.994 -39.427 1.00 96.75 679 ILE A N 1
ATOM 5386 C CA . ILE A 1 679 ? -46.764 4.413 -38.150 1.00 96.75 679 ILE A CA 1
ATOM 5387 C C . ILE A 1 679 ? -47.677 4.039 -36.980 1.00 96.75 679 ILE A C 1
ATOM 5389 O O . ILE A 1 679 ? -47.207 3.481 -35.993 1.00 96.75 679 ILE A O 1
ATOM 5393 N N . ALA A 1 680 ? -48.977 4.317 -37.112 1.00 94.44 680 ALA A N 1
ATOM 5394 C CA . ALA A 1 680 ? -49.959 4.047 -36.072 1.00 94.44 680 ALA A CA 1
ATOM 5395 C C . ALA A 1 680 ? -50.201 2.543 -35.875 1.00 94.44 680 ALA A C 1
ATOM 5397 O O . ALA A 1 680 ? -50.159 2.074 -34.744 1.00 94.44 680 ALA A O 1
ATOM 5398 N N . ASP A 1 681 ? -50.418 1.778 -36.952 1.00 95.19 681 ASP A N 1
ATOM 5399 C CA . ASP A 1 681 ? -50.668 0.334 -36.843 1.00 95.19 681 ASP A CA 1
ATOM 5400 C C . ASP A 1 681 ? -49.446 -0.415 -36.296 1.00 95.19 681 ASP A C 1
ATOM 5402 O O . ASP A 1 681 ? -49.589 -1.356 -35.523 1.00 95.19 681 A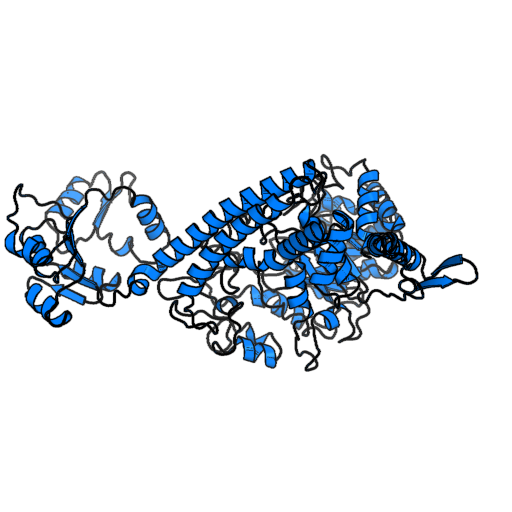SP A O 1
ATOM 5406 N N . ASN A 1 682 ? -48.233 0.010 -36.655 1.00 94.44 682 ASN A N 1
ATOM 5407 C CA . ASN A 1 682 ? -47.007 -0.643 -36.198 1.00 94.44 682 ASN A CA 1
ATOM 5408 C C . ASN A 1 682 ? -46.424 -0.022 -34.924 1.00 94.44 682 ASN A C 1
ATOM 5410 O O . ASN A 1 682 ? -45.334 -0.432 -34.542 1.00 94.44 682 ASN A O 1
ATOM 5414 N N . GLU A 1 683 ? -47.121 0.916 -34.274 1.00 96.12 683 GLU A N 1
ATOM 5415 C CA . GLU A 1 683 ? -46.706 1.551 -33.010 1.00 96.12 683 GLU A CA 1
ATOM 5416 C C . GLU A 1 683 ? -45.252 2.066 -33.045 1.00 96.12 683 GLU A C 1
ATOM 5418 O O . GLU A 1 683 ? -44.443 1.764 -32.170 1.00 96.12 683 GLU A O 1
ATOM 5423 N N . VAL A 1 684 ? -44.892 2.795 -34.106 1.00 97.12 684 VAL A N 1
ATOM 5424 C CA . VAL A 1 684 ? -43.514 3.268 -34.320 1.00 97.12 684 VAL A CA 1
ATOM 5425 C C . VAL A 1 684 ? -43.242 4.565 -33.553 1.00 97.12 684 VAL A C 1
ATOM 5427 O O . VAL A 1 684 ? -43.939 5.562 -33.753 1.00 97.12 684 VAL A O 1
ATOM 5430 N N . ASP A 1 685 ? -42.163 4.587 -32.767 1.00 96.88 685 ASP A N 1
ATOM 5431 C CA . ASP A 1 685 ? -41.642 5.812 -32.149 1.00 96.88 685 ASP A CA 1
ATOM 5432 C C . ASP A 1 685 ? -40.741 6.567 -33.135 1.00 96.88 685 ASP A C 1
ATOM 5434 O O . ASP A 1 685 ? -39.835 5.979 -33.730 1.00 96.88 685 ASP A O 1
ATOM 5438 N N . ILE A 1 686 ? -40.931 7.882 -33.282 1.00 95.88 686 ILE A N 1
ATOM 5439 C CA . ILE A 1 686 ? -40.102 8.726 -34.158 1.00 95.88 686 ILE A CA 1
ATOM 5440 C C . ILE A 1 686 ? -39.463 9.858 -33.352 1.00 95.88 686 ILE A C 1
ATOM 5442 O O . ILE A 1 686 ? -40.154 10.652 -32.714 1.00 95.88 686 ILE A O 1
ATOM 5446 N N . TYR A 1 687 ? -38.138 9.964 -33.435 1.00 92.31 687 TYR A N 1
ATOM 5447 C CA . TYR A 1 687 ? -37.330 10.957 -32.734 1.00 92.31 687 TYR A CA 1
ATOM 5448 C C . TYR A 1 687 ? -36.627 11.878 -33.731 1.00 92.31 687 TYR A C 1
ATOM 5450 O O . TYR A 1 687 ? -35.918 11.414 -34.622 1.00 92.31 687 TYR A O 1
ATOM 5458 N N . GLY A 1 688 ? -36.779 13.191 -33.560 1.00 89.88 688 GLY A N 1
ATOM 5459 C CA . GLY A 1 688 ? -35.972 14.183 -34.271 1.00 89.88 688 GLY A CA 1
ATOM 5460 C C . GLY A 1 688 ? -34.702 14.504 -33.489 1.00 89.88 688 GLY A C 1
ATOM 5461 O O . GLY A 1 688 ? -34.776 14.862 -32.314 1.00 89.88 688 GLY A O 1
ATOM 5462 N N . ILE A 1 689 ? -33.539 14.403 -34.133 1.00 84.50 689 ILE A N 1
ATOM 5463 C CA . ILE A 1 689 ? -32.241 14.676 -33.512 1.00 84.50 689 ILE A CA 1
ATOM 5464 C C . ILE A 1 689 ? -31.537 15.768 -34.310 1.00 84.50 689 ILE A C 1
ATOM 5466 O O . ILE A 1 689 ? -31.104 15.559 -35.438 1.00 84.50 689 ILE A O 1
ATOM 5470 N N . PHE A 1 690 ? -31.373 16.939 -33.697 1.00 78.38 690 PHE A N 1
ATOM 5471 C CA . PHE A 1 690 ? -30.647 18.052 -34.298 1.00 78.38 690 PHE A CA 1
ATOM 5472 C C . PHE A 1 690 ? -29.516 18.507 -33.380 1.00 78.38 690 PHE A C 1
ATOM 5474 O O . PHE A 1 690 ? -29.722 18.766 -32.196 1.00 78.38 690 PHE A O 1
ATOM 5481 N N . ARG A 1 691 ? -28.304 18.605 -33.939 1.00 70.88 691 ARG A N 1
ATOM 5482 C CA . ARG A 1 691 ? -27.088 19.100 -33.265 1.00 70.88 691 ARG A CA 1
ATOM 5483 C C . ARG A 1 691 ? -26.662 18.355 -31.996 1.00 70.88 691 ARG A C 1
ATOM 5485 O O . ARG A 1 691 ? -25.809 18.880 -31.291 1.00 70.88 691 ARG A O 1
ATOM 5492 N N . TYR A 1 692 ? -27.182 17.153 -31.748 1.00 73.88 692 TYR A N 1
ATOM 5493 C CA . TYR A 1 692 ? -26.667 16.217 -30.740 1.00 73.88 692 TYR A CA 1
ATOM 5494 C C . TYR A 1 692 ? -26.430 16.872 -29.361 1.00 73.88 692 TYR A C 1
ATOM 5496 O O . TYR A 1 692 ? -25.329 16.862 -28.806 1.00 73.88 692 TYR A O 1
ATOM 5504 N N . ALA A 1 693 ? -27.464 17.535 -28.833 1.00 71.75 693 ALA A N 1
ATOM 5505 C CA . ALA A 1 693 ? -27.369 18.235 -27.555 1.00 71.75 693 ALA A CA 1
ATOM 5506 C C . ALA A 1 693 ? -26.873 17.287 -26.447 1.00 71.75 693 ALA A C 1
ATOM 5508 O O . ALA A 1 693 ? -27.379 16.178 -26.301 1.00 71.75 693 ALA A O 1
ATOM 5509 N N . ASN A 1 694 ? -25.885 17.742 -25.671 1.00 75.44 694 ASN A N 1
ATOM 5510 C CA . ASN A 1 694 ? -25.256 17.011 -24.563 1.00 75.44 694 ASN A CA 1
ATOM 5511 C C . ASN A 1 694 ? -24.472 15.737 -24.939 1.00 75.44 694 ASN A C 1
ATOM 5513 O O . ASN A 1 694 ? -24.064 15.008 -24.040 1.00 75.44 694 ASN A O 1
ATOM 5517 N N . THR A 1 695 ? -24.190 15.474 -26.222 1.00 72.25 695 THR A N 1
ATOM 5518 C CA . THR A 1 695 ? -23.406 14.286 -26.623 1.00 72.25 695 THR A CA 1
ATOM 5519 C C . THR A 1 695 ? -21.963 14.597 -27.028 1.00 72.25 695 THR A C 1
ATOM 5521 O O . THR A 1 695 ? -21.158 13.675 -27.135 1.00 72.25 695 THR A O 1
ATOM 5524 N N . TYR A 1 696 ? -21.601 15.870 -27.245 1.00 72.06 696 TYR A N 1
ATOM 5525 C CA . TYR A 1 696 ? -20.238 16.254 -27.641 1.00 72.06 696 TYR A CA 1
ATOM 5526 C C . TYR A 1 696 ? -19.156 15.853 -26.631 1.00 72.06 696 TYR A C 1
ATOM 5528 O O . TYR A 1 696 ? -18.133 15.359 -27.096 1.00 72.06 696 TYR A O 1
ATOM 5536 N N . PRO A 1 697 ? -19.338 15.993 -25.299 1.00 73.94 697 PRO A N 1
ATOM 5537 C CA . PRO A 1 697 ? -18.330 15.528 -24.346 1.00 73.94 697 PRO A CA 1
ATOM 5538 C C . PRO A 1 697 ? -18.039 14.031 -24.504 1.00 73.94 697 PRO A C 1
ATOM 5540 O O . PRO A 1 697 ? -16.888 13.646 -24.674 1.00 73.94 697 PRO A O 1
ATOM 5543 N N . ALA A 1 698 ? -19.090 13.208 -24.585 1.00 58.97 698 ALA A N 1
ATOM 5544 C CA . ALA A 1 698 ? -18.962 11.767 -24.799 1.00 58.97 698 ALA A CA 1
ATOM 5545 C C . ALA A 1 698 ? -18.335 11.429 -26.164 1.00 58.97 698 ALA A C 1
ATOM 5547 O O . ALA A 1 698 ? -17.528 10.510 -26.267 1.00 58.97 698 ALA A O 1
ATOM 5548 N N . GLY A 1 699 ? -18.672 12.186 -27.213 1.00 58.97 699 GLY A N 1
ATOM 5549 C CA . GLY A 1 699 ? -18.077 12.023 -28.539 1.00 58.97 699 GLY A CA 1
ATOM 5550 C C . GLY A 1 699 ? -16.589 12.384 -28.580 1.00 58.97 699 GLY A C 1
ATOM 5551 O O . GLY A 1 699 ? -15.812 11.669 -29.202 1.00 58.97 699 GLY A O 1
ATOM 5552 N N . ILE A 1 700 ? -16.174 13.460 -27.906 1.00 72.00 700 ILE A N 1
ATOM 5553 C CA . ILE A 1 700 ? -14.762 13.863 -27.806 1.00 72.00 700 ILE A CA 1
ATOM 5554 C C . ILE A 1 700 ? -13.969 12.811 -27.036 1.00 72.00 700 ILE A C 1
ATOM 5556 O O . ILE A 1 700 ? -12.901 12.414 -27.491 1.00 72.00 700 ILE A O 1
ATOM 5560 N N . GLU A 1 701 ? -14.511 12.330 -25.920 1.00 62.09 701 GLU A N 1
ATOM 5561 C CA . GLU A 1 701 ? -13.880 11.295 -25.103 1.00 62.09 701 GLU A CA 1
ATOM 5562 C C . GLU A 1 701 ? -13.688 9.994 -25.898 1.00 62.09 701 GLU A C 1
ATOM 5564 O O . GLU A 1 701 ? -12.578 9.463 -25.977 1.00 62.09 701 GLU A O 1
ATOM 5569 N N . PHE A 1 702 ? -14.734 9.551 -26.605 1.00 61.19 702 PHE A N 1
ATOM 5570 C CA . PHE A 1 702 ? -14.665 8.408 -27.514 1.00 61.19 702 PHE A CA 1
ATOM 5571 C C . PHE A 1 702 ? -13.565 8.579 -28.573 1.00 61.19 702 PHE A C 1
ATOM 5573 O O . PHE A 1 702 ? -12.747 7.677 -28.757 1.00 61.19 702 PHE A O 1
ATOM 5580 N N . LEU A 1 703 ? -13.490 9.746 -29.223 1.00 59.34 703 LEU A N 1
ATOM 5581 C CA . LEU A 1 703 ? -12.457 10.044 -30.222 1.00 59.34 703 LEU A CA 1
ATOM 5582 C C . LEU A 1 703 ? -11.047 10.099 -29.619 1.00 59.34 703 LEU A C 1
ATOM 5584 O O . LEU A 1 703 ? -10.095 9.662 -30.262 1.00 59.34 703 LEU A O 1
ATOM 5588 N N . SER A 1 704 ? -10.903 10.611 -28.395 1.00 62.12 704 SER A N 1
ATOM 5589 C CA . SER A 1 704 ? -9.612 10.687 -27.705 1.00 62.12 704 SER A CA 1
ATOM 5590 C C . SER A 1 704 ? -9.083 9.330 -27.244 1.00 62.12 704 SER A C 1
ATOM 5592 O O . SER A 1 704 ? -7.879 9.192 -27.056 1.00 62.12 704 SER A O 1
ATOM 5594 N N . SER A 1 705 ? -9.951 8.320 -27.130 1.00 63.16 705 SER A N 1
ATOM 5595 C CA . SER A 1 705 ? -9.571 6.983 -26.659 1.00 63.16 705 SER A CA 1
ATOM 5596 C C . SER A 1 705 ? -8.705 6.181 -27.643 1.00 63.16 705 SER A C 1
ATOM 5598 O O . SER A 1 705 ? -8.190 5.132 -27.278 1.00 63.16 705 SER A O 1
ATOM 5600 N N . GLY A 1 706 ? -8.567 6.623 -28.902 1.00 57.16 706 GLY A N 1
ATOM 5601 C CA . GLY A 1 706 ? -7.689 5.993 -29.902 1.00 57.16 706 GLY A CA 1
ATOM 5602 C C . GLY A 1 706 ? -8.101 4.589 -30.376 1.00 57.16 706 GLY A C 1
ATOM 5603 O O . GLY A 1 706 ? -7.405 4.003 -31.199 1.00 57.16 706 GLY A O 1
ATOM 5604 N N . GLN A 1 707 ? -9.233 4.059 -29.903 1.00 49.88 707 GLN A N 1
ATOM 5605 C CA . GLN A 1 707 ? -9.685 2.683 -30.163 1.00 49.88 707 GLN A CA 1
ATOM 5606 C C . GLN A 1 707 ? -10.093 2.401 -31.611 1.00 49.88 707 GLN A C 1
ATOM 5608 O O . GLN A 1 707 ? -10.100 1.251 -32.045 1.00 49.88 707 GLN A O 1
ATOM 5613 N N . HIS A 1 708 ? -10.447 3.440 -32.363 1.00 57.75 708 HIS A N 1
ATOM 5614 C CA . HIS A 1 708 ? -10.856 3.327 -33.756 1.00 57.75 708 HIS A CA 1
ATOM 5615 C C . HIS A 1 708 ? -10.064 4.326 -34.596 1.00 57.75 708 HIS A C 1
ATOM 5617 O O . HIS A 1 708 ? -9.890 5.479 -34.195 1.00 57.75 708 HIS A O 1
ATOM 5623 N N . ASP A 1 709 ? -9.618 3.913 -35.785 1.00 63.62 709 ASP A N 1
ATOM 5624 C CA . ASP A 1 709 ? -8.960 4.804 -36.747 1.00 63.62 709 ASP A CA 1
ATOM 5625 C C . ASP A 1 709 ? -9.987 5.741 -37.402 1.00 63.62 709 ASP A C 1
ATOM 5627 O O . ASP A 1 709 ? -10.351 5.612 -38.571 1.00 63.62 709 ASP A O 1
ATOM 5631 N N . VAL A 1 710 ? -10.488 6.704 -36.630 1.00 65.88 710 VAL A N 1
ATOM 5632 C CA . VAL A 1 710 ? -11.419 7.729 -37.119 1.00 65.88 710 VAL A CA 1
ATOM 5633 C C . VAL A 1 710 ? -10.705 8.710 -38.054 1.00 65.88 710 VAL A C 1
ATOM 5635 O O . VAL A 1 710 ? -11.337 9.355 -38.890 1.00 65.88 710 VAL A O 1
ATOM 5638 N N . MET A 1 711 ? -9.372 8.789 -37.977 1.00 71.19 711 MET A N 1
ATOM 5639 C CA . MET A 1 711 ? -8.565 9.613 -38.877 1.00 71.19 711 MET A CA 1
ATOM 5640 C C . MET A 1 711 ? -8.642 9.121 -40.325 1.00 71.19 711 MET A C 1
ATOM 5642 O O . MET A 1 711 ? -8.594 9.956 -41.230 1.00 71.19 711 MET A O 1
ATOM 5646 N N . SER A 1 712 ? -8.869 7.821 -40.549 1.00 70.00 712 SER A N 1
ATOM 5647 C CA . SER A 1 712 ? -9.162 7.257 -41.876 1.00 70.00 712 SER A CA 1
ATOM 5648 C C . SER A 1 712 ? -10.426 7.820 -42.539 1.00 70.00 712 SER A C 1
ATOM 5650 O O . SER A 1 712 ? -10.546 7.772 -43.764 1.00 70.00 712 SER A O 1
ATOM 5652 N N . LEU A 1 713 ? -11.352 8.405 -41.766 1.00 69.81 713 LEU A N 1
ATOM 5653 C CA . LEU A 1 713 ? -12.539 9.066 -42.314 1.00 69.81 713 LEU A CA 1
ATOM 5654 C C . LEU A 1 713 ? -12.209 10.428 -42.936 1.00 69.81 713 LEU A C 1
ATOM 5656 O O . LEU A 1 713 ? -12.985 10.920 -43.754 1.00 69.81 713 LEU A O 1
ATOM 5660 N N . ILE A 1 714 ? -11.077 11.047 -42.573 1.00 83.56 714 ILE A N 1
ATOM 5661 C CA . ILE A 1 714 ? -10.615 12.316 -43.150 1.00 83.56 714 ILE A CA 1
ATOM 5662 C C . ILE A 1 714 ? -9.909 12.028 -44.472 1.00 83.56 714 ILE A C 1
ATOM 5664 O O . ILE A 1 714 ? -8.704 11.781 -44.518 1.00 83.56 714 ILE A O 1
ATOM 5668 N N . THR A 1 715 ? -10.668 12.092 -45.559 1.00 81.50 715 THR A N 1
ATOM 5669 C CA . THR A 1 715 ? -10.182 11.791 -46.910 1.00 81.50 715 THR A CA 1
ATOM 5670 C C . THR A 1 715 ? -9.518 12.980 -47.586 1.00 81.50 715 THR A C 1
ATOM 5672 O O . THR A 1 715 ? -8.659 12.790 -48.442 1.00 81.50 715 THR A O 1
ATOM 5675 N N . ASP A 1 716 ? -9.890 14.208 -47.214 1.00 84.81 716 ASP A N 1
ATOM 5676 C CA . ASP A 1 716 ? -9.396 15.413 -47.874 1.00 84.81 716 ASP A CA 1
ATOM 5677 C C . ASP A 1 716 ? -9.068 16.499 -46.842 1.00 84.81 716 ASP A C 1
ATOM 5679 O O . ASP A 1 716 ? -9.835 16.766 -45.911 1.00 84.81 716 ASP A O 1
ATOM 5683 N N . ARG A 1 717 ? -7.910 17.140 -47.020 1.00 90.00 717 ARG A N 1
ATOM 5684 C CA . ARG A 1 717 ? -7.394 18.192 -46.138 1.00 90.00 717 ARG A CA 1
ATOM 5685 C C . ARG A 1 717 ? -7.031 19.411 -46.968 1.00 90.00 717 ARG A C 1
ATOM 5687 O O . ARG A 1 717 ? -6.211 19.303 -47.883 1.00 90.00 717 ARG A O 1
ATOM 5694 N N . TYR A 1 718 ? -7.596 20.548 -46.599 1.00 89.44 718 TYR A N 1
ATOM 5695 C CA . TYR A 1 718 ? -7.414 21.829 -47.269 1.00 89.44 718 TYR A CA 1
ATOM 5696 C C . TYR A 1 718 ? -6.970 22.891 -46.264 1.00 89.44 718 TYR A C 1
ATOM 5698 O O . TYR A 1 718 ? -7.327 22.817 -45.084 1.00 89.44 718 TYR A O 1
ATOM 5706 N N . SER A 1 719 ? -6.188 23.870 -46.714 1.00 90.38 719 SER A N 1
ATOM 5707 C CA . SER A 1 719 ? -5.931 25.076 -45.923 1.00 90.38 719 SER A CA 1
ATOM 5708 C C . SER A 1 719 ? -7.143 26.013 -45.944 1.00 90.38 719 SER A C 1
ATOM 5710 O O . SER A 1 719 ? -8.093 25.819 -46.709 1.00 90.38 719 SER A O 1
ATOM 5712 N N . LEU A 1 720 ? -7.119 27.052 -45.107 1.00 90.31 720 LEU A N 1
ATOM 5713 C CA . LEU A 1 720 ? -8.179 28.058 -45.080 1.00 90.31 720 LEU A CA 1
ATOM 5714 C C . LEU A 1 720 ? -8.339 28.776 -46.427 1.00 90.31 720 LEU A C 1
ATOM 5716 O O . LEU A 1 720 ? -9.459 29.030 -46.864 1.00 90.31 720 LEU A O 1
ATOM 5720 N N . GLU A 1 721 ? -7.236 29.069 -47.112 1.00 91.00 721 GLU A N 1
ATOM 5721 C CA . GLU A 1 721 ? -7.227 29.714 -48.430 1.00 91.00 721 GLU A CA 1
ATOM 5722 C C . GLU A 1 721 ? -7.886 28.833 -49.499 1.00 91.00 721 GLU A C 1
ATOM 5724 O O . GLU A 1 721 ? -8.501 29.332 -50.441 1.00 91.00 721 GLU A O 1
ATOM 5729 N N . GLU A 1 722 ? -7.813 27.514 -49.325 1.00 92.06 722 GLU A N 1
ATOM 5730 C CA . GLU A 1 722 ? -8.389 26.517 -50.223 1.00 92.06 722 GLU A CA 1
ATOM 5731 C C . GLU A 1 722 ? -9.865 26.209 -49.907 1.00 92.06 722 GLU A C 1
ATOM 5733 O O . GLU A 1 722 ? -10.446 25.310 -50.516 1.00 92.06 722 GLU A O 1
ATOM 5738 N N . THR A 1 723 ? -10.512 26.950 -48.996 1.00 91.69 723 THR A N 1
ATOM 5739 C CA . THR A 1 723 ? -11.904 26.687 -48.576 1.00 91.69 723 THR A CA 1
ATOM 5740 C C . THR A 1 723 ? -12.864 26.583 -49.760 1.00 91.69 723 THR A C 1
ATOM 5742 O O . THR A 1 723 ? -13.736 25.717 -49.762 1.00 91.69 723 THR A O 1
ATOM 5745 N N . GLN A 1 724 ? -12.704 27.415 -50.795 1.00 90.88 724 GLN A N 1
ATOM 5746 C CA . GLN A 1 724 ? -13.545 27.319 -51.991 1.00 90.88 724 GLN A CA 1
ATOM 5747 C C . GLN A 1 724 ? -13.417 25.940 -52.660 1.00 90.88 724 GLN A C 1
ATOM 5749 O O . GLN A 1 724 ? -14.426 25.297 -52.938 1.00 90.88 724 GLN A O 1
ATOM 5754 N N . GLN A 1 725 ? -12.188 25.451 -52.840 1.00 89.31 725 GLN A N 1
ATOM 5755 C CA . GLN A 1 725 ? -11.923 24.132 -53.419 1.00 89.31 725 GLN A CA 1
ATOM 5756 C C . GLN A 1 725 ? -12.422 23.008 -52.502 1.00 89.31 725 GLN A C 1
ATOM 5758 O O . GLN A 1 725 ? -12.979 22.024 -52.985 1.00 89.31 725 GLN A O 1
ATOM 5763 N N . ALA A 1 726 ? -12.280 23.167 -51.181 1.00 88.75 726 ALA A N 1
ATOM 5764 C CA . ALA A 1 726 ? -12.799 22.229 -50.188 1.00 88.75 726 ALA A CA 1
ATOM 5765 C C . ALA A 1 726 ? -14.330 22.090 -50.279 1.00 88.75 726 ALA A C 1
ATOM 5767 O O . ALA A 1 726 ? -14.864 20.979 -50.269 1.00 88.75 726 ALA A O 1
ATOM 5768 N N . MET A 1 727 ? -15.039 23.213 -50.427 1.00 87.12 727 MET A N 1
ATOM 5769 C CA . MET A 1 727 ? -16.494 23.236 -50.592 1.00 87.12 727 MET A CA 1
ATOM 5770 C C . MET A 1 727 ? -16.919 22.664 -51.950 1.00 87.12 727 MET A C 1
ATOM 5772 O O . MET A 1 727 ? -17.852 21.865 -52.004 1.00 87.12 727 MET A O 1
ATOM 5776 N N . GLU A 1 728 ? -16.214 22.990 -53.039 1.00 87.75 728 GLU A N 1
ATOM 5777 C CA . GLU A 1 728 ? -16.459 22.413 -54.370 1.00 87.75 728 GLU A CA 1
ATOM 5778 C C . GLU A 1 728 ? -16.246 20.887 -54.375 1.00 87.75 728 GLU A C 1
ATOM 5780 O O . GLU A 1 728 ? -17.073 20.145 -54.916 1.00 87.75 728 GLU A O 1
ATOM 5785 N N . ARG A 1 729 ? -15.195 20.392 -53.702 1.00 83.62 729 ARG A N 1
ATOM 5786 C CA . ARG A 1 729 ? -14.935 18.958 -53.489 1.00 83.62 729 ARG A CA 1
ATOM 5787 C C . ARG A 1 729 ? -16.086 18.293 -52.737 1.00 83.62 729 ARG A C 1
ATOM 5789 O O . ARG A 1 729 ? -16.593 17.273 -53.205 1.00 83.62 729 ARG A O 1
ATOM 5796 N N . ALA A 1 730 ? -16.525 18.882 -51.624 1.00 79.94 730 ALA A N 1
ATOM 5797 C CA . ALA A 1 730 ? -17.619 18.355 -50.810 1.00 79.94 730 ALA A CA 1
ATOM 5798 C C . ALA A 1 730 ? -18.968 18.334 -51.560 1.00 79.94 730 ALA A C 1
ATOM 5800 O O . ALA A 1 730 ? -19.766 17.411 -51.380 1.00 79.94 730 ALA A O 1
ATOM 5801 N N . LEU A 1 731 ? -19.224 19.325 -52.422 1.00 77.19 731 LEU A N 1
ATOM 5802 C CA . LEU A 1 731 ? -20.465 19.430 -53.194 1.00 77.19 731 LEU A CA 1
ATOM 5803 C C . LEU A 1 731 ? -20.506 18.470 -54.392 1.00 77.19 731 LEU A C 1
ATOM 5805 O O . LEU A 1 731 ? -21.540 17.837 -54.624 1.00 77.19 731 LEU A O 1
ATOM 5809 N N . HIS A 1 732 ? -19.404 18.353 -55.141 1.00 76.75 732 HIS A N 1
ATOM 5810 C CA . HIS A 1 732 ? -19.405 17.732 -56.472 1.00 76.75 732 HIS A CA 1
ATOM 5811 C C . HIS A 1 732 ? -18.714 16.362 -56.561 1.00 76.75 732 HIS A C 1
ATOM 5813 O O . HIS A 1 732 ? -19.009 15.613 -57.487 1.00 76.75 732 HIS A O 1
ATOM 5819 N N . ASN A 1 733 ? -17.853 15.983 -55.607 1.00 67.88 733 ASN A N 1
ATOM 5820 C CA . ASN A 1 733 ? -17.053 14.747 -55.662 1.00 67.88 733 ASN A CA 1
ATOM 5821 C C . ASN A 1 733 ? -17.389 13.763 -54.525 1.00 67.88 733 ASN A C 1
ATOM 5823 O O . ASN A 1 733 ? -16.517 13.301 -53.788 1.00 67.88 733 ASN A O 1
ATOM 5827 N N . LYS A 1 734 ? -18.677 13.420 -54.396 1.00 60.34 734 LYS A N 1
ATOM 5828 C CA . LYS A 1 734 ? -19.212 12.590 -53.298 1.00 60.34 734 LYS A CA 1
ATOM 5829 C C . LYS A 1 734 ? -18.707 11.139 -53.268 1.00 60.34 734 LYS A C 1
ATOM 5831 O O . LYS A 1 734 ? -18.733 10.531 -52.205 1.00 60.34 734 LYS A O 1
ATOM 5836 N N . SER A 1 735 ? -18.247 10.600 -54.398 1.00 60.22 735 SER A N 1
ATOM 5837 C CA . SER A 1 735 ? -17.792 9.206 -54.536 1.00 60.22 735 SER A CA 1
ATOM 5838 C C . SER A 1 735 ? -16.345 8.962 -54.091 1.00 60.22 735 SER A C 1
ATOM 5840 O O . SER A 1 735 ? -15.941 7.816 -53.930 1.00 60.22 735 SER A O 1
ATOM 5842 N N . GLY A 1 736 ? -15.553 10.022 -53.885 1.00 64.12 736 GLY A N 1
ATOM 5843 C CA . GLY A 1 736 ? -14.140 9.929 -53.490 1.00 64.12 736 GLY A CA 1
ATOM 5844 C C . GLY A 1 736 ? -13.801 10.656 -52.190 1.00 64.12 736 GLY A C 1
ATOM 5845 O O . GLY A 1 736 ? -12.624 10.889 -51.934 1.00 64.12 736 GLY A O 1
ATOM 5846 N N . SER A 1 737 ? -14.810 11.071 -51.418 1.00 69.38 737 SER A N 1
ATOM 5847 C CA . SER A 1 737 ? -14.636 11.869 -50.203 1.00 69.38 737 SER A CA 1
ATOM 5848 C C . SER A 1 737 ? -15.613 11.433 -49.106 1.00 69.38 737 SER A C 1
ATOM 5850 O O . SER A 1 737 ? -16.817 11.311 -49.348 1.00 69.38 737 SER A O 1
ATOM 5852 N N . LEU A 1 738 ? -15.092 11.190 -47.900 1.00 71.12 738 LEU A N 1
ATOM 5853 C CA . LEU A 1 738 ? -15.855 10.846 -46.694 1.00 71.12 738 LEU A CA 1
ATOM 5854 C C . LEU A 1 738 ? -15.978 12.064 -45.769 1.00 71.12 738 LEU A C 1
ATOM 5856 O O . LEU A 1 738 ? -17.088 12.468 -45.419 1.00 71.12 738 LEU A O 1
ATOM 5860 N N . LYS A 1 739 ? -14.849 12.689 -45.415 1.00 83.00 739 LYS A N 1
ATOM 5861 C CA . LYS A 1 739 ? -14.801 13.912 -44.607 1.00 83.00 739 LYS A CA 1
ATOM 5862 C C . LYS A 1 739 ? -13.752 14.873 -45.158 1.00 83.00 739 LYS A C 1
ATOM 5864 O O . LYS A 1 739 ? -12.561 14.566 -45.182 1.00 83.00 739 LYS A O 1
ATOM 5869 N N . VAL A 1 740 ? -14.216 16.061 -45.540 1.00 86.50 740 VAL A N 1
ATOM 5870 C CA . VAL A 1 740 ? -13.373 17.194 -45.934 1.00 86.50 740 VAL A CA 1
ATOM 5871 C C . VAL A 1 740 ? -13.100 18.062 -44.709 1.00 86.50 740 VAL A C 1
ATOM 5873 O O . VAL A 1 740 ? -14.040 18.493 -44.037 1.00 86.50 740 VAL A O 1
ATOM 5876 N N . MET A 1 741 ? -11.825 18.320 -44.420 1.00 87.56 741 MET A N 1
ATOM 5877 C CA . MET A 1 741 ? -11.389 19.163 -43.306 1.00 87.56 741 MET A CA 1
ATOM 5878 C C . MET A 1 741 ? -10.659 20.405 -43.818 1.00 87.56 741 MET A C 1
ATOM 5880 O O . MET A 1 741 ? -9.736 20.300 -44.627 1.00 87.56 741 MET A O 1
ATOM 5884 N N . VAL A 1 742 ? -11.062 21.572 -43.313 1.00 89.06 742 VAL A N 1
ATOM 5885 C CA . VAL A 1 742 ? -10.388 22.853 -43.553 1.00 89.06 742 VAL A CA 1
ATOM 5886 C C . VAL A 1 742 ? -9.616 23.234 -42.298 1.00 89.06 742 VAL A C 1
ATOM 5888 O O . VAL A 1 742 ? -10.207 23.362 -41.224 1.00 89.06 742 VAL A O 1
ATOM 5891 N N . TYR A 1 743 ? -8.303 23.411 -42.431 1.00 86.75 743 TYR A N 1
ATOM 5892 C CA . TYR A 1 743 ? -7.422 23.765 -41.323 1.00 86.75 743 TYR A CA 1
ATOM 5893 C C . TYR A 1 743 ? -7.135 25.271 -41.337 1.00 86.75 743 TYR A C 1
ATOM 5895 O O . TYR A 1 743 ? -6.433 25.746 -42.235 1.00 86.75 743 TYR A O 1
ATOM 5903 N N . PRO A 1 744 ? -7.641 26.037 -40.349 1.00 76.44 744 PRO A N 1
ATOM 5904 C CA . PRO A 1 744 ? -7.500 27.491 -40.329 1.00 76.44 744 PRO A CA 1
ATOM 5905 C C . PRO A 1 744 ? -6.048 27.979 -40.185 1.00 76.44 744 PRO A C 1
ATOM 5907 O O . PRO A 1 744 ? -5.772 29.124 -40.517 1.00 76.44 744 PRO A O 1
ATOM 5910 N N . ASN A 1 745 ? -5.129 27.113 -39.736 1.00 80.50 745 ASN A N 1
ATOM 5911 C CA . ASN A 1 745 ? -3.728 27.444 -39.448 1.00 80.50 745 ASN A CA 1
ATOM 5912 C C . ASN A 1 745 ? -2.711 26.641 -40.298 1.00 80.50 745 ASN A C 1
ATOM 5914 O O . ASN A 1 745 ? -1.548 26.548 -39.914 1.00 80.50 745 ASN A O 1
ATOM 5918 N N . GLY A 1 746 ? -3.127 26.056 -41.431 1.00 65.38 746 GLY A N 1
ATOM 5919 C CA . GLY A 1 746 ? -2.269 25.217 -42.290 1.00 65.38 746 GLY A CA 1
ATOM 5920 C C . GLY A 1 746 ? -2.329 23.712 -41.978 1.00 65.38 746 GLY A C 1
ATOM 5921 O O . GLY A 1 746 ? -2.952 23.312 -40.995 1.00 65.38 746 GLY A O 1
ATOM 5922 N N . LYS A 1 747 ? -1.756 22.891 -42.876 1.00 52.25 747 LYS A N 1
ATOM 5923 C CA . LYS A 1 747 ? -1.814 21.412 -42.853 1.00 52.25 747 LYS A CA 1
ATOM 5924 C C . LYS A 1 747 ? -0.977 20.773 -41.756 1.00 52.25 747 LYS A C 1
ATOM 5926 O O . LYS A 1 747 ? 0.167 21.237 -41.561 1.00 52.25 747 LYS A O 1
#

Foldseek 3Di:
DWAADPVVRDIDQDDPDPLSSLQSVLVVVLVVLVLPVQPVDPDRPPDPRHDDDAFFLFDAQEEEFQADQCQPGDLALAGTAPQHHRNAGDPCVVVLLVVLVLCLSLPHAEYARHRLLQDLSLLCCLDPVNLLVVLSSQVSNVVNNHAYEYAHQLCSCVSPVVDPDSALPDPVNLVVLLVSLVVSCVSPVRHQFYEHDDQAPPRHHNVVVVGAPQSSLQSNVVSCVVSLHAYAYELQHAQLQAFLVPQLGAQQCRSCVRPLVCQQSHDLRYEYEYEQGSAPQFLDHDGRLVQLRRLRHHYAYEHELQCQNPARLLAQEQCLVVVLCSQQDAQCSVHPPSGSVCSQSCVVRVRPHHFYYYHDQAHDHPCRRLQVLSVLSVQSSSNCRRPVPDDLLNSLLSVQCVPQNDPVLSSVLSSVCHVCRSLLSQLLADALNLGDQAAPPSRHAGHNCNCQRHRRNRHFPQAQFWTAAACAPVPGNVSLVSTDPVSSVQLNDCVNPASSNNRDHDTDTQQDQHPVRDGVLVSSLVSLVVSLVVLLVSLVSLVVCPPSGDPVSSVSNNSSSVSSSVRSVRSNVNSNVVSCVRHVCPVVPVPAAEAEDQAVVVVVVVVLVPHPYYYNVVVDPPLVVLCVVVVNFADQEFEQAALDLVSQQSRLSRHGQQHEYEYRHNHPDPDRDDDPVSCVVSVYHYHYDYPNPPCVVVVVVVVVVPNGPCVVLAQEEEEPVCVVVLVVCVVPVVRRHRDRDYDPVHD

Secondary structure (DSSP, 8-state):
-EEEETTTTEEEE--SSHHHHHHHHHHHHHHHHHGGGGGSSSS---STTSEE----S-SEEEEE--B-TTS-BTT--SSS-SSEETTEE-S-HHHHHHHHHHHHHTT--EEE-S-SS--TTGGGGGSTTTHHHHHHHHHHHHTTT-EEEEE--TTHHHHTT--S---TT-HHHHHHHHHHHHHHHHH-TT--EEEE--SSTT---GGGGT--HHHHHHHHHHHHGGGT-EEEEE-----TT--TT-SS--HHHHHHHHHGGGTT-S-TTEEEEEESSSSSS-SS-PPPTTTTT-TTSEEEEEEE-S-TTTTTTTS----HHHHHHHHT-B--BTBSS-BHHHHHTSTTTT-SS-EEEEE----SSTTSSSSGGGHHHHHHHHHHHH-TTS-HHHHHHHHHHHHH-S-HHHHHHHHHHHHHHHHHHHHTSSGGG----B-TTT--SB-TTTTTTSSSS------SSEEE----TTTS--GGGGS-HHHHHHHH-TTTS-GGGHHHH-EEETTPBPTTSSBHHHHHHHHHHHHHHHHHHHHHHHHTTTTTS-HHHHHHHHHHHHHHHHHHHHHHHHHHHHHHHHHHHHHTT----EEEES-HHHHHHHHHTT-SEEEETTTS-HHHHHHHHTTTS-EEEEEE-S--HHHHHHHHHTEEEEEEEEE-S--SSS-----HHHHHHTT-EEEE--TTTTTHHHHHHHHHT--S-GGGGEEEEEESTTHHHHHHHHHH-TTS-SEEEEETT--

Solvent-accessible surface area (backbone atoms only — not comparable to full-atom values): 39169 Å² total; per-residue (Å²): 50,38,36,48,40,80,92,76,76,43,76,48,70,45,55,99,45,76,55,45,36,53,39,38,49,35,48,49,54,50,50,62,61,70,52,62,71,33,78,82,46,102,54,71,76,84,58,78,61,49,65,43,80,77,75,66,60,25,77,39,22,31,38,35,31,40,25,40,48,69,13,48,31,67,73,45,55,2,52,37,31,66,59,19,46,85,61,35,73,49,85,58,58,66,61,51,35,53,48,28,50,61,39,24,56,35,57,32,34,33,35,25,73,31,18,54,80,46,47,82,72,56,50,40,51,66,32,87,90,31,31,68,56,54,31,52,56,36,50,45,26,46,78,45,52,21,32,40,31,40,31,48,41,62,46,37,38,34,80,77,61,74,41,96,51,55,41,53,85,38,67,66,40,44,50,50,47,34,54,42,42,51,52,46,38,73,58,29,79,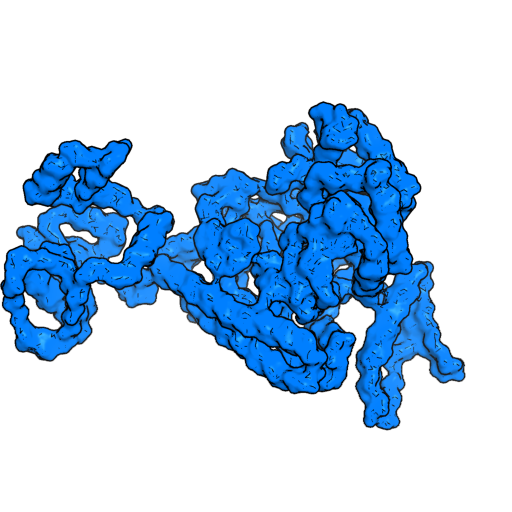68,47,38,34,39,36,36,50,42,52,27,87,88,34,54,33,36,62,84,62,80,42,50,68,43,56,40,49,35,43,56,22,57,38,28,48,91,70,73,19,34,28,38,38,45,46,77,35,47,64,65,72,35,60,61,86,50,74,69,68,53,39,60,42,30,37,40,73,66,49,54,85,46,51,56,63,50,45,91,45,36,28,39,35,33,49,58,28,46,76,75,72,41,78,44,63,64,68,29,48,53,61,68,58,37,77,59,48,34,37,26,40,29,49,69,56,26,28,53,58,48,47,44,43,44,32,75,48,40,51,52,60,62,52,46,56,52,33,67,37,63,41,41,56,81,40,88,87,32,20,40,48,39,52,23,41,9,69,75,62,71,38,90,54,17,12,34,35,26,34,54,36,61,22,57,33,93,66,29,20,55,23,67,75,48,44,51,34,60,49,38,49,23,43,39,37,29,40,70,85,65,52,56,64,59,45,38,45,54,47,38,37,76,73,72,39,81,54,66,66,59,37,51,52,52,34,50,51,37,75,48,18,39,62,35,52,43,32,25,52,46,58,36,24,44,36,73,35,25,27,65,95,78,38,66,58,68,23,69,69,48,42,46,82,39,35,64,53,58,55,44,69,68,49,64,59,27,37,21,32,46,22,20,66,90,83,38,51,29,48,33,71,59,41,40,68,73,58,17,55,33,50,50,33,81,92,60,30,53,58,67,43,33,26,46,33,32,55,43,46,37,76,42,67,41,90,88,71,39,26,49,52,55,44,50,48,51,32,12,56,48,15,21,52,49,34,42,47,49,34,56,56,56,58,73,44,67,89,73,46,61,66,72,61,44,54,53,48,51,53,32,30,51,49,30,23,54,50,27,44,52,22,20,51,51,53,45,50,51,54,43,70,42,28,41,65,59,72,72,64,58,86,73,40,78,44,76,44,79,45,68,69,59,43,53,49,39,44,78,74,65,35,70,41,68,42,52,56,81,81,45,62,58,61,61,52,46,22,62,79,39,80,68,51,34,39,69,64,34,76,31,67,80,24,40,74,67,55,44,51,50,38,59,72,32,38,21,76,65,10,37,38,40,42,54,30,74,50,94,58,96,77,75,93,72,64,60,70,58,38,61,76,31,52,47,48,77,43,85,50,73,90,58,79,92,43,58,68,60,50,50,51,58,65,69,63,64,84,60,78,63,68,74,46,57,62,40,82,35,34,53,91,39,44,66,61,48,51,50,43,66,72,71,42,63,82,80,49,79,30,80,45,71,29,83,86,51,133

Sequence (747 aa):
MIREDKEQGRLFIGSETPQGVLYGTFHLLRELVLDQESANDSQPAAGRLSYIAEQPVNALRMINQWDNVDGSIERGYAGKSIFYENGEFTRDLGRIRDYARLLASTGINAISINNVNVHQRESLFLTERFLGDVAKVAAEFRAYGIRLFLSANYASPIEIGGLLTADPLDEQVREWWNIQTAKVYAAIPDFGGYLIKADSENRPGPFTYNRDHADGANMLAEALRPFGGLVIWRCFVYNCKQDWRDRSTDRARAAYDHFKPLDGRFAENVILQIKNGPMDFQVREAVSPLFGAMENTNQVLEFQITQEYTGQQRHLCYLIPQWKEVLDFDTFAKGPGSEIKRIADGSLYNRPYNGFAAVSNIGADACWTGHPLAQANLYGYGRLAWNPELSSEEIAEEWVRLTFGHDEEVVRLISSMLLNSLEIYENYTAPLGVGWMVNPEHHYGPNVDGYEYSKWGTYHFADCDGIGVDRTVSSGTGYTSQYHQENAERYESVASCPDELLLFFHHVPYTHVLHSGKTVIQHIYDTHFAGAEQAAALAQTWGQLEGKIDPTVFDKVATLQAGQAEHAKEWRDMINTYFYRKSAAKSFGVERIIVTDLEEVRLEAARRMGATHTINVRNEDALAVIRELTNGVGVDTAWETAGNPKALQSALYSLRRGGKLAIVGLPAQDEIALNVPFIADNEVDIYGIFRYANTYPAGIEFLSSGQHDVMSLITDRYSLEETQQAMERALHNKSGSLKVMVYPNGK

InterPro domains:
  IPR011099 Glycosyl hydrolase family 67, C-terminal [PF07477] (369-585)
  IPR011100 Glycosyl hydrolase family 67, catalytic domain [PF07488] (52-368)
  IPR017853 Glycoside hydrolase superfamily [SSF51445] (60-602)
  IPR029018 Beta-hexosaminidase-like, domain 2 [G3DSA:3.30.379.10] (1-43)
  IPR029018 Beta-hexosaminidase-like, domain 2 [SSF55545] (6-44)
  IPR036291 NAD(P)-binding domain superfamily [SSF51735] (584-707)
  IPR037054 Alpha-glucuronidase, C-terminal domain superfamily [G3DSA:3.90.1330.10] (391-620)

Radius of gyration: 32.21 Å; Cα contacts (8 Å, |Δi|>4): 1424; chains: 1; bounding box: 89×58×105 Å

pLDDT: mean 92.23, std 11.21, range [38.56, 98.94]